Protein 2NAR (pdb70)

Sequence (102 aa):
PNFNLASLNEEMFNVAALTKRADAKKLAKQLMGNDKLADAAYIWWQHNRVTLDQIDTFLKLASRKTQGAKYNQIYNSYMMHLGLTGYEPNSSSVDKLAAALEPNFNLASLNEEMFNVAALTKRADAKKLAKQLMGNDKLADAAYIWWQHNRVTLDQIDTFLKLASRKTQGAKYNQIYNSYMMHLGLTGYEPNSSSVDKLAAALEPNFNLASLNEEMFNVAALTKRADAKKLAKQLMGNDKLADAAYIWWQHNRVTLDQIDTFLKLASRKTQGAKYNQIYNSYMMHLGLTGYEPNSSSVDKLAAALEPNFNLASLNEEMFNVAALTKRADAKKLAKQLMGNDKLADAAYIWWQHNRVTLDQIDTFLKLASRKTQGAKYNQIYNSYMMHLGLTGYEPNSSSVDKLAAALEPNFNLASLNEEMFNVAALTKRADAKKLAKQLMGNDKLADAAYIWWQHNRVTLDQIDTFLKLASRKTQGAKYNQIYNSYMMHLGLTGYEPNSSSVDKLAAALEPNFNLASLNEEMFNVAALTKRADAKKLAKQLMGNDKLADAAYIWWQHNRVTLDQIDTFLKLASRKTQGAKYNQIYNSYMMHLGLTGYEPNSSSVDKLAAALEPNFNLASLNEEMFNVAALTKRADAKKLAKQLMGNDKLADAAYIWWQHNRVTLDQIDTFLKLASRKTQGAKYNQIYNSYMMHLGLTGYEPNSSSVDKLAAALEPNFNLASLNEEMFNVAALTKRADAKKLAKQLMGNDKLADAAYIWWQHNRVTLDQIDTFLKLASRKTQGAKYNQIYNSYMMHLGLTGYEPNSSSVDKLAAALEPNFNLASLNEEMFNVAALTKRADAKKLAKQLMGNDKLADAAYIWWQHNRVTLDQIDTFLKLASRKTQGAKYNQIYNSYMMHLGLTGYEPNSSSVDKLAAALEPNFNLASLNEEMFNVAALTKRADAKKLAKQLMGNDKLADAAYIWWQHNRVTLDQIDTFLKLASRKTQGAKYNQIYNSYMMHLGLTGYEPNSSSVDKLAAALE

Foldseek 3Di:
DPPDDDDDPCPLQPLVPDDDQVVLLVSLVCLLVDLVVVVCVLVVCVVVVHDCVRQLVRNCSNPVDPSNQCSCVSNVVPCVVVVNDDDDDDDDDDCVVVDDDD

Structure (mmCIF, N/CA/C/O backbone):
data_2NAR
#
_entry.id   2NAR
#
loop_
_atom_site.group_PDB
_atom_site.id
_atom_site.type_symbol
_atom_site.label_atom_id
_atom_site.label_alt_id
_atom_site.label_comp_id
_atom_site.label_asym_id
_atom_site.label_entity_id
_atom_site.label_seq_id
_atom_site.pdbx_PDB_ins_code
_atom_site.Cartn_x
_atom_site.Cartn_y
_atom_site.Cartn_z
_atom_site.occupancy
_atom_site.B_iso_or_equiv
_atom_site.auth_seq_id
_atom_site.auth_comp_id
_atom_site.auth_asym_id
_atom_site.auth_atom_id
_atom_site.pdbx_PDB_model_num
ATOM 1 N N . PRO A 1 1 ? 1.341 0.000 0.000 1.00 3.00 1 PRO A N 1
ATOM 2 C CA . PRO A 1 1 ? 2.133 -0.001 -1.234 1.00 11.02 1 PRO A CA 1
ATOM 3 C C . PRO A 1 1 ? 2.035 -1.325 -1.984 1.00 43.11 1 PRO A C 1
ATOM 4 O O . PRO A 1 1 ? 1.256 -2.202 -1.615 1.00 21.32 1 PRO A O 1
ATOM 15 N N . ASN A 1 2 ? 2.832 -1.462 -3.039 1.00 52.12 2 ASN A N 1
ATOM 16 C CA . ASN A 1 2 ? 2.835 -2.680 -3.842 1.00 14.33 2 ASN A CA 1
ATOM 17 C C . ASN A 1 2 ? 3.661 -3.772 -3.170 1.00 31.13 2 ASN A C 1
ATOM 18 O O . ASN A 1 2 ? 3.428 -4.962 -3.383 1.00 74.03 2 ASN A O 1
ATOM 29 N N . PHE A 1 3 ? 4.627 -3.359 -2.356 1.00 62.41 3 PHE A N 1
ATOM 30 C CA . PHE A 1 3 ? 5.489 -4.302 -1.653 1.00 31.34 3 PHE A CA 1
ATOM 31 C C . PHE A 1 3 ? 4.666 -5.241 -0.775 1.00 52.11 3 PHE A C 1
ATOM 32 O O . PHE A 1 3 ? 3.591 -4.879 -0.298 1.00 4.31 3 PHE A O 1
ATOM 49 N N . ASN A 1 4 ? 5.179 -6.449 -0.568 1.00 31.31 4 ASN A N 1
ATOM 50 C CA . ASN A 1 4 ? 4.492 -7.441 0.251 1.00 75.41 4 ASN A CA 1
ATOM 51 C C . ASN A 1 4 ? 5.388 -7.925 1.387 1.00 41.32 4 ASN A C 1
ATOM 52 O O . ASN A 1 4 ? 6.288 -8.740 1.179 1.00 52.15 4 ASN A O 1
ATOM 63 N N . LEU A 1 5 ? 5.136 -7.417 2.588 1.00 24.44 5 LEU A N 1
ATOM 64 C CA . LEU A 1 5 ? 5.920 -7.797 3.759 1.00 71.52 5 LEU A CA 1
ATOM 65 C C . LEU A 1 5 ? 5.683 -9.260 4.121 1.00 21.12 5 LEU A C 1
ATOM 66 O O . LEU A 1 5 ? 4.542 -9.718 4.183 1.00 44.34 5 LEU A O 1
ATOM 82 N N . ALA A 1 6 ? 6.769 -9.988 4.362 1.00 13.12 6 ALA A N 1
ATOM 83 C CA . ALA A 1 6 ? 6.679 -11.397 4.723 1.00 71.32 6 ALA A CA 1
ATOM 84 C C . ALA A 1 6 ? 7.261 -11.647 6.110 1.00 32.20 6 ALA A C 1
ATOM 85 O O . ALA A 1 6 ? 8.334 -11.145 6.443 1.00 11.52 6 ALA A O 1
ATOM 92 N N . SER A 1 7 ? 6.545 -12.426 6.915 1.00 25.22 7 SER A N 1
ATOM 93 C CA . SER A 1 7 ? 6.989 -12.739 8.269 1.00 41.14 7 SER A CA 1
ATOM 94 C C . SER A 1 7 ? 6.587 -14.158 8.658 1.00 35.00 7 SER A C 1
ATOM 95 O O . SER A 1 7 ? 5.957 -14.874 7.878 1.00 44.25 7 SER A O 1
ATOM 103 N N . LEU A 1 8 ? 6.954 -14.559 9.870 1.00 13.42 8 LEU A N 1
ATOM 104 C CA . LEU A 1 8 ? 6.632 -15.893 10.365 1.00 14.53 8 LEU A CA 1
ATOM 105 C C . LEU A 1 8 ? 5.868 -15.814 11.683 1.00 32.33 8 LEU A C 1
ATOM 106 O O . LEU A 1 8 ? 6.458 -15.606 12.742 1.00 12.04 8 LEU A O 1
ATOM 122 N N . ASN A 1 9 ? 4.552 -15.985 11.610 1.00 73.13 9 ASN A N 1
ATOM 123 C CA . ASN A 1 9 ? 3.707 -15.935 12.797 1.00 31.54 9 ASN A CA 1
ATOM 124 C C . ASN A 1 9 ? 2.958 -17.251 12.987 1.00 15.23 9 ASN A C 1
ATOM 125 O O . ASN A 1 9 ? 1.846 -17.420 12.487 1.00 21.43 9 ASN A O 1
ATOM 136 N N . GLU A 1 10 ? 3.575 -18.178 13.714 1.00 55.43 10 GLU A N 1
ATOM 137 C CA . GLU A 1 10 ? 2.965 -19.478 13.969 1.00 3.41 10 GLU A CA 1
ATOM 138 C C . GLU A 1 10 ? 2.408 -19.548 15.388 1.00 22.00 10 GLU A C 1
ATOM 139 O O . GLU A 1 10 ? 2.084 -20.626 15.885 1.00 2.12 10 GLU A O 1
ATOM 151 N N . GLU A 1 11 ? 2.301 -18.391 16.033 1.00 12.25 11 GLU A N 1
ATOM 152 C CA . GLU A 1 11 ? 1.784 -18.322 17.395 1.00 5.44 11 GLU A CA 1
ATOM 153 C C . GLU A 1 11 ? 0.453 -17.576 17.435 1.00 23.54 11 GLU A C 1
ATOM 154 O O . GLU A 1 11 ? 0.094 -16.982 18.451 1.00 55.53 11 GLU A O 1
ATOM 166 N N . MET A 1 12 ? -0.273 -17.614 16.323 1.00 44.12 12 MET A N 1
ATOM 167 C CA . MET A 1 12 ? -1.564 -16.943 16.231 1.00 51.14 12 MET A CA 1
ATOM 168 C C . MET A 1 12 ? -2.707 -17.938 16.405 1.00 52.30 12 MET A C 1
ATOM 169 O O . MET A 1 12 ? -3.682 -17.662 17.105 1.00 22.00 12 MET A O 1
ATOM 183 N N . PHE A 1 13 ? -2.582 -19.095 15.764 1.00 25.00 13 PHE A N 1
ATOM 184 C CA . PHE A 1 13 ? -3.605 -20.130 15.848 1.00 71.34 13 PHE A CA 1
ATOM 185 C C . PHE A 1 13 ? -2.973 -21.507 16.031 1.00 3.21 13 PHE A C 1
ATOM 186 O O . PHE A 1 13 ? -3.030 -22.089 17.114 1.00 53.55 13 PHE A O 1
ATOM 203 N N . ASN A 1 14 ? -2.370 -22.021 14.964 1.00 22.43 14 ASN A N 1
ATOM 204 C CA . ASN A 1 14 ? -1.727 -23.330 15.006 1.00 33.04 14 ASN A CA 1
ATOM 205 C C . ASN A 1 14 ? -2.666 -24.378 15.597 1.00 62.12 14 ASN A C 1
ATOM 206 O O . ASN A 1 14 ? -2.375 -24.974 16.634 1.00 1.21 14 ASN A O 1
ATOM 217 N N . VAL A 1 15 ? -3.793 -24.599 14.928 1.00 13.41 15 VAL A N 1
ATOM 218 C CA . VAL A 1 15 ? -4.774 -25.576 15.385 1.00 53.22 15 VAL A CA 1
ATOM 219 C C . VAL A 1 15 ? -4.156 -26.965 15.494 1.00 74.23 15 VAL A C 1
ATOM 220 O O . VAL A 1 15 ? -4.618 -27.802 16.269 1.00 51.01 15 VAL A O 1
ATOM 233 N N . ALA A 1 16 ? -3.109 -27.204 14.712 1.00 44.23 16 ALA A N 1
ATOM 234 C CA . ALA A 1 16 ? -2.425 -28.491 14.722 1.00 71.11 16 ALA A CA 1
ATOM 235 C C . ALA A 1 16 ? -1.474 -28.598 15.909 1.00 31.41 16 ALA A C 1
ATOM 236 O O . ALA A 1 16 ? -0.918 -29.663 16.177 1.00 72.10 16 ALA A O 1
ATOM 243 N N . ALA A 1 17 ? -1.291 -27.489 16.617 1.00 52.50 17 ALA A N 1
ATOM 244 C CA . ALA A 1 17 ? -0.408 -27.459 17.776 1.00 13.34 17 ALA A CA 1
ATOM 245 C C . ALA A 1 17 ? -1.183 -27.129 19.048 1.00 61.40 17 ALA A C 1
ATOM 246 O O . ALA A 1 17 ? -0.761 -27.477 20.152 1.00 72.22 17 ALA A O 1
ATOM 253 N N . LEU A 1 18 ? -2.317 -26.457 18.887 1.00 41.43 18 LEU A N 1
ATOM 254 C CA . LEU A 1 18 ? -3.151 -26.079 20.023 1.00 61.34 18 LEU A CA 1
ATOM 255 C C . LEU A 1 18 ? -4.216 -27.138 20.292 1.00 44.21 18 LEU A C 1
ATOM 256 O O . LEU A 1 18 ? -4.904 -27.589 19.376 1.00 14.10 18 LEU A O 1
ATOM 272 N N . THR A 1 19 ? -4.347 -27.530 21.555 1.00 12.45 19 THR A N 1
ATOM 273 C CA . THR A 1 19 ? -5.329 -28.534 21.946 1.00 5.10 19 THR A CA 1
ATOM 274 C C . THR A 1 19 ? -5.935 -28.210 23.306 1.00 12.15 19 THR A C 1
ATOM 275 O O . THR A 1 19 ? -5.223 -28.094 24.304 1.00 41.40 19 THR A O 1
ATOM 286 N N . LYS A 1 20 ? -7.256 -28.066 23.341 1.00 44.40 20 LYS A N 1
ATOM 287 C CA . LYS A 1 20 ? -7.960 -27.757 24.580 1.00 41.12 20 LYS A CA 1
ATOM 288 C C . LYS A 1 20 ? -9.456 -27.593 24.329 1.00 24.41 20 LYS A C 1
ATOM 289 O O . LYS A 1 20 ? -9.885 -27.380 23.195 1.00 23.40 20 LYS A O 1
ATOM 308 N N . ARG A 1 21 ? -10.244 -27.693 25.394 1.00 21.14 21 ARG A N 1
ATOM 309 C CA . ARG A 1 21 ? -11.691 -27.556 25.289 1.00 15.11 21 ARG A CA 1
ATOM 310 C C . ARG A 1 21 ? -12.088 -26.092 25.120 1.00 30.20 21 ARG A C 1
ATOM 311 O O . ARG A 1 21 ? -12.582 -25.690 24.067 1.00 31.40 21 ARG A O 1
ATOM 332 N N . ALA A 1 22 ? -11.868 -25.300 26.165 1.00 73.54 22 ALA A N 1
ATOM 333 C CA . ALA A 1 22 ? -12.201 -23.882 26.131 1.00 11.23 22 ALA A CA 1
ATOM 334 C C . ALA A 1 22 ? -11.126 -23.083 25.403 1.00 4.42 22 ALA A C 1
ATOM 335 O O . ALA A 1 22 ? -11.430 -22.234 24.565 1.00 52.20 22 ALA A O 1
ATOM 342 N N . ASP A 1 23 ? -9.868 -23.359 25.729 1.00 42.21 23 ASP A N 1
ATOM 343 C CA . ASP A 1 23 ? -8.747 -22.665 25.105 1.00 24.53 23 ASP A CA 1
ATOM 344 C C . ASP A 1 23 ? -8.888 -22.659 23.586 1.00 34.34 23 ASP A C 1
ATOM 345 O O . ASP A 1 23 ? -8.464 -21.718 22.917 1.00 10.34 23 ASP A O 1
ATOM 354 N N . ALA A 1 24 ? -9.487 -23.717 23.049 1.00 61.22 24 ALA A N 1
ATOM 355 C CA . ALA A 1 24 ? -9.685 -23.833 21.609 1.00 33.14 24 ALA A CA 1
ATOM 356 C C . ALA A 1 24 ? -10.895 -23.023 21.155 1.00 21.20 24 ALA A C 1
ATOM 357 O O . ALA A 1 24 ? -10.823 -22.274 20.180 1.00 33.34 24 ALA A O 1
ATOM 364 N N . LYS A 1 25 ? -12.006 -23.179 21.867 1.00 52.54 25 LYS A N 1
ATOM 365 C CA . LYS A 1 25 ? -13.232 -22.462 21.537 1.00 14.55 25 LYS A CA 1
ATOM 366 C C . LYS A 1 25 ? -12.991 -20.956 21.507 1.00 43.24 25 LYS A C 1
ATOM 367 O O . LYS A 1 25 ? -13.564 -20.241 20.685 1.00 54.05 25 LYS A O 1
ATOM 386 N N . LYS A 1 26 ? -12.137 -20.480 22.406 1.00 2.34 26 LYS A N 1
ATOM 387 C CA . LYS A 1 26 ? -11.816 -19.059 22.481 1.00 31.31 26 LYS A CA 1
ATOM 388 C C . LYS A 1 26 ? -11.044 -18.610 21.245 1.00 64.11 26 LYS A C 1
ATOM 389 O O . LYS A 1 26 ? -11.343 -17.570 20.657 1.00 12.11 26 LYS A O 1
ATOM 408 N N . LEU A 1 27 ? -10.050 -19.400 20.855 1.00 62.45 27 LEU A N 1
ATOM 409 C CA . LEU A 1 27 ? -9.235 -19.085 19.686 1.00 0.24 27 LEU A CA 1
ATOM 410 C C . LEU A 1 27 ? -10.080 -19.084 18.417 1.00 73.22 27 LEU A C 1
ATOM 411 O O . LEU A 1 27 ? -9.903 -18.238 17.541 1.00 3.34 27 LEU A O 1
ATOM 427 N N . ALA A 1 28 ? -11.002 -20.038 18.325 1.00 3.51 28 ALA A N 1
ATOM 428 C CA . ALA A 1 28 ? -11.878 -20.144 17.165 1.00 64.31 28 ALA A CA 1
ATOM 429 C C . ALA A 1 28 ? -12.908 -19.020 17.150 1.00 72.42 28 ALA A C 1
ATOM 430 O O . ALA A 1 28 ? -13.287 -18.525 16.088 1.00 4.12 28 ALA A O 1
ATOM 437 N N . LYS A 1 29 ? -13.360 -18.622 18.334 1.00 21.33 29 LYS A N 1
ATOM 438 C CA . LYS A 1 29 ? -14.347 -17.556 18.458 1.00 22.24 29 LYS A CA 1
ATOM 439 C C . LYS A 1 29 ? -13.910 -16.318 17.683 1.00 52.43 29 LYS A C 1
ATOM 440 O O . LYS A 1 29 ? -14.588 -15.888 16.750 1.00 72.33 29 LYS A O 1
ATOM 459 N N . GLN A 1 30 ? -12.774 -15.750 18.074 1.00 11.43 30 GLN A N 1
ATOM 460 C CA . GLN A 1 30 ? -12.248 -14.561 17.414 1.00 3.21 30 GLN A CA 1
ATOM 461 C C . GLN A 1 30 ? -11.969 -14.835 15.940 1.00 21.20 30 GLN A C 1
ATOM 462 O O . GLN A 1 30 ? -11.910 -13.912 15.126 1.00 20.42 30 GLN A O 1
ATOM 476 N N . LEU A 1 31 ? -11.798 -16.109 15.603 1.00 43.55 31 LEU A N 1
ATOM 477 C CA . LEU A 1 31 ? -11.525 -16.505 14.225 1.00 5.05 31 LEU A CA 1
ATOM 478 C C . LEU A 1 31 ? -12.821 -16.682 13.442 1.00 14.42 31 LEU A C 1
ATOM 479 O O . LEU A 1 31 ? -12.806 -16.815 12.219 1.00 63.50 31 LEU A O 1
ATOM 495 N N . MET A 1 32 ? -13.943 -16.679 14.156 1.00 44.33 32 MET A N 1
ATOM 496 C CA . MET A 1 32 ? -15.249 -16.835 13.526 1.00 22.13 32 MET A CA 1
ATOM 497 C C . MET A 1 32 ? -15.984 -15.500 13.460 1.00 63.10 32 MET A C 1
ATOM 498 O O . MET A 1 32 ? -16.887 -15.318 12.645 1.00 41.42 32 MET A O 1
ATOM 512 N N . GLY A 1 33 ? -15.590 -14.569 14.324 1.00 72.10 33 GLY A N 1
ATOM 513 C CA . GLY A 1 33 ? -16.223 -13.263 14.347 1.00 63.25 33 GLY A CA 1
ATOM 514 C C . GLY A 1 33 ? -15.447 -12.229 13.555 1.00 62.43 33 GLY A C 1
ATOM 515 O O . GLY A 1 33 ? -16.008 -11.541 12.703 1.00 25.21 33 GLY A O 1
ATOM 519 N N . ASN A 1 34 ? -14.153 -12.119 13.837 1.00 2.23 34 ASN A N 1
ATOM 520 C CA . ASN A 1 34 ? -13.299 -11.159 13.146 1.00 21.44 34 ASN A CA 1
ATOM 521 C C . ASN A 1 34 ? -13.008 -11.618 11.721 1.00 54.15 34 ASN A C 1
ATOM 522 O O . ASN A 1 34 ? -12.304 -12.604 11.506 1.00 25.32 34 ASN A O 1
ATOM 533 N N . ASP A 1 35 ? -13.556 -10.895 10.750 1.00 64.14 35 ASP A N 1
ATOM 534 C CA . ASP A 1 35 ? -13.354 -11.226 9.344 1.00 52.03 35 ASP A CA 1
ATOM 535 C C . ASP A 1 35 ? -11.936 -10.878 8.901 1.00 15.32 35 ASP A C 1
ATOM 536 O O . ASP A 1 35 ? -11.240 -11.701 8.307 1.00 2.11 35 ASP A O 1
ATOM 545 N N . LYS A 1 36 ? -11.515 -9.652 9.194 1.00 52.15 36 LYS A N 1
ATOM 546 C CA . LYS A 1 36 ? -10.181 -9.193 8.827 1.00 63.23 36 LYS A CA 1
ATOM 547 C C . LYS A 1 36 ? -9.111 -10.116 9.401 1.00 21.15 36 LYS A C 1
ATOM 548 O O . LYS A 1 36 ? -8.021 -10.244 8.842 1.00 70.10 36 LYS A O 1
ATOM 567 N N . LEU A 1 37 ? -9.429 -10.758 10.520 1.00 71.31 37 LEU A N 1
ATOM 568 C CA . LEU A 1 37 ? -8.495 -11.672 11.170 1.00 53.51 37 LEU A CA 1
ATOM 569 C C . LEU A 1 37 ? -8.590 -13.069 10.565 1.00 1.40 37 LEU A C 1
ATOM 570 O O . LEU A 1 37 ? -7.591 -13.630 10.116 1.00 54.05 37 LEU A O 1
ATOM 586 N N . ALA A 1 38 ? -9.798 -13.623 10.556 1.00 64.23 38 ALA A N 1
ATOM 587 C CA . ALA A 1 38 ? -10.023 -14.953 10.002 1.00 15.41 38 ALA A CA 1
ATOM 588 C C . ALA A 1 38 ? -9.509 -15.045 8.570 1.00 61.53 38 ALA A C 1
ATOM 589 O O . ALA A 1 38 ? -9.135 -16.121 8.103 1.00 24.50 38 ALA A O 1
ATOM 596 N N . ASP A 1 39 ? -9.494 -13.912 7.877 1.00 63.11 39 ASP A N 1
ATOM 597 C CA . ASP A 1 39 ? -9.025 -13.866 6.497 1.00 45.31 39 ASP A CA 1
ATOM 598 C C . ASP A 1 39 ? -7.592 -14.379 6.393 1.00 43.14 39 ASP A C 1
ATOM 599 O O . ASP A 1 39 ? -7.250 -15.111 5.464 1.00 13.12 39 ASP A O 1
ATOM 608 N N . ALA A 1 40 ? -6.758 -13.989 7.351 1.00 44.32 40 ALA A N 1
ATOM 609 C CA . ALA A 1 40 ? -5.362 -14.410 7.367 1.00 12.11 40 ALA A CA 1
ATOM 610 C C . ALA A 1 40 ? -5.201 -15.750 8.078 1.00 54.53 40 ALA A C 1
ATOM 611 O O . ALA A 1 40 ? -4.186 -16.427 7.923 1.00 4.33 40 ALA A O 1
ATOM 618 N N . ALA A 1 41 ? -6.210 -16.125 8.857 1.00 31.42 41 ALA A N 1
ATOM 619 C CA . ALA A 1 41 ? -6.181 -17.385 9.590 1.00 4.25 41 ALA A CA 1
ATOM 620 C C . ALA A 1 41 ? -6.546 -18.556 8.685 1.00 53.00 41 ALA A C 1
ATOM 621 O O . ALA A 1 41 ? -5.780 -19.509 8.547 1.00 64.42 41 ALA A O 1
ATOM 628 N N . TYR A 1 42 ? -7.722 -18.478 8.071 1.00 64.31 42 TYR A N 1
ATOM 629 C CA . TYR A 1 42 ? -8.190 -19.534 7.181 1.00 52.11 42 TYR A CA 1
ATOM 630 C C . TYR A 1 42 ? -7.143 -19.856 6.119 1.00 21.23 42 TYR A C 1
ATOM 631 O O . TYR A 1 42 ? -7.058 -20.987 5.639 1.00 41.32 42 TYR A O 1
ATOM 649 N N . ILE A 1 43 ? -6.348 -18.855 5.759 1.00 3.41 43 ILE A N 1
ATOM 650 C CA . ILE A 1 43 ? -5.305 -19.031 4.756 1.00 3.32 43 ILE A CA 1
ATOM 651 C C . ILE A 1 43 ? -4.013 -19.537 5.389 1.00 31.03 43 ILE A C 1
ATOM 652 O O . ILE A 1 43 ? -3.209 -20.201 4.736 1.00 64.31 43 ILE A O 1
ATOM 668 N N . TRP A 1 44 ? -3.823 -19.220 6.665 1.00 64.32 44 TRP A N 1
ATOM 669 C CA . TRP A 1 44 ? -2.629 -19.645 7.388 1.00 41.15 44 TRP A CA 1
ATOM 670 C C . TRP A 1 44 ? -2.579 -21.164 7.511 1.00 44.34 44 TRP A C 1
ATOM 671 O O . TRP A 1 44 ? -1.613 -21.798 7.085 1.00 33.21 44 TRP A O 1
ATOM 692 N N . TRP A 1 45 ? -3.623 -21.740 8.094 1.00 21.42 45 TRP A N 1
ATOM 693 C CA . TRP A 1 45 ? -3.697 -23.186 8.273 1.00 64.14 45 TRP A CA 1
ATOM 694 C C . TRP A 1 45 ? -3.328 -23.913 6.984 1.00 25.02 45 TRP A C 1
ATOM 695 O O . TRP A 1 45 ? -2.424 -24.748 6.970 1.00 5.12 45 TRP A O 1
ATOM 716 N N . GLN A 1 46 ? -4.032 -23.590 5.905 1.00 53.14 46 GLN A N 1
ATOM 717 C CA . GLN A 1 46 ? -3.777 -24.214 4.612 1.00 55.24 46 GLN A CA 1
ATOM 718 C C . GLN A 1 46 ? -2.297 -24.141 4.254 1.00 4.24 46 GLN A C 1
ATOM 719 O O . GLN A 1 46 ? -1.737 -25.080 3.686 1.00 13.54 46 GLN A O 1
ATOM 733 N N . HIS A 1 47 ? -1.666 -23.020 4.590 1.00 14.34 47 HIS A N 1
ATOM 734 C CA . HIS A 1 47 ? -0.249 -22.824 4.305 1.00 34.30 47 HIS A CA 1
ATOM 735 C C . HIS A 1 47 ? 0.584 -23.961 4.888 1.00 21.33 47 HIS A C 1
ATOM 736 O O . HIS A 1 47 ? 1.606 -24.348 4.323 1.00 52.03 47 HIS A O 1
ATOM 750 N N . ASN A 1 48 ? 0.141 -24.492 6.023 1.00 14.24 48 ASN A N 1
ATOM 751 C CA . ASN A 1 48 ? 0.847 -25.584 6.684 1.00 13.40 48 ASN A CA 1
ATOM 752 C C . ASN A 1 48 ? 0.236 -26.931 6.311 1.00 41.04 48 ASN A C 1
ATOM 753 O O . ASN A 1 48 ? 0.336 -27.899 7.064 1.00 20.41 48 ASN A O 1
ATOM 764 N N . ARG A 1 49 ? -0.396 -26.985 5.143 1.00 43.24 49 ARG A N 1
ATOM 765 C CA . ARG A 1 49 ? -1.023 -28.213 4.669 1.00 0.22 49 ARG A CA 1
ATOM 766 C C . ARG A 1 49 ? -1.953 -28.792 5.731 1.00 72.41 49 ARG A C 1
ATOM 767 O O . ARG A 1 49 ? -1.871 -29.974 6.065 1.00 24.35 49 ARG A O 1
ATOM 788 N N . VAL A 1 50 ? -2.838 -27.952 6.258 1.00 51.13 50 VAL A N 1
ATOM 789 C CA . VAL A 1 50 ? -3.784 -28.380 7.281 1.00 73.21 50 VAL A CA 1
ATOM 790 C C . VAL A 1 50 ? -4.848 -29.302 6.695 1.00 41.34 50 VAL A C 1
ATOM 791 O O . VAL A 1 50 ? -5.103 -29.287 5.490 1.00 70.31 50 VAL A O 1
ATOM 804 N N . THR A 1 51 ? -5.468 -30.104 7.555 1.00 44.02 51 THR A N 1
ATOM 805 C CA . THR A 1 51 ? -6.504 -31.033 7.123 1.00 62.32 51 THR A CA 1
ATOM 806 C C . THR A 1 51 ? -7.869 -30.626 7.665 1.00 1.40 51 THR A C 1
ATOM 807 O O . THR A 1 51 ? -7.981 -30.135 8.789 1.00 24.04 51 THR A O 1
ATOM 818 N N . LEU A 1 52 ? -8.905 -30.832 6.860 1.00 15.32 52 LEU A N 1
ATOM 819 C CA . LEU A 1 52 ? -10.265 -30.486 7.260 1.00 12.10 52 LEU A CA 1
ATOM 820 C C . LEU A 1 52 ? -10.621 -31.131 8.596 1.00 63.24 52 LEU A C 1
ATOM 821 O O . LEU A 1 52 ? -11.205 -30.491 9.470 1.00 44.40 52 LEU A O 1
ATOM 837 N N . ASP A 1 53 ? -10.263 -32.402 8.747 1.00 51.43 53 ASP A N 1
ATOM 838 C CA . ASP A 1 53 ? -10.541 -33.133 9.977 1.00 33.12 53 ASP A CA 1
ATOM 839 C C . ASP A 1 53 ? -9.934 -32.421 11.182 1.00 55.31 53 ASP A C 1
ATOM 840 O O . ASP A 1 53 ? -10.395 -32.589 12.311 1.00 53.15 53 ASP A O 1
ATOM 849 N N . GLN A 1 54 ? -8.898 -31.626 10.933 1.00 33.41 54 GLN A N 1
ATOM 850 C CA . GLN A 1 54 ? -8.228 -30.890 11.998 1.00 23.33 54 GLN A CA 1
ATOM 851 C C . GLN A 1 54 ? -8.967 -29.594 12.313 1.00 45.34 54 GLN A C 1
ATOM 852 O O . GLN A 1 54 ? -9.517 -29.430 13.402 1.00 73.43 54 GLN A O 1
ATOM 866 N N . ILE A 1 55 ? -8.974 -28.675 11.353 1.00 64.03 55 ILE A N 1
ATOM 867 C CA . ILE A 1 55 ? -9.645 -27.393 11.528 1.00 75.45 55 ILE A CA 1
ATOM 868 C C . ILE A 1 55 ? -11.103 -27.587 11.933 1.00 24.33 55 ILE A C 1
ATOM 869 O O . ILE A 1 55 ? -11.679 -26.754 12.632 1.00 32.05 55 ILE A O 1
ATOM 885 N N . ASP A 1 56 ? -11.692 -28.693 11.492 1.00 44.05 56 ASP A N 1
ATOM 886 C CA . ASP A 1 56 ? -13.081 -28.999 11.811 1.00 53.11 56 ASP A CA 1
ATOM 887 C C . ASP A 1 56 ? -13.254 -29.241 13.307 1.00 14.11 56 ASP A C 1
ATOM 888 O O . ASP A 1 56 ? -14.048 -28.571 13.968 1.00 15.22 56 ASP A O 1
ATOM 897 N N . THR A 1 57 ? -12.506 -30.204 13.836 1.00 35.41 57 THR A N 1
ATOM 898 C CA . THR A 1 57 ? -12.579 -30.537 15.253 1.00 5.02 57 THR A CA 1
ATOM 899 C C . THR A 1 57 ? -12.250 -29.326 16.119 1.00 22.44 57 THR A C 1
ATOM 900 O O . THR A 1 57 ? -12.595 -29.284 17.301 1.00 44.45 57 THR A O 1
ATOM 911 N N . PHE A 1 58 ? -11.582 -28.343 15.525 1.00 24.41 58 PHE A N 1
ATOM 912 C CA . PHE A 1 58 ? -11.206 -27.131 16.243 1.00 21.13 58 PHE A CA 1
ATOM 913 C C . PHE A 1 58 ? -12.336 -26.106 16.208 1.00 23.14 58 PHE A C 1
ATOM 914 O O . PHE A 1 58 ? -12.847 -25.693 17.250 1.00 33.10 58 PHE A O 1
ATOM 931 N N . LEU A 1 59 ? -12.720 -25.699 15.004 1.00 61.13 59 LEU A N 1
ATOM 932 C CA . LEU A 1 59 ? -13.789 -24.722 14.831 1.00 0.42 59 LEU A CA 1
ATOM 933 C C . LEU A 1 59 ? -15.113 -25.263 15.361 1.00 62.40 59 LEU A C 1
ATOM 934 O O . LEU A 1 59 ? -15.823 -24.583 16.101 1.00 53.41 59 LEU A O 1
ATOM 950 N N . LYS A 1 60 ? -15.438 -26.494 14.979 1.00 2.21 60 LYS A N 1
ATOM 951 C CA . LYS A 1 60 ? -16.674 -27.130 15.418 1.00 73.03 60 LYS A CA 1
ATOM 952 C C . LYS A 1 60 ? -16.824 -27.041 16.933 1.00 30.30 60 LYS A C 1
ATOM 953 O O . LYS A 1 60 ? -17.866 -26.625 17.441 1.00 52.12 60 LYS A O 1
ATOM 972 N N . LEU A 1 61 ? -15.777 -27.434 17.650 1.00 10.43 61 LEU A N 1
ATOM 973 C CA . LEU A 1 61 ? -15.791 -27.397 19.109 1.00 55.14 61 LEU A CA 1
ATOM 974 C C . LEU A 1 61 ? -16.164 -26.007 19.615 1.00 45.24 61 LEU A C 1
ATOM 975 O O . LEU A 1 61 ? -16.679 -25.856 20.722 1.00 44.11 61 LEU A O 1
ATOM 991 N N . ALA A 1 62 ? -15.901 -24.994 18.795 1.00 62.43 62 ALA A N 1
ATOM 992 C CA . ALA A 1 62 ? -16.212 -23.617 19.157 1.00 21.32 62 ALA A CA 1
ATOM 993 C C . ALA A 1 62 ? -17.653 -23.268 18.802 1.00 33.42 62 ALA A C 1
ATOM 994 O O . ALA A 1 62 ? -18.278 -22.432 19.455 1.00 73.44 62 ALA A O 1
ATOM 1001 N N . SER A 1 63 ? -18.175 -23.914 17.764 1.00 41.42 63 SER A N 1
ATOM 1002 C CA . SER A 1 63 ? -19.542 -23.668 17.319 1.00 2.22 63 SER A CA 1
ATOM 1003 C C . SER A 1 63 ? -20.486 -24.743 17.847 1.00 74.42 63 SER A C 1
ATOM 1004 O O . SER A 1 63 ? -20.099 -25.578 18.664 1.00 30.53 63 SER A O 1
ATOM 1012 N N . ARG A 1 64 ? -21.728 -24.716 17.373 1.00 22.00 64 ARG A N 1
ATOM 1013 C CA . ARG A 1 64 ? -22.729 -25.687 17.797 1.00 30.11 64 ARG A CA 1
ATOM 1014 C C . ARG A 1 64 ? -22.236 -27.113 17.567 1.00 5.40 64 ARG A C 1
ATOM 1015 O O . ARG A 1 64 ? -21.170 -27.327 16.988 1.00 11.24 64 ARG A O 1
ATOM 1036 N N . LYS A 1 65 ? -23.017 -28.085 18.025 1.00 52.25 65 LYS A N 1
ATOM 1037 C CA . LYS A 1 65 ? -22.662 -29.490 17.869 1.00 63.32 65 LYS A CA 1
ATOM 1038 C C . LYS A 1 65 ? -23.365 -30.099 16.659 1.00 4.54 65 LYS A C 1
ATOM 1039 O O . LYS A 1 65 ? -23.624 -31.302 16.619 1.00 54.32 65 LYS A O 1
ATOM 1058 N N . THR A 1 66 ? -23.669 -29.260 15.674 1.00 53.12 66 THR A N 1
ATOM 1059 C CA . THR A 1 66 ? -24.341 -29.715 14.463 1.00 15.04 66 THR A CA 1
ATOM 1060 C C . THR A 1 66 ? -23.390 -29.713 13.272 1.00 31.24 66 THR A C 1
ATOM 1061 O O . THR A 1 66 ? -23.656 -29.072 12.256 1.00 62.30 66 THR A O 1
ATOM 1072 N N . GLN A 1 67 ? -22.282 -30.435 13.405 1.00 1.21 67 GLN A N 1
ATOM 1073 C CA . GLN A 1 67 ? -21.291 -30.516 12.338 1.00 12.43 67 GLN A CA 1
ATOM 1074 C C . GLN A 1 67 ? -20.766 -29.130 11.977 1.00 24.15 67 GLN A C 1
ATOM 1075 O O . GLN A 1 67 ? -20.286 -28.907 10.867 1.00 51.13 67 GLN A O 1
ATOM 1089 N N . GLY A 1 68 ? -20.860 -28.201 12.925 1.00 63.55 68 GLY A N 1
ATOM 1090 C CA . GLY A 1 68 ? -20.390 -26.849 12.687 1.00 71.14 68 GLY A CA 1
ATOM 1091 C C . GLY A 1 68 ? -20.969 -26.249 11.421 1.00 12.50 68 GLY A C 1
ATOM 1092 O O . GLY A 1 68 ? -20.379 -26.360 10.347 1.00 40.31 68 GLY A O 1
ATOM 1096 N N . ALA A 1 69 ? -22.129 -25.612 11.547 1.00 42.41 69 ALA A N 1
ATOM 1097 C CA . ALA A 1 69 ? -22.788 -24.991 10.404 1.00 24.23 69 ALA A CA 1
ATOM 1098 C C . ALA A 1 69 ? -22.008 -23.776 9.914 1.00 4.01 69 ALA A C 1
ATOM 1099 O O . ALA A 1 69 ? -21.592 -23.717 8.757 1.00 74.15 69 ALA A O 1
ATOM 1106 N N . LYS A 1 70 ? -21.812 -22.807 10.802 1.00 40.12 70 LYS A N 1
ATOM 1107 C CA . LYS A 1 70 ? -21.081 -21.592 10.461 1.00 73.24 70 LYS A CA 1
ATOM 1108 C C . LYS A 1 70 ? -19.598 -21.887 10.261 1.00 30.35 70 LYS A C 1
ATOM 1109 O O . LYS A 1 70 ? -18.847 -21.041 9.775 1.00 22.55 70 LYS A O 1
ATOM 1128 N N . TYR A 1 71 ? -19.183 -23.092 10.638 1.00 15.43 71 TYR A N 1
ATOM 1129 C CA . TYR A 1 71 ? -17.790 -23.498 10.502 1.00 43.52 71 TYR A CA 1
ATOM 1130 C C . TYR A 1 71 ? -17.395 -23.605 9.032 1.00 0.31 71 TYR A C 1
ATOM 1131 O O . TYR A 1 71 ? -16.271 -23.277 8.654 1.00 11.23 71 TYR A O 1
ATOM 1149 N N . ASN A 1 72 ? -18.330 -24.066 8.207 1.00 25.13 72 ASN A N 1
ATOM 1150 C CA . ASN A 1 72 ? -18.081 -24.217 6.778 1.00 23.02 72 ASN A CA 1
ATOM 1151 C C . ASN A 1 72 ? -18.274 -22.891 6.049 1.00 4.44 72 ASN A C 1
ATOM 1152 O O . ASN A 1 72 ? -17.871 -22.741 4.896 1.00 24.23 72 ASN A O 1
ATOM 1163 N N . GLN A 1 73 ? -18.892 -21.932 6.731 1.00 3.51 73 GLN A N 1
ATOM 1164 C CA . GLN A 1 73 ? -19.138 -20.618 6.148 1.00 3.11 73 GLN A CA 1
ATOM 1165 C C . GLN A 1 73 ? -17.835 -19.840 5.989 1.00 34.24 73 GLN A C 1
ATOM 1166 O O . GLN A 1 73 ? -17.427 -19.515 4.874 1.00 75.31 73 GLN A O 1
ATOM 1180 N N . ILE A 1 74 ? -17.188 -19.545 7.111 1.00 10.35 74 ILE A N 1
ATOM 1181 C CA . ILE A 1 74 ? -15.932 -18.806 7.096 1.00 3.20 74 ILE A CA 1
ATOM 1182 C C . ILE A 1 74 ? -14.799 -19.659 6.534 1.00 12.52 74 ILE A C 1
ATOM 1183 O O . ILE A 1 74 ? -13.797 -19.135 6.047 1.00 61.20 74 ILE A O 1
ATOM 1199 N N . TYR A 1 75 ? -14.967 -20.974 6.604 1.00 65.41 75 TYR A N 1
ATOM 1200 C CA . TYR A 1 75 ? -13.958 -21.901 6.103 1.00 52.32 75 TYR A CA 1
ATOM 1201 C C . TYR A 1 75 ? -14.140 -22.148 4.608 1.00 34.14 75 TYR A C 1
ATOM 1202 O O . TYR A 1 75 ? -13.204 -22.544 3.915 1.00 55.31 75 TYR A O 1
ATOM 1220 N N . ASN A 1 76 ? -15.353 -21.911 4.120 1.00 54.03 76 ASN A N 1
ATOM 1221 C CA . ASN A 1 76 ? -15.660 -22.108 2.708 1.00 52.55 76 ASN A CA 1
ATOM 1222 C C . ASN A 1 76 ? -14.619 -21.427 1.825 1.00 43.14 76 ASN A C 1
ATOM 1223 O O . ASN A 1 76 ? -14.348 -21.873 0.710 1.00 64.21 76 ASN A O 1
ATOM 1234 N N . SER A 1 77 ? -14.038 -20.344 2.332 1.00 64.24 77 SER A N 1
ATOM 1235 C CA . SER A 1 77 ? -13.028 -19.600 1.588 1.00 0.43 77 SER A CA 1
ATOM 1236 C C . SER A 1 77 ? -11.916 -20.526 1.106 1.00 43.43 77 SER A C 1
ATOM 1237 O O . SER A 1 77 ? -11.326 -20.307 0.047 1.00 32.11 77 SER A O 1
ATOM 1245 N N . TYR A 1 78 ? -11.634 -21.560 1.890 1.00 74.32 78 TYR A N 1
ATOM 1246 C CA . TYR A 1 78 ? -10.592 -22.519 1.545 1.00 25.20 78 TYR A CA 1
ATOM 1247 C C . TYR A 1 78 ? -11.142 -23.624 0.649 1.00 72.32 78 TYR A C 1
ATOM 1248 O O . TYR A 1 78 ? -10.684 -23.811 -0.478 1.00 1.20 78 TYR A O 1
ATOM 1266 N N . MET A 1 79 ? -12.129 -24.354 1.159 1.00 52.24 79 MET A N 1
ATOM 1267 C CA . MET A 1 79 ? -12.745 -25.440 0.404 1.00 3.54 79 MET A CA 1
ATOM 1268 C C . MET A 1 79 ? -13.134 -24.976 -0.996 1.00 35.23 79 MET A C 1
ATOM 1269 O O . MET A 1 79 ? -13.121 -25.760 -1.945 1.00 11.43 79 MET A O 1
ATOM 1283 N N . MET A 1 80 ? -13.481 -23.699 -1.116 1.00 53.04 80 MET A N 1
ATOM 1284 C CA . MET A 1 80 ? -13.874 -23.132 -2.401 1.00 61.24 80 MET A CA 1
ATOM 1285 C C . MET A 1 80 ? -12.653 -22.879 -3.280 1.00 3.23 80 MET A C 1
ATOM 1286 O O . MET A 1 80 ? -12.679 -23.131 -4.485 1.00 13.12 80 MET A O 1
ATOM 1300 N N . HIS A 1 81 ? -11.583 -22.379 -2.669 1.00 13.33 81 HIS A N 1
ATOM 1301 C CA . HIS A 1 81 ? -10.352 -22.092 -3.396 1.00 1.51 81 HIS A CA 1
ATOM 1302 C C . HIS A 1 81 ? -9.728 -23.375 -3.936 1.00 52.11 81 HIS A C 1
ATOM 1303 O O . HIS A 1 81 ? -9.364 -23.454 -5.110 1.00 74.33 81 HIS A O 1
ATOM 1317 N N . LEU A 1 82 ? -9.607 -24.377 -3.072 1.00 43.15 82 LEU A N 1
ATOM 1318 C CA . LEU A 1 82 ? -9.026 -25.657 -3.463 1.00 30.04 82 LEU A CA 1
ATOM 1319 C C . LEU A 1 82 ? -9.992 -26.449 -4.338 1.00 42.35 82 LEU A C 1
ATOM 1320 O O . LEU A 1 82 ? -9.575 -27.178 -5.237 1.00 72.04 82 LEU A O 1
ATOM 1336 N N . GLY A 1 83 ? -11.285 -26.298 -4.071 1.00 14.33 83 GLY A N 1
ATOM 1337 C CA . GLY A 1 83 ? -12.290 -27.003 -4.844 1.00 54.14 83 GLY A CA 1
ATOM 1338 C C . GLY A 1 83 ? -12.295 -28.493 -4.568 1.00 24.31 83 GLY A C 1
ATOM 1339 O O . GLY A 1 83 ? -12.496 -29.300 -5.476 1.00 61.45 83 GLY A O 1
ATOM 1343 N N . LEU A 1 84 ? -12.070 -28.861 -3.311 1.00 55.22 84 LEU A N 1
ATOM 1344 C CA . LEU A 1 84 ? -12.047 -30.265 -2.917 1.00 75.22 84 LEU A CA 1
ATOM 1345 C C . LEU A 1 84 ? -13.147 -30.564 -1.903 1.00 61.32 84 LEU A C 1
ATOM 1346 O O . LEU A 1 84 ? -13.018 -31.470 -1.079 1.00 64.52 84 LEU A O 1
ATOM 1362 N N . THR A 1 85 ? -14.231 -29.798 -1.970 1.00 52.10 85 THR A N 1
ATOM 1363 C CA . THR A 1 85 ? -15.354 -29.981 -1.059 1.00 70.11 85 THR A CA 1
ATOM 1364 C C . THR A 1 85 ? -16.112 -31.266 -1.372 1.00 51.02 85 THR A C 1
ATOM 1365 O O . THR A 1 85 ? -15.842 -31.930 -2.372 1.00 40.32 85 THR A O 1
ATOM 1376 N N . GLY A 1 86 ? -17.064 -31.611 -0.510 1.00 61.33 86 GLY A N 1
ATOM 1377 C CA . GLY A 1 86 ? -17.847 -32.816 -0.713 1.00 71.15 86 GLY A CA 1
ATOM 1378 C C . GLY A 1 86 ? -17.743 -33.779 0.452 1.00 24.05 86 GLY A C 1
ATOM 1379 O O . GLY A 1 86 ? -17.488 -34.969 0.263 1.00 15.21 86 GLY A O 1
ATOM 1383 N N . TYR A 1 87 ? -17.937 -33.265 1.662 1.00 52.34 87 TYR A N 1
ATOM 1384 C CA . TYR A 1 87 ? -17.859 -34.087 2.863 1.00 14.44 87 TYR A CA 1
ATOM 1385 C C . TYR A 1 87 ? -19.247 -34.550 3.298 1.00 43.34 87 TYR A C 1
ATOM 1386 O O . TYR A 1 87 ? -19.504 -35.747 3.415 1.00 31.20 87 TYR A O 1
ATOM 1404 N N . GLU A 1 88 ? -20.137 -33.591 3.534 1.00 44.44 88 GLU A N 1
ATOM 1405 C CA . GLU A 1 88 ? -21.498 -33.900 3.955 1.00 41.41 88 GLU A CA 1
ATOM 1406 C C . GLU A 1 88 ? -22.409 -34.099 2.747 1.00 31.42 88 GLU A C 1
ATOM 1407 O O . GLU A 1 88 ? -22.124 -33.643 1.640 1.00 5.21 88 GLU A O 1
ATOM 1419 N N . PRO A 1 89 ? -23.533 -34.799 2.964 1.00 42.03 89 PRO A N 1
ATOM 1420 C CA . PRO A 1 89 ? -24.509 -35.076 1.906 1.00 51.11 89 PRO A CA 1
ATOM 1421 C C . PRO A 1 89 ? -25.258 -33.823 1.465 1.00 3.44 89 PRO A C 1
ATOM 1422 O O . PRO A 1 89 ? -25.475 -33.605 0.274 1.00 12.34 89 PRO A O 1
ATOM 1433 N N . ASN A 1 90 ? -25.649 -33.001 2.434 1.00 31.44 90 ASN A N 1
ATOM 1434 C CA . ASN A 1 90 ? -26.374 -31.769 2.146 1.00 62.23 90 ASN A CA 1
ATOM 1435 C C . ASN A 1 90 ? -26.559 -30.938 3.411 1.00 3.54 90 ASN A C 1
ATOM 1436 O O . ASN A 1 90 ? -26.482 -31.457 4.525 1.00 74.34 90 ASN A O 1
ATOM 1447 N N . SER A 1 91 ? -26.803 -29.643 3.232 1.00 24.32 91 SER A N 1
ATOM 1448 C CA . SER A 1 91 ? -26.995 -28.738 4.359 1.00 34.53 91 SER A CA 1
ATOM 1449 C C . SER A 1 91 ? -27.753 -27.486 3.928 1.00 63.45 91 SER A C 1
ATOM 1450 O O . SER A 1 91 ? -27.534 -26.961 2.836 1.00 0.32 91 SER A O 1
ATOM 1458 N N . SER A 1 92 ? -28.644 -27.014 4.793 1.00 75.04 92 SER A N 1
ATOM 1459 C CA . SER A 1 92 ? -29.438 -25.826 4.500 1.00 1.04 92 SER A CA 1
ATOM 1460 C C . SER A 1 92 ? -29.294 -24.790 5.611 1.00 2.10 92 SER A C 1
ATOM 1461 O O . SER A 1 92 ? -28.956 -25.124 6.747 1.00 43.25 92 SER A O 1
ATOM 1469 N N . SER A 1 93 ? -29.553 -23.530 5.274 1.00 21.50 93 SER A N 1
ATOM 1470 C CA . SER A 1 93 ? -29.449 -22.444 6.241 1.00 43.44 93 SER A CA 1
ATOM 1471 C C . SER A 1 93 ? -29.925 -21.128 5.632 1.00 35.13 93 SER A C 1
ATOM 1472 O O . SER A 1 93 ? -30.358 -21.084 4.480 1.00 3.15 93 SER A O 1
ATOM 1480 N N . VAL A 1 94 ? -29.843 -20.057 6.416 1.00 74.24 94 VAL A N 1
ATOM 1481 C CA . VAL A 1 94 ? -30.265 -18.739 5.955 1.00 20.54 94 VAL A CA 1
ATOM 1482 C C . VAL A 1 94 ? -29.068 -17.899 5.525 1.00 12.23 94 VAL A C 1
ATOM 1483 O O . VAL A 1 94 ? -28.018 -17.922 6.167 1.00 44.22 94 VAL A O 1
ATOM 1496 N N . ASP A 1 95 ? -29.234 -17.157 4.436 1.00 54.10 95 ASP A N 1
ATOM 1497 C CA . ASP A 1 95 ? -28.168 -16.306 3.920 1.00 71.40 95 ASP A CA 1
ATOM 1498 C C . ASP A 1 95 ? -28.413 -14.846 4.286 1.00 41.24 95 ASP A C 1
ATOM 1499 O O . ASP A 1 95 ? -28.157 -13.943 3.488 1.00 72.40 95 ASP A O 1
ATOM 1508 N N . LYS A 1 96 ? -28.911 -14.620 5.496 1.00 10.25 96 LYS A N 1
ATOM 1509 C CA . LYS A 1 96 ? -29.191 -13.269 5.969 1.00 30.34 96 LYS A CA 1
ATOM 1510 C C . LYS A 1 96 ? -27.897 -12.510 6.245 1.00 70.03 96 LYS A C 1
ATOM 1511 O O . LYS A 1 96 ? -27.765 -11.338 5.888 1.00 21.34 96 LYS A O 1
ATOM 1530 N N . LEU A 1 97 ? -26.944 -13.184 6.879 1.00 35.41 97 LEU A N 1
ATOM 1531 C CA . LEU A 1 97 ? -25.659 -12.574 7.201 1.00 53.51 97 LEU A CA 1
ATOM 1532 C C . LEU A 1 97 ? -25.034 -11.937 5.964 1.00 60.13 97 LEU A C 1
ATOM 1533 O O . LEU A 1 97 ? -24.413 -10.878 6.045 1.00 2.12 97 LEU A O 1
ATOM 1549 N N . ALA A 1 98 ? -25.205 -12.590 4.819 1.00 44.34 98 ALA A N 1
ATOM 1550 C CA . ALA A 1 98 ? -24.661 -12.086 3.564 1.00 43.53 98 ALA A CA 1
ATOM 1551 C C . ALA A 1 98 ? -25.291 -10.748 3.190 1.00 2.04 98 ALA A C 1
ATOM 1552 O O . ALA A 1 98 ? -24.600 -9.823 2.764 1.00 61.33 98 ALA A O 1
ATOM 1559 N N . ALA A 1 99 ? -26.606 -10.653 3.353 1.00 14.12 99 ALA A N 1
ATOM 1560 C CA . ALA A 1 99 ? -27.329 -9.428 3.034 1.00 0.13 99 ALA A CA 1
ATOM 1561 C C . ALA A 1 99 ? -26.932 -8.296 3.976 1.00 51.45 99 ALA A C 1
ATOM 1562 O O . ALA A 1 99 ? -26.766 -8.504 5.177 1.00 52.11 99 ALA A O 1
ATOM 1569 N N . ALA A 1 100 ? -26.781 -7.097 3.421 1.00 21.23 100 ALA A N 1
ATOM 1570 C CA . ALA A 1 100 ? -26.405 -5.932 4.212 1.00 43.11 100 ALA A CA 1
ATOM 1571 C C . ALA A 1 100 ? -27.557 -5.475 5.100 1.00 74.52 100 ALA A C 1
ATOM 1572 O O . ALA A 1 100 ? -28.668 -6.001 5.012 1.00 21.33 100 ALA A O 1
ATOM 1579 N N . LEU A 1 101 ? -27.287 -4.495 5.955 1.00 73.15 101 LEU A N 1
ATOM 1580 C CA . LEU A 1 101 ? -28.302 -3.968 6.860 1.00 55.12 101 LEU A CA 1
ATOM 1581 C C . LEU A 1 101 ? -28.473 -2.464 6.670 1.00 20.03 101 LEU A C 1
ATOM 1582 O O . LEU A 1 101 ? -28.889 -1.757 7.587 1.00 5.15 101 LEU A O 1
ATOM 1598 N N . GLU A 1 102 ? -28.151 -1.983 5.473 1.00 31.24 102 GLU A N 1
ATOM 1599 C CA . GLU A 1 102 ? -28.270 -0.563 5.164 1.00 73.30 102 GLU A CA 1
ATOM 1600 C C . GLU A 1 102 ? -29.727 -0.180 4.920 1.00 32.10 102 GLU A C 1
ATOM 1601 O O . GLU A 1 102 ? -30.604 -1.041 4.864 1.00 34.13 102 GLU A O 1
ATOM 1613 N N . PRO A 1 1 ? 11.895 -18.769 1.401 1.00 10.44 1 PRO A N 2
ATOM 1614 C CA . PRO A 1 1 ? 10.910 -18.499 0.349 1.00 23.24 1 PRO A CA 2
ATOM 1615 C C . PRO A 1 1 ? 10.911 -17.037 -0.084 1.00 72.45 1 PRO A C 2
ATOM 1616 O O . PRO A 1 1 ? 10.910 -16.734 -1.277 1.00 35.23 1 PRO A O 2
ATOM 1627 N N . ASN A 1 2 ? 10.913 -16.135 0.891 1.00 21.25 2 ASN A N 2
ATOM 1628 C CA . ASN A 1 2 ? 10.914 -14.704 0.610 1.00 73.34 2 ASN A CA 2
ATOM 1629 C C . ASN A 1 2 ? 9.735 -14.325 -0.281 1.00 15.31 2 ASN A C 2
ATOM 1630 O O . ASN A 1 2 ? 9.894 -13.606 -1.268 1.00 60.41 2 ASN A O 2
ATOM 1641 N N . PHE A 1 3 ? 8.550 -14.812 0.075 1.00 4.32 3 PHE A N 2
ATOM 1642 C CA . PHE A 1 3 ? 7.344 -14.524 -0.691 1.00 74.23 3 PHE A CA 2
ATOM 1643 C C . PHE A 1 3 ? 6.428 -13.573 0.073 1.00 14.10 3 PHE A C 2
ATOM 1644 O O . PHE A 1 3 ? 5.876 -12.633 -0.498 1.00 3.13 3 PHE A O 2
ATOM 1661 N N . ASN A 1 4 ? 6.270 -13.826 1.368 1.00 2.34 4 ASN A N 2
ATOM 1662 C CA . ASN A 1 4 ? 5.420 -12.993 2.212 1.00 62.12 4 ASN A CA 2
ATOM 1663 C C . ASN A 1 4 ? 5.974 -11.575 2.310 1.00 12.22 4 ASN A C 2
ATOM 1664 O O . ASN A 1 4 ? 7.114 -11.314 1.926 1.00 45.43 4 ASN A O 2
ATOM 1675 N N . LEU A 1 5 ? 5.159 -10.662 2.828 1.00 31.40 5 LEU A N 2
ATOM 1676 C CA . LEU A 1 5 ? 5.567 -9.270 2.978 1.00 15.33 5 LEU A CA 2
ATOM 1677 C C . LEU A 1 5 ? 5.544 -8.851 4.445 1.00 62.01 5 LEU A C 2
ATOM 1678 O O . LEU A 1 5 ? 5.258 -7.699 4.767 1.00 14.42 5 LEU A O 2
ATOM 1694 N N . ALA A 1 6 ? 5.851 -9.795 5.329 1.00 13.30 6 ALA A N 2
ATOM 1695 C CA . ALA A 1 6 ? 5.870 -9.523 6.761 1.00 41.31 6 ALA A CA 2
ATOM 1696 C C . ALA A 1 6 ? 6.583 -10.636 7.522 1.00 53.34 6 ALA A C 2
ATOM 1697 O O . ALA A 1 6 ? 6.790 -11.728 6.993 1.00 43.33 6 ALA A O 2
ATOM 1704 N N . SER A 1 7 ? 6.956 -10.351 8.765 1.00 31.32 7 SER A N 2
ATOM 1705 C CA . SER A 1 7 ? 7.650 -11.327 9.597 1.00 32.42 7 SER A CA 2
ATOM 1706 C C . SER A 1 7 ? 6.805 -12.585 9.779 1.00 12.42 7 SER A C 2
ATOM 1707 O O . SER A 1 7 ? 5.594 -12.570 9.556 1.00 75.51 7 SER A O 2
ATOM 1715 N N . LEU A 1 8 ? 7.452 -13.671 10.186 1.00 42.10 8 LEU A N 2
ATOM 1716 C CA . LEU A 1 8 ? 6.762 -14.938 10.399 1.00 72.33 8 LEU A CA 2
ATOM 1717 C C . LEU A 1 8 ? 6.063 -14.957 11.754 1.00 10.24 8 LEU A C 2
ATOM 1718 O O . LEU A 1 8 ? 6.713 -14.982 12.798 1.00 21.34 8 LEU A O 2
ATOM 1734 N N . ASN A 1 9 ? 4.734 -14.946 11.730 1.00 42.14 9 ASN A N 2
ATOM 1735 C CA . ASN A 1 9 ? 3.947 -14.963 12.957 1.00 33.10 9 ASN A CA 2
ATOM 1736 C C . ASN A 1 9 ? 3.160 -16.264 13.080 1.00 35.31 9 ASN A C 2
ATOM 1737 O O . ASN A 1 9 ? 2.149 -16.456 12.404 1.00 2.43 9 ASN A O 2
ATOM 1748 N N . GLU A 1 10 ? 3.630 -17.155 13.948 1.00 42.41 10 GLU A N 2
ATOM 1749 C CA . GLU A 1 10 ? 2.970 -18.437 14.159 1.00 70.51 10 GLU A CA 2
ATOM 1750 C C . GLU A 1 10 ? 2.305 -18.488 15.531 1.00 11.14 10 GLU A C 2
ATOM 1751 O O . GLU A 1 10 ? 1.913 -19.555 16.003 1.00 3.44 10 GLU A O 2
ATOM 1763 N N . GLU A 1 11 ? 2.182 -17.326 16.166 1.00 21.20 11 GLU A N 2
ATOM 1764 C CA . GLU A 1 11 ? 1.566 -17.238 17.485 1.00 70.32 11 GLU A CA 2
ATOM 1765 C C . GLU A 1 11 ? 0.254 -16.461 17.422 1.00 63.12 11 GLU A C 2
ATOM 1766 O O . GLU A 1 11 ? -0.126 -15.786 18.378 1.00 20.52 11 GLU A O 2
ATOM 1778 N N . MET A 1 12 ? -0.432 -16.561 16.288 1.00 30.11 12 MET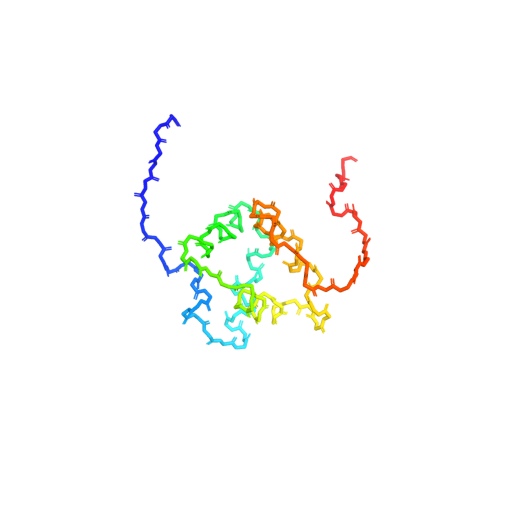 A N 2
ATOM 1779 C CA . MET A 1 12 ? -1.701 -15.868 16.100 1.00 34.21 12 MET A CA 2
ATOM 1780 C C . MET A 1 12 ? -2.869 -16.848 16.154 1.00 61.43 12 MET A C 2
ATOM 1781 O O . MET A 1 12 ? -3.906 -16.561 16.752 1.00 73.44 12 MET A O 2
ATOM 1795 N N . PHE A 1 13 ? -2.693 -18.006 15.525 1.00 53.11 13 PHE A N 2
ATOM 1796 C CA . PHE A 1 13 ? -3.733 -19.028 15.500 1.00 12.12 13 PHE A CA 2
ATOM 1797 C C . PHE A 1 13 ? -3.138 -20.415 15.727 1.00 53.34 13 PHE A C 2
ATOM 1798 O O . PHE A 1 13 ? -3.298 -21.003 16.795 1.00 72.30 13 PHE A O 2
ATOM 1815 N N . ASN A 1 14 ? -2.452 -20.930 14.712 1.00 22.41 14 ASN A N 2
ATOM 1816 C CA . ASN A 1 14 ? -1.834 -22.248 14.799 1.00 25.41 14 ASN A CA 2
ATOM 1817 C C . ASN A 1 14 ? -2.829 -23.283 15.314 1.00 73.42 14 ASN A C 2
ATOM 1818 O O . ASN A 1 14 ? -2.631 -23.878 16.373 1.00 30.51 14 ASN A O 2
ATOM 1829 N N . VAL A 1 15 ? -3.901 -23.494 14.556 1.00 41.41 15 VAL A N 2
ATOM 1830 C CA . VAL A 1 15 ? -4.927 -24.458 14.934 1.00 53.23 15 VAL A CA 2
ATOM 1831 C C . VAL A 1 15 ? -4.336 -25.853 15.100 1.00 70.24 15 VAL A C 2
ATOM 1832 O O . VAL A 1 15 ? -4.859 -26.675 15.852 1.00 0.51 15 VAL A O 2
ATOM 1845 N N . ALA A 1 16 ? -3.242 -26.114 14.392 1.00 61.23 16 ALA A N 2
ATOM 1846 C CA . ALA A 1 16 ? -2.577 -27.410 14.462 1.00 14.43 16 ALA A CA 2
ATOM 1847 C C . ALA A 1 16 ? -1.720 -27.519 15.718 1.00 4.14 16 ALA A C 2
ATOM 1848 O O . ALA A 1 16 ? -1.194 -28.587 16.032 1.00 54.33 16 ALA A O 2
ATOM 1855 N N . ALA A 1 17 ? -1.581 -26.407 16.433 1.00 35.25 17 ALA A N 2
ATOM 1856 C CA . ALA A 1 17 ? -0.788 -26.379 17.656 1.00 33.01 17 ALA A CA 2
ATOM 1857 C C . ALA A 1 17 ? -1.657 -26.056 18.867 1.00 52.32 17 ALA A C 2
ATOM 1858 O O . ALA A 1 17 ? -1.322 -26.411 19.997 1.00 23.34 17 ALA A O 2
ATOM 1865 N N . LEU A 1 18 ? -2.774 -25.379 18.624 1.00 73.24 18 LEU A N 2
ATOM 1866 C CA . LEU A 1 18 ? -3.692 -25.007 19.695 1.00 41.01 18 LEU A CA 2
ATOM 1867 C C . LEU A 1 18 ? -4.783 -26.059 19.867 1.00 53.40 18 LEU A C 2
ATOM 1868 O O . LEU A 1 18 ? -5.427 -26.466 18.899 1.00 21.13 18 LEU A O 2
ATOM 1884 N N . THR A 1 19 ? -4.989 -26.494 21.106 1.00 2.33 19 THR A N 2
ATOM 1885 C CA . THR A 1 19 ? -6.003 -27.497 21.406 1.00 2.30 19 THR A CA 2
ATOM 1886 C C . THR A 1 19 ? -6.669 -27.220 22.749 1.00 73.52 19 THR A C 2
ATOM 1887 O O . THR A 1 19 ? -6.005 -27.163 23.784 1.00 62.13 19 THR A O 2
ATOM 1898 N N . LYS A 1 20 ? -7.987 -27.050 22.726 1.00 21.52 20 LYS A N 2
ATOM 1899 C CA . LYS A 1 20 ? -8.745 -26.782 23.942 1.00 33.12 20 LYS A CA 2
ATOM 1900 C C . LYS A 1 20 ? -10.227 -26.601 23.630 1.00 14.23 20 LYS A C 2
ATOM 1901 O O . LYS A 1 20 ? -10.606 -26.368 22.482 1.00 24.12 20 LYS A O 2
ATOM 1920 N N . ARG A 1 21 ? -11.061 -26.708 24.660 1.00 54.45 21 ARG A N 2
ATOM 1921 C CA . ARG A 1 21 ? -12.502 -26.555 24.495 1.00 61.14 21 ARG A CA 2
ATOM 1922 C C . ARG A 1 21 ? -12.880 -25.084 24.348 1.00 4.12 21 ARG A C 2
ATOM 1923 O O . ARG A 1 21 ? -13.331 -24.651 23.288 1.00 33.44 21 ARG A O 2
ATOM 1944 N N . ALA A 1 22 ? -12.692 -24.321 25.420 1.00 45.42 22 ALA A N 2
ATOM 1945 C CA . ALA A 1 22 ? -13.011 -22.898 25.410 1.00 21.52 22 ALA A CA 2
ATOM 1946 C C . ALA A 1 22 ? -11.903 -22.092 24.741 1.00 12.43 22 ALA A C 2
ATOM 1947 O O . ALA A 1 22 ? -12.168 -21.247 23.886 1.00 43.32 22 ALA A O 2
ATOM 1954 N N . ASP A 1 23 ? -10.663 -22.357 25.137 1.00 52.11 23 ASP A N 2
ATOM 1955 C CA . ASP A 1 23 ? -9.515 -21.655 24.575 1.00 23.31 23 ASP A CA 2
ATOM 1956 C C . ASP A 1 23 ? -9.582 -21.636 23.051 1.00 11.22 23 ASP A C 2
ATOM 1957 O O . ASP A 1 23 ? -9.507 -20.576 22.430 1.00 14.04 23 ASP A O 2
ATOM 1966 N N . ALA A 1 24 ? -9.723 -22.815 22.455 1.00 23.31 24 ALA A N 2
ATOM 1967 C CA . ALA A 1 24 ? -9.801 -22.933 21.004 1.00 20.44 24 ALA A CA 2
ATOM 1968 C C . ALA A 1 24 ? -11.082 -22.302 20.470 1.00 34.55 24 ALA A C 2
ATOM 1969 O O . ALA A 1 24 ? -11.149 -21.893 19.311 1.00 12.34 24 ALA A O 2
ATOM 1976 N N . LYS A 1 25 ? -12.099 -22.228 21.323 1.00 51.33 25 LYS A N 2
ATOM 1977 C CA . LYS A 1 25 ? -13.380 -21.646 20.938 1.00 64.23 25 LYS A CA 2
ATOM 1978 C C . LYS A 1 25 ? -13.297 -20.123 20.904 1.00 74.41 25 LYS A C 2
ATOM 1979 O O . LYS A 1 25 ? -14.025 -19.468 20.157 1.00 23.41 25 LYS A O 2
ATOM 1998 N N . LYS A 1 26 ? -12.406 -19.565 21.716 1.00 32.42 26 LYS A N 2
ATOM 1999 C CA . LYS A 1 26 ? -12.226 -18.120 21.778 1.00 51.22 26 LYS A CA 2
ATOM 2000 C C . LYS A 1 26 ? -11.376 -17.627 20.611 1.00 24.24 26 LYS A C 2
ATOM 2001 O O . LYS A 1 26 ? -11.569 -16.517 20.114 1.00 71.10 26 LYS A O 2
ATOM 2020 N N . LEU A 1 27 ? -10.435 -18.459 20.178 1.00 20.33 27 LEU A N 2
ATOM 2021 C CA . LEU A 1 27 ? -9.555 -18.109 19.068 1.00 15.14 27 LEU A CA 2
ATOM 2022 C C . LEU A 1 27 ? -10.338 -18.014 17.763 1.00 61.15 27 LEU A C 2
ATOM 2023 O O . LEU A 1 27 ? -10.135 -17.094 16.971 1.00 12.34 27 LEU A O 2
ATOM 2039 N N . ALA A 1 28 ? -11.234 -18.971 17.545 1.00 71.10 28 ALA A N 2
ATOM 2040 C CA . ALA A 1 28 ? -12.050 -18.993 16.337 1.00 32.25 28 ALA A CA 2
ATOM 2041 C C . ALA A 1 28 ? -13.105 -17.892 16.367 1.00 21.25 28 ALA A C 2
ATOM 2042 O O . ALA A 1 28 ? -13.567 -17.432 15.323 1.00 12.03 28 ALA A O 2
ATOM 2049 N N . LYS A 1 29 ? -13.483 -17.474 17.571 1.00 43.13 29 LYS A N 2
ATOM 2050 C CA . LYS A 1 29 ? -14.483 -16.426 17.738 1.00 61.21 29 LYS A CA 2
ATOM 2051 C C . LYS A 1 29 ? -14.079 -15.163 16.983 1.00 34.43 29 LYS A C 2
ATOM 2052 O O . LYS A 1 29 ? -14.794 -14.709 16.090 1.00 63.30 29 LYS A O 2
ATOM 2071 N N . GLN A 1 30 ? -12.931 -14.603 17.348 1.00 22.02 30 GLN A N 2
ATOM 2072 C CA . GLN A 1 30 ? -12.433 -13.393 16.704 1.00 32.12 30 GLN A CA 2
ATOM 2073 C C . GLN A 1 30 ? -12.163 -13.637 15.223 1.00 3.32 30 GLN A C 2
ATOM 2074 O O . GLN A 1 30 ? -12.272 -12.724 14.403 1.00 75.30 30 GLN A O 2
ATOM 2088 N N . LEU A 1 31 ? -11.808 -14.872 14.887 1.00 33.01 31 LEU A N 2
ATOM 2089 C CA . LEU A 1 31 ? -11.521 -15.236 13.504 1.00 74.12 31 LEU A CA 2
ATOM 2090 C C . LEU A 1 31 ? -12.806 -15.318 12.685 1.00 64.12 31 LEU A C 2
ATOM 2091 O O . LEU A 1 31 ? -12.783 -15.186 11.461 1.00 5.05 31 LEU A O 2
ATOM 2107 N N . MET A 1 32 ? -13.924 -15.535 13.368 1.00 15.24 32 MET A N 2
ATOM 2108 C CA . MET A 1 32 ? -15.219 -15.631 12.704 1.00 51.31 32 MET A CA 2
ATOM 2109 C C . MET A 1 32 ? -15.898 -14.266 12.637 1.00 60.44 32 MET A C 2
ATOM 2110 O O . MET A 1 32 ? -16.780 -14.041 11.809 1.00 65.24 32 MET A O 2
ATOM 2124 N N . GLY A 1 33 ? -15.481 -13.359 13.514 1.00 12.34 33 GLY A N 2
ATOM 2125 C CA . GLY A 1 33 ? -16.061 -12.028 13.537 1.00 25.35 33 GLY A CA 2
ATOM 2126 C C . GLY A 1 33 ? -15.218 -11.016 12.787 1.00 21.02 33 GLY A C 2
ATOM 2127 O O . GLY A 1 33 ? -15.716 -10.314 11.909 1.00 42.35 33 GLY A O 2
ATOM 2131 N N . ASN A 1 34 ? -13.938 -10.940 13.136 1.00 44.33 34 ASN A N 2
ATOM 2132 C CA . ASN A 1 34 ? -13.024 -10.004 12.490 1.00 12.31 34 ASN A CA 2
ATOM 2133 C C . ASN A 1 34 ? -12.709 -10.447 11.065 1.00 51.23 34 ASN A C 2
ATOM 2134 O O . ASN A 1 34 ? -12.091 -11.490 10.850 1.00 1.32 34 ASN A O 2
ATOM 2145 N N . ASP A 1 35 ? -13.138 -9.647 10.094 1.00 23.32 35 ASP A N 2
ATOM 2146 C CA . ASP A 1 35 ? -12.900 -9.956 8.689 1.00 50.52 35 ASP A CA 2
ATOM 2147 C C . ASP A 1 35 ? -11.467 -9.616 8.293 1.00 45.12 35 ASP A C 2
ATOM 2148 O O . ASP A 1 35 ? -10.770 -10.428 7.684 1.00 61.12 35 ASP A O 2
ATOM 2157 N N . LYS A 1 36 ? -11.032 -8.410 8.642 1.00 43.22 36 LYS A N 2
ATOM 2158 C CA . LYS A 1 36 ? -9.681 -7.961 8.324 1.00 73.13 36 LYS A CA 2
ATOM 2159 C C . LYS A 1 36 ? -8.640 -8.906 8.916 1.00 15.33 36 LYS A C 2
ATOM 2160 O O . LYS A 1 36 ? -7.536 -9.040 8.387 1.00 13.12 36 LYS A O 2
ATOM 2179 N N . LEU A 1 37 ? -8.999 -9.559 10.016 1.00 73.22 37 LEU A N 2
ATOM 2180 C CA . LEU A 1 37 ? -8.097 -10.493 10.680 1.00 65.24 37 LEU A CA 2
ATOM 2181 C C . LEU A 1 37 ? -8.195 -11.882 10.056 1.00 45.31 37 LEU A C 2
ATOM 2182 O O . LEU A 1 37 ? -7.185 -12.478 9.682 1.00 41.41 37 LEU A O 2
ATOM 2198 N N . ALA A 1 38 ? -9.417 -12.390 9.945 1.00 34.13 38 ALA A N 2
ATOM 2199 C CA . ALA A 1 38 ? -9.648 -13.706 9.363 1.00 62.32 38 ALA A CA 2
ATOM 2200 C C . ALA A 1 38 ? -9.047 -13.801 7.965 1.00 43.34 38 ALA A C 2
ATOM 2201 O O . ALA A 1 38 ? -8.653 -14.879 7.519 1.00 4.25 38 ALA A O 2
ATOM 2208 N N . ASP A 1 39 ? -8.980 -12.666 7.277 1.00 72.34 39 ASP A N 2
ATOM 2209 C CA . ASP A 1 39 ? -8.427 -12.621 5.928 1.00 24.22 39 ASP A CA 2
ATOM 2210 C C . ASP A 1 39 ? -6.996 -13.151 5.910 1.00 10.41 39 ASP A C 2
ATOM 2211 O O . ASP A 1 39 ? -6.606 -13.881 5.000 1.00 24.10 39 ASP A O 2
ATOM 2220 N N . ALA A 1 40 ? -6.219 -12.776 6.921 1.00 0.11 40 ALA A N 2
ATOM 2221 C CA . ALA A 1 40 ? -4.832 -13.214 7.022 1.00 53.33 40 ALA A CA 2
ATOM 2222 C C . ALA A 1 40 ? -4.731 -14.558 7.734 1.00 34.20 40 ALA A C 2
ATOM 2223 O O . ALA A 1 40 ? -3.717 -15.248 7.637 1.00 2.12 40 ALA A O 2
ATOM 2230 N N . ALA A 1 41 ? -5.789 -14.924 8.450 1.00 35.21 41 ALA A N 2
ATOM 2231 C CA . ALA A 1 41 ? -5.820 -16.187 9.178 1.00 41.14 41 ALA A CA 2
ATOM 2232 C C . ALA A 1 41 ? -6.145 -17.350 8.246 1.00 44.41 41 ALA A C 2
ATOM 2233 O O . ALA A 1 41 ? -5.376 -18.306 8.140 1.00 54.13 41 ALA A O 2
ATOM 2240 N N . TYR A 1 42 ? -7.287 -17.261 7.574 1.00 62.44 42 TYR A N 2
ATOM 2241 C CA . TYR A 1 42 ? -7.715 -18.308 6.653 1.00 65.10 42 TYR A CA 2
ATOM 2242 C C . TYR A 1 42 ? -6.608 -18.644 5.658 1.00 61.01 42 TYR A C 2
ATOM 2243 O O . TYR A 1 42 ? -6.511 -19.774 5.179 1.00 61.21 42 TYR A O 2
ATOM 2261 N N . ILE A 1 43 ? -5.776 -17.654 5.352 1.00 24.35 43 ILE A N 2
ATOM 2262 C CA . ILE A 1 43 ? -4.675 -17.844 4.416 1.00 24.24 43 ILE A CA 2
ATOM 2263 C C . ILE A 1 43 ? -3.432 -18.368 5.128 1.00 21.02 43 ILE A C 2
ATOM 2264 O O . ILE A 1 43 ? -2.624 -19.087 4.540 1.00 34.30 43 ILE A O 2
ATOM 2280 N N . TRP A 1 44 ? -3.286 -18.004 6.397 1.00 75.00 44 TRP A N 2
ATOM 2281 C CA . TRP A 1 44 ? -2.142 -18.439 7.190 1.00 34.04 44 TRP A CA 2
ATOM 2282 C C . TRP A 1 44 ? -2.108 -19.959 7.308 1.00 43.23 44 TRP A C 2
ATOM 2283 O O . TRP A 1 44 ? -1.110 -20.594 6.966 1.00 51.11 44 TRP A O 2
ATOM 2304 N N . TRP A 1 45 ? -3.202 -20.535 7.792 1.00 25.32 45 TRP A N 2
ATOM 2305 C CA . TRP A 1 45 ? -3.295 -21.982 7.954 1.00 51.10 45 TRP A CA 2
ATOM 2306 C C . TRP A 1 45 ? -2.809 -22.702 6.701 1.00 23.34 45 TRP A C 2
ATOM 2307 O O . TRP A 1 45 ? -1.948 -23.579 6.774 1.00 1.34 45 TRP A O 2
ATOM 2328 N N . GLN A 1 46 ? -3.365 -22.327 5.554 1.00 12.12 46 GLN A N 2
ATOM 2329 C CA . GLN A 1 46 ? -2.987 -22.939 4.286 1.00 40.10 46 GLN A CA 2
ATOM 2330 C C . GLN A 1 46 ? -1.472 -22.936 4.110 1.00 30.15 46 GLN A C 2
ATOM 2331 O O . GLN A 1 46 ? -0.895 -23.893 3.594 1.00 63.32 46 GLN A O 2
ATOM 2345 N N . HIS A 1 47 ? -0.833 -21.854 4.543 1.00 11.24 47 HIS A N 2
ATOM 2346 C CA . HIS A 1 47 ? 0.616 -21.727 4.434 1.00 11.52 47 HIS A CA 2
ATOM 2347 C C . HIS A 1 47 ? 1.316 -22.915 5.087 1.00 43.44 47 HIS A C 2
ATOM 2348 O O . HIS A 1 47 ? 2.374 -23.350 4.633 1.00 55.24 47 HIS A O 2
ATOM 2362 N N . ASN A 1 48 ? 0.719 -23.434 6.155 1.00 44.24 48 ASN A N 2
ATOM 2363 C CA . ASN A 1 48 ? 1.287 -24.571 6.870 1.00 10.23 48 ASN A CA 2
ATOM 2364 C C . ASN A 1 48 ? 0.671 -25.880 6.387 1.00 31.22 48 ASN A C 2
ATOM 2365 O O . ASN A 1 48 ? 0.641 -26.871 7.118 1.00 42.24 48 ASN A O 2
ATOM 2376 N N . ARG A 1 49 ? 0.181 -25.877 5.152 1.00 52.12 49 ARG A N 2
ATOM 2377 C CA . ARG A 1 49 ? -0.435 -27.064 4.571 1.00 10.11 49 ARG A CA 2
ATOM 2378 C C . ARG A 1 49 ? -1.502 -27.633 5.502 1.00 61.45 49 ARG A C 2
ATOM 2379 O O . ARG A 1 49 ? -1.583 -28.845 5.703 1.00 63.34 49 ARG A O 2
ATOM 2400 N N . VAL A 1 50 ? -2.319 -26.750 6.067 1.00 21.53 50 VAL A N 2
ATOM 2401 C CA . VAL A 1 50 ? -3.381 -27.165 6.976 1.00 52.30 50 VAL A CA 2
ATOM 2402 C C . VAL A 1 50 ? -4.383 -28.073 6.272 1.00 13.13 50 VAL A C 2
ATOM 2403 O O . VAL A 1 50 ? -4.560 -27.998 5.056 1.00 45.32 50 VAL A O 2
ATOM 2416 N N . THR A 1 51 ? -5.040 -28.932 7.046 1.00 64.43 51 THR A N 2
ATOM 2417 C CA . THR A 1 51 ? -6.024 -29.856 6.497 1.00 32.32 51 THR A CA 2
ATOM 2418 C C . THR A 1 51 ? -7.438 -29.461 6.908 1.00 41.22 51 THR A C 2
ATOM 2419 O O . THR A 1 51 ? -7.663 -28.991 8.024 1.00 22.11 51 THR A O 2
ATOM 2430 N N . LEU A 1 52 ? -8.388 -29.654 6.000 1.00 14.11 52 LEU A N 2
ATOM 2431 C CA . LEU A 1 52 ? -9.782 -29.318 6.268 1.00 13.35 52 LEU A CA 2
ATOM 2432 C C . LEU A 1 52 ? -10.274 -30.007 7.537 1.00 10.34 52 LEU A C 2
ATOM 2433 O O . LEU A 1 52 ? -10.969 -29.402 8.354 1.00 22.35 52 LEU A O 2
ATOM 2449 N N . ASP A 1 53 ? -9.907 -31.274 7.696 1.00 12.55 53 ASP A N 2
ATOM 2450 C CA . ASP A 1 53 ? -10.308 -32.044 8.868 1.00 70.22 53 ASP A CA 2
ATOM 2451 C C . ASP A 1 53 ? -9.846 -31.362 10.152 1.00 51.35 53 ASP A C 2
ATOM 2452 O O . ASP A 1 53 ? -10.409 -31.587 11.222 1.00 34.42 53 ASP A O 2
ATOM 2461 N N . GLN A 1 54 ? -8.818 -30.528 10.035 1.00 3.13 54 GLN A N 2
ATOM 2462 C CA . GLN A 1 54 ? -8.279 -29.814 11.187 1.00 35.34 54 GLN A CA 2
ATOM 2463 C C . GLN A 1 54 ? -9.088 -28.553 11.473 1.00 60.11 54 GLN A C 2
ATOM 2464 O O . GLN A 1 54 ? -9.749 -28.449 12.507 1.00 42.33 54 GLN A O 2
ATOM 2478 N N . ILE A 1 55 ? -9.030 -27.598 10.551 1.00 74.11 55 ILE A N 2
ATOM 2479 C CA . ILE A 1 55 ? -9.758 -26.344 10.704 1.00 71.42 55 ILE A CA 2
ATOM 2480 C C . ILE A 1 55 ? -11.245 -26.596 10.930 1.00 50.23 55 ILE A C 2
ATOM 2481 O O . ILE A 1 55 ? -11.927 -25.805 11.582 1.00 23.01 55 ILE A O 2
ATOM 2497 N N . ASP A 1 56 ? -11.741 -27.702 10.388 1.00 72.53 56 ASP A N 2
ATOM 2498 C CA . ASP A 1 56 ? -13.147 -28.061 10.532 1.00 14.43 56 ASP A CA 2
ATOM 2499 C C . ASP A 1 56 ? -13.454 -28.493 11.963 1.00 42.22 56 ASP A C 2
ATOM 2500 O O . ASP A 1 56 ? -14.573 -28.324 12.448 1.00 1.44 56 ASP A O 2
ATOM 2509 N N . THR A 1 57 ? -12.452 -29.053 12.634 1.00 72.11 57 THR A N 2
ATOM 2510 C CA . THR A 1 57 ? -12.615 -29.512 14.008 1.00 43.33 57 THR A CA 2
ATOM 2511 C C . THR A 1 57 ? -12.352 -28.384 14.999 1.00 54.53 57 THR A C 2
ATOM 2512 O O . THR A 1 57 ? -12.776 -28.447 16.153 1.00 3.11 57 THR A O 2
ATOM 2523 N N . PHE A 1 58 ? -11.652 -27.351 14.541 1.00 55.12 58 PHE A N 2
ATOM 2524 C CA . PHE A 1 58 ? -11.334 -26.208 15.388 1.00 4.40 58 PHE A CA 2
ATOM 2525 C C . PHE A 1 58 ? -12.463 -25.182 15.365 1.00 32.04 58 PHE A C 2
ATOM 2526 O O . PHE A 1 58 ? -13.103 -24.923 16.386 1.00 45.21 58 PHE A O 2
ATOM 2543 N N . LEU A 1 59 ? -12.703 -24.601 14.195 1.00 10.02 59 LEU A N 2
ATOM 2544 C CA . LEU A 1 59 ? -13.755 -23.603 14.038 1.00 51.30 59 LEU A CA 2
ATOM 2545 C C . LEU A 1 59 ? -15.095 -24.141 14.531 1.00 45.12 59 LEU A C 2
ATOM 2546 O O . LEU A 1 59 ? -15.793 -23.485 15.304 1.00 21.44 59 LEU A O 2
ATOM 2562 N N . LYS A 1 60 ? -15.447 -25.340 14.079 1.00 3.13 60 LYS A N 2
ATOM 2563 C CA . LYS A 1 60 ? -16.700 -25.969 14.476 1.00 35.52 60 LYS A CA 2
ATOM 2564 C C . LYS A 1 60 ? -16.850 -25.976 15.994 1.00 4.32 60 LYS A C 2
ATOM 2565 O O . LYS A 1 60 ? -17.880 -25.563 16.529 1.00 61.32 60 LYS A O 2
ATOM 2584 N N . LEU A 1 61 ? -15.815 -26.444 16.684 1.00 73.23 61 LEU A N 2
ATOM 2585 C CA . LEU A 1 61 ? -15.831 -26.502 18.141 1.00 23.43 61 LEU A CA 2
ATOM 2586 C C . LEU A 1 61 ? -16.135 -25.132 18.738 1.00 72.02 61 LEU A C 2
ATOM 2587 O O . LEU A 1 61 ? -16.632 -25.029 19.859 1.00 42.40 61 LEU A O 2
ATOM 2603 N N . ALA A 1 62 ? -15.836 -24.083 17.979 1.00 10.53 62 ALA A N 2
ATOM 2604 C CA . ALA A 1 62 ? -16.082 -22.719 18.431 1.00 3.41 62 ALA A CA 2
ATOM 2605 C C . ALA A 1 62 ? -17.534 -22.317 18.199 1.00 53.31 62 ALA A C 2
ATOM 2606 O O . ALA A 1 62 ? -18.084 -21.492 18.928 1.00 12.33 62 ALA A O 2
ATOM 2613 N N . SER A 1 63 ? -18.150 -22.904 17.178 1.00 31.41 63 SER A N 2
ATOM 2614 C CA . SER A 1 63 ? -19.538 -22.604 16.847 1.00 11.20 63 SER A CA 2
ATOM 2615 C C . SER A 1 63 ? -20.456 -23.751 17.259 1.00 65.24 63 SER A C 2
ATOM 2616 O O . SER A 1 63 ? -20.033 -24.684 17.941 1.00 24.33 63 SER A O 2
ATOM 2624 N N . ARG A 1 64 ? -21.714 -23.674 16.838 1.00 21.21 64 ARG A N 2
ATOM 2625 C CA . ARG A 1 64 ? -22.693 -24.705 17.163 1.00 5.23 64 ARG A CA 2
ATOM 2626 C C . ARG A 1 64 ? -22.241 -26.067 16.644 1.00 2.31 64 ARG A C 2
ATOM 2627 O O . ARG A 1 64 ? -21.348 -26.157 15.801 1.00 31.21 64 ARG A O 2
ATOM 2648 N N . LYS A 1 65 ? -22.863 -27.124 17.154 1.00 60.43 65 LYS A N 2
ATOM 2649 C CA . LYS A 1 65 ? -22.527 -28.482 16.742 1.00 22.21 65 LYS A CA 2
ATOM 2650 C C . LYS A 1 65 ? -23.369 -28.912 15.545 1.00 21.22 65 LYS A C 2
ATOM 2651 O O . LYS A 1 65 ? -23.957 -29.994 15.543 1.00 63.44 65 LYS A O 2
ATOM 2670 N N . THR A 1 66 ? -23.422 -28.058 14.527 1.00 33.45 66 THR A N 2
ATOM 2671 C CA . THR A 1 66 ? -24.192 -28.350 13.325 1.00 62.23 66 THR A CA 2
ATOM 2672 C C . THR A 1 66 ? -23.297 -28.369 12.091 1.00 72.14 66 THR A C 2
ATOM 2673 O O . THR A 1 66 ? -23.587 -27.709 11.093 1.00 11.13 66 THR A O 2
ATOM 2684 N N . GLN A 1 67 ? -22.210 -29.130 12.165 1.00 1.22 67 GLN A N 2
ATOM 2685 C CA . GLN A 1 67 ? -21.273 -29.234 11.053 1.00 51.33 67 GLN A CA 2
ATOM 2686 C C . GLN A 1 67 ? -20.678 -27.871 10.713 1.00 74.13 67 GLN A C 2
ATOM 2687 O O . GLN A 1 67 ? -20.163 -27.664 9.615 1.00 55.22 67 GLN A O 2
ATOM 2701 N N . GLY A 1 68 ? -20.754 -26.944 11.663 1.00 24.10 68 GLY A N 2
ATOM 2702 C CA . GLY A 1 68 ? -20.219 -25.613 11.444 1.00 12.44 68 GLY A CA 2
ATOM 2703 C C . GLY A 1 68 ? -20.733 -24.985 10.164 1.00 43.12 68 GLY A C 2
ATOM 2704 O O . GLY A 1 68 ? -20.057 -25.015 9.136 1.00 41.42 68 GLY A O 2
ATOM 2708 N N . ALA A 1 69 ? -21.932 -24.416 10.225 1.00 74.31 69 ALA A N 2
ATOM 2709 C CA . ALA A 1 69 ? -22.536 -23.779 9.061 1.00 3.33 69 ALA A CA 2
ATOM 2710 C C . ALA A 1 69 ? -21.762 -22.528 8.658 1.00 60.23 69 ALA A C 2
ATOM 2711 O O . ALA A 1 69 ? -21.273 -22.424 7.532 1.00 12.15 69 ALA A O 2
ATOM 2718 N N . LYS A 1 70 ? -21.655 -21.580 9.583 1.00 63.35 70 LYS A N 2
ATOM 2719 C CA . LYS A 1 70 ? -20.940 -20.336 9.324 1.00 2.02 70 LYS A CA 2
ATOM 2720 C C . LYS A 1 70 ? -19.438 -20.582 9.222 1.00 20.33 70 LYS A C 2
ATOM 2721 O O . LYS A 1 70 ? -18.681 -19.701 8.814 1.00 70.53 70 LYS A O 2
ATOM 2740 N N . TYR A 1 71 ? -19.014 -21.785 9.595 1.00 41.22 71 TYR A N 2
ATOM 2741 C CA . TYR A 1 71 ? -17.602 -22.146 9.546 1.00 32.21 71 TYR A CA 2
ATOM 2742 C C . TYR A 1 71 ? -17.100 -22.188 8.106 1.00 2.51 71 TYR A C 2
ATOM 2743 O O . TYR A 1 71 ? -15.951 -21.847 7.828 1.00 62.30 71 TYR A O 2
ATOM 2761 N N . ASN A 1 72 ? -17.971 -22.607 7.194 1.00 10.22 72 ASN A N 2
ATOM 2762 C CA . ASN A 1 72 ? -17.617 -22.693 5.782 1.00 73.11 72 ASN A CA 2
ATOM 2763 C C . ASN A 1 72 ? -17.754 -21.334 5.103 1.00 42.31 72 ASN A C 2
ATOM 2764 O O . ASN A 1 72 ? -17.267 -21.134 3.990 1.00 12.44 72 ASN A O 2
ATOM 2775 N N . GLN A 1 73 ? -18.418 -20.404 5.781 1.00 14.31 73 GLN A N 2
ATOM 2776 C CA . GLN A 1 73 ? -18.619 -19.063 5.243 1.00 63.41 73 GLN A CA 2
ATOM 2777 C C . GLN A 1 73 ? -17.297 -18.306 5.162 1.00 73.21 73 GLN A C 2
ATOM 2778 O O . GLN A 1 73 ? -16.843 -17.947 4.075 1.00 4.24 73 GLN A O 2
ATOM 2792 N N . ILE A 1 74 ? -16.686 -18.067 6.317 1.00 14.13 74 ILE A N 2
ATOM 2793 C CA . ILE A 1 74 ? -15.417 -17.353 6.376 1.00 20.12 74 ILE A CA 2
ATOM 2794 C C . ILE A 1 74 ? -14.273 -18.222 5.865 1.00 73.25 74 ILE A C 2
ATOM 2795 O O . ILE A 1 74 ? -13.220 -17.716 5.477 1.00 52.43 74 ILE A O 2
ATOM 2811 N N . TYR A 1 75 ? -14.488 -19.533 5.865 1.00 71.03 75 TYR A N 2
ATOM 2812 C CA . TYR A 1 75 ? -13.475 -20.474 5.401 1.00 10.40 75 TYR A CA 2
ATOM 2813 C C . TYR A 1 75 ? -13.547 -20.649 3.887 1.00 21.22 75 TYR A C 2
ATOM 2814 O O . TYR A 1 75 ? -12.578 -21.063 3.253 1.00 43.14 75 TYR A O 2
ATOM 2832 N N . ASN A 1 76 ? -14.704 -20.330 3.315 1.00 24.44 76 ASN A N 2
ATOM 2833 C CA . ASN A 1 76 ? -14.904 -20.452 1.876 1.00 61.30 76 ASN A CA 2
ATOM 2834 C C . ASN A 1 76 ? -13.731 -19.848 1.110 1.00 24.05 76 ASN A C 2
ATOM 2835 O O . ASN A 1 76 ? -13.349 -20.340 0.049 1.00 75.25 76 ASN A O 2
ATOM 2846 N N . SER A 1 77 ? -13.162 -18.779 1.658 1.00 41.42 77 SER A N 2
ATOM 2847 C CA . SER A 1 77 ? -12.034 -18.105 1.025 1.00 1.33 77 SER A CA 2
ATOM 2848 C C . SER A 1 77 ? -10.925 -19.098 0.692 1.00 72.23 77 SER A C 2
ATOM 2849 O O . SER A 1 77 ? -10.327 -19.040 -0.383 1.00 30.20 77 SER A O 2
ATOM 2857 N N . TYR A 1 78 ? -10.657 -20.009 1.621 1.00 44.15 78 TYR A N 2
ATOM 2858 C CA . TYR A 1 78 ? -9.618 -21.014 1.428 1.00 74.34 78 TYR A CA 2
ATOM 2859 C C . TYR A 1 78 ? -10.007 -21.994 0.325 1.00 71.05 78 TYR A C 2
ATOM 2860 O O . TYR A 1 78 ? -9.318 -22.111 -0.688 1.00 64.10 78 TYR A O 2
ATOM 2878 N N . MET A 1 79 ? -11.117 -22.695 0.529 1.00 33.33 79 MET A N 2
ATOM 2879 C CA . MET A 1 79 ? -11.600 -23.664 -0.448 1.00 60.01 79 MET A CA 2
ATOM 2880 C C . MET A 1 79 ? -11.708 -23.032 -1.832 1.00 53.01 79 MET A C 2
ATOM 2881 O O . MET A 1 79 ? -11.570 -23.713 -2.848 1.00 2.22 79 MET A O 2
ATOM 2895 N N . MET A 1 80 ? -11.957 -21.727 -1.864 1.00 0.10 80 MET A N 2
ATOM 2896 C CA . MET A 1 80 ? -12.083 -21.004 -3.124 1.00 41.21 80 MET A CA 2
ATOM 2897 C C . MET A 1 80 ? -10.730 -20.882 -3.818 1.00 51.14 80 MET A C 2
ATOM 2898 O O . MET A 1 80 ? -10.639 -20.979 -5.043 1.00 5.23 80 MET A O 2
ATOM 2912 N N . HIS A 1 81 ? -9.682 -20.668 -3.029 1.00 61.43 81 HIS A N 2
ATOM 2913 C CA . HIS A 1 81 ? -8.334 -20.534 -3.569 1.00 4.50 81 HIS A CA 2
ATOM 2914 C C . HIS A 1 81 ? -7.794 -21.885 -4.026 1.00 64.31 81 HIS A C 2
ATOM 2915 O O . HIS A 1 81 ? -7.265 -22.013 -5.131 1.00 51.24 81 HIS A O 2
ATOM 2929 N N . LEU A 1 82 ? -7.929 -22.891 -3.169 1.00 71.33 82 LEU A N 2
ATOM 2930 C CA . LEU A 1 82 ? -7.454 -24.234 -3.485 1.00 32.22 82 LEU A CA 2
ATOM 2931 C C . LEU A 1 82 ? -8.285 -24.857 -4.602 1.00 43.03 82 LEU A C 2
ATOM 2932 O O . LEU A 1 82 ? -7.775 -25.632 -5.411 1.00 1.52 82 LEU A O 2
ATOM 2948 N N . GLY A 1 83 ? -9.568 -24.511 -4.642 1.00 40.05 83 GLY A N 2
ATOM 2949 C CA . GLY A 1 83 ? -10.448 -25.043 -5.666 1.00 32.50 83 GLY A CA 2
ATOM 2950 C C . GLY A 1 83 ? -10.795 -26.500 -5.432 1.00 32.33 83 GLY A C 2
ATOM 2951 O O . GLY A 1 83 ? -11.034 -27.250 -6.380 1.00 14.34 83 GLY A O 2
ATOM 2955 N N . LEU A 1 84 ? -10.821 -26.904 -4.166 1.00 75.35 84 LEU A N 2
ATOM 2956 C CA . LEU A 1 84 ? -11.140 -28.283 -3.810 1.00 12.41 84 LEU A CA 2
ATOM 2957 C C . LEU A 1 84 ? -12.437 -28.352 -3.010 1.00 72.12 84 LEU A C 2
ATOM 2958 O O . LEU A 1 84 ? -12.650 -29.281 -2.230 1.00 61.01 84 LEU A O 2
ATOM 2974 N N . THR A 1 85 ? -13.304 -27.364 -3.210 1.00 42.15 85 THR A N 2
ATOM 2975 C CA . THR A 1 85 ? -14.580 -27.313 -2.509 1.00 75.15 85 THR A CA 2
ATOM 2976 C C . THR A 1 85 ? -15.379 -28.593 -2.729 1.00 15.32 85 THR A C 2
ATOM 2977 O O . THR A 1 85 ? -15.022 -29.424 -3.562 1.00 22.31 85 THR A O 2
ATOM 2988 N N . GLY A 1 86 ? -16.465 -28.744 -1.976 1.00 3.14 86 GLY A N 2
ATOM 2989 C CA . GLY A 1 86 ? -17.298 -29.925 -2.104 1.00 21.22 86 GLY A CA 2
ATOM 2990 C C . GLY A 1 86 ? -17.611 -30.562 -0.764 1.00 62.13 86 GLY A C 2
ATOM 2991 O O . GLY A 1 86 ? -17.682 -31.786 -0.653 1.00 20.33 86 GLY A O 2
ATOM 2995 N N . TYR A 1 87 ? -17.797 -29.731 0.255 1.00 25.01 87 TYR A N 2
ATOM 2996 C CA . TYR A 1 87 ? -18.099 -30.220 1.595 1.00 72.42 87 TYR A CA 2
ATOM 2997 C C . TYR A 1 87 ? -19.499 -29.793 2.027 1.00 25.45 87 TYR A C 2
ATOM 2998 O O . TYR A 1 87 ? -20.102 -28.907 1.424 1.00 35.14 87 TYR A O 2
ATOM 3016 N N . GLU A 1 88 ? -20.007 -30.431 3.078 1.00 65.05 88 GLU A N 2
ATOM 3017 C CA . GLU A 1 88 ? -21.335 -30.118 3.592 1.00 43.35 88 GLU A CA 2
ATOM 3018 C C . GLU A 1 88 ? -22.390 -30.268 2.500 1.00 40.35 88 GLU A C 2
ATOM 3019 O O . GLU A 1 88 ? -22.920 -29.288 1.974 1.00 22.23 88 GLU A O 2
ATOM 3031 N N . PRO A 1 89 ? -22.703 -31.524 2.148 1.00 0.23 89 PRO A N 2
ATOM 3032 C CA . PRO A 1 89 ? -23.697 -31.833 1.116 1.00 42.20 89 PRO A CA 2
ATOM 3033 C C . PRO A 1 89 ? -25.117 -31.499 1.560 1.00 1.10 89 PRO A C 2
ATOM 3034 O O . PRO A 1 89 ? -25.325 -30.935 2.634 1.00 71.45 89 PRO A O 2
ATOM 3045 N N . ASN A 1 90 ? -26.091 -31.851 0.727 1.00 43.02 90 ASN A N 2
ATOM 3046 C CA . ASN A 1 90 ? -27.492 -31.588 1.034 1.00 21.23 90 ASN A CA 2
ATOM 3047 C C . ASN A 1 90 ? -27.879 -32.202 2.377 1.00 44.15 90 ASN A C 2
ATOM 3048 O O . ASN A 1 90 ? -27.463 -33.313 2.706 1.00 43.42 90 ASN A O 2
ATOM 3059 N N . SER A 1 91 ? -28.678 -31.471 3.147 1.00 3.20 91 SER A N 2
ATOM 3060 C CA . SER A 1 91 ? -29.119 -31.941 4.455 1.00 65.20 91 SER A CA 2
ATOM 3061 C C . SER A 1 91 ? -30.246 -31.067 4.995 1.00 2.43 91 SER A C 2
ATOM 3062 O O . SER A 1 91 ? -30.572 -30.029 4.419 1.00 50.00 91 SER A O 2
ATOM 3070 N N . SER A 1 92 ? -30.837 -31.494 6.106 1.00 33.03 92 SER A N 2
ATOM 3071 C CA . SER A 1 92 ? -31.931 -30.753 6.724 1.00 61.03 92 SER A CA 2
ATOM 3072 C C . SER A 1 92 ? -31.403 -29.774 7.768 1.00 24.30 92 SER A C 2
ATOM 3073 O O . SER A 1 92 ? -30.581 -30.133 8.612 1.00 60.25 92 SER A O 2
ATOM 3081 N N . SER A 1 93 ? -31.881 -28.536 7.704 1.00 4.35 93 SER A N 2
ATOM 3082 C CA . SER A 1 93 ? -31.454 -27.503 8.641 1.00 15.25 93 SER A CA 2
ATOM 3083 C C . SER A 1 93 ? -32.248 -26.217 8.430 1.00 4.21 93 SER A C 2
ATOM 3084 O O . SER A 1 93 ? -33.150 -26.161 7.595 1.00 54.41 93 SER A O 2
ATOM 3092 N N . VAL A 1 94 ? -31.904 -25.184 9.194 1.00 64.54 94 VAL A N 2
ATOM 3093 C CA . VAL A 1 94 ? -32.582 -23.898 9.090 1.00 4.24 94 VAL A CA 2
ATOM 3094 C C . VAL A 1 94 ? -31.733 -22.889 8.324 1.00 73.52 94 VAL A C 2
ATOM 3095 O O . VAL A 1 94 ? -30.505 -22.976 8.314 1.00 32.02 94 VAL A O 2
ATOM 3108 N N . ASP A 1 95 ? -32.396 -21.933 7.683 1.00 71.44 95 ASP A N 2
ATOM 3109 C CA . ASP A 1 95 ? -31.703 -20.906 6.914 1.00 60.23 95 ASP A CA 2
ATOM 3110 C C . ASP A 1 95 ? -32.111 -19.512 7.379 1.00 43.35 95 ASP A C 2
ATOM 3111 O O . ASP A 1 95 ? -31.288 -18.597 7.429 1.00 11.11 95 ASP A O 2
ATOM 3120 N N . LYS A 1 96 ? -33.386 -19.356 7.716 1.00 12.44 96 LYS A N 2
ATOM 3121 C CA . LYS A 1 96 ? -33.905 -18.073 8.177 1.00 23.24 96 LYS A CA 2
ATOM 3122 C C . LYS A 1 96 ? -33.216 -17.640 9.468 1.00 71.12 96 LYS A C 2
ATOM 3123 O O . LYS A 1 96 ? -32.799 -16.489 9.605 1.00 35.11 96 LYS A O 2
ATOM 3142 N N . LEU A 1 97 ? -33.098 -18.569 10.410 1.00 15.45 97 LEU A N 2
ATOM 3143 C CA . LEU A 1 97 ? -32.458 -18.283 11.690 1.00 74.10 97 LEU A CA 2
ATOM 3144 C C . LEU A 1 97 ? -30.943 -18.205 11.535 1.00 10.33 97 LEU A C 2
ATOM 3145 O O . LEU A 1 97 ? -30.274 -17.456 12.247 1.00 34.13 97 LEU A O 2
ATOM 3161 N N . ALA A 1 98 ? -30.408 -18.981 10.599 1.00 70.32 98 ALA A N 2
ATOM 3162 C CA . ALA A 1 98 ? -28.972 -18.997 10.348 1.00 53.55 98 ALA A CA 2
ATOM 3163 C C . ALA A 1 98 ? -28.455 -17.597 10.032 1.00 33.11 98 ALA A C 2
ATOM 3164 O O . ALA A 1 98 ? -27.359 -17.222 10.447 1.00 52.00 98 ALA A O 2
ATOM 3171 N N . ALA A 1 99 ? -29.251 -16.829 9.295 1.00 73.40 99 ALA A N 2
ATOM 3172 C CA . ALA A 1 99 ? -28.874 -15.471 8.925 1.00 11.12 99 ALA A CA 2
ATOM 3173 C C . ALA A 1 99 ? -29.165 -14.493 10.058 1.00 3.34 99 ALA A C 2
ATOM 3174 O O . ALA A 1 99 ? -30.152 -13.759 10.020 1.00 32.52 99 ALA A O 2
ATOM 3181 N N . ALA A 1 100 ? -28.298 -14.488 11.066 1.00 14.13 100 ALA A N 2
ATOM 3182 C CA . ALA A 1 100 ? -28.462 -13.599 12.210 1.00 41.22 100 ALA A CA 2
ATOM 3183 C C . ALA A 1 100 ? -27.674 -12.307 12.018 1.00 22.42 100 ALA A C 2
ATOM 3184 O O . ALA A 1 100 ? -26.503 -12.333 11.638 1.00 65.42 100 ALA A O 2
ATOM 3191 N N . LEU A 1 101 ? -28.323 -11.179 12.283 1.00 61.11 101 LEU A N 2
ATOM 3192 C CA . LEU A 1 101 ? -27.683 -9.876 12.139 1.00 64.21 101 LEU A CA 2
ATOM 3193 C C . LEU A 1 101 ? -28.295 -8.859 13.097 1.00 74.43 101 LEU A C 2
ATOM 3194 O O . LEU A 1 101 ? -29.439 -8.439 12.922 1.00 22.51 101 LEU A O 2
ATOM 3210 N N . GLU A 1 102 ? -27.526 -8.467 14.107 1.00 23.00 102 GLU A N 2
ATOM 3211 C CA . GLU A 1 102 ? -27.993 -7.498 15.091 1.00 34.12 102 GLU A CA 2
ATOM 3212 C C . GLU A 1 102 ? -28.337 -6.169 14.425 1.00 11.23 102 GLU A C 2
ATOM 3213 O O . GLU A 1 102 ? -28.450 -5.141 15.092 1.00 51.32 102 GLU A O 2
ATOM 3225 N N . PRO A 1 1 ? 7.781 -4.264 0.112 1.00 64.44 1 PRO A N 3
ATOM 3226 C CA . PRO A 1 1 ? 7.742 -3.261 1.180 1.00 63.41 1 PRO A CA 3
ATOM 3227 C C . PRO A 1 1 ? 8.598 -3.657 2.379 1.00 74.44 1 PRO A C 3
ATOM 3228 O O . PRO A 1 1 ? 9.362 -2.848 2.901 1.00 24.25 1 PRO A O 3
ATOM 3239 N N . ASN A 1 2 ? 8.463 -4.908 2.809 1.00 51.25 2 ASN A N 3
ATOM 3240 C CA . ASN A 1 2 ? 9.224 -5.411 3.946 1.00 30.03 2 ASN A CA 3
ATOM 3241 C C . ASN A 1 2 ? 8.874 -4.643 5.217 1.00 32.33 2 ASN A C 3
ATOM 3242 O O . ASN A 1 2 ? 9.701 -4.502 6.118 1.00 44.42 2 ASN A O 3
ATOM 3253 N N . PHE A 1 3 ? 7.642 -4.150 5.284 1.00 74.04 3 PHE A N 3
ATOM 3254 C CA . PHE A 1 3 ? 7.181 -3.396 6.444 1.00 62.31 3 PHE A CA 3
ATOM 3255 C C . PHE A 1 3 ? 7.248 -4.249 7.708 1.00 51.33 3 PHE A C 3
ATOM 3256 O O . PHE A 1 3 ? 7.436 -3.732 8.808 1.00 25.22 3 PHE A O 3
ATOM 3273 N N . ASN A 1 4 ? 7.091 -5.558 7.540 1.00 1.12 4 ASN A N 3
ATOM 3274 C CA . ASN A 1 4 ? 7.132 -6.483 8.667 1.00 42.11 4 ASN A CA 3
ATOM 3275 C C . ASN A 1 4 ? 8.536 -6.556 9.260 1.00 40.02 4 ASN A C 3
ATOM 3276 O O . ASN A 1 4 ? 9.529 -6.362 8.558 1.00 64.13 4 ASN A O 3
ATOM 3287 N N . LEU A 1 5 ? 8.611 -6.837 10.556 1.00 72.20 5 LEU A N 3
ATOM 3288 C CA . LEU A 1 5 ? 9.893 -6.937 11.245 1.00 40.05 5 LEU A CA 3
ATOM 3289 C C . LEU A 1 5 ? 10.183 -8.379 11.649 1.00 44.24 5 LEU A C 3
ATOM 3290 O O . LEU A 1 5 ? 11.337 -8.806 11.676 1.00 42.14 5 LEU A O 3
ATOM 3306 N N . ALA A 1 6 ? 9.128 -9.125 11.960 1.00 4.40 6 ALA A N 3
ATOM 3307 C CA . ALA A 1 6 ? 9.270 -10.520 12.358 1.00 13.43 6 ALA A CA 3
ATOM 3308 C C . ALA A 1 6 ? 9.750 -11.377 11.193 1.00 61.34 6 ALA A C 3
ATOM 3309 O O . ALA A 1 6 ? 10.009 -10.870 10.102 1.00 44.25 6 ALA A O 3
ATOM 3316 N N . SER A 1 7 ? 9.867 -12.680 11.431 1.00 3.30 7 SER A N 3
ATOM 3317 C CA . SER A 1 7 ? 10.321 -13.607 10.402 1.00 62.53 7 SER A CA 3
ATOM 3318 C C . SER A 1 7 ? 9.151 -14.089 9.550 1.00 53.12 7 SER A C 3
ATOM 3319 O O . SER A 1 7 ? 8.980 -13.659 8.408 1.00 64.30 7 SER A O 3
ATOM 3327 N N . LEU A 1 8 ? 8.346 -14.984 10.113 1.00 42.41 8 LEU A N 3
ATOM 3328 C CA . LEU A 1 8 ? 7.190 -15.525 9.406 1.00 4.04 8 LEU A CA 3
ATOM 3329 C C . LEU A 1 8 ? 5.899 -15.216 10.157 1.00 2.42 8 LEU A C 3
ATOM 3330 O O . LEU A 1 8 ? 5.925 -14.647 11.248 1.00 60.21 8 LEU A O 3
ATOM 3346 N N . ASN A 1 9 ? 4.771 -15.596 9.566 1.00 3.00 9 ASN A N 3
ATOM 3347 C CA . ASN A 1 9 ? 3.470 -15.361 10.180 1.00 15.40 9 ASN A CA 3
ATOM 3348 C C . ASN A 1 9 ? 2.748 -16.678 10.447 1.00 31.12 9 ASN A C 3
ATOM 3349 O O . ASN A 1 9 ? 1.706 -16.957 9.855 1.00 63.33 9 ASN A O 3
ATOM 3360 N N . GLU A 1 10 ? 3.310 -17.483 11.344 1.00 72.13 10 GLU A N 3
ATOM 3361 C CA . GLU A 1 10 ? 2.720 -18.771 11.689 1.00 55.02 10 GLU A CA 3
ATOM 3362 C C . GLU A 1 10 ? 2.337 -18.816 13.165 1.00 12.14 10 GLU A C 3
ATOM 3363 O O . GLU A 1 10 ? 2.095 -19.886 13.722 1.00 71.54 10 GLU A O 3
ATOM 3375 N N . GLU A 1 11 ? 2.285 -17.645 13.793 1.00 22.22 11 GLU A N 3
ATOM 3376 C CA . GLU A 1 11 ? 1.934 -17.551 15.205 1.00 34.33 11 GLU A CA 3
ATOM 3377 C C . GLU A 1 11 ? 0.606 -16.822 15.388 1.00 74.11 11 GLU A C 3
ATOM 3378 O O . GLU A 1 11 ? 0.340 -16.251 16.445 1.00 55.11 11 GLU A O 3
ATOM 3390 N N . MET A 1 12 ? -0.224 -16.846 14.350 1.00 64.24 12 MET A N 3
ATOM 3391 C CA . MET A 1 12 ? -1.524 -16.188 14.395 1.00 32.23 12 MET A CA 3
ATOM 3392 C C . MET A 1 12 ? -2.628 -17.188 14.726 1.00 1.23 12 MET A C 3
ATOM 3393 O O . MET A 1 12 ? -3.523 -16.899 15.521 1.00 24.02 12 MET A O 3
ATOM 3407 N N . PHE A 1 13 ? -2.559 -18.364 14.112 1.00 43.14 13 PHE A N 3
ATOM 3408 C CA . PHE A 1 13 ? -3.553 -19.406 14.340 1.00 10.23 13 PHE A CA 3
ATOM 3409 C C . PHE A 1 13 ? -2.885 -20.768 14.507 1.00 54.32 13 PHE A C 3
ATOM 3410 O O . PHE A 1 13 ? -2.818 -21.307 15.610 1.00 1.25 13 PHE A O 3
ATOM 3427 N N . ASN A 1 14 ? -2.394 -21.318 13.401 1.00 22.14 14 ASN A N 3
ATOM 3428 C CA . ASN A 1 14 ? -1.732 -22.618 13.424 1.00 52.33 14 ASN A CA 3
ATOM 3429 C C . ASN A 1 14 ? -2.585 -23.649 14.156 1.00 25.44 14 ASN A C 3
ATOM 3430 O O . ASN A 1 14 ? -2.184 -24.177 15.194 1.00 33.12 14 ASN A O 3
ATOM 3441 N N . VAL A 1 15 ? -3.762 -23.933 13.609 1.00 50.14 15 VAL A N 3
ATOM 3442 C CA . VAL A 1 15 ? -4.671 -24.903 14.208 1.00 3.44 15 VAL A CA 3
ATOM 3443 C C . VAL A 1 15 ? -4.021 -26.279 14.303 1.00 14.31 15 VAL A C 3
ATOM 3444 O O . VAL A 1 15 ? -4.367 -27.081 15.170 1.00 74.14 15 VAL A O 3
ATOM 3457 N N . ALA A 1 16 ? -3.078 -26.545 13.406 1.00 4.41 16 ALA A N 3
ATOM 3458 C CA . ALA A 1 16 ? -2.377 -27.823 13.390 1.00 54.11 16 ALA A CA 3
ATOM 3459 C C . ALA A 1 16 ? -1.291 -27.867 14.459 1.00 32.54 16 ALA A C 3
ATOM 3460 O O . ALA A 1 16 ? -0.689 -28.913 14.702 1.00 5.40 16 ALA A O 3
ATOM 3467 N N . ALA A 1 17 ? -1.046 -26.726 15.095 1.00 32.52 17 ALA A N 3
ATOM 3468 C CA . ALA A 1 17 ? -0.033 -26.636 16.140 1.00 74.24 17 ALA A CA 3
ATOM 3469 C C . ALA A 1 17 ? -0.659 -26.272 17.482 1.00 75.15 17 ALA A C 3
ATOM 3470 O O . ALA A 1 17 ? -0.102 -26.568 18.539 1.00 3.12 17 ALA A O 3
ATOM 3477 N N . LEU A 1 18 ? -1.820 -25.628 17.432 1.00 33.20 18 LEU A N 3
ATOM 3478 C CA . LEU A 1 18 ? -2.523 -25.223 18.645 1.00 44.43 18 LEU A CA 3
ATOM 3479 C C . LEU A 1 18 ? -3.533 -26.284 19.070 1.00 42.54 18 LEU A C 3
ATOM 3480 O O . LEU A 1 18 ? -4.321 -26.767 18.257 1.00 75.13 18 LEU A O 3
ATOM 3496 N N . THR A 1 19 ? -3.505 -26.641 20.350 1.00 52.31 19 THR A N 3
ATOM 3497 C CA . THR A 1 19 ? -4.419 -27.643 20.884 1.00 64.14 19 THR A CA 3
ATOM 3498 C C . THR A 1 19 ? -4.856 -27.290 22.301 1.00 44.24 19 THR A C 3
ATOM 3499 O O . THR A 1 19 ? -4.027 -27.141 23.199 1.00 65.44 19 THR A O 3
ATOM 3510 N N . LYS A 1 20 ? -6.163 -27.157 22.496 1.00 52.14 20 LYS A N 3
ATOM 3511 C CA . LYS A 1 20 ? -6.712 -26.823 23.804 1.00 10.24 20 LYS A CA 3
ATOM 3512 C C . LYS A 1 20 ? -8.229 -26.678 23.738 1.00 71.44 20 LYS A C 3
ATOM 3513 O O . LYS A 1 20 ? -8.794 -26.451 22.668 1.00 43.15 20 LYS A O 3
ATOM 3532 N N . ARG A 1 21 ? -8.883 -26.811 24.887 1.00 2.21 21 ARG A N 3
ATOM 3533 C CA . ARG A 1 21 ? -10.334 -26.695 24.958 1.00 13.43 21 ARG A CA 3
ATOM 3534 C C . ARG A 1 21 ? -10.768 -25.234 24.874 1.00 63.03 21 ARG A C 3
ATOM 3535 O O . ARG A 1 21 ? -11.492 -24.843 23.959 1.00 63.24 21 ARG A O 3
ATOM 3556 N N . ALA A 1 22 ? -10.320 -24.433 25.835 1.00 43.33 22 ALA A N 3
ATOM 3557 C CA . ALA A 1 22 ? -10.660 -23.016 25.868 1.00 43.31 22 ALA A CA 3
ATOM 3558 C C . ALA A 1 22 ? -9.795 -22.221 24.895 1.00 11.45 22 ALA A C 3
ATOM 3559 O O . ALA A 1 22 ? -10.303 -21.420 24.111 1.00 41.54 22 ALA A O 3
ATOM 3566 N N . ASP A 1 23 ? -8.487 -22.447 24.953 1.00 13.43 23 ASP A N 3
ATOM 3567 C CA . ASP A 1 23 ? -7.552 -21.751 24.077 1.00 62.30 23 ASP A CA 3
ATOM 3568 C C . ASP A 1 23 ? -8.027 -21.798 22.628 1.00 22.41 23 ASP A C 3
ATOM 3569 O O . ASP A 1 23 ? -8.201 -20.762 21.988 1.00 74.12 23 ASP A O 3
ATOM 3578 N N . ALA A 1 24 ? -8.233 -23.008 22.117 1.00 10.14 24 ALA A N 3
ATOM 3579 C CA . ALA A 1 24 ? -8.689 -23.190 20.745 1.00 65.02 24 ALA A CA 3
ATOM 3580 C C . ALA A 1 24 ? -10.046 -22.531 20.525 1.00 42.33 24 ALA A C 3
ATOM 3581 O O . ALA A 1 24 ? -10.356 -22.077 19.423 1.00 12.11 24 ALA A O 3
ATOM 3588 N N . LYS A 1 25 ? -10.852 -22.481 21.579 1.00 33.35 25 LYS A N 3
ATOM 3589 C CA . LYS A 1 25 ? -12.177 -21.877 21.503 1.00 70.03 25 LYS A CA 3
ATOM 3590 C C . LYS A 1 25 ? -12.078 -20.357 21.429 1.00 11.33 25 LYS A C 3
ATOM 3591 O O . LYS A 1 25 ? -12.948 -19.694 20.864 1.00 40.04 25 LYS A O 3
ATOM 3610 N N . LYS A 1 26 ? -11.012 -19.809 22.003 1.00 31.34 26 LYS A N 3
ATOM 3611 C CA . LYS A 1 26 ? -10.797 -18.367 22.001 1.00 31.20 26 LYS A CA 3
ATOM 3612 C C . LYS A 1 26 ? -10.230 -17.904 20.663 1.00 1.20 26 LYS A C 3
ATOM 3613 O O . LYS A 1 26 ? -10.572 -16.828 20.171 1.00 13.32 26 LYS A O 3
ATOM 3632 N N . LEU A 1 27 ? -9.363 -18.723 20.078 1.00 4.40 27 LEU A N 3
ATOM 3633 C CA . LEU A 1 27 ? -8.749 -18.397 18.795 1.00 21.22 27 LEU A CA 3
ATOM 3634 C C . LEU A 1 27 ? -9.793 -18.368 17.684 1.00 52.12 27 LEU A C 3
ATOM 3635 O O . LEU A 1 27 ? -9.841 -17.431 16.888 1.00 44.42 27 LEU A O 3
ATOM 3651 N N . ALA A 1 28 ? -10.630 -19.400 17.638 1.00 43.55 28 ALA A N 3
ATOM 3652 C CA . ALA A 1 28 ? -11.676 -19.490 16.627 1.00 51.22 28 ALA A CA 3
ATOM 3653 C C . ALA A 1 28 ? -12.747 -18.427 16.849 1.00 31.20 28 ALA A C 3
ATOM 3654 O O . ALA A 1 28 ? -13.436 -18.020 15.913 1.00 1.35 28 ALA A O 3
ATOM 3661 N N . LYS A 1 29 ? -12.883 -17.982 18.094 1.00 71.24 29 LYS A N 3
ATOM 3662 C CA . LYS A 1 29 ? -13.870 -16.966 18.440 1.00 70.22 29 LYS A CA 3
ATOM 3663 C C . LYS A 1 29 ? -13.711 -15.731 17.560 1.00 43.34 29 LYS A C 3
ATOM 3664 O O . LYS A 1 29 ? -14.621 -15.367 16.815 1.00 64.40 29 LYS A O 3
ATOM 3683 N N . GLN A 1 30 ? -12.549 -15.091 17.650 1.00 31.10 30 GLN A N 3
ATOM 3684 C CA . GLN A 1 30 ? -12.272 -13.897 16.861 1.00 42.14 30 GLN A CA 3
ATOM 3685 C C . GLN A 1 30 ? -12.261 -14.220 15.370 1.00 23.02 30 GLN A C 3
ATOM 3686 O O . GLN A 1 30 ? -12.638 -13.391 14.542 1.00 55.35 30 GLN A O 3
ATOM 3700 N N . LEU A 1 31 ? -11.825 -15.430 15.035 1.00 11.55 31 LEU A N 3
ATOM 3701 C CA . LEU A 1 31 ? -11.764 -15.863 13.644 1.00 53.22 31 LEU A CA 3
ATOM 3702 C C . LEU A 1 31 ? -13.164 -15.992 13.052 1.00 12.00 31 LEU A C 3
ATOM 3703 O O . LEU A 1 31 ? -13.351 -15.869 11.842 1.00 63.31 31 LEU A O 3
ATOM 3719 N N . MET A 1 32 ? -14.145 -16.238 13.914 1.00 30.33 32 MET A N 3
ATOM 3720 C CA . MET A 1 32 ? -15.529 -16.380 13.477 1.00 61.43 32 MET A CA 3
ATOM 3721 C C . MET A 1 32 ? -16.272 -15.053 13.584 1.00 12.24 32 MET A C 3
ATOM 3722 O O . MET A 1 32 ? -17.471 -14.978 13.318 1.00 20.22 32 MET A O 3
ATOM 3736 N N . GLY A 1 33 ? -15.552 -14.006 13.977 1.00 61.21 33 GLY A N 3
ATOM 3737 C CA . GLY A 1 33 ? -16.161 -12.696 14.113 1.00 4.11 33 GLY A CA 3
ATOM 3738 C C . GLY A 1 33 ? -15.541 -11.670 13.185 1.00 0.55 33 GLY A C 3
ATOM 3739 O O . GLY A 1 33 ? -16.239 -11.036 12.396 1.00 52.44 33 GLY A O 3
ATOM 3743 N N . ASN A 1 34 ? -14.226 -11.504 13.283 1.00 62.25 34 ASN A N 3
ATOM 3744 C CA . ASN A 1 34 ? -13.512 -10.545 12.447 1.00 73.43 34 ASN A CA 3
ATOM 3745 C C . ASN A 1 34 ? -13.377 -11.064 11.018 1.00 12.21 34 ASN A C 3
ATOM 3746 O O . ASN A 1 34 ? -12.724 -12.078 10.774 1.00 20.42 34 ASN A O 3
ATOM 3757 N N . ASP A 1 35 ? -13.999 -10.360 10.078 1.00 25.12 35 ASP A N 3
ATOM 3758 C CA . ASP A 1 35 ? -13.947 -10.748 8.673 1.00 3.43 35 ASP A CA 3
ATOM 3759 C C . ASP A 1 35 ? -12.594 -10.396 8.062 1.00 1.11 35 ASP A C 3
ATOM 3760 O O . ASP A 1 35 ? -12.044 -11.156 7.265 1.00 24.44 35 ASP A O 3
ATOM 3769 N N . LYS A 1 36 ? -12.063 -9.238 8.440 1.00 51.24 36 LYS A N 3
ATOM 3770 C CA . LYS A 1 36 ? -10.775 -8.784 7.930 1.00 43.23 36 LYS A CA 3
ATOM 3771 C C . LYS A 1 36 ? -9.663 -9.751 8.323 1.00 4.20 36 LYS A C 3
ATOM 3772 O O . LYS A 1 36 ? -8.709 -9.955 7.571 1.00 61.43 36 LYS A O 3
ATOM 3791 N N . LEU A 1 37 ? -9.791 -10.344 9.505 1.00 73.24 37 LEU A N 3
ATOM 3792 C CA . LEU A 1 37 ? -8.798 -11.292 9.997 1.00 5.32 37 LEU A CA 3
ATOM 3793 C C . LEU A 1 37 ? -9.069 -12.694 9.461 1.00 42.44 37 LEU A C 3
ATOM 3794 O O . LEU A 1 37 ? -8.187 -13.329 8.883 1.00 74.01 37 LEU A O 3
ATOM 3810 N N . ALA A 1 38 ? -10.295 -13.169 9.654 1.00 2.31 38 ALA A N 3
ATOM 3811 C CA . ALA A 1 38 ? -10.683 -14.493 9.186 1.00 74.21 38 ALA A CA 3
ATOM 3812 C C . ALA A 1 38 ? -10.341 -14.677 7.711 1.00 11.43 38 ALA A C 3
ATOM 3813 O O . ALA A 1 38 ? -9.971 -15.769 7.281 1.00 21.24 38 ALA A O 3
ATOM 3820 N N . ASP A 1 39 ? -10.468 -13.601 6.941 1.00 21.53 39 ASP A N 3
ATOM 3821 C CA . ASP A 1 39 ? -10.172 -13.644 5.514 1.00 5.11 39 ASP A CA 3
ATOM 3822 C C . ASP A 1 39 ? -8.746 -14.129 5.269 1.00 1.53 39 ASP A C 3
ATOM 3823 O O . ASP A 1 39 ? -8.491 -14.892 4.338 1.00 5.34 39 ASP A O 3
ATOM 3832 N N . ALA A 1 40 ? -7.821 -13.679 6.111 1.00 42.11 40 ALA A N 3
ATOM 3833 C CA . ALA A 1 40 ? -6.421 -14.067 5.987 1.00 74.34 40 ALA A CA 3
ATOM 3834 C C . ALA A 1 40 ? -6.146 -15.373 6.725 1.00 12.44 40 ALA A C 3
ATOM 3835 O O . ALA A 1 40 ? -5.145 -16.042 6.471 1.00 12.51 40 ALA A O 3
ATOM 3842 N N . ALA A 1 41 ? -7.041 -15.729 7.641 1.00 2.45 41 ALA A N 3
ATOM 3843 C CA . ALA A 1 41 ? -6.895 -16.955 8.416 1.00 5.42 41 ALA A CA 3
ATOM 3844 C C . ALA A 1 41 ? -7.346 -18.169 7.612 1.00 25.20 41 ALA A C 3
ATOM 3845 O O . ALA A 1 41 ? -6.577 -19.108 7.403 1.00 23.04 41 ALA A O 3
ATOM 3852 N N . TYR A 1 42 ? -8.596 -18.145 7.164 1.00 43.13 42 TYR A N 3
ATOM 3853 C CA . TYR A 1 42 ? -9.150 -19.246 6.385 1.00 41.00 42 TYR A CA 3
ATOM 3854 C C . TYR A 1 42 ? -8.242 -19.593 5.209 1.00 23.03 42 TYR A C 3
ATOM 3855 O O . TYR A 1 42 ? -8.198 -20.739 4.762 1.00 61.42 42 TYR A O 3
ATOM 3873 N N . ILE A 1 43 ? -7.518 -18.595 4.714 1.00 0.45 43 ILE A N 3
ATOM 3874 C CA . ILE A 1 43 ? -6.609 -18.793 3.592 1.00 32.44 43 ILE A CA 3
ATOM 3875 C C . ILE A 1 43 ? -5.238 -19.258 4.071 1.00 0.01 43 ILE A C 3
ATOM 3876 O O . ILE A 1 43 ? -4.532 -19.975 3.362 1.00 32.42 43 ILE A O 3
ATOM 3892 N N . TRP A 1 44 ? -4.868 -18.846 5.278 1.00 13.32 44 TRP A N 3
ATOM 3893 C CA . TRP A 1 44 ? -3.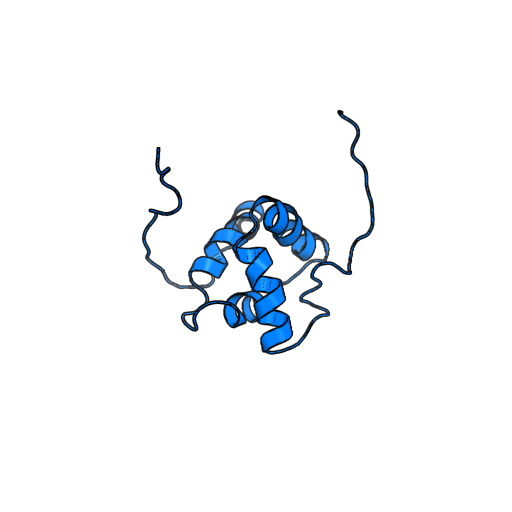582 -19.221 5.853 1.00 25.41 44 TRP A CA 3
ATOM 3894 C C . TRP A 1 44 ? -3.485 -20.733 6.031 1.00 14.55 44 TRP A C 3
ATOM 3895 O O . TRP A 1 44 ? -2.556 -21.367 5.533 1.00 60.40 44 TRP A O 3
ATOM 3916 N N . TRP A 1 45 ? -4.450 -21.302 6.744 1.00 33.13 45 TRP A N 3
ATOM 3917 C CA . TRP A 1 45 ? -4.473 -22.740 6.988 1.00 73.03 45 TRP A CA 3
ATOM 3918 C C . TRP A 1 45 ? -4.226 -23.514 5.698 1.00 64.41 45 TRP A C 3
ATOM 3919 O O . TRP A 1 45 ? -3.317 -24.342 5.626 1.00 52.52 45 TRP A O 3
ATOM 3940 N N . GLN A 1 46 ? -5.039 -23.241 4.683 1.00 44.52 46 GLN A N 3
ATOM 3941 C CA . GLN A 1 46 ? -4.906 -23.913 3.396 1.00 73.21 46 GLN A CA 3
ATOM 3942 C C . GLN A 1 46 ? -3.470 -23.839 2.888 1.00 53.32 46 GLN A C 3
ATOM 3943 O O . GLN A 1 46 ? -2.938 -24.813 2.354 1.00 55.44 46 GLN A O 3
ATOM 3957 N N . HIS A 1 47 ? -2.847 -22.677 3.057 1.00 12.22 47 HIS A N 3
ATOM 3958 C CA . HIS A 1 47 ? -1.472 -22.475 2.616 1.00 63.43 47 HIS A CA 3
ATOM 3959 C C . HIS A 1 47 ? -0.548 -23.529 3.219 1.00 63.23 47 HIS A C 3
ATOM 3960 O O . HIS A 1 47 ? 0.440 -23.928 2.603 1.00 10.41 47 HIS A O 3
ATOM 3974 N N . ASN A 1 48 ? -0.876 -23.976 4.427 1.00 40.52 48 ASN A N 3
ATOM 3975 C CA . ASN A 1 48 ? -0.075 -24.982 5.114 1.00 64.15 48 ASN A CA 3
ATOM 3976 C C . ASN A 1 48 ? -0.642 -26.379 4.883 1.00 63.45 48 ASN A C 3
ATOM 3977 O O . ASN A 1 48 ? -0.433 -27.286 5.688 1.00 24.34 48 ASN A O 3
ATOM 3988 N N . ARG A 1 49 ? -1.360 -26.545 3.777 1.00 63.25 49 ARG A N 3
ATOM 3989 C CA . ARG A 1 49 ? -1.958 -27.831 3.439 1.00 24.54 49 ARG A CA 3
ATOM 3990 C C . ARG A 1 49 ? -2.764 -28.380 4.613 1.00 73.23 49 ARG A C 3
ATOM 3991 O O . ARG A 1 49 ? -2.547 -29.508 5.056 1.00 61.13 49 ARG A O 3
ATOM 4012 N N . VAL A 1 50 ? -3.696 -27.574 5.112 1.00 31.40 50 VAL A N 3
ATOM 4013 C CA . VAL A 1 50 ? -4.536 -27.979 6.233 1.00 3.13 50 VAL A CA 3
ATOM 4014 C C . VAL A 1 50 ? -5.628 -28.942 5.782 1.00 11.04 50 VAL A C 3
ATOM 4015 O O . VAL A 1 50 ? -5.993 -28.979 4.607 1.00 61.03 50 VAL A O 3
ATOM 4028 N N . THR A 1 51 ? -6.149 -29.721 6.725 1.00 25.43 51 THR A N 3
ATOM 4029 C CA . THR A 1 51 ? -7.199 -30.686 6.426 1.00 53.13 51 THR A CA 3
ATOM 4030 C C . THR A 1 51 ? -8.500 -30.318 7.130 1.00 53.12 51 THR A C 3
ATOM 4031 O O . THR A 1 51 ? -8.489 -29.818 8.255 1.00 12.24 51 THR A O 3
ATOM 4042 N N . LEU A 1 52 ? -9.621 -30.569 6.461 1.00 4.43 52 LEU A N 3
ATOM 4043 C CA . LEU A 1 52 ? -10.932 -30.264 7.024 1.00 63.22 52 LEU A CA 3
ATOM 4044 C C . LEU A 1 52 ? -11.090 -30.891 8.405 1.00 12.35 52 LEU A C 3
ATOM 4045 O O . LEU A 1 52 ? -11.599 -30.257 9.331 1.00 61.44 52 LEU A O 3
ATOM 4061 N N . ASP A 1 53 ? -10.650 -32.137 8.538 1.00 2.12 53 ASP A N 3
ATOM 4062 C CA . ASP A 1 53 ? -10.740 -32.848 9.808 1.00 64.50 53 ASP A CA 3
ATOM 4063 C C . ASP A 1 53 ? -10.001 -32.093 10.908 1.00 42.51 53 ASP A C 3
ATOM 4064 O O . ASP A 1 53 ? -10.300 -32.251 12.091 1.00 54.10 53 ASP A O 3
ATOM 4073 N N . GLN A 1 54 ? -9.034 -31.272 10.509 1.00 73.23 54 GLN A N 3
ATOM 4074 C CA . GLN A 1 54 ? -8.252 -30.494 11.461 1.00 1.53 54 GLN A CA 3
ATOM 4075 C C . GLN A 1 54 ? -8.985 -29.215 11.852 1.00 55.32 54 GLN A C 3
ATOM 4076 O O . GLN A 1 54 ? -9.387 -29.045 13.003 1.00 34.44 54 GLN A O 3
ATOM 4090 N N . ILE A 1 55 ? -9.156 -28.318 10.886 1.00 30.13 55 ILE A N 3
ATOM 4091 C CA . ILE A 1 55 ? -9.842 -27.055 11.130 1.00 61.23 55 ILE A CA 3
ATOM 4092 C C . ILE A 1 55 ? -11.211 -27.286 11.761 1.00 43.21 55 ILE A C 3
ATOM 4093 O O . ILE A 1 55 ? -11.630 -26.541 12.647 1.00 34.21 55 ILE A O 3
ATOM 4109 N N . ASP A 1 56 ? -11.901 -28.323 11.300 1.00 14.40 56 ASP A N 3
ATOM 4110 C CA . ASP A 1 56 ? -13.222 -28.654 11.821 1.00 34.04 56 ASP A CA 3
ATOM 4111 C C . ASP A 1 56 ? -13.171 -28.877 13.330 1.00 51.13 56 ASP A C 3
ATOM 4112 O O . ASP A 1 56 ? -13.874 -28.212 14.091 1.00 10.43 56 ASP A O 3
ATOM 4121 N N . THR A 1 57 ? -12.335 -29.818 13.756 1.00 63.43 57 THR A N 3
ATOM 4122 C CA . THR A 1 57 ? -12.193 -30.131 15.172 1.00 11.01 57 THR A CA 3
ATOM 4123 C C . THR A 1 57 ? -11.804 -28.893 15.972 1.00 23.20 57 THR A C 3
ATOM 4124 O O . THR A 1 57 ? -11.995 -28.841 17.187 1.00 34.21 57 THR A O 3
ATOM 4135 N N . PHE A 1 58 ? -11.256 -27.897 15.283 1.00 34.22 58 PHE A N 3
ATOM 4136 C CA . PHE A 1 58 ? -10.839 -26.659 15.930 1.00 15.32 58 PHE A CA 3
ATOM 4137 C C . PHE A 1 58 ? -12.006 -25.680 16.034 1.00 44.02 58 PHE A C 3
ATOM 4138 O O . PHE A 1 58 ? -12.459 -25.351 17.131 1.00 54.24 58 PHE A O 3
ATOM 4155 N N . LEU A 1 59 ? -12.486 -25.218 14.885 1.00 42.33 59 LEU A N 3
ATOM 4156 C CA . LEU A 1 59 ? -13.599 -24.276 14.844 1.00 10.24 59 LEU A CA 3
ATOM 4157 C C . LEU A 1 59 ? -14.819 -24.843 15.564 1.00 64.02 59 LEU A C 3
ATOM 4158 O O . LEU A 1 59 ? -15.436 -24.169 16.388 1.00 54.50 59 LEU A O 3
ATOM 4174 N N . LYS A 1 60 ? -15.159 -26.088 15.248 1.00 12.12 60 LYS A N 3
ATOM 4175 C CA . LYS A 1 60 ? -16.303 -26.749 15.866 1.00 4.12 60 LYS A CA 3
ATOM 4176 C C . LYS A 1 60 ? -16.242 -26.633 17.386 1.00 53.51 60 LYS A C 3
ATOM 4177 O O . LYS A 1 60 ? -17.205 -26.205 18.025 1.00 43.33 60 LYS A O 3
ATOM 4196 N N . LEU A 1 61 ? -15.106 -27.014 17.959 1.00 34.21 61 LEU A N 3
ATOM 4197 C CA . LEU A 1 61 ? -14.920 -26.951 19.405 1.00 60.14 61 LEU A CA 3
ATOM 4198 C C . LEU A 1 61 ? -15.203 -25.547 19.929 1.00 21.24 61 LEU A C 3
ATOM 4199 O O . LEU A 1 61 ? -15.559 -25.369 21.094 1.00 74.23 61 LEU A O 3
ATOM 4215 N N . ALA A 1 62 ? -15.043 -24.553 19.062 1.00 74.34 62 ALA A N 3
ATOM 4216 C CA . ALA A 1 62 ? -15.286 -23.166 19.436 1.00 2.32 62 ALA A CA 3
ATOM 4217 C C . ALA A 1 62 ? -16.763 -22.811 19.302 1.00 43.33 62 ALA A C 3
ATOM 4218 O O . ALA A 1 62 ? -17.355 -22.226 20.208 1.00 13.52 62 ALA A O 3
ATOM 4225 N N . SER A 1 63 ? -17.351 -23.168 18.165 1.00 53.13 63 SER A N 3
ATOM 4226 C CA . SER A 1 63 ? -18.759 -22.883 17.910 1.00 45.30 63 SER A CA 3
ATOM 4227 C C . SER A 1 63 ? -19.656 -23.740 18.798 1.00 42.42 63 SER A C 3
ATOM 4228 O O . SER A 1 63 ? -20.240 -23.251 19.765 1.00 4.41 63 SER A O 3
ATOM 4236 N N . ARG A 1 64 ? -19.761 -25.021 18.461 1.00 4.01 64 ARG A N 3
ATOM 4237 C CA . ARG A 1 64 ? -20.587 -25.947 19.226 1.00 13.30 64 ARG A CA 3
ATOM 4238 C C . ARG A 1 64 ? -20.324 -27.389 18.802 1.00 42.41 64 ARG A C 3
ATOM 4239 O O . ARG A 1 64 ? -19.497 -27.649 17.927 1.00 32.04 64 ARG A O 3
ATOM 4260 N N . LYS A 1 65 ? -21.032 -28.323 19.428 1.00 43.32 65 LYS A N 3
ATOM 4261 C CA . LYS A 1 65 ? -20.876 -29.739 19.116 1.00 11.41 65 LYS A CA 3
ATOM 4262 C C . LYS A 1 65 ? -21.921 -30.190 18.100 1.00 22.05 65 LYS A C 3
ATOM 4263 O O . LYS A 1 65 ? -22.256 -31.373 18.022 1.00 43.41 65 LYS A O 3
ATOM 4282 N N . THR A 1 66 ? -22.432 -29.241 17.323 1.00 54.04 66 THR A N 3
ATOM 4283 C CA . THR A 1 66 ? -23.438 -29.541 16.312 1.00 74.13 66 THR A CA 3
ATOM 4284 C C . THR A 1 66 ? -22.836 -29.513 14.912 1.00 54.15 66 THR A C 3
ATOM 4285 O O . THR A 1 66 ? -23.427 -28.960 13.984 1.00 60.41 66 THR A O 3
ATOM 4296 N N . GLN A 1 67 ? -21.659 -30.112 14.766 1.00 31.44 67 GLN A N 3
ATOM 4297 C CA . GLN A 1 67 ? -20.978 -30.155 13.478 1.00 61.21 67 GLN A CA 3
ATOM 4298 C C . GLN A 1 67 ? -20.609 -28.751 13.010 1.00 34.11 67 GLN A C 3
ATOM 4299 O O . GLN A 1 67 ? -20.312 -28.535 11.836 1.00 20.20 67 GLN A O 3
ATOM 4313 N N . GLY A 1 68 ? -20.632 -27.799 13.938 1.00 44.44 68 GLY A N 3
ATOM 4314 C CA . GLY A 1 68 ? -20.298 -26.427 13.600 1.00 13.03 68 GLY A CA 3
ATOM 4315 C C . GLY A 1 68 ? -21.085 -25.915 12.410 1.00 20.01 68 GLY A C 3
ATOM 4316 O O . GLY A 1 68 ? -20.609 -25.962 11.276 1.00 30.33 68 GLY A O 3
ATOM 4320 N N . ALA A 1 69 ? -22.293 -25.426 12.668 1.00 55.33 69 ALA A N 3
ATOM 4321 C CA . ALA A 1 69 ? -23.148 -24.903 11.609 1.00 44.34 69 ALA A CA 3
ATOM 4322 C C . ALA A 1 69 ? -22.519 -23.679 10.951 1.00 52.04 69 ALA A C 3
ATOM 4323 O O . ALA A 1 69 ? -22.277 -23.665 9.743 1.00 34.45 69 ALA A O 3
ATOM 4330 N N . LYS A 1 70 ? -22.257 -22.651 11.751 1.00 33.53 70 LYS A N 3
ATOM 4331 C CA . LYS A 1 70 ? -21.656 -21.422 11.248 1.00 74.23 70 LYS A CA 3
ATOM 4332 C C . LYS A 1 70 ? -20.197 -21.647 10.864 1.00 33.21 70 LYS A C 3
ATOM 4333 O O . LYS A 1 70 ? -19.594 -20.828 10.170 1.00 34.13 70 LYS A O 3
ATOM 4352 N N . TYR A 1 71 ? -19.636 -22.762 11.319 1.00 73.25 71 TYR A N 3
ATOM 4353 C CA . TYR A 1 71 ? -18.247 -23.094 11.023 1.00 35.15 71 TYR A CA 3
ATOM 4354 C C . TYR A 1 71 ? -18.047 -23.318 9.528 1.00 42.13 71 TYR A C 3
ATOM 4355 O O . TYR A 1 71 ? -16.979 -23.039 8.985 1.00 43.20 71 TYR A O 3
ATOM 4373 N N . ASN A 1 72 ? -19.084 -23.823 8.867 1.00 24.44 72 ASN A N 3
ATOM 4374 C CA . ASN A 1 72 ? -19.023 -24.085 7.434 1.00 63.21 72 ASN A CA 3
ATOM 4375 C C . ASN A 1 72 ? -19.301 -22.815 6.637 1.00 52.34 72 ASN A C 3
ATOM 4376 O O . ASN A 1 72 ? -19.050 -22.759 5.433 1.00 13.41 72 ASN A O 3
ATOM 4387 N N . GLN A 1 73 ? -19.820 -21.798 7.317 1.00 54.43 73 GLN A N 3
ATOM 4388 C CA . GLN A 1 73 ? -20.133 -20.528 6.671 1.00 2.14 73 GLN A CA 3
ATOM 4389 C C . GLN A 1 73 ? -18.859 -19.751 6.353 1.00 75.41 73 GLN A C 3
ATOM 4390 O O . GLN A 1 73 ? -18.553 -19.495 5.188 1.00 4.33 73 GLN A O 3
ATOM 4404 N N . ILE A 1 74 ? -18.123 -19.380 7.394 1.00 2.04 74 ILE A N 3
ATOM 4405 C CA . ILE A 1 74 ? -16.882 -18.633 7.225 1.00 75.32 74 ILE A CA 3
ATOM 4406 C C . ILE A 1 74 ? -15.805 -19.497 6.578 1.00 50.01 74 ILE A C 3
ATOM 4407 O O . ILE A 1 74 ? -14.873 -18.984 5.958 1.00 21.31 74 ILE A O 3
ATOM 4423 N N . TYR A 1 75 ? -15.940 -20.810 6.725 1.00 72.22 75 TYR A N 3
ATOM 4424 C CA . TYR A 1 75 ? -14.978 -21.746 6.155 1.00 21.04 75 TYR A CA 3
ATOM 4425 C C . TYR A 1 75 ? -15.322 -22.065 4.703 1.00 5.35 75 TYR A C 3
ATOM 4426 O O . TYR A 1 75 ? -14.460 -22.473 3.925 1.00 14.35 75 TYR A O 3
ATOM 4444 N N . ASN A 1 76 ? -16.588 -21.874 4.346 1.00 25.24 76 ASN A N 3
ATOM 4445 C CA . ASN A 1 76 ? -17.047 -22.141 2.988 1.00 1.31 76 ASN A CA 3
ATOM 4446 C C . ASN A 1 76 ? -16.142 -21.461 1.965 1.00 70.53 76 ASN A C 3
ATOM 4447 O O . ASN A 1 76 ? -15.969 -21.954 0.850 1.00 71.20 76 ASN A O 3
ATOM 4458 N N . SER A 1 77 ? -15.567 -20.328 2.352 1.00 44.41 77 SER A N 3
ATOM 4459 C CA . SER A 1 77 ? -14.682 -19.579 1.467 1.00 3.55 77 SER A CA 3
ATOM 4460 C C . SER A 1 77 ? -13.555 -20.466 0.947 1.00 32.12 77 SER A C 3
ATOM 4461 O O . SER A 1 77 ? -13.036 -20.251 -0.149 1.00 33.54 77 SER A O 3
ATOM 4469 N N . TYR A 1 78 ? -13.182 -21.464 1.741 1.00 10.40 78 TYR A N 3
ATOM 4470 C CA . TYR A 1 78 ? -12.115 -22.383 1.363 1.00 35.21 78 TYR A CA 3
ATOM 4471 C C . TYR A 1 78 ? -12.652 -23.506 0.480 1.00 24.14 78 TYR A C 3
ATOM 4472 O O . TYR A 1 78 ? -12.192 -23.699 -0.645 1.00 30.33 78 TYR A O 3
ATOM 4490 N N . MET A 1 79 ? -13.628 -24.243 1.000 1.00 62.31 79 MET A N 3
ATOM 4491 C CA . MET A 1 79 ? -14.229 -25.346 0.259 1.00 20.31 79 MET A CA 3
ATOM 4492 C C . MET A 1 79 ? -14.638 -24.901 -1.141 1.00 74.33 79 MET A C 3
ATOM 4493 O O . MET A 1 79 ? -14.580 -25.681 -2.092 1.00 3.50 79 MET A O 3
ATOM 4507 N N . MET A 1 80 ? -15.053 -23.644 -1.260 1.00 71.34 80 MET A N 3
ATOM 4508 C CA . MET A 1 80 ? -15.471 -23.096 -2.546 1.00 33.44 80 MET A CA 3
ATOM 4509 C C . MET A 1 80 ? -14.262 -22.703 -3.388 1.00 52.12 80 MET A C 3
ATOM 4510 O O . MET A 1 80 ? -14.281 -22.824 -4.614 1.00 11.04 80 MET A O 3
ATOM 4524 N N . HIS A 1 81 ? -13.212 -22.231 -2.724 1.00 61.00 81 HIS A N 3
ATOM 4525 C CA . HIS A 1 81 ? -11.994 -21.820 -3.413 1.00 4.23 81 HIS A CA 3
ATOM 4526 C C . HIS A 1 81 ? -11.474 -22.938 -4.311 1.00 43.02 81 HIS A C 3
ATOM 4527 O O . HIS A 1 81 ? -11.371 -22.774 -5.528 1.00 22.13 81 HIS A O 3
ATOM 4541 N N . LEU A 1 82 ? -11.146 -24.074 -3.705 1.00 15.33 82 LEU A N 3
ATOM 4542 C CA . LEU A 1 82 ? -10.636 -25.219 -4.450 1.00 32.43 82 LEU A CA 3
ATOM 4543 C C . LEU A 1 82 ? -11.771 -25.970 -5.140 1.00 11.53 82 LEU A C 3
ATOM 4544 O O . LEU A 1 82 ? -11.596 -26.516 -6.228 1.00 12.00 82 LEU A O 3
ATOM 4560 N N . GLY A 1 83 ? -12.936 -25.990 -4.499 1.00 51.52 83 GLY A N 3
ATOM 4561 C CA . GLY A 1 83 ? -14.083 -26.673 -5.067 1.00 73.21 83 GLY A CA 3
ATOM 4562 C C . GLY A 1 83 ? -14.097 -28.153 -4.740 1.00 20.15 83 GLY A C 3
ATOM 4563 O O . GLY A 1 83 ? -14.471 -28.978 -5.574 1.00 63.14 83 GLY A O 3
ATOM 4567 N N . LEU A 1 84 ? -13.687 -28.492 -3.522 1.00 52.40 84 LEU A N 3
ATOM 4568 C CA . LEU A 1 84 ? -13.652 -29.883 -3.086 1.00 31.31 84 LEU A CA 3
ATOM 4569 C C . LEU A 1 84 ? -14.751 -30.162 -2.065 1.00 43.02 84 LEU A C 3
ATOM 4570 O O . LEU A 1 84 ? -14.637 -31.077 -1.248 1.00 55.43 84 LEU A O 3
ATOM 4586 N N . THR A 1 85 ? -15.816 -29.368 -2.118 1.00 72.54 85 THR A N 3
ATOM 4587 C CA . THR A 1 85 ? -16.936 -29.530 -1.200 1.00 10.01 85 THR A CA 3
ATOM 4588 C C . THR A 1 85 ? -17.597 -30.893 -1.373 1.00 0.31 85 THR A C 3
ATOM 4589 O O . THR A 1 85 ? -17.341 -31.598 -2.348 1.00 33.23 85 THR A O 3
ATOM 4600 N N . GLY A 1 86 ? -18.450 -31.257 -0.420 1.00 25.32 86 GLY A N 3
ATOM 4601 C CA . GLY A 1 86 ? -19.135 -32.535 -0.486 1.00 44.14 86 GLY A CA 3
ATOM 4602 C C . GLY A 1 86 ? -19.085 -33.288 0.828 1.00 75.30 86 GLY A C 3
ATOM 4603 O O . GLY A 1 86 ? -18.952 -34.512 0.845 1.00 23.14 86 GLY A O 3
ATOM 4607 N N . TYR A 1 87 ? -19.192 -32.557 1.932 1.00 52.25 87 TYR A N 3
ATOM 4608 C CA . TYR A 1 87 ? -19.155 -33.163 3.257 1.00 31.10 87 TYR A CA 3
ATOM 4609 C C . TYR A 1 87 ? -20.507 -33.036 3.952 1.00 33.51 87 TYR A C 3
ATOM 4610 O O . TYR A 1 87 ? -21.301 -32.153 3.631 1.00 35.21 87 TYR A O 3
ATOM 4628 N N . GLU A 1 88 ? -20.760 -33.926 4.907 1.00 73.43 88 GLU A N 3
ATOM 4629 C CA . GLU A 1 88 ? -22.016 -33.915 5.648 1.00 52.34 88 GLU A CA 3
ATOM 4630 C C . GLU A 1 88 ? -23.199 -34.173 4.718 1.00 24.43 88 GLU A C 3
ATOM 4631 O O . GLU A 1 88 ? -23.110 -34.013 3.501 1.00 74.12 88 GLU A O 3
ATOM 4643 N N . PRO A 1 89 ? -24.333 -34.584 5.305 1.00 63.32 89 PRO A N 3
ATOM 4644 C CA . PRO A 1 89 ? -25.555 -34.874 4.549 1.00 62.31 89 PRO A CA 3
ATOM 4645 C C . PRO A 1 89 ? -26.193 -33.615 3.974 1.00 52.45 89 PRO A C 3
ATOM 4646 O O . PRO A 1 89 ? -26.122 -32.543 4.573 1.00 53.43 89 PRO A O 3
ATOM 4657 N N . ASN A 1 90 ? -26.817 -33.752 2.808 1.00 61.30 90 ASN A N 3
ATOM 4658 C CA . ASN A 1 90 ? -27.468 -32.624 2.152 1.00 71.43 90 ASN A CA 3
ATOM 4659 C C . ASN A 1 90 ? -28.980 -32.677 2.351 1.00 23.55 90 ASN A C 3
ATOM 4660 O O . ASN A 1 90 ? -29.725 -33.031 1.438 1.00 61.32 90 ASN A O 3
ATOM 4671 N N . SER A 1 91 ? -29.425 -32.323 3.553 1.00 52.25 91 SER A N 3
ATOM 4672 C CA . SER A 1 91 ? -30.848 -32.333 3.874 1.00 45.11 91 SER A CA 3
ATOM 4673 C C . SER A 1 91 ? -31.473 -30.966 3.614 1.00 40.14 91 SER A C 3
ATOM 4674 O O . SER A 1 91 ? -32.486 -30.856 2.923 1.00 13.15 91 SER A O 3
ATOM 4682 N N . SER A 1 92 ? -30.861 -29.926 4.172 1.00 70.34 92 SER A N 3
ATOM 4683 C CA . SER A 1 92 ? -31.359 -28.566 4.004 1.00 41.00 92 SER A CA 3
ATOM 4684 C C . SER A 1 92 ? -30.249 -27.548 4.247 1.00 13.54 92 SER A C 3
ATOM 4685 O O . SER A 1 92 ? -29.164 -27.895 4.714 1.00 14.31 92 SER A O 3
ATOM 4693 N N . SER A 1 93 ? -30.530 -26.288 3.928 1.00 61.34 93 SER A N 3
ATOM 4694 C CA . SER A 1 93 ? -29.555 -25.219 4.107 1.00 13.43 93 SER A CA 3
ATOM 4695 C C . SER A 1 93 ? -30.241 -23.856 4.118 1.00 4.51 93 SER A C 3
ATOM 4696 O O . SER A 1 93 ? -31.468 -23.765 4.100 1.00 52.32 93 SER A O 3
ATOM 4704 N N . VAL A 1 94 ? -29.437 -22.797 4.148 1.00 15.42 94 VAL A N 3
ATOM 4705 C CA . VAL A 1 94 ? -29.965 -21.437 4.160 1.00 23.44 94 VAL A CA 3
ATOM 4706 C C . VAL A 1 94 ? -28.851 -20.414 3.967 1.00 72.24 94 VAL A C 3
ATOM 4707 O O . VAL A 1 94 ? -27.835 -20.448 4.661 1.00 33.21 94 VAL A O 3
ATOM 4720 N N . ASP A 1 95 ? -29.050 -19.505 3.019 1.00 45.12 95 ASP A N 3
ATOM 4721 C CA . ASP A 1 95 ? -28.063 -18.470 2.734 1.00 44.31 95 ASP A CA 3
ATOM 4722 C C . ASP A 1 95 ? -28.699 -17.084 2.784 1.00 63.02 95 ASP A C 3
ATOM 4723 O O . ASP A 1 95 ? -28.240 -16.154 2.121 1.00 44.23 95 ASP A O 3
ATOM 4732 N N . LYS A 1 96 ? -29.759 -16.954 3.574 1.00 52.43 96 LYS A N 3
ATOM 4733 C CA . LYS A 1 96 ? -30.460 -15.682 3.711 1.00 25.24 96 LYS A CA 3
ATOM 4734 C C . LYS A 1 96 ? -29.654 -14.706 4.563 1.00 65.42 96 LYS A C 3
ATOM 4735 O O . LYS A 1 96 ? -29.695 -13.495 4.344 1.00 11.12 96 LYS A O 3
ATOM 4754 N N . LEU A 1 97 ? -28.920 -15.241 5.533 1.00 62.14 97 LEU A N 3
ATOM 4755 C CA . LEU A 1 97 ? -28.102 -14.417 6.416 1.00 32.33 97 LEU A CA 3
ATOM 4756 C C . LEU A 1 97 ? -26.741 -14.133 5.790 1.00 2.42 97 LEU A C 3
ATOM 4757 O O . LEU A 1 97 ? -26.033 -13.217 6.209 1.00 12.01 97 LEU A O 3
ATOM 4773 N N . ALA A 1 98 ? -26.381 -14.922 4.783 1.00 35.24 98 ALA A N 3
ATOM 4774 C CA . ALA A 1 98 ? -25.107 -14.752 4.097 1.00 71.34 98 ALA A CA 3
ATOM 4775 C C . ALA A 1 98 ? -24.934 -13.318 3.608 1.00 62.43 98 ALA A C 3
ATOM 4776 O O . ALA A 1 98 ? -23.931 -12.669 3.903 1.00 52.20 98 ALA A O 3
ATOM 4783 N N . ALA A 1 99 ? -25.917 -12.831 2.858 1.00 41.12 99 ALA A N 3
ATOM 4784 C CA . ALA A 1 99 ? -25.873 -11.473 2.329 1.00 32.31 99 ALA A CA 3
ATOM 4785 C C . ALA A 1 99 ? -26.559 -10.493 3.275 1.00 74.51 99 ALA A C 3
ATOM 4786 O O . ALA A 1 99 ? -27.766 -10.576 3.501 1.00 72.13 99 ALA A O 3
ATOM 4793 N N . ALA A 1 100 ? -25.782 -9.567 3.826 1.00 41.03 100 ALA A N 3
ATOM 4794 C CA . ALA A 1 100 ? -26.316 -8.571 4.746 1.00 4.42 100 ALA A CA 3
ATOM 4795 C C . ALA A 1 100 ? -25.395 -7.359 4.838 1.00 45.23 100 ALA A C 3
ATOM 4796 O O . ALA A 1 100 ? -24.274 -7.377 4.326 1.00 74.24 100 ALA A O 3
ATOM 4803 N N . LEU A 1 101 ? -25.873 -6.306 5.492 1.00 22.31 101 LEU A N 3
ATOM 4804 C CA . LEU A 1 101 ? -25.092 -5.084 5.650 1.00 30.23 101 LEU A CA 3
ATOM 4805 C C . LEU A 1 101 ? -24.382 -5.063 7.000 1.00 1.41 101 LEU A C 3
ATOM 4806 O O . LEU A 1 101 ? -25.017 -5.181 8.047 1.00 23.35 101 LEU A O 3
ATOM 4822 N N . GLU A 1 102 ? -23.062 -4.908 6.966 1.00 20.22 102 GLU A N 3
ATOM 4823 C CA . GLU A 1 102 ? -22.267 -4.869 8.188 1.00 65.53 102 GLU A CA 3
ATOM 4824 C C . GLU A 1 102 ? -21.328 -3.666 8.188 1.00 71.20 102 GLU A C 3
ATOM 4825 O O . GLU A 1 102 ? -20.257 -3.702 7.583 1.00 30.23 102 GLU A O 3
ATOM 4837 N N . PRO A 1 1 ? -9.940 -13.389 -6.942 1.00 23.51 1 PRO A N 4
ATOM 4838 C CA . PRO A 1 1 ? -9.387 -12.296 -6.137 1.00 22.42 1 PRO A CA 4
ATOM 4839 C C . PRO A 1 1 ? -7.996 -12.617 -5.601 1.00 64.32 1 PRO A C 4
ATOM 4840 O O . PRO A 1 1 ? -7.085 -11.794 -5.681 1.00 64.41 1 PRO A O 4
ATOM 4851 N N . ASN A 1 2 ? -7.839 -13.819 -5.055 1.00 73.04 2 ASN A N 4
ATOM 4852 C CA . ASN A 1 2 ? -6.558 -14.248 -4.506 1.00 72.34 2 ASN A CA 4
ATOM 4853 C C . ASN A 1 2 ? -6.100 -13.309 -3.395 1.00 15.22 2 ASN A C 4
ATOM 4854 O O . ASN A 1 2 ? -4.932 -12.928 -3.332 1.00 5.44 2 ASN A O 4
ATOM 4865 N N . PHE A 1 3 ? -7.030 -12.940 -2.520 1.00 2.35 3 PHE A N 4
ATOM 4866 C CA . PHE A 1 3 ? -6.722 -12.045 -1.410 1.00 55.51 3 PHE A CA 4
ATOM 4867 C C . PHE A 1 3 ? -6.081 -12.809 -0.256 1.00 32.21 3 PHE A C 4
ATOM 4868 O O . PHE A 1 3 ? -6.767 -13.479 0.516 1.00 45.23 3 PHE A O 4
ATOM 4885 N N . ASN A 1 4 ? -4.761 -12.704 -0.145 1.00 62.14 4 ASN A N 4
ATOM 4886 C CA . ASN A 1 4 ? -4.026 -13.386 0.913 1.00 23.34 4 ASN A CA 4
ATOM 4887 C C . ASN A 1 4 ? -2.942 -12.482 1.492 1.00 24.33 4 ASN A C 4
ATOM 4888 O O . ASN A 1 4 ? -2.611 -11.444 0.918 1.00 72.03 4 ASN A O 4
ATOM 4899 N N . LEU A 1 5 ? -2.391 -12.884 2.633 1.00 40.14 5 LEU A N 4
ATOM 4900 C CA . LEU A 1 5 ? -1.343 -12.111 3.290 1.00 21.01 5 LEU A CA 4
ATOM 4901 C C . LEU A 1 5 ? -0.294 -13.031 3.907 1.00 10.53 5 LEU A C 4
ATOM 4902 O O . LEU A 1 5 ? -0.525 -14.227 4.075 1.00 33.53 5 LEU A O 4
ATOM 4918 N N . ALA A 1 6 ? 0.859 -12.462 4.245 1.00 52.01 6 ALA A N 4
ATOM 4919 C CA . ALA A 1 6 ? 1.941 -13.230 4.848 1.00 45.44 6 ALA A CA 4
ATOM 4920 C C . ALA A 1 6 ? 2.536 -12.494 6.044 1.00 34.42 6 ALA A C 4
ATOM 4921 O O . ALA A 1 6 ? 2.537 -11.264 6.091 1.00 60.40 6 ALA A O 4
ATOM 4928 N N . SER A 1 7 ? 3.039 -13.256 7.010 1.00 1.14 7 SER A N 4
ATOM 4929 C CA . SER A 1 7 ? 3.632 -12.676 8.210 1.00 62.32 7 SER A CA 4
ATOM 4930 C C . SER A 1 7 ? 4.289 -13.755 9.067 1.00 55.52 7 SER A C 4
ATOM 4931 O O . SER A 1 7 ? 4.267 -14.937 8.722 1.00 13.11 7 SER A O 4
ATOM 4939 N N . LEU A 1 8 ? 4.872 -13.338 10.185 1.00 20.32 8 LEU A N 4
ATOM 4940 C CA . LEU A 1 8 ? 5.536 -14.267 11.093 1.00 34.34 8 LEU A CA 4
ATOM 4941 C C . LEU A 1 8 ? 4.751 -14.412 12.394 1.00 42.53 8 LEU A C 4
ATOM 4942 O O . LEU A 1 8 ? 5.318 -14.721 13.441 1.00 50.13 8 LEU A O 4
ATOM 4958 N N . ASN A 1 9 ? 3.443 -14.187 12.318 1.00 64.02 9 ASN A N 4
ATOM 4959 C CA . ASN A 1 9 ? 2.580 -14.294 13.489 1.00 44.44 9 ASN A CA 4
ATOM 4960 C C . ASN A 1 9 ? 1.946 -15.679 13.573 1.00 44.22 9 ASN A C 4
ATOM 4961 O O . ASN A 1 9 ? 0.847 -15.900 13.067 1.00 33.01 9 ASN A O 4
ATOM 4972 N N . GLU A 1 10 ? 2.648 -16.607 14.216 1.00 42.12 10 GLU A N 4
ATOM 4973 C CA . GLU A 1 10 ? 2.153 -17.970 14.366 1.00 65.33 10 GLU A CA 4
ATOM 4974 C C . GLU A 1 10 ? 1.698 -18.229 15.799 1.00 24.41 10 GLU A C 4
ATOM 4975 O O . GLU A 1 10 ? 1.488 -19.375 16.196 1.00 3.14 10 GLU A O 4
ATOM 4987 N N . GLU A 1 11 ? 1.549 -17.156 16.570 1.00 63.44 11 GLU A N 4
ATOM 4988 C CA . GLU A 1 11 ? 1.121 -17.268 17.959 1.00 52.01 11 GLU A CA 4
ATOM 4989 C C . GLU A 1 11 ? -0.281 -16.694 18.144 1.00 71.04 11 GLU A C 4
ATOM 4990 O O . GLU A 1 11 ? -0.620 -16.188 19.213 1.00 20.42 11 GLU A O 4
ATOM 5002 N N . MET A 1 12 ? -1.091 -16.776 17.093 1.00 22.00 12 MET A N 4
ATOM 5003 C CA . MET A 1 12 ? -2.456 -16.266 17.139 1.00 11.53 12 MET A CA 4
ATOM 5004 C C . MET A 1 12 ? -3.462 -17.410 17.213 1.00 11.33 12 MET A C 4
ATOM 5005 O O . MET A 1 12 ? -4.458 -17.329 17.933 1.00 4.52 12 MET A O 4
ATOM 5019 N N . PHE A 1 13 ? -3.196 -18.475 16.464 1.00 13.24 13 PHE A N 4
ATOM 5020 C CA . PHE A 1 13 ? -4.079 -19.635 16.444 1.00 34.15 13 PHE A CA 4
ATOM 5021 C C . PHE A 1 13 ? -3.275 -20.931 16.461 1.00 23.43 13 PHE A C 4
ATOM 5022 O O . PHE A 1 13 ? -3.265 -21.655 17.456 1.00 72.52 13 PHE A O 4
ATOM 5039 N N . ASN A 1 14 ? -2.601 -21.217 15.352 1.00 70.12 14 ASN A N 4
ATOM 5040 C CA . ASN A 1 14 ? -1.794 -22.427 15.238 1.00 40.53 14 ASN A CA 4
ATOM 5041 C C . ASN A 1 14 ? -2.570 -23.646 15.726 1.00 64.21 14 ASN A C 4
ATOM 5042 O O . ASN A 1 14 ? -2.165 -24.312 16.679 1.00 12.13 14 ASN A O 4
ATOM 5053 N N . VAL A 1 15 ? -3.687 -23.934 15.065 1.00 4.10 15 VAL A N 4
ATOM 5054 C CA . VAL A 1 15 ? -4.519 -25.074 15.430 1.00 64.21 15 VAL A CA 4
ATOM 5055 C C . VAL A 1 15 ? -3.726 -26.375 15.366 1.00 34.22 15 VAL A C 4
ATOM 5056 O O . VAL A 1 15 ? -4.038 -27.339 16.066 1.00 52.53 15 VAL A O 4
ATOM 5069 N N . ALA A 1 16 ? -2.699 -26.396 14.523 1.00 55.41 16 ALA A N 4
ATOM 5070 C CA . ALA A 1 16 ? -1.860 -27.578 14.369 1.00 13.55 16 ALA A CA 4
ATOM 5071 C C . ALA A 1 16 ? -0.842 -27.678 15.500 1.00 31.31 16 ALA A C 4
ATOM 5072 O O . ALA A 1 16 ? -0.137 -28.679 15.626 1.00 70.13 16 ALA A O 4
ATOM 5079 N N . ALA A 1 17 ? -0.770 -26.635 16.320 1.00 32.13 17 ALA A N 4
ATOM 5080 C CA . ALA A 1 17 ? 0.161 -26.607 17.441 1.00 20.33 17 ALA A CA 4
ATOM 5081 C C . ALA A 1 17 ? -0.580 -26.478 18.768 1.00 51.24 17 ALA A C 4
ATOM 5082 O O . ALA A 1 17 ? -0.009 -26.705 19.835 1.00 65.32 17 ALA A O 4
ATOM 5089 N N . LEU A 1 18 ? -1.855 -26.111 18.694 1.00 4.43 18 LEU A N 4
ATOM 5090 C CA . LEU A 1 18 ? -2.675 -25.950 19.890 1.00 4.01 18 LEU A CA 4
ATOM 5091 C C . LEU A 1 18 ? -3.473 -27.218 20.177 1.00 1.43 18 LEU A C 4
ATOM 5092 O O . LEU A 1 18 ? -3.829 -27.962 19.263 1.00 43.55 18 LEU A O 4
ATOM 5108 N N . THR A 1 19 ? -3.754 -27.458 21.454 1.00 1.54 19 THR A N 4
ATOM 5109 C CA . THR A 1 19 ? -4.511 -28.634 21.862 1.00 11.05 19 THR A CA 4
ATOM 5110 C C . THR A 1 19 ? -5.469 -28.304 23.002 1.00 42.45 19 THR A C 4
ATOM 5111 O O . THR A 1 19 ? -5.632 -27.141 23.372 1.00 2.12 19 THR A O 4
ATOM 5122 N N . LYS A 1 20 ? -6.101 -29.333 23.555 1.00 64.35 20 LYS A N 4
ATOM 5123 C CA . LYS A 1 20 ? -7.042 -29.154 24.654 1.00 45.52 20 LYS A CA 4
ATOM 5124 C C . LYS A 1 20 ? -8.324 -28.484 24.169 1.00 65.34 20 LYS A C 4
ATOM 5125 O O . LYS A 1 20 ? -8.284 -27.571 23.344 1.00 13.23 20 LYS A O 4
ATOM 5144 N N . ARG A 1 21 ? -9.458 -28.944 24.686 1.00 10.02 21 ARG A N 4
ATOM 5145 C CA . ARG A 1 21 ? -10.751 -28.389 24.306 1.00 74.24 21 ARG A CA 4
ATOM 5146 C C . ARG A 1 21 ? -10.966 -27.022 24.947 1.00 15.42 21 ARG A C 4
ATOM 5147 O O . ARG A 1 21 ? -11.606 -26.146 24.365 1.00 2.34 21 ARG A O 4
ATOM 5168 N N . ALA A 1 22 ? -10.428 -26.847 26.150 1.00 55.22 22 ALA A N 4
ATOM 5169 C CA . ALA A 1 22 ? -10.560 -25.586 26.870 1.00 72.14 22 ALA A CA 4
ATOM 5170 C C . ALA A 1 22 ? -9.821 -24.463 26.150 1.00 25.31 22 ALA A C 4
ATOM 5171 O O . ALA A 1 22 ? -10.424 -23.469 25.746 1.00 23.01 22 ALA A O 4
ATOM 5178 N N . ASP A 1 23 ? -8.512 -24.628 25.994 1.00 23.42 23 ASP A N 4
ATOM 5179 C CA . ASP A 1 23 ? -7.690 -23.628 25.323 1.00 65.42 23 ASP A CA 4
ATOM 5180 C C . ASP A 1 23 ? -8.181 -23.388 23.899 1.00 64.44 23 ASP A C 4
ATOM 5181 O O . ASP A 1 23 ? -8.193 -22.255 23.419 1.00 72.34 23 ASP A O 4
ATOM 5190 N N . ALA A 1 24 ? -8.583 -24.463 23.228 1.00 51.20 24 ALA A N 4
ATOM 5191 C CA . ALA A 1 24 ? -9.076 -24.369 21.859 1.00 2.14 24 ALA A CA 4
ATOM 5192 C C . ALA A 1 24 ? -10.403 -23.620 21.804 1.00 43.43 24 ALA A C 4
ATOM 5193 O O . ALA A 1 24 ? -10.560 -22.670 21.036 1.00 71.22 24 ALA A O 4
ATOM 5200 N N . LYS A 1 25 ? -11.356 -24.052 22.622 1.00 60.51 25 LYS A N 4
ATOM 5201 C CA . LYS A 1 25 ? -12.670 -23.423 22.667 1.00 13.21 25 LYS A CA 4
ATOM 5202 C C . LYS A 1 25 ? -12.548 -21.926 22.931 1.00 45.50 25 LYS A C 4
ATOM 5203 O O . LYS A 1 25 ? -13.389 -21.137 22.499 1.00 63.23 25 LYS A O 4
ATOM 5222 N N . LYS A 1 26 ? -11.494 -21.539 23.642 1.00 63.20 26 LYS A N 4
ATOM 5223 C CA . LYS A 1 26 ? -11.258 -20.136 23.962 1.00 74.15 26 LYS A CA 4
ATOM 5224 C C . LYS A 1 26 ? -10.787 -19.369 22.730 1.00 31.31 26 LYS A C 4
ATOM 5225 O O . LYS A 1 26 ? -11.052 -18.174 22.591 1.00 25.24 26 LYS A O 4
ATOM 5244 N N . LEU A 1 27 ? -10.089 -20.063 21.838 1.00 74.42 27 LEU A N 4
ATOM 5245 C CA . LEU A 1 27 ? -9.582 -19.448 20.616 1.00 15.22 27 LEU A CA 4
ATOM 5246 C C . LEU A 1 27 ? -10.627 -19.501 19.506 1.00 63.33 27 LEU A C 4
ATOM 5247 O O . LEU A 1 27 ? -10.674 -18.626 18.642 1.00 65.44 27 LEU A O 4
ATOM 5263 N N . ALA A 1 28 ? -11.464 -20.533 19.537 1.00 62.11 28 ALA A N 4
ATOM 5264 C CA . ALA A 1 28 ? -12.510 -20.698 18.536 1.00 72.33 28 ALA A CA 4
ATOM 5265 C C . ALA A 1 28 ? -13.702 -19.795 18.833 1.00 32.01 28 ALA A C 4
ATOM 5266 O O . ALA A 1 28 ? -14.459 -19.431 17.933 1.00 44.34 28 ALA A O 4
ATOM 5273 N N . LYS A 1 29 ? -13.865 -19.437 20.102 1.00 10.03 29 LYS A N 4
ATOM 5274 C CA . LYS A 1 29 ? -14.965 -18.576 20.520 1.00 41.53 29 LYS A CA 4
ATOM 5275 C C . LYS A 1 29 ? -14.782 -17.160 19.981 1.00 22.14 29 LYS A C 4
ATOM 5276 O O . LYS A 1 29 ? -15.744 -16.401 19.867 1.00 21.32 29 LYS A O 4
ATOM 5295 N N . GLN A 1 30 ? -13.542 -16.813 19.651 1.00 20.14 30 GLN A N 4
ATOM 5296 C CA . GLN A 1 30 ? -13.235 -15.489 19.124 1.00 5.34 30 GLN A CA 4
ATOM 5297 C C . GLN A 1 30 ? -13.024 -15.539 17.615 1.00 61.13 30 GLN A C 4
ATOM 5298 O O . GLN A 1 30 ? -13.170 -14.531 16.923 1.00 55.42 30 GLN A O 4
ATOM 5312 N N . LEU A 1 31 ? -12.679 -16.718 17.110 1.00 70.34 31 LEU A N 4
ATOM 5313 C CA . LEU A 1 31 ? -12.448 -16.901 15.681 1.00 44.52 31 LEU A CA 4
ATOM 5314 C C . LEU A 1 31 ? -13.766 -17.075 14.934 1.00 41.24 31 LEU A C 4
ATOM 5315 O O . LEU A 1 31 ? -13.785 -17.194 13.709 1.00 53.11 31 LEU A O 4
ATOM 5331 N N . MET A 1 32 ? -14.866 -17.087 15.679 1.00 2.34 32 MET A N 4
ATOM 5332 C CA . MET A 1 32 ? -16.189 -17.243 15.087 1.00 50.25 32 MET A CA 4
ATOM 5333 C C . MET A 1 32 ? -17.061 -16.024 15.374 1.00 65.33 32 MET A C 4
ATOM 5334 O O . MET A 1 32 ? -17.908 -15.650 14.564 1.00 64.23 32 MET A O 4
ATOM 5348 N N . GLY A 1 33 ? -16.847 -15.409 16.533 1.00 42.01 33 GLY A N 4
ATOM 5349 C CA . GLY A 1 33 ? -17.621 -14.240 16.906 1.00 51.41 33 GLY A CA 4
ATOM 5350 C C . GLY A 1 33 ? -17.094 -12.968 16.270 1.00 31.43 33 GLY A C 4
ATOM 5351 O O . GLY A 1 33 ? -17.811 -11.974 16.169 1.00 72.02 33 GLY A O 4
ATOM 5355 N N . ASN A 1 34 ? -15.836 -13.000 15.843 1.00 51.13 34 ASN A N 4
ATOM 5356 C CA . ASN A 1 34 ? -15.213 -11.840 15.216 1.00 63.14 34 ASN A CA 4
ATOM 5357 C C . ASN A 1 34 ? -14.841 -12.139 13.767 1.00 61.45 34 ASN A C 4
ATOM 5358 O O . ASN A 1 34 ? -13.963 -12.959 13.497 1.00 43.02 34 ASN A O 4
ATOM 5369 N N . ASP A 1 35 ? -15.515 -11.469 12.838 1.00 24.23 35 ASP A N 4
ATOM 5370 C CA . ASP A 1 35 ? -15.254 -11.662 11.416 1.00 14.54 35 ASP A CA 4
ATOM 5371 C C . ASP A 1 35 ? -14.000 -10.908 10.987 1.00 43.33 35 ASP A C 4
ATOM 5372 O O . ASP A 1 35 ? -13.381 -11.236 9.974 1.00 52.20 35 ASP A O 4
ATOM 5381 N N . LYS A 1 36 ? -13.629 -9.895 11.763 1.00 54.22 36 LYS A N 4
ATOM 5382 C CA . LYS A 1 36 ? -12.449 -9.093 11.464 1.00 24.20 36 LYS A CA 4
ATOM 5383 C C . LYS A 1 36 ? -11.174 -9.907 11.662 1.00 30.24 36 LYS A C 4
ATOM 5384 O O . LYS A 1 36 ? -10.246 -9.833 10.856 1.00 70.22 36 LYS A O 4
ATOM 5403 N N . LEU A 1 37 ? -11.135 -10.684 12.739 1.00 34.22 37 LEU A N 4
ATOM 5404 C CA . LEU A 1 37 ? -9.975 -11.514 13.043 1.00 64.13 37 LEU A CA 4
ATOM 5405 C C . LEU A 1 37 ? -10.027 -12.828 12.270 1.00 55.02 37 LEU A C 4
ATOM 5406 O O . LEU A 1 37 ? -9.041 -13.241 11.660 1.00 15.12 37 LEU A O 4
ATOM 5422 N N . ALA A 1 38 ? -11.186 -13.479 12.298 1.00 23.01 38 ALA A N 4
ATOM 5423 C CA . ALA A 1 38 ? -11.369 -14.744 11.597 1.00 45.32 38 ALA A CA 4
ATOM 5424 C C . ALA A 1 38 ? -10.939 -14.630 10.138 1.00 1.41 38 ALA A C 4
ATOM 5425 O O . ALA A 1 38 ? -10.465 -15.598 9.543 1.00 13.30 38 ALA A O 4
ATOM 5432 N N . ASP A 1 39 ? -11.108 -13.442 9.568 1.00 50.22 39 ASP A N 4
ATOM 5433 C CA . ASP A 1 39 ? -10.737 -13.201 8.178 1.00 32.20 39 ASP A CA 4
ATOM 5434 C C . ASP A 1 39 ? -9.259 -13.502 7.950 1.00 32.30 39 ASP A C 4
ATOM 5435 O O . ASP A 1 39 ? -8.885 -14.091 6.936 1.00 1.13 39 ASP A O 4
ATOM 5444 N N . ALA A 1 40 ? -8.424 -13.093 8.899 1.00 21.34 40 ALA A N 4
ATOM 5445 C CA . ALA A 1 40 ? -6.987 -13.320 8.802 1.00 34.14 40 ALA A CA 4
ATOM 5446 C C . ALA A 1 40 ? -6.610 -14.692 9.351 1.00 61.14 40 ALA A C 4
ATOM 5447 O O . ALA A 1 40 ? -5.525 -15.203 9.077 1.00 64.34 40 ALA A O 4
ATOM 5454 N N . ALA A 1 41 ? -7.513 -15.283 10.127 1.00 44.13 41 ALA A N 4
ATOM 5455 C CA . ALA A 1 41 ? -7.274 -16.596 10.712 1.00 33.32 41 ALA A CA 4
ATOM 5456 C C . ALA A 1 41 ? -7.529 -17.705 9.696 1.00 11.43 41 ALA A C 4
ATOM 5457 O O . ALA A 1 41 ? -6.644 -18.510 9.407 1.00 70.12 41 ALA A O 4
ATOM 5464 N N . TYR A 1 42 ? -8.743 -17.740 9.159 1.00 73.22 42 TYR A N 4
ATOM 5465 C CA . TYR A 1 42 ? -9.115 -18.752 8.177 1.00 32.22 42 TYR A CA 4
ATOM 5466 C C . TYR A 1 42 ? -8.108 -18.797 7.032 1.00 1.22 42 TYR A C 4
ATOM 5467 O O . TYR A 1 42 ? -7.911 -19.838 6.404 1.00 11.44 42 TYR A O 4
ATOM 5485 N N . ILE A 1 43 ? -7.473 -17.660 6.767 1.00 22.23 43 ILE A N 4
ATOM 5486 C CA . ILE A 1 43 ? -6.484 -17.569 5.700 1.00 55.12 43 ILE A CA 4
ATOM 5487 C C . ILE A 1 43 ? -5.103 -17.987 6.192 1.00 11.33 43 ILE A C 4
ATOM 5488 O O . ILE A 1 43 ? -4.292 -18.508 5.427 1.00 22.02 43 ILE A O 4
ATOM 5504 N N . TRP A 1 44 ? -4.844 -17.756 7.474 1.00 4.21 44 TRP A N 4
ATOM 5505 C CA . TRP A 1 44 ? -3.560 -18.110 8.070 1.00 72.13 44 TRP A CA 4
ATOM 5506 C C . TRP A 1 44 ? -3.343 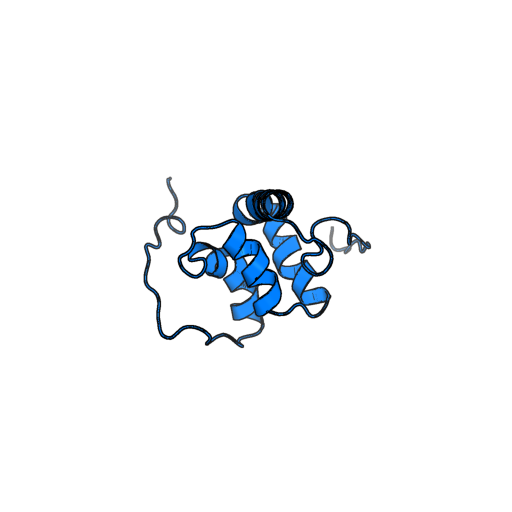-19.619 8.037 1.00 42.20 44 TRP A C 4
ATOM 5507 O O . TRP A 1 44 ? -2.326 -20.098 7.535 1.00 41.51 44 TRP A O 4
ATOM 5528 N N . TRP A 1 45 ? -4.303 -20.362 8.574 1.00 33.12 45 TRP A N 4
ATOM 5529 C CA . TRP A 1 45 ? -4.216 -21.818 8.606 1.00 43.33 45 TRP A CA 4
ATOM 5530 C C . TRP A 1 45 ? -3.807 -22.368 7.244 1.00 51.03 45 TRP A C 4
ATOM 5531 O O . TRP A 1 45 ? -2.828 -23.105 7.131 1.00 1.14 45 TRP A O 4
ATOM 5552 N N . GLN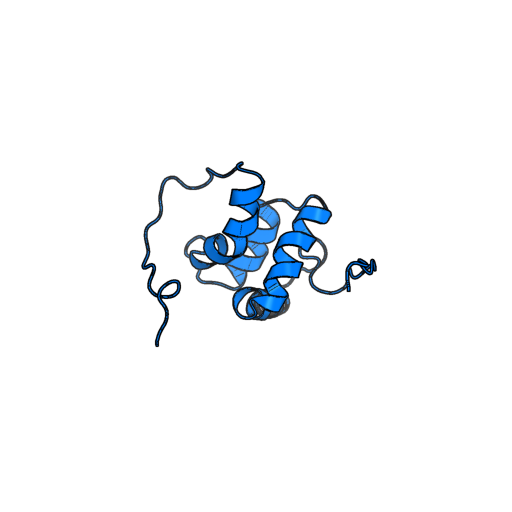 A 1 46 ? -4.563 -22.005 6.213 1.00 71.24 46 GLN A N 4
ATOM 5553 C CA . GLN A 1 46 ? -4.278 -22.464 4.858 1.00 33.22 46 GLN A CA 4
ATOM 5554 C C . GLN A 1 46 ? -2.820 -22.208 4.492 1.00 30.22 46 GLN A C 4
ATOM 5555 O O . GLN A 1 46 ? -2.184 -23.024 3.824 1.00 75.32 46 GLN A O 4
ATOM 5569 N N . HIS A 1 47 ? -2.295 -21.070 4.934 1.00 51.41 47 HIS A N 4
ATOM 5570 C CA . HIS A 1 47 ? -0.911 -20.706 4.653 1.00 62.23 47 HIS A CA 4
ATOM 5571 C C . HIS A 1 47 ? 0.044 -21.801 5.119 1.00 72.22 47 HIS A C 4
ATOM 5572 O O . HIS A 1 47 ? 1.093 -22.022 4.515 1.00 12.41 47 HIS A O 4
ATOM 5586 N N . ASN A 1 48 ? -0.327 -22.484 6.197 1.00 14.42 48 ASN A N 4
ATOM 5587 C CA . ASN A 1 48 ? 0.497 -23.555 6.745 1.00 12.11 48 ASN A CA 4
ATOM 5588 C C . ASN A 1 48 ? 0.019 -24.917 6.250 1.00 15.52 48 ASN A C 4
ATOM 5589 O O . ASN A 1 48 ? 0.228 -25.936 6.908 1.00 14.11 48 ASN A O 4
ATOM 5600 N N . ARG A 1 49 ? -0.624 -24.925 5.087 1.00 44.03 49 ARG A N 4
ATOM 5601 C CA . ARG A 1 49 ? -1.132 -26.161 4.504 1.00 51.34 49 ARG A CA 4
ATOM 5602 C C . ARG A 1 49 ? -1.980 -26.929 5.513 1.00 71.32 49 ARG A C 4
ATOM 5603 O O . ARG A 1 49 ? -1.722 -28.100 5.792 1.00 32.24 49 ARG A O 4
ATOM 5624 N N . VAL A 1 50 ? -2.993 -26.262 6.057 1.00 60.21 50 VAL A N 4
ATOM 5625 C CA . VAL A 1 50 ? -3.879 -26.882 7.034 1.00 35.15 50 VAL A CA 4
ATOM 5626 C C . VAL A 1 50 ? -4.883 -27.808 6.357 1.00 70.32 50 VAL A C 4
ATOM 5627 O O . VAL A 1 50 ? -5.245 -27.609 5.196 1.00 5.25 50 VAL A O 4
ATOM 5640 N N . THR A 1 51 ? -5.331 -28.823 7.089 1.00 74.42 51 THR A N 4
ATOM 5641 C CA . THR A 1 51 ? -6.293 -29.782 6.559 1.00 51.30 51 THR A CA 4
ATOM 5642 C C . THR A 1 51 ? -7.666 -29.592 7.195 1.00 64.02 51 THR A C 4
ATOM 5643 O O . THR A 1 51 ? -7.773 -29.246 8.372 1.00 53.10 51 THR A O 4
ATOM 5654 N N . LEU A 1 52 ? -8.713 -29.821 6.410 1.00 24.20 52 LEU A N 4
ATOM 5655 C CA . LEU A 1 52 ? -10.080 -29.676 6.897 1.00 31.31 52 LEU A CA 4
ATOM 5656 C C . LEU A 1 52 ? -10.307 -30.525 8.144 1.00 62.00 52 LEU A C 4
ATOM 5657 O O . LEU A 1 52 ? -10.922 -30.074 9.110 1.00 31.34 52 LEU A O 4
ATOM 5673 N N . ASP A 1 53 ? -9.804 -31.754 8.116 1.00 72.42 53 ASP A N 4
ATOM 5674 C CA . ASP A 1 53 ? -9.949 -32.666 9.245 1.00 1.41 53 ASP A CA 4
ATOM 5675 C C . ASP A 1 53 ? -9.361 -32.056 10.514 1.00 13.11 53 ASP A C 4
ATOM 5676 O O . ASP A 1 53 ? -9.733 -32.434 11.625 1.00 61.24 53 ASP A O 4
ATOM 5685 N N . GLN A 1 54 ? -8.442 -31.112 10.340 1.00 11.21 54 GLN A N 4
ATOM 5686 C CA . GLN A 1 54 ? -7.802 -30.452 11.472 1.00 52.42 54 GLN A CA 4
ATOM 5687 C C . GLN A 1 54 ? -8.669 -29.313 11.999 1.00 10.10 54 GLN A C 4
ATOM 5688 O O . GLN A 1 54 ? -9.167 -29.369 13.124 1.00 40.21 54 GLN A O 4
ATOM 5702 N N . ILE A 1 55 ? -8.845 -28.282 11.180 1.00 44.41 55 ILE A N 4
ATOM 5703 C CA . ILE A 1 55 ? -9.652 -27.130 11.564 1.00 21.41 55 ILE A CA 4
ATOM 5704 C C . ILE A 1 55 ? -11.052 -27.558 11.989 1.00 34.34 55 ILE A C 4
ATOM 5705 O O . ILE A 1 55 ? -11.588 -27.067 12.983 1.00 24.34 55 ILE A O 4
ATOM 5721 N N . ASP A 1 56 ? -11.640 -28.478 11.231 1.00 3.43 56 ASP A N 4
ATOM 5722 C CA . ASP A 1 56 ? -12.978 -28.975 11.531 1.00 45.21 56 ASP A CA 4
ATOM 5723 C C . ASP A 1 56 ? -13.035 -29.566 12.936 1.00 74.10 56 ASP A C 4
ATOM 5724 O O . ASP A 1 56 ? -14.085 -29.563 13.580 1.00 1.14 56 ASP A O 4
ATOM 5733 N N . THR A 1 57 ? -11.901 -30.075 13.406 1.00 45.31 57 THR A N 4
ATOM 5734 C CA . THR A 1 57 ? -11.822 -30.672 14.733 1.00 12.41 57 THR A CA 4
ATOM 5735 C C . THR A 1 57 ? -11.530 -29.617 15.794 1.00 2.20 57 THR A C 4
ATOM 5736 O O . THR A 1 57 ? -11.771 -29.833 16.982 1.00 63.21 57 THR A O 4
ATOM 5747 N N . PHE A 1 58 ? -11.010 -28.474 15.358 1.00 23.21 58 PHE A N 4
ATOM 5748 C CA . PHE A 1 58 ? -10.684 -27.385 16.271 1.00 10.13 58 PHE A CA 4
ATOM 5749 C C . PHE A 1 58 ? -11.904 -26.505 16.525 1.00 53.52 58 PHE A C 4
ATOM 5750 O O . PHE A 1 58 ? -12.198 -26.144 17.665 1.00 4.54 58 PHE A O 4
ATOM 5767 N N . LEU A 1 59 ? -12.612 -26.162 15.454 1.00 44.12 59 LEU A N 4
ATOM 5768 C CA . LEU A 1 59 ? -13.800 -25.323 15.558 1.00 15.04 59 LEU A CA 4
ATOM 5769 C C . LEU A 1 59 ? -14.971 -26.108 16.141 1.00 74.11 59 LEU A C 4
ATOM 5770 O O . LEU A 1 59 ? -15.634 -25.655 17.074 1.00 11.13 59 LEU A O 4
ATOM 5786 N N . LYS A 1 60 ? -15.220 -27.289 15.585 1.00 22.22 60 LYS A N 4
ATOM 5787 C CA . LYS A 1 60 ? -16.308 -28.141 16.051 1.00 51.43 60 LYS A CA 4
ATOM 5788 C C . LYS A 1 60 ? -16.251 -28.318 17.565 1.00 64.24 60 LYS A C 4
ATOM 5789 O O . LYS A 1 60 ? -17.257 -28.160 18.257 1.00 1.31 60 LYS A O 4
ATOM 5808 N N . LEU A 1 61 ? -15.068 -28.646 18.073 1.00 61.34 61 LEU A N 4
ATOM 5809 C CA . LEU A 1 61 ? -14.879 -28.844 19.506 1.00 41.24 61 LEU A CA 4
ATOM 5810 C C . LEU A 1 61 ? -15.414 -27.653 20.295 1.00 71.14 61 LEU A C 4
ATOM 5811 O O . LEU A 1 61 ? -15.829 -27.794 21.444 1.00 12.04 61 LEU A O 4
ATOM 5827 N N . ALA A 1 62 ? -15.403 -26.481 19.668 1.00 70.33 62 ALA A N 4
ATOM 5828 C CA . ALA A 1 62 ? -15.891 -25.267 20.310 1.00 72.05 62 ALA A CA 4
ATOM 5829 C C . ALA A 1 62 ? -17.406 -25.150 20.182 1.00 52.54 62 ALA A C 4
ATOM 5830 O O . ALA A 1 62 ? -18.080 -24.667 21.092 1.00 41.43 62 ALA A O 4
ATOM 5837 N N . SER A 1 63 ? -17.936 -25.593 19.046 1.00 22.42 63 SER A N 4
ATOM 5838 C CA . SER A 1 63 ? -19.371 -25.534 18.798 1.00 54.54 63 SER A CA 4
ATOM 5839 C C . SER A 1 63 ? -20.043 -26.852 19.170 1.00 3.03 63 SER A C 4
ATOM 5840 O O . SER A 1 63 ? -19.416 -27.737 19.753 1.00 32.03 63 SER A O 4
ATOM 5848 N N . ARG A 1 64 ? -21.321 -26.975 18.829 1.00 13.22 64 ARG A N 4
ATOM 5849 C CA . ARG A 1 64 ? -22.079 -28.184 19.128 1.00 11.25 64 ARG A CA 4
ATOM 5850 C C . ARG A 1 64 ? -21.421 -29.408 18.498 1.00 53.21 64 ARG A C 4
ATOM 5851 O O . ARG A 1 64 ? -20.386 -29.300 17.840 1.00 75.25 64 ARG A O 4
ATOM 5872 N N . LYS A 1 65 ? -22.028 -30.571 18.704 1.00 34.53 65 LYS A N 4
ATOM 5873 C CA . LYS A 1 65 ? -21.504 -31.817 18.156 1.00 4.44 65 LYS A CA 4
ATOM 5874 C C . LYS A 1 65 ? -22.263 -32.219 16.896 1.00 43.00 65 LYS A C 4
ATOM 5875 O O . LYS A 1 65 ? -22.488 -33.403 16.646 1.00 75.53 65 LYS A O 4
ATOM 5894 N N . THR A 1 66 ? -22.654 -31.226 16.103 1.00 4.34 66 THR A N 4
ATOM 5895 C CA . THR A 1 66 ? -23.387 -31.476 14.869 1.00 63.20 66 THR A CA 4
ATOM 5896 C C . THR A 1 66 ? -22.495 -31.275 13.649 1.00 2.43 66 THR A C 4
ATOM 5897 O O . THR A 1 66 ? -22.889 -30.624 12.682 1.00 12.32 66 THR A O 4
ATOM 5908 N N . GLN A 1 67 ? -21.292 -31.838 13.702 1.00 41.50 67 GLN A N 4
ATOM 5909 C CA . GLN A 1 67 ? -20.344 -31.719 12.600 1.00 15.40 67 GLN A CA 4
ATOM 5910 C C . GLN A 1 67 ? -20.031 -30.255 12.307 1.00 75.12 67 GLN A C 4
ATOM 5911 O O . GLN A 1 67 ? -19.634 -29.905 11.196 1.00 33.32 67 GLN A O 4
ATOM 5925 N N . GLY A 1 68 ? -20.214 -29.403 13.311 1.00 22.02 68 GLY A N 4
ATOM 5926 C CA . GLY A 1 68 ? -19.947 -27.987 13.140 1.00 5.14 68 GLY A CA 4
ATOM 5927 C C . GLY A 1 68 ? -20.680 -27.398 11.952 1.00 45.25 68 GLY A C 4
ATOM 5928 O O . GLY A 1 68 ? -20.107 -27.250 10.872 1.00 13.02 68 GLY A O 4
ATOM 5932 N N . ALA A 1 69 ? -21.950 -27.062 12.149 1.00 72.12 69 ALA A N 4
ATOM 5933 C CA . ALA A 1 69 ? -22.762 -26.486 11.084 1.00 12.23 69 ALA A CA 4
ATOM 5934 C C . ALA A 1 69 ? -22.280 -25.085 10.723 1.00 12.25 69 ALA A C 4
ATOM 5935 O O . ALA A 1 69 ? -21.921 -24.816 9.577 1.00 72.43 69 ALA A O 4
ATOM 5942 N N . LYS A 1 70 ? -22.275 -24.194 11.709 1.00 12.31 70 LYS A N 4
ATOM 5943 C CA . LYS A 1 70 ? -21.837 -22.819 11.497 1.00 60.45 70 LYS A CA 4
ATOM 5944 C C . LYS A 1 70 ? -20.332 -22.759 11.257 1.00 62.20 70 LYS A C 4
ATOM 5945 O O . LYS A 1 70 ? -19.797 -21.723 10.862 1.00 54.15 70 LYS A O 4
ATOM 5964 N N . TYR A 1 71 ? -19.654 -23.876 11.497 1.00 31.14 71 TYR A N 4
ATOM 5965 C CA . TYR A 1 71 ? -18.210 -23.950 11.309 1.00 52.45 71 TYR A CA 4
ATOM 5966 C C . TYR A 1 71 ? -17.845 -23.799 9.835 1.00 51.31 71 TYR A C 4
ATOM 5967 O O . TYR A 1 71 ? -16.816 -23.216 9.496 1.00 71.25 71 TYR A O 4
ATOM 5985 N N . ASN A 1 72 ? -18.698 -24.328 8.964 1.00 62.14 72 ASN A N 4
ATOM 5986 C CA . ASN A 1 72 ? -18.466 -24.253 7.526 1.00 54.03 72 ASN A CA 4
ATOM 5987 C C . ASN A 1 72 ? -18.891 -22.894 6.977 1.00 60.34 72 ASN A C 4
ATOM 5988 O O . ASN A 1 72 ? -18.564 -22.543 5.843 1.00 12.14 72 ASN A O 4
ATOM 5999 N N . GLN A 1 73 ? -19.620 -22.136 7.789 1.00 40.44 73 GLN A N 4
ATOM 6000 C CA . GLN A 1 73 ? -20.089 -20.816 7.384 1.00 50.32 73 GLN A CA 4
ATOM 6001 C C . GLN A 1 73 ? -18.920 -19.851 7.216 1.00 52.54 73 GLN A C 4
ATOM 6002 O O . GLN A 1 73 ? -18.658 -19.364 6.115 1.00 22.32 73 GLN A O 4
ATOM 6016 N N . ILE A 1 74 ? -18.222 -19.578 8.313 1.00 53.52 74 ILE A N 4
ATOM 6017 C CA . ILE A 1 74 ? -17.081 -18.671 8.286 1.00 52.01 74 ILE A CA 4
ATOM 6018 C C . ILE A 1 74 ? -15.871 -19.330 7.633 1.00 23.14 74 ILE A C 4
ATOM 6019 O O . ILE A 1 74 ? -14.956 -18.650 7.168 1.00 1.13 74 ILE A O 4
ATOM 6035 N N . TYR A 1 75 ? -15.873 -20.658 7.601 1.00 71.00 75 TYR A N 4
ATOM 6036 C CA . TYR A 1 75 ? -14.775 -21.410 7.006 1.00 41.03 75 TYR A CA 4
ATOM 6037 C C . TYR A 1 75 ? -14.963 -21.548 5.498 1.00 13.10 75 TYR A C 4
ATOM 6038 O O . TYR A 1 75 ? -14.004 -21.765 4.759 1.00 73.12 75 TYR A O 4
ATOM 6056 N N . ASN A 1 76 ? -16.208 -21.419 5.050 1.00 61.34 76 ASN A N 4
ATOM 6057 C CA . ASN A 1 76 ? -16.524 -21.529 3.630 1.00 31.32 76 ASN A CA 4
ATOM 6058 C C . ASN A 1 76 ? -15.612 -20.633 2.799 1.00 41.34 76 ASN A C 4
ATOM 6059 O O . ASN A 1 76 ? -15.327 -20.926 1.638 1.00 42.24 76 ASN A O 4
ATOM 6070 N N . SER A 1 77 ? -15.157 -19.539 3.401 1.00 3.04 77 SER A N 4
ATOM 6071 C CA . SER A 1 77 ? -14.279 -18.597 2.716 1.00 32.41 77 SER A CA 4
ATOM 6072 C C . SER A 1 77 ? -13.084 -19.318 2.100 1.00 72.43 77 SER A C 4
ATOM 6073 O O . SER A 1 77 ? -12.554 -18.898 1.071 1.00 0.32 77 SER A O 4
ATOM 6081 N N . TYR A 1 78 ? -12.666 -20.407 2.736 1.00 3.31 78 TYR A N 4
ATOM 6082 C CA . TYR A 1 78 ? -11.532 -21.186 2.253 1.00 1.10 78 TYR A CA 4
ATOM 6083 C C . TYR A 1 78 ? -11.981 -22.225 1.230 1.00 51.53 78 TYR A C 4
ATOM 6084 O O . TYR A 1 78 ? -11.554 -22.200 0.076 1.00 63.50 78 TYR A O 4
ATOM 6102 N N . MET A 1 79 ? -12.847 -23.136 1.662 1.00 2.50 79 MET A N 4
ATOM 6103 C CA . MET A 1 79 ? -13.356 -24.182 0.784 1.00 74.32 79 MET A CA 4
ATOM 6104 C C . MET A 1 79 ? -13.861 -23.592 -0.529 1.00 61.33 79 MET A C 4
ATOM 6105 O O . MET A 1 79 ? -13.792 -24.235 -1.576 1.00 64.43 79 MET A O 4
ATOM 6119 N N . MET A 1 80 ? -14.368 -22.366 -0.466 1.00 14.34 80 MET A N 4
ATOM 6120 C CA . MET A 1 80 ? -14.884 -21.690 -1.651 1.00 5.34 80 MET A CA 4
ATOM 6121 C C . MET A 1 80 ? -13.742 -21.168 -2.518 1.00 74.32 80 MET A C 4
ATOM 6122 O O . MET A 1 80 ? -13.744 -21.348 -3.737 1.00 3.44 80 MET A O 4
ATOM 6136 N N . HIS A 1 81 ? -12.770 -20.522 -1.883 1.00 43.13 81 HIS A N 4
ATOM 6137 C CA . HIS A 1 81 ? -11.622 -19.975 -2.598 1.00 50.40 81 HIS A CA 4
ATOM 6138 C C . HIS A 1 81 ? -10.956 -21.045 -3.456 1.00 65.55 81 HIS A C 4
ATOM 6139 O O . HIS A 1 81 ? -10.914 -20.936 -4.683 1.00 34.33 81 HIS A O 4
ATOM 6153 N N . LEU A 1 82 ? -10.434 -22.079 -2.805 1.00 32.10 82 LEU A N 4
ATOM 6154 C CA . LEU A 1 82 ? -9.769 -23.170 -3.508 1.00 64.15 82 LEU A CA 4
ATOM 6155 C C . LEU A 1 82 ? -10.763 -23.960 -4.353 1.00 61.41 82 LEU A C 4
ATOM 6156 O O . LEU A 1 82 ? -10.408 -24.514 -5.393 1.00 2.12 82 LEU A O 4
ATOM 6172 N N . GLY A 1 83 ? -12.012 -24.007 -3.899 1.00 41.42 83 GLY A N 4
ATOM 6173 C CA . GLY A 1 83 ? -13.039 -24.730 -4.626 1.00 50.51 83 GLY A CA 4
ATOM 6174 C C . GLY A 1 83 ? -12.806 -26.227 -4.623 1.00 71.31 83 GLY A C 4
ATOM 6175 O O . GLY A 1 83 ? -13.089 -26.909 -5.609 1.00 60.22 83 GLY A O 4
ATOM 6179 N N . LEU A 1 84 ? -12.288 -26.742 -3.513 1.00 42.54 84 LEU A N 4
ATOM 6180 C CA . LEU A 1 84 ? -12.015 -28.169 -3.386 1.00 40.03 84 LEU A CA 4
ATOM 6181 C C . LEU A 1 84 ? -12.959 -28.816 -2.378 1.00 23.12 84 LEU A C 4
ATOM 6182 O O . LEU A 1 84 ? -12.603 -29.791 -1.715 1.00 33.05 84 LEU A O 4
ATOM 6198 N N . THR A 1 85 ? -14.165 -28.269 -2.268 1.00 53.41 85 THR A N 4
ATOM 6199 C CA . THR A 1 85 ? -15.161 -28.793 -1.342 1.00 0.42 85 THR A CA 4
ATOM 6200 C C . THR A 1 85 ? -15.806 -30.061 -1.888 1.00 14.00 85 THR A C 4
ATOM 6201 O O . THR A 1 85 ? -15.483 -30.510 -2.987 1.00 14.11 85 THR A O 4
ATOM 6212 N N . GLY A 1 86 ? -16.722 -30.635 -1.113 1.00 2.11 86 GLY A N 4
ATOM 6213 C CA . GLY A 1 86 ? -17.399 -31.846 -1.537 1.00 22.51 86 GLY A CA 4
ATOM 6214 C C . GLY A 1 86 ? -17.767 -32.743 -0.371 1.00 55.25 86 GLY A C 4
ATOM 6215 O O . GLY A 1 86 ? -18.577 -33.659 -0.516 1.00 22.40 86 GLY A O 4
ATOM 6219 N N . TYR A 1 87 ? -17.172 -32.480 0.786 1.00 1.24 87 TYR A N 4
ATOM 6220 C CA . TYR A 1 87 ? -17.439 -33.272 1.981 1.00 71.54 87 TYR A CA 4
ATOM 6221 C C . TYR A 1 87 ? -18.937 -33.355 2.256 1.00 74.12 87 TYR A C 4
ATOM 6222 O O . TYR A 1 87 ? -19.523 -34.437 2.243 1.00 64.41 87 TYR A O 4
ATOM 6240 N N . GLU A 1 88 ? -19.551 -32.202 2.504 1.00 74.31 88 GLU A N 4
ATOM 6241 C CA . GLU A 1 88 ? -20.982 -32.144 2.782 1.00 5.24 88 GLU A CA 4
ATOM 6242 C C . GLU A 1 88 ? -21.486 -30.704 2.739 1.00 62.23 88 GLU A C 4
ATOM 6243 O O . GLU A 1 88 ? -21.796 -30.097 3.764 1.00 72.21 88 GLU A O 4
ATOM 6255 N N . PRO A 1 89 ? -21.569 -30.144 1.523 1.00 12.51 89 PRO A N 4
ATOM 6256 C CA . PRO A 1 89 ? -22.035 -28.769 1.315 1.00 21.25 89 PRO A CA 4
ATOM 6257 C C . PRO A 1 89 ? -23.525 -28.613 1.597 1.00 34.43 89 PRO A C 4
ATOM 6258 O O . PRO A 1 89 ? -24.250 -29.600 1.717 1.00 33.01 89 PRO A O 4
ATOM 6269 N N . ASN A 1 90 ? -23.976 -27.367 1.702 1.00 72.45 90 ASN A N 4
ATOM 6270 C CA . ASN A 1 90 ? -25.381 -27.083 1.969 1.00 13.24 90 ASN A CA 4
ATOM 6271 C C . ASN A 1 90 ? -25.896 -25.976 1.055 1.00 51.52 90 ASN A C 4
ATOM 6272 O O . ASN A 1 90 ? -25.114 -25.233 0.461 1.00 71.21 90 ASN A O 4
ATOM 6283 N N . SER A 1 91 ? -27.217 -25.871 0.947 1.00 3.42 91 SER A N 4
ATOM 6284 C CA . SER A 1 91 ? -27.837 -24.856 0.103 1.00 64.23 91 SER A CA 4
ATOM 6285 C C . SER A 1 91 ? -27.792 -23.488 0.776 1.00 54.21 91 SER A C 4
ATOM 6286 O O . SER A 1 91 ? -28.773 -23.047 1.375 1.00 1.34 91 SER A O 4
ATOM 6294 N N . SER A 1 92 ? -26.647 -22.821 0.672 1.00 13.01 92 SER A N 4
ATOM 6295 C CA . SER A 1 92 ? -26.472 -21.504 1.274 1.00 73.23 92 SER A CA 4
ATOM 6296 C C . SER A 1 92 ? -27.367 -20.473 0.593 1.00 12.23 92 SER A C 4
ATOM 6297 O O . SER A 1 92 ? -27.546 -20.497 -0.624 1.00 41.44 92 SER A O 4
ATOM 6305 N N . SER A 1 93 ? -27.928 -19.568 1.389 1.00 4.24 93 SER A N 4
ATOM 6306 C CA . SER A 1 93 ? -28.807 -18.529 0.866 1.00 74.41 93 SER A CA 4
ATOM 6307 C C . SER A 1 93 ? -28.417 -17.160 1.413 1.00 11.21 93 SER A C 4
ATOM 6308 O O . SER A 1 93 ? -29.276 -16.327 1.705 1.00 64.22 93 SER A O 4
ATOM 6316 N N . VAL A 1 94 ? -27.114 -16.934 1.550 1.00 53.40 94 VAL A N 4
ATOM 6317 C CA . VAL A 1 94 ? -26.608 -15.665 2.061 1.00 71.30 94 VAL A CA 4
ATOM 6318 C C . VAL A 1 94 ? -25.540 -15.088 1.139 1.00 73.13 94 VAL A C 4
ATOM 6319 O O . VAL A 1 94 ? -24.666 -15.809 0.656 1.00 14.14 94 VAL A O 4
ATOM 6332 N N . ASP A 1 95 ? -25.617 -13.784 0.898 1.00 44.01 95 ASP A N 4
ATOM 6333 C CA . ASP A 1 95 ? -24.655 -13.108 0.034 1.00 33.41 95 ASP A CA 4
ATOM 6334 C C . ASP A 1 95 ? -24.008 -11.931 0.757 1.00 33.34 95 ASP A C 4
ATOM 6335 O O . ASP A 1 95 ? -23.724 -10.897 0.153 1.00 64.43 95 ASP A O 4
ATOM 6344 N N . LYS A 1 96 ? -23.780 -12.095 2.056 1.00 45.10 96 LYS A N 4
ATOM 6345 C CA . LYS A 1 96 ? -23.166 -11.047 2.863 1.00 31.13 96 LYS A CA 4
ATOM 6346 C C . LYS A 1 96 ? -21.652 -11.032 2.676 1.00 54.20 96 LYS A C 4
ATOM 6347 O O . LYS A 1 96 ? -21.034 -9.968 2.618 1.00 14.22 96 LYS A O 4
ATOM 6366 N N . LEU A 1 97 ? -21.061 -12.217 2.580 1.00 22.32 97 LEU A N 4
ATOM 6367 C CA . LEU A 1 97 ? -19.619 -12.340 2.397 1.00 23.34 97 LEU A CA 4
ATOM 6368 C C . LEU A 1 97 ? -19.167 -11.621 1.130 1.00 31.14 97 LEU A C 4
ATOM 6369 O O . LEU A 1 97 ? -18.017 -11.196 1.022 1.00 33.04 97 LEU A O 4
ATOM 6385 N N . ALA A 1 98 ? -20.081 -11.487 0.175 1.00 41.13 98 ALA A N 4
ATOM 6386 C CA . ALA A 1 98 ? -19.778 -10.815 -1.083 1.00 21.30 98 ALA A CA 4
ATOM 6387 C C . ALA A 1 98 ? -19.514 -9.330 -0.862 1.00 44.23 98 ALA A C 4
ATOM 6388 O O . ALA A 1 98 ? -18.651 -8.740 -1.513 1.00 14.23 98 ALA A O 4
ATOM 6395 N N . ALA A 1 99 ? -20.262 -8.731 0.058 1.00 4.25 99 ALA A N 4
ATOM 6396 C CA . ALA A 1 99 ? -20.107 -7.314 0.365 1.00 22.34 99 ALA A CA 4
ATOM 6397 C C . ALA A 1 99 ? -19.256 -7.113 1.614 1.00 25.05 99 ALA A C 4
ATOM 6398 O O . ALA A 1 99 ? -19.642 -6.387 2.530 1.00 45.54 99 ALA A O 4
ATOM 6405 N N . ALA A 1 100 ? -18.096 -7.762 1.646 1.00 51.24 100 ALA A N 4
ATOM 6406 C CA . ALA A 1 100 ? -17.190 -7.653 2.782 1.00 1.30 100 ALA A CA 4
ATOM 6407 C C . ALA A 1 100 ? -16.002 -6.756 2.452 1.00 5.34 100 ALA A C 4
ATOM 6408 O O . ALA A 1 100 ? -15.622 -6.613 1.289 1.00 21.13 100 ALA A O 4
ATOM 6415 N N . LEU A 1 101 ? -15.418 -6.152 3.482 1.00 32.52 101 LEU A N 4
ATOM 6416 C CA . LEU A 1 101 ? -14.272 -5.268 3.302 1.00 52.11 101 LEU A CA 4
ATOM 6417 C C . LEU A 1 101 ? -13.037 -5.828 4.000 1.00 41.12 101 LEU A C 4
ATOM 6418 O O . LEU A 1 101 ? -13.074 -6.143 5.189 1.00 42.42 101 LEU A O 4
ATOM 6434 N N . GLU A 1 102 ? -11.944 -5.947 3.252 1.00 31.23 102 GLU A N 4
ATOM 6435 C CA . GLU A 1 102 ? -10.697 -6.468 3.801 1.00 54.13 102 GLU A CA 4
ATOM 6436 C C . GLU A 1 102 ? -9.607 -5.400 3.782 1.00 60.51 102 GLU A C 4
ATOM 6437 O O . GLU A 1 102 ? -8.418 -5.715 3.754 1.00 43.13 102 GLU A O 4
ATOM 6449 N N . PRO A 1 1 ? -4.018 -9.925 -0.974 1.00 20.31 1 PRO A N 5
ATOM 6450 C CA . PRO A 1 1 ? -3.510 -8.936 -0.018 1.00 72.34 1 PRO A CA 5
ATOM 6451 C C . PRO A 1 1 ? -2.197 -8.311 -0.475 1.00 3.52 1 PRO A C 5
ATOM 6452 O O . PRO A 1 1 ? -2.037 -7.091 -0.447 1.00 23.11 1 PRO A O 5
ATOM 6463 N N . ASN A 1 2 ? -1.259 -9.154 -0.895 1.00 53.22 2 ASN A N 5
ATOM 6464 C CA . ASN A 1 2 ? 0.041 -8.682 -1.358 1.00 30.52 2 ASN A CA 5
ATOM 6465 C C . ASN A 1 2 ? 0.764 -7.914 -0.256 1.00 65.02 2 ASN A C 5
ATOM 6466 O O . ASN A 1 2 ? 1.381 -6.879 -0.509 1.00 3.23 2 ASN A O 5
ATOM 6477 N N . PHE A 1 3 ? 0.685 -8.428 0.967 1.00 70.34 3 PHE A N 5
ATOM 6478 C CA . PHE A 1 3 ? 1.332 -7.791 2.108 1.00 53.14 3 PHE A CA 5
ATOM 6479 C C . PHE A 1 3 ? 2.721 -8.376 2.342 1.00 23.00 3 PHE A C 5
ATOM 6480 O O . PHE A 1 3 ? 3.159 -9.271 1.620 1.00 2.14 3 PHE A O 5
ATOM 6497 N N . ASN A 1 4 ? 3.410 -7.863 3.356 1.00 14.44 4 ASN A N 5
ATOM 6498 C CA . ASN A 1 4 ? 4.750 -8.333 3.686 1.00 2.32 4 ASN A CA 5
ATOM 6499 C C . ASN A 1 4 ? 4.827 -8.781 5.142 1.00 14.05 4 ASN A C 5
ATOM 6500 O O . ASN A 1 4 ? 4.229 -8.165 6.026 1.00 54.35 4 ASN A O 5
ATOM 6511 N N . LEU A 1 5 ? 5.566 -9.857 5.386 1.00 24.13 5 LEU A N 5
ATOM 6512 C CA . LEU A 1 5 ? 5.722 -10.388 6.736 1.00 64.51 5 LEU A CA 5
ATOM 6513 C C . LEU A 1 5 ? 7.141 -10.162 7.250 1.00 74.02 5 LEU A C 5
ATOM 6514 O O . LEU A 1 5 ? 7.340 -9.768 8.398 1.00 14.33 5 LEU A O 5
ATOM 6530 N N . ALA A 1 6 ? 8.123 -10.412 6.390 1.00 31.33 6 ALA A N 5
ATOM 6531 C CA . ALA A 1 6 ? 9.522 -10.232 6.756 1.00 43.42 6 ALA A CA 5
ATOM 6532 C C . ALA A 1 6 ? 9.874 -11.043 7.998 1.00 3.32 6 ALA A C 5
ATOM 6533 O O . ALA A 1 6 ? 10.807 -10.706 8.727 1.00 11.34 6 ALA A O 5
ATOM 6540 N N . SER A 1 7 ? 9.122 -12.113 8.234 1.00 53.34 7 SER A N 5
ATOM 6541 C CA . SER A 1 7 ? 9.352 -12.969 9.391 1.00 72.51 7 SER A CA 5
ATOM 6542 C C . SER A 1 7 ? 8.361 -14.130 9.413 1.00 4.23 7 SER A C 5
ATOM 6543 O O . SER A 1 7 ? 7.544 -14.282 8.504 1.00 3.31 7 SER A O 5
ATOM 6551 N N . LEU A 1 8 ? 8.440 -14.946 10.458 1.00 22.31 8 LEU A N 5
ATOM 6552 C CA . LEU A 1 8 ? 7.551 -16.094 10.601 1.00 63.21 8 LEU A CA 5
ATOM 6553 C C . LEU A 1 8 ? 6.651 -15.937 11.822 1.00 22.33 8 LEU A C 5
ATOM 6554 O O . LEU A 1 8 ? 6.988 -15.223 12.766 1.00 74.03 8 LEU A O 5
ATOM 6570 N N . ASN A 1 9 ? 5.506 -16.612 11.798 1.00 42.32 9 ASN A N 5
ATOM 6571 C CA . ASN A 1 9 ? 4.558 -16.548 12.904 1.00 20.51 9 ASN A CA 5
ATOM 6572 C C . ASN A 1 9 ? 3.717 -17.819 12.973 1.00 74.33 9 ASN A C 5
ATOM 6573 O O . ASN A 1 9 ? 2.837 -18.038 12.140 1.00 24.42 9 ASN A O 5
ATOM 6584 N N . GLU A 1 10 ? 3.993 -18.652 13.971 1.00 20.41 10 GLU A N 5
ATOM 6585 C CA . GLU A 1 10 ? 3.261 -19.901 14.148 1.00 63.33 10 GLU A CA 5
ATOM 6586 C C . GLU A 1 10 ? 2.528 -19.918 15.486 1.00 4.22 10 GLU A C 5
ATOM 6587 O O . GLU A 1 10 ? 1.996 -20.947 15.901 1.00 40.24 10 GLU A O 5
ATOM 6599 N N . GLU A 1 11 ? 2.507 -18.770 16.157 1.00 70.13 11 GLU A N 5
ATOM 6600 C CA . GLU A 1 11 ? 1.841 -18.653 17.449 1.00 70.43 11 GLU A CA 5
ATOM 6601 C C . GLU A 1 11 ? 0.578 -17.804 17.335 1.00 22.31 11 GLU A C 5
ATOM 6602 O O . GLU A 1 11 ? 0.126 -17.212 18.314 1.00 34.24 11 GLU A O 5
ATOM 6614 N N . MET A 1 12 ? 0.015 -17.750 16.132 1.00 1.25 12 MET A N 5
ATOM 6615 C CA . MET A 1 12 ? -1.196 -16.974 15.890 1.00 3.25 12 MET A CA 5
ATOM 6616 C C . MET A 1 12 ? -2.432 -17.866 15.939 1.00 60.13 12 MET A C 5
ATOM 6617 O O . MET A 1 12 ? -3.482 -17.462 16.439 1.00 21.53 12 MET A O 5
ATOM 6631 N N . PHE A 1 13 ? -2.301 -19.080 15.415 1.00 24.41 13 PHE A N 5
ATOM 6632 C CA . PHE A 1 13 ? -3.408 -20.029 15.398 1.00 62.35 13 PHE A CA 5
ATOM 6633 C C . PHE A 1 13 ? -2.927 -21.433 15.754 1.00 42.12 13 PHE A C 5
ATOM 6634 O O . PHE A 1 13 ? -3.302 -21.985 16.787 1.00 25.12 13 PHE A O 5
ATOM 6651 N N . ASN A 1 14 ? -2.095 -22.004 14.889 1.00 24.01 14 ASN A N 5
ATOM 6652 C CA . ASN A 1 14 ? -1.563 -23.344 15.111 1.00 3.30 14 ASN A CA 5
ATOM 6653 C C . ASN A 1 14 ? -2.640 -24.272 15.664 1.00 60.15 14 ASN A C 5
ATOM 6654 O O . ASN A 1 14 ? -2.556 -24.729 16.803 1.00 22.44 14 ASN A O 5
ATOM 6665 N N . VAL A 1 15 ? -3.652 -24.547 14.847 1.00 72.01 15 VAL A N 5
ATOM 6666 C CA . VAL A 1 15 ? -4.746 -25.422 15.252 1.00 24.25 15 VAL A CA 5
ATOM 6667 C C . VAL A 1 15 ? -4.255 -26.849 15.472 1.00 10.35 15 VAL A C 5
ATOM 6668 O O . VAL A 1 15 ? -4.822 -27.595 16.271 1.00 44.44 15 VAL A O 5
ATOM 6681 N N . ALA A 1 16 ? -3.197 -27.221 14.759 1.00 34.52 16 ALA A N 5
ATOM 6682 C CA . ALA A 1 16 ? -2.628 -28.558 14.878 1.00 33.13 16 ALA A CA 5
ATOM 6683 C C . ALA A 1 16 ? -1.662 -28.641 16.055 1.00 14.24 16 ALA A C 5
ATOM 6684 O O . ALA A 1 16 ? -1.197 -29.722 16.414 1.00 71.11 16 ALA A O 5
ATOM 6691 N N . ALA A 1 17 ? -1.365 -27.491 16.652 1.00 23.33 17 ALA A N 5
ATOM 6692 C CA . ALA A 1 17 ? -0.455 -27.434 17.790 1.00 70.52 17 ALA A CA 5
ATOM 6693 C C . ALA A 1 17 ? -1.182 -26.983 19.052 1.00 30.41 17 ALA A C 5
ATOM 6694 O O . ALA A 1 17 ? -0.653 -27.094 20.159 1.00 44.22 17 ALA A O 5
ATOM 6701 N N . LEU A 1 18 ? -2.397 -26.475 18.880 1.00 41.45 18 LEU A N 5
ATOM 6702 C CA . LEU A 1 18 ? -3.197 -26.006 20.006 1.00 51.24 18 LEU A CA 5
ATOM 6703 C C . LEU A 1 18 ? -4.278 -27.020 20.366 1.00 64.43 18 LEU A C 5
ATOM 6704 O O . LEU A 1 18 ? -4.938 -27.579 19.489 1.00 51.30 18 LEU A O 5
ATOM 6720 N N . THR A 1 19 ? -4.455 -27.254 21.663 1.00 44.24 19 THR A N 5
ATOM 6721 C CA . THR A 1 19 ? -5.455 -28.200 22.139 1.00 13.13 19 THR A CA 5
ATOM 6722 C C . THR A 1 19 ? -6.109 -27.707 23.425 1.00 34.10 19 THR A C 5
ATOM 6723 O O . THR A 1 19 ? -5.434 -27.471 24.427 1.00 42.43 19 THR A O 5
ATOM 6734 N N . LYS A 1 20 ? -7.429 -27.555 23.391 1.00 1.42 20 LYS A N 5
ATOM 6735 C CA . LYS A 1 20 ? -8.176 -27.092 24.555 1.00 51.34 20 LYS A CA 5
ATOM 6736 C C . LYS A 1 20 ? -9.657 -26.939 24.224 1.00 14.32 20 LYS A C 5
ATOM 6737 O O . LYS A 1 20 ? -10.036 -26.848 23.056 1.00 33.33 20 LYS A O 5
ATOM 6756 N N . ARG A 1 21 ? -10.490 -26.909 25.260 1.00 60.14 21 ARG A N 5
ATOM 6757 C CA . ARG A 1 21 ? -11.930 -26.767 25.079 1.00 44.44 21 ARG A CA 5
ATOM 6758 C C . ARG A 1 21 ? -12.296 -25.322 24.749 1.00 63.42 21 ARG A C 5
ATOM 6759 O O . ARG A 1 21 ? -12.733 -25.021 23.639 1.00 52.41 21 ARG A O 5
ATOM 6780 N N . ALA A 1 22 ? -12.114 -24.435 25.721 1.00 41.41 22 ALA A N 5
ATOM 6781 C CA . ALA A 1 22 ? -12.424 -23.023 25.533 1.00 5.45 22 ALA A CA 5
ATOM 6782 C C . ALA A 1 22 ? -11.296 -22.306 24.798 1.00 20.30 22 ALA A C 5
ATOM 6783 O O . ALA A 1 22 ? -11.537 -21.554 23.854 1.00 74.45 22 ALA A O 5
ATOM 6790 N N . ASP A 1 23 ? -10.065 -22.544 25.237 1.00 0.33 23 ASP A N 5
ATOM 6791 C CA . ASP A 1 23 ? -8.900 -21.921 24.620 1.00 24.11 23 ASP A CA 5
ATOM 6792 C C . ASP A 1 23 ? -8.948 -22.062 23.102 1.00 71.41 23 ASP A C 5
ATOM 6793 O O . ASP A 1 23 ? -8.482 -21.188 22.372 1.00 14.21 23 ASP A O 5
ATOM 6802 N N . ALA A 1 24 ? -9.514 -23.170 22.634 1.00 61.04 24 ALA A N 5
ATOM 6803 C CA . ALA A 1 24 ? -9.624 -23.425 21.203 1.00 61.42 24 ALA A CA 5
ATOM 6804 C C . ALA A 1 24 ? -10.756 -22.612 20.585 1.00 11.54 24 ALA A C 5
ATOM 6805 O O . ALA A 1 24 ? -10.625 -22.084 19.481 1.00 43.32 24 ALA A O 5
ATOM 6812 N N . LYS A 1 25 ? -11.869 -22.514 21.305 1.00 61.03 25 LYS A N 5
ATOM 6813 C CA . LYS A 1 25 ? -13.025 -21.764 20.829 1.00 51.04 25 LYS A CA 5
ATOM 6814 C C . LYS A 1 25 ? -12.696 -20.280 20.701 1.00 30.02 25 LYS A C 5
ATOM 6815 O O . LYS A 1 25 ? -13.153 -19.609 19.775 1.00 22.32 25 LYS A O 5
ATOM 6834 N N . LYS A 1 26 ? -11.900 -19.773 21.636 1.00 4.11 26 LYS A N 5
ATOM 6835 C CA . LYS A 1 26 ? -11.506 -18.369 21.628 1.00 54.14 26 LYS A CA 5
ATOM 6836 C C . LYS A 1 26 ? -10.702 -18.037 20.375 1.00 55.54 26 LYS A C 5
ATOM 6837 O O . LYS A 1 26 ? -11.078 -17.157 19.598 1.00 34.05 26 LYS A O 5
ATOM 6856 N N . LEU A 1 27 ? -9.596 -18.746 20.182 1.00 3.41 27 LEU A N 5
ATOM 6857 C CA . LEU A 1 27 ? -8.739 -18.527 19.022 1.00 51.13 27 LEU A CA 5
ATOM 6858 C C . LEU A 1 27 ? -9.550 -18.571 17.730 1.00 2.14 27 LEU A C 5
ATOM 6859 O O . LEU A 1 27 ? -9.217 -17.900 16.754 1.00 71.01 27 LEU A O 5
ATOM 6875 N N . ALA A 1 28 ? -10.616 -19.364 17.734 1.00 13.21 28 ALA A N 5
ATOM 6876 C CA . ALA A 1 28 ? -11.477 -19.492 16.565 1.00 51.12 28 ALA A CA 5
ATOM 6877 C C . ALA A 1 28 ? -12.435 -18.310 16.456 1.00 64.11 28 ALA A C 5
ATOM 6878 O O . ALA A 1 28 ? -12.731 -17.836 15.359 1.00 62.53 28 ALA A O 5
ATOM 6885 N N . LYS A 1 29 ? -12.917 -17.838 17.600 1.00 21.04 29 LYS A N 5
ATOM 6886 C CA . LYS A 1 29 ? -13.841 -16.711 17.635 1.00 51.22 29 LYS A CA 5
ATOM 6887 C C . LYS A 1 29 ? -13.290 -15.531 16.840 1.00 11.05 29 LYS A C 5
ATOM 6888 O O . LYS A 1 29 ? -13.906 -15.080 15.875 1.00 10.13 29 LYS A O 5
ATOM 6907 N N . GLN A 1 30 ? -12.127 -15.038 17.253 1.00 43.34 30 GLN A N 5
ATOM 6908 C CA . GLN A 1 30 ? -11.493 -13.911 16.578 1.00 54.21 30 GLN A CA 5
ATOM 6909 C C . GLN A 1 30 ? -11.339 -14.187 15.086 1.00 45.30 30 GLN A C 5
ATOM 6910 O O . GLN A 1 30 ? -11.415 -13.273 14.264 1.00 41.24 30 GLN A O 5
ATOM 6924 N N . LEU A 1 31 ? -11.120 -15.451 14.743 1.00 73.31 31 LEU A N 5
ATOM 6925 C CA . LEU A 1 31 ? -10.954 -15.848 13.349 1.00 72.20 31 LEU A CA 5
ATOM 6926 C C . LEU A 1 31 ? -12.292 -15.839 12.617 1.00 54.10 31 LEU A C 5
ATOM 6927 O O . LEU A 1 31 ? -12.347 -15.626 11.406 1.00 10.12 31 LEU A O 5
ATOM 6943 N N . MET A 1 32 ? -13.369 -16.069 13.361 1.00 74.43 32 MET A N 5
ATOM 6944 C CA . MET A 1 32 ? -14.708 -16.084 12.782 1.00 31.04 32 MET A CA 5
ATOM 6945 C C . MET A 1 32 ? -15.396 -14.735 12.969 1.00 65.13 32 MET A C 5
ATOM 6946 O O . MET A 1 32 ? -16.564 -14.570 12.621 1.00 40.20 32 MET A O 5
ATOM 6960 N N . GLY A 1 33 ? -14.662 -13.773 13.520 1.00 10.03 33 GLY A N 5
ATOM 6961 C CA . GLY A 1 33 ? -15.219 -12.451 13.743 1.00 24.44 33 GLY A CA 5
ATOM 6962 C C . GLY A 1 33 ? -14.525 -11.384 12.921 1.00 3.31 33 GLY A C 5
ATOM 6963 O O . GLY A 1 33 ? -15.088 -10.319 12.672 1.00 11.22 33 GLY A O 5
ATOM 6967 N N . ASN A 1 34 ? -13.297 -11.668 12.500 1.00 62.45 34 ASN A N 5
ATOM 6968 C CA . ASN A 1 34 ? -12.524 -10.723 11.702 1.00 0.12 34 ASN A CA 5
ATOM 6969 C C . ASN A 1 34 ? -12.062 -11.362 10.396 1.00 33.43 34 ASN A C 5
ATOM 6970 O O . ASN A 1 34 ? -11.321 -12.345 10.403 1.00 45.05 34 ASN A O 5
ATOM 6981 N N . ASP A 1 35 ? -12.506 -10.798 9.279 1.00 44.25 35 ASP A N 5
ATOM 6982 C CA . ASP A 1 35 ? -12.137 -11.311 7.964 1.00 20.23 35 ASP A CA 5
ATOM 6983 C C . ASP A 1 35 ? -10.729 -10.866 7.583 1.00 64.34 35 ASP A C 5
ATOM 6984 O O . ASP A 1 35 ? -10.068 -11.499 6.758 1.00 2.34 35 ASP A O 5
ATOM 6993 N N . LYS A 1 36 ? -10.275 -9.773 8.187 1.00 61.34 36 LYS A N 5
ATOM 6994 C CA . LYS A 1 36 ? -8.945 -9.242 7.911 1.00 31.53 36 LYS A CA 5
ATOM 6995 C C . LYS A 1 36 ? -7.864 -10.196 8.411 1.00 54.00 36 LYS A C 5
ATOM 6996 O O . LYS A 1 36 ? -6.835 -10.381 7.760 1.00 54.55 36 LYS A O 5
ATOM 7015 N N . LEU A 1 37 ? -8.105 -10.800 9.569 1.00 22.42 37 LEU A N 5
ATOM 7016 C CA . LEU A 1 37 ? -7.152 -11.737 10.156 1.00 53.04 37 LEU A CA 5
ATOM 7017 C C . LEU A 1 37 ? -7.354 -13.141 9.595 1.00 21.21 37 LEU A C 5
ATOM 7018 O O . LEU A 1 37 ? -6.396 -13.808 9.205 1.00 1.02 37 LEU A O 5
ATOM 7034 N N . ALA A 1 38 ? -8.607 -13.583 9.556 1.00 43.10 38 ALA A N 5
ATOM 7035 C CA . ALA A 1 38 ? -8.935 -14.906 9.039 1.00 5.30 38 ALA A CA 5
ATOM 7036 C C . ALA A 1 38 ? -8.326 -15.122 7.658 1.00 42.33 38 ALA A C 5
ATOM 7037 O O . ALA A 1 38 ? -7.956 -16.240 7.300 1.00 64.01 38 ALA A O 5
ATOM 7044 N N . ASP A 1 39 ? -8.226 -14.045 6.886 1.00 62.34 39 ASP A N 5
ATOM 7045 C CA . ASP A 1 39 ? -7.661 -14.117 5.543 1.00 74.21 39 ASP A CA 5
ATOM 7046 C C . ASP A 1 39 ? -6.252 -14.701 5.576 1.00 13.23 39 ASP A C 5
ATOM 7047 O O . ASP A 1 39 ? -5.881 -15.501 4.718 1.00 21.15 39 ASP A O 5
ATOM 7056 N N . ALA A 1 40 ? -5.472 -14.293 6.572 1.00 31.40 40 ALA A N 5
ATOM 7057 C CA . ALA A 1 40 ? -4.105 -14.776 6.718 1.00 65.44 40 ALA A CA 5
ATOM 7058 C C . ALA A 1 40 ? -4.064 -16.082 7.504 1.00 33.12 40 ALA A C 5
ATOM 7059 O O . ALA A 1 40 ? -3.077 -16.816 7.458 1.00 52.54 40 ALA A O 5
ATOM 7066 N N . ALA A 1 41 ? -5.143 -16.366 8.227 1.00 51.24 41 ALA A N 5
ATOM 7067 C CA . ALA A 1 41 ? -5.231 -17.584 9.022 1.00 10.13 41 ALA A CA 5
ATOM 7068 C C . ALA A 1 41 ? -5.591 -18.783 8.152 1.00 20.31 41 ALA A C 5
ATOM 7069 O O . ALA A 1 41 ? -4.854 -19.768 8.099 1.00 5.12 41 ALA A O 5
ATOM 7076 N N . TYR A 1 42 ? -6.728 -18.694 7.472 1.00 75.51 42 TYR A N 5
ATOM 7077 C CA . TYR A 1 42 ? -7.188 -19.774 6.606 1.00 23.23 42 TYR A CA 5
ATOM 7078 C C . TYR A 1 42 ? -6.091 -20.197 5.634 1.00 42.44 42 TYR A C 5
ATOM 7079 O O . TYR A 1 42 ? -6.033 -21.351 5.209 1.00 74.01 42 TYR A O 5
ATOM 7097 N N . ILE A 1 43 ? -5.222 -19.253 5.286 1.00 31.31 43 ILE A N 5
ATOM 7098 C CA . ILE A 1 43 ? -4.126 -19.527 4.365 1.00 3.14 43 ILE A CA 5
ATOM 7099 C C . ILE A 1 43 ? -2.911 -20.076 5.105 1.00 24.13 43 ILE A C 5
ATOM 7100 O O . ILE A 1 43 ? -2.157 -20.887 4.566 1.00 14.12 43 ILE A O 5
ATOM 7116 N N . TRP A 1 44 ? -2.728 -19.630 6.343 1.00 65.32 44 TRP A N 5
ATOM 7117 C CA . TRP A 1 44 ? -1.604 -20.079 7.158 1.00 13.21 44 TRP A CA 5
ATOM 7118 C C . TRP A 1 44 ? -1.677 -21.582 7.405 1.00 44.41 44 TRP A C 5
ATOM 7119 O O . TRP A 1 44 ? -0.705 -22.304 7.180 1.00 13.25 44 TRP A O 5
ATOM 7140 N N . TRP A 1 45 ? -2.832 -22.046 7.867 1.00 2.20 45 TRP A N 5
ATOM 7141 C CA . TRP A 1 45 ? -3.030 -23.464 8.144 1.00 64.12 45 TRP A CA 5
ATOM 7142 C C . TRP A 1 45 ? -2.582 -24.317 6.962 1.00 53.12 45 TRP A C 5
ATOM 7143 O O . TRP A 1 45 ? -1.800 -25.253 7.122 1.00 31.34 45 TRP A O 5
ATOM 7164 N N . GLN A 1 46 ? -3.083 -23.987 5.776 1.00 55.40 46 GLN A N 5
ATOM 7165 C CA . GLN A 1 46 ? -2.735 -24.724 4.567 1.00 25.04 46 GLN A CA 5
ATOM 7166 C C . GLN A 1 46 ? -1.223 -24.749 4.362 1.00 35.13 46 GLN A C 5
ATOM 7167 O O . GLN A 1 46 ? -0.679 -25.700 3.800 1.00 5.24 46 GLN A O 5
ATOM 7181 N N . HIS A 1 47 ? -0.551 -23.698 4.821 1.00 73.00 47 HIS A N 5
ATOM 7182 C CA . HIS A 1 47 ? 0.898 -23.600 4.688 1.00 51.22 47 HIS A CA 5
ATOM 7183 C C . HIS A 1 47 ? 1.588 -24.762 5.394 1.00 24.43 47 HIS A C 5
ATOM 7184 O O . HIS A 1 47 ? 2.705 -25.140 5.042 1.00 72.31 47 HIS A O 5
ATOM 7198 N N . ASN A 1 48 ? 0.916 -25.325 6.394 1.00 43.34 48 ASN A N 5
ATOM 7199 C CA . ASN A 1 48 ? 1.466 -26.443 7.150 1.00 21.55 48 ASN A CA 5
ATOM 7200 C C . ASN A 1 48 ? 0.747 -27.743 6.800 1.00 3.22 48 ASN A C 5
ATOM 7201 O O . ASN A 1 48 ? 0.701 -28.675 7.604 1.00 43.45 48 ASN A O 5
ATOM 7212 N N . ARG A 1 49 ? 0.188 -27.797 5.596 1.00 63.33 49 ARG A N 5
ATOM 7213 C CA . ARG A 1 49 ? -0.529 -28.982 5.139 1.00 3.30 49 ARG A CA 5
ATOM 7214 C C . ARG A 1 49 ? -1.578 -29.410 6.161 1.00 3.01 49 ARG A C 5
ATOM 7215 O O . ARG A 1 49 ? -1.625 -30.571 6.569 1.00 41.42 49 ARG A O 5
ATOM 7236 N N . VAL A 1 50 ? -2.417 -28.465 6.572 1.00 52.45 50 VAL A N 5
ATOM 7237 C CA . VAL A 1 50 ? -3.466 -28.744 7.545 1.00 2.33 50 VAL A CA 5
ATOM 7238 C C . VAL A 1 50 ? -4.561 -29.615 6.940 1.00 44.24 50 VAL A C 5
ATOM 7239 O O . VAL A 1 50 ? -4.856 -29.522 5.747 1.00 25.24 50 VAL A O 5
ATOM 7252 N N . THR A 1 51 ? -5.162 -30.462 7.769 1.00 62.31 51 THR A N 5
ATOM 7253 C CA . THR A 1 51 ? -6.224 -31.351 7.316 1.00 71.23 51 THR A CA 5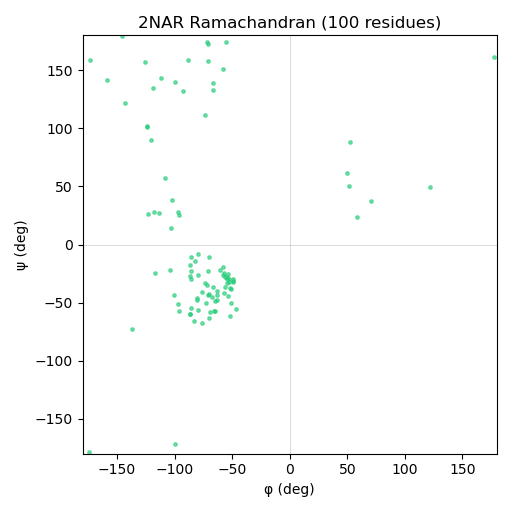
ATOM 7254 C C . THR A 1 51 ? -7.589 -30.859 7.782 1.00 33.14 51 THR A C 5
ATOM 7255 O O . THR A 1 51 ? -7.726 -30.331 8.887 1.00 52.13 51 THR A O 5
ATOM 7266 N N . LEU A 1 52 ? -8.598 -31.036 6.936 1.00 44.23 52 LEU A N 5
ATOM 7267 C CA . LEU A 1 52 ? -9.954 -30.610 7.262 1.00 32.11 52 LEU A CA 5
ATOM 7268 C C . LEU A 1 52 ? -10.396 -31.181 8.606 1.00 61.34 52 LEU A C 5
ATOM 7269 O O . LEU A 1 52 ? -10.973 -30.475 9.432 1.00 12.13 52 LEU A O 5
ATOM 7285 N N . ASP A 1 53 ? -10.119 -32.463 8.817 1.00 22.23 53 ASP A N 5
ATOM 7286 C CA . ASP A 1 53 ? -10.484 -33.129 10.062 1.00 34.01 53 ASP A CA 5
ATOM 7287 C C . ASP A 1 53 ? -9.904 -32.391 11.264 1.00 2.32 53 ASP A C 5
ATOM 7288 O O . ASP A 1 53 ? -10.428 -32.484 12.373 1.00 14.45 53 ASP A O 5
ATOM 7297 N N . GLN A 1 54 ? -8.818 -31.659 11.035 1.00 21.30 54 GLN A N 5
ATOM 7298 C CA . GLN A 1 54 ? -8.166 -30.907 12.100 1.00 5.01 54 GLN A CA 5
ATOM 7299 C C . GLN A 1 54 ? -8.850 -29.561 12.314 1.00 42.24 54 GLN A C 5
ATOM 7300 O O . GLN A 1 54 ? -9.455 -29.320 13.359 1.00 61.32 54 GLN A O 5
ATOM 7314 N N . ILE A 1 55 ? -8.749 -28.687 11.318 1.00 74.24 55 ILE A N 5
ATOM 7315 C CA . ILE A 1 55 ? -9.360 -27.366 11.397 1.00 45.31 55 ILE A CA 5
ATOM 7316 C C . ILE A 1 55 ? -10.836 -27.463 11.765 1.00 72.25 55 ILE A C 5
ATOM 7317 O O . ILE A 1 55 ? -11.344 -26.665 12.552 1.00 33.13 55 ILE A O 5
ATOM 7333 N N . ASP A 1 56 ? -11.519 -28.447 11.190 1.00 34.12 56 ASP A N 5
ATOM 7334 C CA . ASP A 1 56 ? -12.938 -28.652 11.459 1.00 0.44 56 ASP A CA 5
ATOM 7335 C C . ASP A 1 56 ? -13.188 -28.824 12.954 1.00 11.34 56 ASP A C 5
ATOM 7336 O O . ASP A 1 56 ? -13.976 -28.090 13.552 1.00 33.11 56 ASP A O 5
ATOM 7345 N N . THR A 1 57 ? -12.512 -29.799 13.554 1.00 75.31 57 THR A N 5
ATOM 7346 C CA . THR A 1 57 ? -12.663 -30.070 14.978 1.00 3.21 57 THR A CA 5
ATOM 7347 C C . THR A 1 57 ? -12.324 -28.838 15.810 1.00 31.33 57 THR A C 5
ATOM 7348 O O . THR A 1 57 ? -12.724 -28.731 16.970 1.00 60.12 57 THR A O 5
ATOM 7359 N N . PHE A 1 58 ? -11.585 -27.910 15.211 1.00 34.15 58 PHE A N 5
ATOM 7360 C CA . PHE A 1 58 ? -11.193 -26.685 15.898 1.00 24.13 58 PHE A CA 5
ATOM 7361 C C . PHE A 1 58 ? -12.277 -25.619 15.771 1.00 44.30 58 PHE A C 5
ATOM 7362 O O . PHE A 1 58 ? -12.858 -25.186 16.767 1.00 41.20 58 PHE A O 5
ATOM 7379 N N . LEU A 1 59 ? -12.543 -25.199 14.539 1.00 10.12 59 LEU A N 5
ATOM 7380 C CA . LEU A 1 59 ? -13.557 -24.182 14.280 1.00 62.53 59 LEU A CA 5
ATOM 7381 C C . LEU A 1 59 ? -14.926 -24.641 14.772 1.00 41.31 59 LEU A C 5
ATOM 7382 O O . LEU A 1 59 ? -15.638 -23.895 15.445 1.00 44.21 59 LEU A O 5
ATOM 7398 N N . LYS A 1 60 ? -15.288 -25.874 14.434 1.00 52.54 60 LYS A N 5
ATOM 7399 C CA . LYS A 1 60 ? -16.570 -26.434 14.843 1.00 32.33 60 LYS A CA 5
ATOM 7400 C C . LYS A 1 60 ? -16.782 -26.269 16.345 1.00 44.22 60 LYS A C 5
ATOM 7401 O O . LYS A 1 60 ? -17.819 -25.772 16.785 1.00 35.40 60 LYS A O 5
ATOM 7420 N N . LEU A 1 61 ? -15.792 -26.686 17.126 1.00 3.34 61 LEU A N 5
ATOM 7421 C CA . LEU A 1 61 ? -15.869 -26.582 18.580 1.00 64.05 61 LEU A CA 5
ATOM 7422 C C . LEU A 1 61 ? -16.172 -25.150 19.008 1.00 44.20 61 LEU A C 5
ATOM 7423 O O . LEU A 1 61 ? -16.721 -24.917 20.084 1.00 12.50 61 LEU A O 5
ATOM 7439 N N . ALA A 1 62 ? -15.811 -24.194 18.157 1.00 31.44 62 ALA A N 5
ATOM 7440 C CA . ALA A 1 62 ? -16.048 -22.785 18.446 1.00 33.50 62 ALA A CA 5
ATOM 7441 C C . ALA A 1 62 ? -17.495 -22.402 18.156 1.00 14.33 62 ALA A C 5
ATOM 7442 O O . ALA A 1 62 ? -18.171 -21.811 18.998 1.00 14.23 62 ALA A O 5
ATOM 7449 N N . SER A 1 63 ? -17.964 -22.741 16.960 1.00 55.23 63 SER A N 5
ATOM 7450 C CA . SER A 1 63 ? -19.331 -22.427 16.557 1.00 24.53 63 SER A CA 5
ATOM 7451 C C . SER A 1 63 ? -20.333 -23.285 17.323 1.00 21.54 63 SER A C 5
ATOM 7452 O O . SER A 1 63 ? -19.954 -24.221 18.029 1.00 15.41 63 SER A O 5
ATOM 7460 N N . ARG A 1 64 ? -21.613 -22.960 17.179 1.00 53.04 64 ARG A N 5
ATOM 7461 C CA . ARG A 1 64 ? -22.671 -23.699 17.857 1.00 21.13 64 ARG A CA 5
ATOM 7462 C C . ARG A 1 64 ? -23.665 -24.272 16.852 1.00 53.14 64 ARG A C 5
ATOM 7463 O O . ARG A 1 64 ? -24.863 -23.996 16.920 1.00 52.31 64 ARG A O 5
ATOM 7484 N N . LYS A 1 65 ? -23.160 -25.071 15.918 1.00 54.13 65 LYS A N 5
ATOM 7485 C CA . LYS A 1 65 ? -24.003 -25.684 14.898 1.00 63.14 65 LYS A CA 5
ATOM 7486 C C . LYS A 1 65 ? -23.479 -27.065 14.518 1.00 72.51 65 LYS A C 5
ATOM 7487 O O . LYS A 1 65 ? -22.379 -27.454 14.912 1.00 60.23 65 LYS A O 5
ATOM 7506 N N . THR A 1 66 ? -24.274 -27.804 13.749 1.00 44.21 66 THR A N 5
ATOM 7507 C CA . THR A 1 66 ? -23.890 -29.141 13.316 1.00 71.53 66 THR A CA 5
ATOM 7508 C C . THR A 1 66 ? -22.898 -29.082 12.160 1.00 51.22 66 THR A C 5
ATOM 7509 O O . THR A 1 66 ? -23.177 -28.482 11.122 1.00 3.21 66 THR A O 5
ATOM 7520 N N . GLN A 1 67 ? -21.741 -29.708 12.346 1.00 22.14 67 GLN A N 5
ATOM 7521 C CA . GLN A 1 67 ? -20.708 -29.725 11.318 1.00 64.43 67 GLN A CA 5
ATOM 7522 C C . GLN A 1 67 ? -20.204 -28.315 11.028 1.00 31.20 67 GLN A C 5
ATOM 7523 O O . GLN A 1 67 ? -19.612 -28.060 9.980 1.00 13.43 67 GLN A O 5
ATOM 7537 N N . GLY A 1 68 ? -20.444 -27.402 11.965 1.00 71.25 68 GLY A N 5
ATOM 7538 C CA . GLY A 1 68 ? -20.009 -26.029 11.790 1.00 2.24 68 GLY A CA 5
ATOM 7539 C C . GLY A 1 68 ? -20.498 -25.426 10.489 1.00 73.14 68 GLY A C 5
ATOM 7540 O O . GLY A 1 68 ? -19.829 -25.525 9.461 1.00 42.42 68 GLY A O 5
ATOM 7544 N N . ALA A 1 69 ? -21.671 -24.802 10.531 1.00 3.44 69 ALA A N 5
ATOM 7545 C CA . ALA A 1 69 ? -22.249 -24.181 9.346 1.00 11.43 69 ALA A CA 5
ATOM 7546 C C . ALA A 1 69 ? -21.396 -23.010 8.868 1.00 33.41 69 ALA A C 5
ATOM 7547 O O . ALA A 1 69 ? -20.922 -22.998 7.732 1.00 3.31 69 ALA A O 5
ATOM 7554 N N . LYS A 1 70 ? -21.206 -22.027 9.742 1.00 62.45 70 LYS A N 5
ATOM 7555 C CA . LYS A 1 70 ? -20.410 -20.852 9.410 1.00 44.15 70 LYS A CA 5
ATOM 7556 C C . LYS A 1 70 ? -18.927 -21.202 9.338 1.00 4.42 70 LYS A C 5
ATOM 7557 O O . LYS A 1 70 ? -18.109 -20.394 8.896 1.00 11.12 70 LYS A O 5
ATOM 7576 N N . TYR A 1 71 ? -18.587 -22.409 9.774 1.00 22.41 71 TYR A N 5
ATOM 7577 C CA . TYR A 1 71 ? -17.202 -22.865 9.760 1.00 21.23 71 TYR A CA 5
ATOM 7578 C C . TYR A 1 71 ? -16.709 -23.068 8.331 1.00 74.43 71 TYR A C 5
ATOM 7579 O O . TYR A 1 71 ? -15.546 -22.814 8.021 1.00 14.21 71 TYR A O 5
ATOM 7597 N N . ASN A 1 72 ? -17.605 -23.529 7.463 1.00 0.32 72 ASN A N 5
ATOM 7598 C CA . ASN A 1 72 ? -17.263 -23.767 6.066 1.00 51.35 72 ASN A CA 5
ATOM 7599 C C . ASN A 1 72 ? -17.340 -22.474 5.259 1.00 52.10 72 ASN A C 5
ATOM 7600 O O . ASN A 1 72 ? -16.850 -22.404 4.132 1.00 32.42 72 ASN A O 5
ATOM 7611 N N . GLN A 1 73 ? -17.958 -21.453 5.845 1.00 61.32 73 GLN A N 5
ATOM 7612 C CA . GLN A 1 73 ? -18.099 -20.163 5.180 1.00 20.14 73 GLN A CA 5
ATOM 7613 C C . GLN A 1 73 ? -16.745 -19.478 5.028 1.00 22.22 73 GLN A C 5
ATOM 7614 O O . GLN A 1 73 ? -16.278 -19.246 3.913 1.00 40.23 73 GLN A O 5
ATOM 7628 N N . ILE A 1 74 ? -16.120 -19.157 6.156 1.00 64.51 74 ILE A N 5
ATOM 7629 C CA . ILE A 1 74 ? -14.819 -18.500 6.147 1.00 2.12 74 ILE A CA 5
ATOM 7630 C C . ILE A 1 74 ? -13.717 -19.466 5.725 1.00 72.13 74 ILE A C 5
ATOM 7631 O O . ILE A 1 74 ? -12.647 -19.048 5.282 1.00 21.41 74 ILE A O 5
ATOM 7647 N N . TYR A 1 75 ? -13.987 -20.759 5.863 1.00 74.35 75 TYR A N 5
ATOM 7648 C CA . TYR A 1 75 ? -13.019 -21.786 5.496 1.00 51.23 75 TYR A CA 5
ATOM 7649 C C . TYR A 1 75 ? -13.114 -22.118 4.010 1.00 72.23 75 TYR A C 5
ATOM 7650 O O . TYR A 1 75 ? -12.165 -22.625 3.414 1.00 44.42 75 TYR A O 5
ATOM 7668 N N . ASN A 1 76 ? -14.268 -21.828 3.418 1.00 74.31 76 ASN A N 5
ATOM 7669 C CA . ASN A 1 76 ? -14.489 -22.096 2.001 1.00 13.34 76 ASN A CA 5
ATOM 7670 C C . ASN A 1 76 ? -13.351 -21.532 1.157 1.00 4.32 76 ASN A C 5
ATOM 7671 O O . ASN A 1 76 ? -13.023 -22.069 0.099 1.00 31.23 76 ASN A O 5
ATOM 7682 N N . SER A 1 77 ? -12.751 -20.445 1.633 1.00 65.21 77 SER A N 5
ATOM 7683 C CA . SER A 1 77 ? -11.650 -19.806 0.921 1.00 53.22 77 SER A CA 5
ATOM 7684 C C . SER A 1 77 ? -10.537 -20.808 0.629 1.00 53.44 77 SER A C 5
ATOM 7685 O O . SER A 1 77 ? -9.808 -20.673 -0.354 1.00 4.21 77 SER A O 5
ATOM 7693 N N . TYR A 1 78 ? -10.414 -21.812 1.489 1.00 64.22 78 TYR A N 5
ATOM 7694 C CA . TYR A 1 78 ? -9.389 -22.836 1.326 1.00 64.22 78 TYR A CA 5
ATOM 7695 C C . TYR A 1 78 ? -9.878 -23.957 0.413 1.00 11.42 78 TYR A C 5
ATOM 7696 O O . TYR A 1 78 ? -9.306 -24.202 -0.648 1.00 40.04 78 TYR A O 5
ATOM 7714 N N . MET A 1 79 ? -10.942 -24.633 0.835 1.00 5.44 79 MET A N 5
ATOM 7715 C CA . MET A 1 79 ? -11.510 -25.726 0.056 1.00 73.10 79 MET A CA 5
ATOM 7716 C C . MET A 1 79 ? -11.761 -25.294 -1.385 1.00 44.43 79 MET A C 5
ATOM 7717 O O . MET A 1 79 ? -11.693 -26.106 -2.307 1.00 75.11 79 MET A O 5
ATOM 7731 N N . MET A 1 80 ? -12.050 -24.010 -1.571 1.00 44.15 80 MET A N 5
ATOM 7732 C CA . MET A 1 80 ? -12.309 -23.470 -2.901 1.00 61.43 80 MET A CA 5
ATOM 7733 C C . MET A 1 80 ? -11.011 -23.311 -3.686 1.00 63.42 80 MET A C 5
ATOM 7734 O O . MET A 1 80 ? -10.935 -23.676 -4.860 1.00 24.21 80 MET A O 5
ATOM 7748 N N . HIS A 1 81 ? -9.991 -22.765 -3.031 1.00 54.51 81 HIS A N 5
ATOM 7749 C CA . HIS A 1 81 ? -8.696 -22.558 -3.668 1.00 42.34 81 HIS A CA 5
ATOM 7750 C C . HIS A 1 81 ? -8.189 -23.850 -4.301 1.00 72.24 81 HIS A C 5
ATOM 7751 O O . HIS A 1 81 ? -7.930 -23.905 -5.505 1.00 15.35 81 HIS A O 5
ATOM 7765 N N . LEU A 1 82 ? -8.049 -24.888 -3.484 1.00 40.02 82 LEU A N 5
ATOM 7766 C CA . LEU A 1 82 ? -7.572 -26.181 -3.964 1.00 14.31 82 LEU A CA 5
ATOM 7767 C C . LEU A 1 82 ? -8.650 -26.891 -4.777 1.00 41.43 82 LEU A C 5
ATOM 7768 O O . LEU A 1 82 ? -8.349 -27.635 -5.709 1.00 70.31 82 LEU A O 5
ATOM 7784 N N . GLY A 1 83 ? -9.908 -26.652 -4.419 1.00 31.50 83 GLY A N 5
ATOM 7785 C CA . GLY A 1 83 ? -11.011 -27.275 -5.127 1.00 15.20 83 GLY A CA 5
ATOM 7786 C C . GLY A 1 83 ? -11.204 -28.727 -4.738 1.00 75.10 83 GLY A C 5
ATOM 7787 O O . GLY A 1 83 ? -11.657 -29.539 -5.546 1.00 62.31 83 GLY A O 5
ATOM 7791 N N . LEU A 1 84 ? -10.860 -29.057 -3.498 1.00 43.42 84 LEU A N 5
ATOM 7792 C CA . LEU A 1 84 ? -10.996 -30.422 -3.004 1.00 22.25 84 LEU A CA 5
ATOM 7793 C C . LEU A 1 84 ? -12.253 -30.570 -2.152 1.00 61.23 84 LEU A C 5
ATOM 7794 O O . LEU A 1 84 ? -12.323 -31.428 -1.271 1.00 64.15 84 LEU A O 5
ATOM 7810 N N . THR A 1 85 ? -13.247 -29.729 -2.422 1.00 63.42 85 THR A N 5
ATOM 7811 C CA . THR A 1 85 ? -14.502 -29.767 -1.682 1.00 42.15 85 THR A CA 5
ATOM 7812 C C . THR A 1 85 ? -15.208 -31.105 -1.866 1.00 31.34 85 THR A C 5
ATOM 7813 O O . THR A 1 85 ? -14.844 -31.897 -2.734 1.00 51.33 85 THR A O 5
ATOM 7824 N N . GLY A 1 86 ? -16.222 -31.352 -1.041 1.00 62.21 86 GLY A N 5
ATOM 7825 C CA . GLY A 1 86 ? -16.964 -32.596 -1.129 1.00 63.34 86 GLY A CA 5
ATOM 7826 C C . GLY A 1 86 ? -17.169 -33.246 0.224 1.00 22.35 86 GLY A C 5
ATOM 7827 O O . GLY A 1 86 ? -17.031 -34.462 0.365 1.00 44.33 86 GLY A O 5
ATOM 7831 N N . TYR A 1 87 ? -17.498 -32.436 1.224 1.00 2.21 87 TYR A N 5
ATOM 7832 C CA . TYR A 1 87 ? -17.718 -32.939 2.575 1.00 51.31 87 TYR A CA 5
ATOM 7833 C C . TYR A 1 87 ? -19.185 -32.808 2.972 1.00 34.51 87 TYR A C 5
ATOM 7834 O O . TYR A 1 87 ? -19.511 -32.684 4.152 1.00 1.41 87 TYR A O 5
ATOM 7852 N N . GLU A 1 88 ? -20.066 -32.839 1.977 1.00 71.52 88 GLU A N 5
ATOM 7853 C CA . GLU A 1 88 ? -21.499 -32.725 2.222 1.00 40.22 88 GLU A CA 5
ATOM 7854 C C . GLU A 1 88 ? -21.808 -31.504 3.084 1.00 45.01 88 GLU A C 5
ATOM 7855 O O . GLU A 1 88 ? -22.202 -31.616 4.245 1.00 52.03 88 GLU A O 5
ATOM 7867 N N . PRO A 1 89 ? -21.623 -30.309 2.504 1.00 51.32 89 PRO A N 5
ATOM 7868 C CA . PRO A 1 89 ? -21.875 -29.044 3.200 1.00 54.40 89 PRO A CA 5
ATOM 7869 C C . PRO A 1 89 ? -23.361 -28.804 3.447 1.00 60.11 89 PRO A C 5
ATOM 7870 O O . PRO A 1 89 ? -24.208 -29.253 2.676 1.00 50.42 89 PRO A O 5
ATOM 7881 N N . ASN A 1 90 ? -23.670 -28.094 4.527 1.00 44.30 90 ASN A N 5
ATOM 7882 C CA . ASN A 1 90 ? -25.054 -27.795 4.875 1.00 1.33 90 ASN A CA 5
ATOM 7883 C C . ASN A 1 90 ? -25.607 -26.678 3.995 1.00 11.24 90 ASN A C 5
ATOM 7884 O O . ASN A 1 90 ? -24.921 -25.693 3.720 1.00 74.44 90 ASN A O 5
ATOM 7895 N N . SER A 1 91 ? -26.852 -26.838 3.558 1.00 12.24 91 SER A N 5
ATOM 7896 C CA . SER A 1 91 ? -27.497 -25.845 2.707 1.00 11.12 91 SER A CA 5
ATOM 7897 C C . SER A 1 91 ? -28.420 -24.946 3.524 1.00 5.55 91 SER A C 5
ATOM 7898 O O . SER A 1 91 ? -28.648 -23.788 3.173 1.00 64.23 91 SER A O 5
ATOM 7906 N N . SER A 1 92 ? -28.947 -25.487 4.618 1.00 73.14 92 SER A N 5
ATOM 7907 C CA . SER A 1 92 ? -29.848 -24.736 5.484 1.00 33.21 92 SER A CA 5
ATOM 7908 C C . SER A 1 92 ? -29.161 -23.489 6.033 1.00 61.44 92 SER A C 5
ATOM 7909 O O . SER A 1 92 ? -28.135 -23.579 6.708 1.00 54.34 92 SER A O 5
ATOM 7917 N N . SER A 1 93 ? -29.734 -22.327 5.737 1.00 21.11 93 SER A N 5
ATOM 7918 C CA . SER A 1 93 ? -29.175 -21.061 6.197 1.00 54.24 93 SER A CA 5
ATOM 7919 C C . SER A 1 93 ? -30.272 -20.014 6.368 1.00 42.23 93 SER A C 5
ATOM 7920 O O . SER A 1 93 ? -31.433 -20.255 6.039 1.00 54.23 93 SER A O 5
ATOM 7928 N N . VAL A 1 94 ? -29.894 -18.849 6.885 1.00 23.35 94 VAL A N 5
ATOM 7929 C CA . VAL A 1 94 ? -30.843 -17.764 7.100 1.00 11.31 94 VAL A CA 5
ATOM 7930 C C . VAL A 1 94 ? -30.271 -16.432 6.627 1.00 12.02 94 VAL A C 5
ATOM 7931 O O . VAL A 1 94 ? -29.065 -16.200 6.706 1.00 43.13 94 VAL A O 5
ATOM 7944 N N . ASP A 1 95 ? -31.145 -15.560 6.137 1.00 72.13 95 ASP A N 5
ATOM 7945 C CA . ASP A 1 95 ? -30.728 -14.250 5.652 1.00 2.50 95 ASP A CA 5
ATOM 7946 C C . ASP A 1 95 ? -31.322 -13.138 6.511 1.00 1.14 95 ASP A C 5
ATOM 7947 O O . ASP A 1 95 ? -30.750 -12.054 6.626 1.00 50.42 95 ASP A O 5
ATOM 7956 N N . LYS A 1 96 ? -32.474 -13.414 7.114 1.00 63.05 96 LYS A N 5
ATOM 7957 C CA . LYS A 1 96 ? -33.147 -12.439 7.963 1.00 3.40 96 LYS A CA 5
ATOM 7958 C C . LYS A 1 96 ? -32.217 -11.946 9.067 1.00 10.42 96 LYS A C 5
ATOM 7959 O O . LYS A 1 96 ? -32.233 -10.767 9.426 1.00 20.42 96 LYS A O 5
ATOM 7978 N N . LEU A 1 97 ? -31.407 -12.853 9.601 1.00 11.03 97 LEU A N 5
ATOM 7979 C CA . LEU A 1 97 ? -30.469 -12.510 10.664 1.00 4.21 97 LEU A CA 5
ATOM 7980 C C . LEU A 1 97 ? -29.231 -11.822 10.097 1.00 52.53 97 LEU A C 5
ATOM 7981 O O . LEU A 1 97 ? -28.856 -10.735 10.537 1.00 72.30 97 LEU A O 5
ATOM 7997 N N . ALA A 1 98 ? -28.603 -12.461 9.115 1.00 4.45 98 ALA A N 5
ATOM 7998 C CA . ALA A 1 98 ? -27.410 -11.908 8.485 1.00 74.13 98 ALA A CA 5
ATOM 7999 C C . ALA A 1 98 ? -27.648 -10.474 8.024 1.00 5.23 98 ALA A C 5
ATOM 8000 O O . ALA A 1 98 ? -26.808 -9.599 8.231 1.00 4.45 98 ALA A O 5
ATOM 8007 N N . ALA A 1 99 ? -28.796 -10.240 7.398 1.00 34.43 99 ALA A N 5
ATOM 8008 C CA . ALA A 1 99 ? -29.144 -8.912 6.910 1.00 50.22 99 ALA A CA 5
ATOM 8009 C C . ALA A 1 99 ? -29.700 -8.042 8.032 1.00 33.43 99 ALA A C 5
ATOM 8010 O O . ALA A 1 99 ? -29.633 -6.815 7.971 1.00 25.23 99 ALA A O 5
ATOM 8017 N N . ALA A 1 100 ? -30.251 -8.687 9.056 1.00 1.31 100 ALA A N 5
ATOM 8018 C CA . ALA A 1 100 ? -30.818 -7.972 10.193 1.00 43.32 100 ALA A CA 5
ATOM 8019 C C . ALA A 1 100 ? -32.054 -7.180 9.782 1.00 52.51 100 ALA A C 5
ATOM 8020 O O . ALA A 1 100 ? -32.552 -6.348 10.542 1.00 51.32 100 ALA A O 5
ATOM 8027 N N . LEU A 1 101 ? -32.545 -7.442 8.576 1.00 53.11 101 LEU A N 5
ATOM 8028 C CA . LEU A 1 101 ? -33.724 -6.753 8.063 1.00 13.52 101 LEU A CA 5
ATOM 8029 C C . LEU A 1 101 ? -34.989 -7.247 8.758 1.00 11.41 101 LEU A C 5
ATOM 8030 O O . LEU A 1 101 ? -35.403 -8.391 8.574 1.00 41.53 101 LEU A O 5
ATOM 8046 N N . GLU A 1 102 ? -35.599 -6.375 9.556 1.00 61.13 102 GLU A N 5
ATOM 8047 C CA . GLU A 1 102 ? -36.818 -6.723 10.277 1.00 65.53 102 GLU A CA 5
ATOM 8048 C C . GLU A 1 102 ? -37.904 -7.193 9.314 1.00 71.14 102 GLU A C 5
ATOM 8049 O O . GLU A 1 102 ? -38.757 -8.004 9.673 1.00 61.13 102 GLU A O 5
ATOM 8061 N N . PRO A 1 1 ? 2.055 -3.903 5.987 1.00 14.31 1 PRO A N 6
ATOM 8062 C CA . PRO A 1 1 ? 2.683 -3.096 4.937 1.00 71.14 1 PRO A CA 6
ATOM 8063 C C . PRO A 1 1 ? 3.508 -3.941 3.972 1.00 74.31 1 PRO A C 6
ATOM 8064 O O . PRO A 1 1 ? 3.494 -5.169 4.041 1.00 72.45 1 PRO A O 6
ATOM 8075 N N . ASN A 1 2 ? 4.226 -3.275 3.074 1.00 55.24 2 ASN A N 6
ATOM 8076 C CA . ASN A 1 2 ? 5.057 -3.966 2.094 1.00 13.35 2 ASN A CA 6
ATOM 8077 C C . ASN A 1 2 ? 6.527 -3.598 2.273 1.00 73.31 2 ASN A C 6
ATOM 8078 O O . ASN A 1 2 ? 7.246 -3.380 1.298 1.00 61.42 2 ASN A O 6
ATOM 8089 N N . PHE A 1 3 ? 6.967 -3.532 3.525 1.00 14.11 3 PHE A N 6
ATOM 8090 C CA . PHE A 1 3 ? 8.351 -3.191 3.832 1.00 13.32 3 PHE A CA 6
ATOM 8091 C C . PHE A 1 3 ? 9.066 -4.364 4.496 1.00 72.13 3 PHE A C 6
ATOM 8092 O O . PHE A 1 3 ? 10.000 -4.176 5.273 1.00 1.45 3 PHE A O 6
ATOM 8109 N N . ASN A 1 4 ? 8.618 -5.576 4.182 1.00 5.32 4 ASN A N 6
ATOM 8110 C CA . ASN A 1 4 ? 9.214 -6.781 4.748 1.00 2.53 4 ASN A CA 6
ATOM 8111 C C . ASN A 1 4 ? 9.322 -7.880 3.696 1.00 31.23 4 ASN A C 6
ATOM 8112 O O . ASN A 1 4 ? 8.347 -8.202 3.016 1.00 15.32 4 ASN A O 6
ATOM 8123 N N . LEU A 1 5 ? 10.513 -8.454 3.568 1.00 1.11 5 LEU A N 6
ATOM 8124 C CA . LEU A 1 5 ? 10.749 -9.519 2.599 1.00 3.33 5 LEU A CA 6
ATOM 8125 C C . LEU A 1 5 ? 10.636 -10.890 3.259 1.00 50.45 5 LEU A C 6
ATOM 8126 O O . LEU A 1 5 ? 9.883 -11.749 2.801 1.00 10.22 5 LEU A O 6
ATOM 8142 N N . ALA A 1 6 ? 11.388 -11.086 4.337 1.00 53.13 6 ALA A N 6
ATOM 8143 C CA . ALA A 1 6 ? 11.368 -12.350 5.062 1.00 64.45 6 ALA A CA 6
ATOM 8144 C C . ALA A 1 6 ? 10.574 -12.228 6.357 1.00 32.43 6 ALA A C 6
ATOM 8145 O O . ALA A 1 6 ? 10.858 -11.370 7.192 1.00 13.52 6 ALA A O 6
ATOM 8152 N N . SER A 1 7 ? 9.577 -13.093 6.518 1.00 11.34 7 SER A N 6
ATOM 8153 C CA . SER A 1 7 ? 8.738 -13.078 7.711 1.00 21.51 7 SER A CA 6
ATOM 8154 C C . SER A 1 7 ? 7.841 -14.311 7.759 1.00 72.51 7 SER A C 6
ATOM 8155 O O . SER A 1 7 ? 7.218 -14.680 6.762 1.00 42.10 7 SER A O 6
ATOM 8163 N N . LEU A 1 8 ? 7.780 -14.946 8.925 1.00 55.44 8 LEU A N 6
ATOM 8164 C CA . LEU A 1 8 ? 6.959 -16.138 9.105 1.00 74.14 8 LEU A CA 6
ATOM 8165 C C . LEU A 1 8 ? 6.186 -16.074 10.418 1.00 21.13 8 LEU A C 6
ATOM 8166 O O . LEU A 1 8 ? 6.747 -15.749 11.464 1.00 74.20 8 LEU A O 6
ATOM 8182 N N . ASN A 1 9 ? 4.896 -16.389 10.356 1.00 2.52 9 ASN A N 6
ATOM 8183 C CA . ASN A 1 9 ? 4.047 -16.368 11.541 1.00 33.44 9 ASN A CA 6
ATOM 8184 C C . ASN A 1 9 ? 3.355 -17.714 11.738 1.00 53.23 9 ASN A C 6
ATOM 8185 O O . ASN A 1 9 ? 2.300 -17.970 11.158 1.00 21.30 9 ASN A O 6
ATOM 8196 N N . GLU A 1 10 ? 3.956 -18.568 12.559 1.00 24.34 10 GLU A N 6
ATOM 8197 C CA . GLU A 1 10 ? 3.398 -19.887 12.832 1.00 75.44 10 GLU A CA 6
ATOM 8198 C C . GLU A 1 10 ? 2.970 -20.007 14.292 1.00 44.43 10 GLU A C 6
ATOM 8199 O O . GLU A 1 10 ? 2.722 -21.105 14.788 1.00 15.30 10 GLU A O 6
ATOM 8211 N N . GLU A 1 11 ? 2.889 -18.868 14.973 1.00 32.12 11 GLU A N 6
ATOM 8212 C CA . GLU A 1 11 ? 2.493 -18.845 16.377 1.00 64.35 11 GLU A CA 6
ATOM 8213 C C . GLU A 1 11 ? 1.173 -18.102 16.558 1.00 60.02 11 GLU A C 6
ATOM 8214 O O . GLU A 1 11 ? 0.926 -17.501 17.603 1.00 54.34 11 GLU A O 6
ATOM 8226 N N . MET A 1 12 ? 0.329 -18.148 15.532 1.00 63.10 12 MET A N 6
ATOM 8227 C CA . MET A 1 12 ? -0.966 -17.480 15.578 1.00 51.21 12 MET A CA 6
ATOM 8228 C C . MET A 1 12 ? -2.084 -18.479 15.861 1.00 45.13 12 MET A C 6
ATOM 8229 O O . MET A 1 12 ? -2.994 -18.202 16.641 1.00 15.13 12 MET A O 6
ATOM 8243 N N . PHE A 1 13 ? -2.008 -19.641 15.221 1.00 22.31 13 PHE A N 6
ATOM 8244 C CA . PHE A 1 13 ? -3.014 -20.681 15.403 1.00 21.12 13 PHE A CA 6
ATOM 8245 C C . PHE A 1 13 ? -2.361 -22.055 15.524 1.00 4.32 13 PHE A C 6
ATOM 8246 O O . PHE A 1 13 ? -2.297 -22.630 16.610 1.00 43.22 13 PHE A O 6
ATOM 8263 N N . ASN A 1 14 ? -1.877 -22.575 14.401 1.00 53.45 14 ASN A N 6
ATOM 8264 C CA . ASN A 1 14 ? -1.230 -23.881 14.379 1.00 22.24 14 ASN A CA 6
ATOM 8265 C C . ASN A 1 14 ? -2.074 -24.919 15.113 1.00 54.23 14 ASN A C 6
ATOM 8266 O O . ASN A 1 14 ? -1.678 -25.430 16.160 1.00 11.12 14 ASN A O 6
ATOM 8277 N N . VAL A 1 15 ? -3.241 -25.226 14.554 1.00 10.24 15 VAL A N 6
ATOM 8278 C CA . VAL A 1 15 ? -4.142 -26.204 15.153 1.00 5.45 15 VAL A CA 6
ATOM 8279 C C . VAL A 1 15 ? -3.470 -27.567 15.275 1.00 51.11 15 VAL A C 6
ATOM 8280 O O . VAL A 1 15 ? -3.913 -28.422 16.041 1.00 71.22 15 VAL A O 6
ATOM 8293 N N . ALA A 1 16 ? -2.398 -27.762 14.514 1.00 31.31 16 ALA A N 6
ATOM 8294 C CA . ALA A 1 16 ? -1.663 -29.021 14.538 1.00 14.02 16 ALA A CA 6
ATOM 8295 C C . ALA A 1 16 ? -0.614 -29.023 15.644 1.00 5.32 16 ALA A C 6
ATOM 8296 O O . ALA A 1 16 ? 0.000 -30.051 15.929 1.00 50.22 16 ALA A O 6
ATOM 8303 N N . ALA A 1 17 ? -0.411 -27.864 16.264 1.00 75.53 17 ALA A N 6
ATOM 8304 C CA . ALA A 1 17 ? 0.563 -27.733 17.339 1.00 25.43 17 ALA A CA 6
ATOM 8305 C C . ALA A 1 17 ? -0.108 -27.306 18.640 1.00 51.52 17 ALA A C 6
ATOM 8306 O O . ALA A 1 17 ? 0.423 -27.532 19.728 1.00 14.42 17 ALA A O 6
ATOM 8313 N N . LEU A 1 18 ? -1.277 -26.686 18.520 1.00 31.05 18 LEU A N 6
ATOM 8314 C CA . LEU A 1 18 ? -2.022 -26.225 19.687 1.00 25.45 18 LEU A CA 6
ATOM 8315 C C . LEU A 1 18 ? -2.995 -27.296 20.170 1.00 60.12 18 LEU A C 6
ATOM 8316 O O . LEU A 1 18 ? -3.717 -27.899 19.375 1.00 43.15 18 LEU A O 6
ATOM 8332 N N . THR A 1 19 ? -3.012 -27.527 21.479 1.00 63.10 19 THR A N 6
ATOM 8333 C CA . THR A 1 19 ? -3.897 -28.524 22.068 1.00 41.10 19 THR A CA 6
ATOM 8334 C C . THR A 1 19 ? -4.437 -28.053 23.414 1.00 65.33 19 THR A C 6
ATOM 8335 O O . THR A 1 19 ? -3.672 -27.751 24.330 1.00 44.32 19 THR A O 6
ATOM 8346 N N . LYS A 1 20 ? -5.759 -27.994 23.528 1.00 60.23 20 LYS A N 6
ATOM 8347 C CA . LYS A 1 20 ? -6.402 -27.562 24.763 1.00 75.32 20 LYS A CA 6
ATOM 8348 C C . LYS A 1 20 ? -7.921 -27.570 24.617 1.00 62.12 20 LYS A C 6
ATOM 8349 O O . LYS A 1 20 ? -8.449 -27.410 23.516 1.00 23.31 20 LYS A O 6
ATOM 8368 N N . ARG A 1 21 ? -8.617 -27.756 25.733 1.00 12.54 21 ARG A N 6
ATOM 8369 C CA . ARG A 1 21 ? -10.075 -27.784 25.729 1.00 2.41 21 ARG A CA 6
ATOM 8370 C C . ARG A 1 21 ? -10.645 -26.373 25.609 1.00 33.43 21 ARG A C 6
ATOM 8371 O O . ARG A 1 21 ? -11.250 -26.022 24.597 1.00 43.33 21 ARG A O 6
ATOM 8392 N N . ALA A 1 22 ? -10.449 -25.571 26.650 1.00 11.13 22 ALA A N 6
ATOM 8393 C CA . ALA A 1 22 ? -10.942 -24.199 26.661 1.00 34.42 22 ALA A CA 6
ATOM 8394 C C . ALA A 1 22 ? -10.007 -23.273 25.891 1.00 72.41 22 ALA A C 6
ATOM 8395 O O . ALA A 1 22 ? -10.449 -22.481 25.058 1.00 34.54 22 ALA A O 6
ATOM 8402 N N . ASP A 1 23 ? -8.714 -23.378 26.174 1.00 4.23 23 ASP A N 6
ATOM 8403 C CA . ASP A 1 23 ? -7.716 -22.550 25.508 1.00 45.55 23 ASP A CA 6
ATOM 8404 C C . ASP A 1 23 ? -7.943 -22.533 23.999 1.00 11.22 23 ASP A C 6
ATOM 8405 O O . ASP A 1 23 ? -7.954 -21.472 23.375 1.00 71.40 23 ASP A O 6
ATOM 8414 N N . ALA A 1 24 ? -8.123 -23.715 23.420 1.00 74.30 24 ALA A N 6
ATOM 8415 C CA . ALA A 1 24 ? -8.352 -23.836 21.985 1.00 25.34 24 ALA A CA 6
ATOM 8416 C C . ALA A 1 24 ? -9.652 -23.152 21.577 1.00 62.53 24 ALA A C 6
ATOM 8417 O O . ALA A 1 24 ? -9.710 -22.464 20.558 1.00 62.15 24 ALA A O 6
ATOM 8424 N N . LYS A 1 25 ? -10.694 -23.347 22.377 1.00 11.24 25 LYS A N 6
ATOM 8425 C CA . LYS A 1 25 ? -11.995 -22.749 22.100 1.00 4.41 25 LYS A CA 6
ATOM 8426 C C . LYS A 1 25 ? -11.877 -21.235 21.956 1.00 55.42 25 LYS A C 6
ATOM 8427 O O . LYS A 1 25 ? -12.667 -20.605 21.252 1.00 13.52 25 LYS A O 6
ATOM 8446 N N . LYS A 1 26 ? -10.886 -20.656 22.625 1.00 32.03 26 LYS A N 6
ATOM 8447 C CA . LYS A 1 26 ? -10.663 -19.216 22.570 1.00 31.20 26 LYS A CA 6
ATOM 8448 C C . LYS A 1 26 ? -9.988 -18.820 21.261 1.00 71.12 26 LYS A C 6
ATOM 8449 O O . LYS A 1 26 ? -10.438 -17.904 20.571 1.00 71.44 26 LYS A O 6
ATOM 8468 N N . LEU A 1 27 ? -8.908 -19.515 20.924 1.00 64.54 27 LEU A N 6
ATOM 8469 C CA . LEU A 1 27 ? -8.171 -19.237 19.695 1.00 31.35 27 LEU A CA 6
ATOM 8470 C C . LEU A 1 27 ? -9.109 -19.207 18.493 1.00 70.40 27 LEU A C 6
ATOM 8471 O O . LEU A 1 27 ? -8.936 -18.402 17.578 1.00 32.44 27 LEU A O 6
ATOM 8487 N N . ALA A 1 28 ? -10.103 -20.089 18.503 1.00 74.24 28 ALA A N 6
ATOM 8488 C CA . ALA A 1 28 ? -11.071 -20.161 17.415 1.00 13.11 28 ALA A CA 6
ATOM 8489 C C . ALA A 1 28 ? -12.122 -19.064 17.543 1.00 55.45 28 ALA A C 6
ATOM 8490 O O . ALA A 1 28 ? -12.687 -18.612 16.546 1.00 13.43 28 ALA A O 6
ATOM 8497 N N . LYS A 1 29 ? -12.382 -18.639 18.775 1.00 65.14 29 LYS A N 6
ATOM 8498 C CA . LYS A 1 29 ? -13.365 -17.594 19.033 1.00 22.04 29 LYS A CA 6
ATOM 8499 C C . LYS A 1 29 ? -13.094 -16.366 18.170 1.00 60.32 29 LYS A C 6
ATOM 8500 O O . LYS A 1 29 ? -13.931 -15.970 17.359 1.00 32.24 29 LYS A O 6
ATOM 8519 N N . GLN A 1 30 ? -11.920 -15.770 18.348 1.00 25.22 30 GLN A N 6
ATOM 8520 C CA . GLN A 1 30 ? -11.539 -14.588 17.584 1.00 75.01 30 GLN A CA 6
ATOM 8521 C C . GLN A 1 30 ? -11.490 -14.898 16.091 1.00 2.43 30 GLN A C 6
ATOM 8522 O O . GLN A 1 30 ? -11.704 -14.017 15.256 1.00 23.55 30 GLN A O 6
ATOM 8536 N N . LEU A 1 31 ? -11.206 -16.153 15.762 1.00 52.22 31 LEU A N 6
ATOM 8537 C CA . LEU A 1 31 ? -11.128 -16.579 14.369 1.00 60.22 31 LEU A CA 6
ATOM 8538 C C . LEU A 1 31 ? -12.521 -16.720 13.763 1.00 1.33 31 LEU A C 6
ATOM 8539 O O . LEU A 1 31 ? -12.682 -16.711 12.543 1.00 3.13 31 LEU A O 6
ATOM 8555 N N . MET A 1 32 ? -13.525 -16.847 14.625 1.00 62.22 32 MET A N 6
ATOM 8556 C CA . MET A 1 32 ? -14.905 -16.986 14.174 1.00 1.04 32 MET A CA 6
ATOM 8557 C C . MET A 1 32 ? -15.614 -15.635 14.171 1.00 31.52 32 MET A C 6
ATOM 8558 O O . MET A 1 32 ? -16.603 -15.444 13.464 1.00 25.31 32 MET A O 6
ATOM 8572 N N . GLY A 1 33 ? -15.102 -14.701 14.967 1.00 34.20 33 GLY A N 6
ATOM 8573 C CA . GLY A 1 33 ? -15.700 -13.381 15.041 1.00 52.23 33 GLY A CA 6
ATOM 8574 C C . GLY A 1 33 ? -14.980 -12.369 14.172 1.00 42.01 33 GLY A C 6
ATOM 8575 O O . GLY A 1 33 ? -15.611 -11.613 13.435 1.00 50.11 33 GLY A O 6
ATOM 8579 N N . ASN A 1 34 ? -13.654 -12.354 14.260 1.00 43.44 34 ASN A N 6
ATOM 8580 C CA . ASN A 1 34 ? -12.847 -11.425 13.477 1.00 44.14 34 ASN A CA 6
ATOM 8581 C C . ASN A 1 34 ? -12.670 -11.929 12.048 1.00 51.05 34 ASN A C 6
ATOM 8582 O O . ASN A 1 34 ? -11.967 -12.911 11.807 1.00 13.20 34 ASN A O 6
ATOM 8593 N N . ASP A 1 35 ? -13.312 -11.250 11.103 1.00 31.22 35 ASP A N 6
ATOM 8594 C CA . ASP A 1 35 ? -13.225 -11.627 9.697 1.00 31.52 35 ASP A CA 6
ATOM 8595 C C . ASP A 1 35 ? -11.854 -11.280 9.125 1.00 31.53 35 ASP A C 6
ATOM 8596 O O . ASP A 1 35 ? -11.193 -12.121 8.515 1.00 40.11 35 ASP A O 6
ATOM 8605 N N . LYS A 1 36 ? -11.433 -10.036 9.326 1.00 62.42 36 LYS A N 6
ATOM 8606 C CA . LYS A 1 36 ? -10.141 -9.577 8.831 1.00 44.42 36 LYS A CA 6
ATOM 8607 C C . LYS A 1 36 ? -9.020 -10.502 9.294 1.00 70.34 36 LYS A C 6
ATOM 8608 O O . LYS A 1 36 ? -8.002 -10.649 8.616 1.00 51.44 36 LYS A O 6
ATOM 8627 N N . LEU A 1 37 ? -9.214 -11.126 10.450 1.00 0.03 37 LEU A N 6
ATOM 8628 C CA . LEU A 1 37 ? -8.220 -12.039 11.003 1.00 21.50 37 LEU A CA 6
ATOM 8629 C C . LEU A 1 37 ? -8.397 -13.444 10.436 1.00 24.40 37 LEU A C 6
ATOM 8630 O O . LEU A 1 37 ? -7.437 -14.066 9.981 1.00 61.00 37 LEU A O 6
ATOM 8646 N N . ALA A 1 38 ? -9.630 -13.938 10.465 1.00 12.11 38 ALA A N 6
ATOM 8647 C CA . ALA A 1 38 ? -9.934 -15.267 9.950 1.00 25.32 38 ALA A CA 6
ATOM 8648 C C . ALA A 1 38 ? -9.527 -15.395 8.486 1.00 23.11 38 ALA A C 6
ATOM 8649 O O . ALA A 1 38 ? -9.246 -16.492 8.004 1.00 62.35 38 ALA A O 6
ATOM 8656 N N . ASP A 1 39 ? -9.498 -14.267 7.785 1.00 60.45 39 ASP A N 6
ATOM 8657 C CA . ASP A 1 39 ? -9.125 -14.253 6.375 1.00 70.42 39 ASP A CA 6
ATOM 8658 C C . ASP A 1 39 ? -7.706 -14.779 6.183 1.00 42.22 39 ASP A C 6
ATOM 8659 O O . ASP A 1 39 ? -7.429 -15.516 5.237 1.00 20.24 39 ASP A O 6
ATOM 8668 N N . ALA A 1 40 ? -6.810 -14.393 7.086 1.00 52.12 40 ALA A N 6
ATOM 8669 C CA . ALA A 1 40 ? -5.420 -14.826 7.016 1.00 11.34 40 ALA A CA 6
ATOM 8670 C C . ALA A 1 40 ? -5.226 -16.165 7.719 1.00 75.44 40 ALA A C 6
ATOM 8671 O O . ALA A 1 40 ? -4.246 -16.868 7.475 1.00 33.42 40 ALA A O 6
ATOM 8678 N N . ALA A 1 41 ? -6.167 -16.512 8.591 1.00 21.13 41 ALA A N 6
ATOM 8679 C CA . ALA A 1 41 ? -6.100 -17.768 9.328 1.00 61.23 41 ALA A CA 6
ATOM 8680 C C . ALA A 1 41 ? -6.570 -18.935 8.466 1.00 32.44 41 ALA A C 6
ATOM 8681 O O . ALA A 1 41 ? -5.842 -19.909 8.272 1.00 42.24 41 ALA A O 6
ATOM 8688 N N . TYR A 1 42 ? -7.791 -18.832 7.954 1.00 51.33 42 TYR A N 6
ATOM 8689 C CA . TYR A 1 42 ? -8.360 -19.881 7.116 1.00 43.44 42 TYR A CA 6
ATOM 8690 C C . TYR A 1 42 ? -7.405 -20.252 5.985 1.00 51.11 42 TYR A C 6
ATOM 8691 O O . TYR A 1 42 ? -7.387 -21.393 5.522 1.00 32.04 42 TYR A O 6
ATOM 8709 N N . ILE A 1 43 ? -6.613 -19.280 5.545 1.00 23.15 43 ILE A N 6
ATOM 8710 C CA . ILE A 1 43 ? -5.654 -19.504 4.471 1.00 61.23 43 ILE A CA 6
ATOM 8711 C C . ILE A 1 43 ? -4.331 -20.032 5.015 1.00 1.34 43 ILE A C 6
ATOM 8712 O O . ILE A 1 43 ? -3.615 -20.764 4.332 1.00 22.04 43 ILE A O 6
ATOM 8728 N N . TRP A 1 44 ? -4.014 -19.656 6.249 1.00 21.21 44 TRP A N 6
ATOM 8729 C CA . TRP A 1 44 ? -2.777 -20.093 6.887 1.00 70.32 44 TRP A CA 6
ATOM 8730 C C . TRP A 1 44 ? -2.723 -21.614 6.984 1.00 4.11 44 TRP A C 6
ATOM 8731 O O . TRP A 1 44 ? -1.811 -22.247 6.451 1.00 2.55 44 TRP A O 6
ATOM 8752 N N . TRP A 1 45 ? -3.703 -22.194 7.666 1.00 12.15 45 TRP A N 6
ATOM 8753 C CA . TRP A 1 45 ? -3.766 -23.642 7.833 1.00 41.43 45 TRP A CA 6
ATOM 8754 C C . TRP A 1 45 ? -3.518 -24.353 6.507 1.00 31.01 45 TRP A C 6
ATOM 8755 O O . TRP A 1 45 ? -2.624 -25.192 6.401 1.00 1.14 45 TRP A O 6
ATOM 8776 N N . GLN A 1 46 ? -4.315 -24.012 5.499 1.00 21.24 46 GLN A N 6
ATOM 8777 C CA . GLN A 1 46 ? -4.181 -24.620 4.181 1.00 44.02 46 GLN A CA 6
ATOM 8778 C C . GLN A 1 46 ? -2.736 -24.556 3.696 1.00 1.05 46 GLN A C 6
ATOM 8779 O O . GLN A 1 46 ? -2.227 -25.507 3.102 1.00 41.32 46 GLN A O 6
ATOM 8793 N N . HIS A 1 47 ? -2.080 -23.429 3.954 1.00 23.14 47 HIS A N 6
ATOM 8794 C CA . HIS A 1 47 ? -0.693 -23.241 3.545 1.00 65.24 47 HIS A CA 6
ATOM 8795 C C . HIS A 1 47 ? 0.190 -24.364 4.082 1.00 75.10 47 HIS A C 6
ATOM 8796 O O . HIS A 1 47 ? 1.164 -24.760 3.444 1.00 73.32 47 HIS A O 6
ATOM 8810 N N . ASN A 1 48 ? -0.159 -24.872 5.260 1.00 50.13 48 ASN A N 6
ATOM 8811 C CA . ASN A 1 48 ? 0.602 -25.948 5.883 1.00 20.35 48 ASN A CA 6
ATOM 8812 C C . ASN A 1 48 ? -0.017 -27.306 5.566 1.00 24.44 48 ASN A C 6
ATOM 8813 O O . ASN A 1 48 ? 0.156 -28.268 6.315 1.00 32.40 48 ASN A O 6
ATOM 8824 N N . ARG A 1 49 ? -0.737 -27.377 4.452 1.00 41.33 49 ARG A N 6
ATOM 8825 C CA . ARG A 1 49 ? -1.382 -28.616 4.036 1.00 64.34 49 ARG A CA 6
ATOM 8826 C C . ARG A 1 49 ? -2.218 -29.201 5.170 1.00 72.33 49 ARG A C 6
ATOM 8827 O O . ARG A 1 49 ? -2.078 -30.374 5.518 1.00 40.13 49 ARG A O 6
ATOM 8848 N N . VAL A 1 50 ? -3.088 -28.376 5.743 1.00 13.01 50 VAL A N 6
ATOM 8849 C CA . VAL A 1 50 ? -3.948 -28.811 6.837 1.00 22.14 50 VAL A CA 6
ATOM 8850 C C . VAL A 1 50 ? -5.056 -29.729 6.334 1.00 12.11 50 VAL A C 6
ATOM 8851 O O . VAL A 1 50 ? -5.484 -29.632 5.183 1.00 23.22 50 VAL A O 6
ATOM 8864 N N . THR A 1 51 ? -5.519 -30.621 7.204 1.00 13.04 51 THR A N 6
ATOM 8865 C CA . THR A 1 51 ? -6.578 -31.557 6.849 1.00 62.43 51 THR A CA 6
ATOM 8866 C C . THR A 1 51 ? -7.900 -31.165 7.498 1.00 20.44 51 THR A C 6
ATOM 8867 O O . THR A 1 51 ? -7.927 -30.678 8.629 1.00 14.03 51 THR A O 6
ATOM 8878 N N . LEU A 1 52 ? -8.995 -31.381 6.778 1.00 63.34 52 LEU A N 6
ATOM 8879 C CA . LEU A 1 52 ? -10.322 -31.051 7.285 1.00 51.13 52 LEU A CA 6
ATOM 8880 C C . LEU A 1 52 ? -10.569 -31.713 8.637 1.00 41.05 52 LEU A C 6
ATOM 8881 O O . LEU A 1 52 ? -11.169 -31.116 9.531 1.00 63.21 52 LEU A O 6
ATOM 8897 N N . ASP A 1 53 ? -10.101 -32.948 8.779 1.00 62.03 53 ASP A N 6
ATOM 8898 C CA . ASP A 1 53 ? -10.268 -33.690 10.023 1.00 64.42 53 ASP A CA 6
ATOM 8899 C C . ASP A 1 53 ? -9.579 -32.974 11.180 1.00 41.41 53 ASP A C 6
ATOM 8900 O O . ASP A 1 53 ? -9.910 -33.195 12.344 1.00 13.12 53 ASP A O 6
ATOM 8909 N N . GLN A 1 54 ? -8.619 -32.115 10.850 1.00 21.43 54 GLN A N 6
ATOM 8910 C CA . GLN A 1 54 ? -7.883 -31.368 11.863 1.00 44.12 54 GLN A CA 6
ATOM 8911 C C . GLN A 1 54 ? -8.654 -30.123 12.288 1.00 4.41 54 GLN A C 6
ATOM 8912 O O . GLN A 1 54 ? -9.096 -30.015 13.432 1.00 21.52 54 GLN A O 6
ATOM 8926 N N . ILE A 1 55 ? -8.810 -29.184 11.360 1.00 33.44 55 ILE A N 6
ATOM 8927 C CA . ILE A 1 55 ? -9.529 -27.947 11.640 1.00 65.13 55 ILE A CA 6
ATOM 8928 C C . ILE A 1 55 ? -10.925 -28.232 12.181 1.00 73.50 55 ILE A C 6
ATOM 8929 O O . ILE A 1 55 ? -11.366 -27.611 13.148 1.00 33.41 55 ILE A O 6
ATOM 8945 N N . ASP A 1 56 ? -11.616 -29.177 11.552 1.00 42.01 56 ASP A N 6
ATOM 8946 C CA . ASP A 1 56 ? -12.962 -29.548 11.972 1.00 53.42 56 ASP A CA 6
ATOM 8947 C C . ASP A 1 56 ? -12.977 -29.974 13.436 1.00 24.34 56 ASP A C 6
ATOM 8948 O O . ASP A 1 56 ? -14.010 -29.911 14.103 1.00 31.31 56 ASP A O 6
ATOM 8957 N N . THR A 1 57 ? -11.822 -30.410 13.932 1.00 75.10 57 THR A N 6
ATOM 8958 C CA . THR A 1 57 ? -11.702 -30.849 15.316 1.00 35.54 57 THR A CA 6
ATOM 8959 C C . THR A 1 57 ? -11.395 -29.677 16.241 1.00 44.04 57 THR A C 6
ATOM 8960 O O . THR A 1 57 ? -11.725 -29.705 17.426 1.00 11.33 57 THR A O 6
ATOM 8971 N N . PHE A 1 58 ? -10.760 -28.647 15.691 1.00 52.23 58 PHE A N 6
ATOM 8972 C CA . PHE A 1 58 ? -10.407 -27.464 16.467 1.00 54.33 58 PHE A CA 6
ATOM 8973 C C . PHE A 1 58 ? -11.569 -26.475 16.509 1.00 3.21 58 PHE A C 6
ATOM 8974 O O . PHE A 1 58 ? -12.130 -26.204 17.572 1.00 51.14 58 PHE A O 6
ATOM 8991 N N . LEU A 1 59 ? -11.924 -25.938 15.347 1.00 64.31 59 LEU A N 6
ATOM 8992 C CA . LEU A 1 59 ? -13.018 -24.979 15.250 1.00 41.44 59 LEU A CA 6
ATOM 8993 C C . LEU A 1 59 ? -14.262 -25.496 15.965 1.00 63.52 59 LEU A C 6
ATOM 8994 O O . LEU A 1 59 ? -14.844 -24.805 16.800 1.00 10.25 59 LEU A O 6
ATOM 9010 N N . LYS A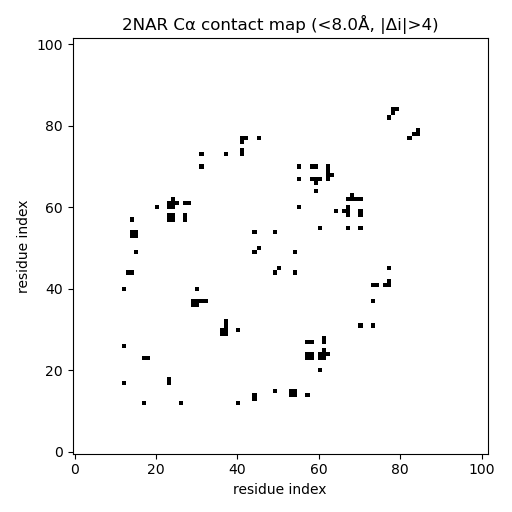 1 60 ? -14.663 -26.719 15.633 1.00 41.23 60 LYS A N 6
ATOM 9011 C CA . LYS A 1 60 ? -15.835 -27.333 16.245 1.00 53.51 60 LYS A CA 6
ATOM 9012 C C . LYS A 1 60 ? -15.752 -27.267 17.766 1.00 2.15 60 LYS A C 6
ATOM 9013 O O . LYS A 1 60 ? -16.713 -26.886 18.435 1.00 13.34 60 LYS A O 6
ATOM 9032 N N . LEU A 1 61 ? -14.597 -27.639 18.308 1.00 70.04 61 LEU A N 6
ATOM 9033 C CA . LEU A 1 61 ? -14.387 -27.621 19.751 1.00 14.21 61 LEU A CA 6
ATOM 9034 C C . LEU A 1 61 ? -14.697 -26.244 20.329 1.00 14.30 61 LEU A C 6
ATOM 9035 O O . LEU A 1 61 ? -15.040 -26.116 21.504 1.00 53.51 61 LEU A O 6
ATOM 9051 N N . ALA A 1 62 ? -14.576 -25.216 19.495 1.00 71.55 62 ALA A N 6
ATOM 9052 C CA . ALA A 1 62 ? -14.847 -23.849 19.921 1.00 34.42 62 ALA A CA 6
ATOM 9053 C C . ALA A 1 62 ? -16.347 -23.583 19.989 1.00 53.22 62 ALA A C 6
ATOM 9054 O O . ALA A 1 62 ? -16.819 -22.853 20.861 1.00 71.22 62 ALA A O 6
ATOM 9061 N N . SER A 1 63 ? -17.092 -24.178 19.063 1.00 62.24 63 SER A N 6
ATOM 9062 C CA . SER A 1 63 ? -18.538 -24.001 19.015 1.00 75.14 63 SER A CA 6
ATOM 9063 C C . SER A 1 63 ? -19.251 -25.163 19.700 1.00 71.34 63 SER A C 6
ATOM 9064 O O . SER A 1 63 ? -18.618 -26.004 20.339 1.00 12.40 63 SER A O 6
ATOM 9072 N N . ARG A 1 64 ? -20.572 -25.204 19.561 1.00 52.52 64 ARG A N 6
ATOM 9073 C CA . ARG A 1 64 ? -21.372 -26.261 20.167 1.00 72.13 64 ARG A CA 6
ATOM 9074 C C . ARG A 1 64 ? -20.969 -27.628 19.621 1.00 12.02 64 ARG A C 6
ATOM 9075 O O . ARG A 1 64 ? -20.041 -27.740 18.820 1.00 51.00 64 ARG A O 6
ATOM 9096 N N . LYS A 1 65 ? -21.673 -28.666 20.061 1.00 1.41 65 LYS A N 6
ATOM 9097 C CA . LYS A 1 65 ? -21.390 -30.026 19.618 1.00 54.45 65 LYS A CA 6
ATOM 9098 C C . LYS A 1 65 ? -22.320 -30.430 18.478 1.00 31.41 65 LYS A C 6
ATOM 9099 O O . LYS A 1 65 ? -22.565 -31.616 18.253 1.00 25.32 65 LYS A O 6
ATOM 9118 N N . THR A 1 66 ? -22.836 -29.438 17.760 1.00 43.44 66 THR A N 6
ATOM 9119 C CA . THR A 1 66 ? -23.738 -29.690 16.643 1.00 21.44 66 THR A CA 6
ATOM 9120 C C . THR A 1 66 ? -22.970 -29.813 15.332 1.00 3.24 66 THR A C 6
ATOM 9121 O O . THR A 1 66 ? -23.344 -29.212 14.326 1.00 61.14 66 THR A O 6
ATOM 9132 N N . GLN A 1 67 ? -21.895 -30.595 15.352 1.00 11.44 67 GLN A N 6
ATOM 9133 C CA . GLN A 1 67 ? -21.075 -30.795 14.164 1.00 64.13 67 GLN A CA 6
ATOM 9134 C C . GLN A 1 67 ? -20.511 -29.470 13.661 1.00 13.23 67 GLN A C 6
ATOM 9135 O O . GLN A 1 67 ? -20.137 -29.345 12.496 1.00 54.30 67 GLN A O 6
ATOM 9149 N N . GLY A 1 68 ? -20.454 -28.482 14.549 1.00 11.24 68 GLY A N 6
ATOM 9150 C CA . GLY A 1 68 ? -19.936 -27.179 14.177 1.00 43.42 68 GLY A CA 6
ATOM 9151 C C . GLY A 1 68 ? -20.621 -26.611 12.949 1.00 22.34 68 GLY A C 6
ATOM 9152 O O . GLY A 1 68 ? -20.125 -26.753 11.832 1.00 22.22 68 GLY A O 6
ATOM 9156 N N . ALA A 1 69 ? -21.765 -25.968 13.157 1.00 73.34 69 ALA A N 6
ATOM 9157 C CA . ALA A 1 69 ? -22.519 -25.378 12.058 1.00 54.40 69 ALA A CA 6
ATOM 9158 C C . ALA A 1 69 ? -21.801 -24.158 11.492 1.00 3.53 69 ALA A C 6
ATOM 9159 O O . ALA A 1 69 ? -21.474 -24.111 10.306 1.00 13.40 69 ALA A O 6
ATOM 9166 N N . LYS A 1 70 ? -21.557 -23.171 12.348 1.00 50.30 70 LYS A N 6
ATOM 9167 C CA . LYS A 1 70 ? -20.876 -21.949 11.934 1.00 32.45 70 LYS A CA 6
ATOM 9168 C C . LYS A 1 70 ? -19.422 -22.233 11.572 1.00 71.34 70 LYS A C 6
ATOM 9169 O O . LYS A 1 70 ? -18.745 -21.394 10.977 1.00 14.11 70 LYS A O 6
ATOM 9188 N N . TYR A 1 71 ? -18.948 -23.421 11.932 1.00 55.14 71 TYR A N 6
ATOM 9189 C CA . TYR A 1 71 ? -17.574 -23.815 11.645 1.00 53.35 71 TYR A CA 6
ATOM 9190 C C . TYR A 1 71 ? -17.322 -23.855 10.140 1.00 31.44 71 TYR A C 6
ATOM 9191 O O . TYR A 1 71 ? -16.233 -23.524 9.673 1.00 33.43 71 TYR A O 6
ATOM 9209 N N . ASN A 1 72 ? -18.338 -24.264 9.388 1.00 55.35 72 ASN A N 6
ATOM 9210 C CA . ASN A 1 72 ? -18.229 -24.348 7.936 1.00 64.23 72 ASN A CA 6
ATOM 9211 C C . ASN A 1 72 ? -18.451 -22.983 7.293 1.00 50.41 72 ASN A C 6
ATOM 9212 O O . ASN A 1 72 ? -18.166 -22.789 6.112 1.00 53.45 72 ASN A O 6
ATOM 9223 N N . GLN A 1 73 ? -18.961 -22.040 8.080 1.00 61.44 73 GLN A N 6
ATOM 9224 C CA . GLN A 1 73 ? -19.221 -20.693 7.587 1.00 54.02 73 GLN A CA 6
ATOM 9225 C C . GLN A 1 73 ? -17.917 -19.966 7.276 1.00 55.43 73 GLN A C 6
ATOM 9226 O O . GLN A 1 73 ? -17.651 -19.614 6.126 1.00 11.41 73 GLN A O 6
ATOM 9240 N N . ILE A 1 74 ? -17.109 -19.743 8.307 1.00 72.44 74 ILE A N 6
ATOM 9241 C CA . ILE A 1 74 ? -15.833 -19.059 8.142 1.00 10.43 74 ILE A CA 6
ATOM 9242 C C . ILE A 1 74 ? -14.813 -19.956 7.449 1.00 0.53 74 ILE A C 6
ATOM 9243 O O . ILE A 1 74 ? -13.842 -19.473 6.865 1.00 32.43 74 ILE A O 6
ATOM 9259 N N . TYR A 1 75 ? -15.041 -21.262 7.517 1.00 65.54 75 TYR A N 6
ATOM 9260 C CA . TYR A 1 75 ? -14.141 -22.228 6.896 1.00 11.21 75 TYR A CA 6
ATOM 9261 C C . TYR A 1 75 ? -14.489 -22.429 5.424 1.00 1.42 75 TYR A C 6
ATOM 9262 O O . TYR A 1 75 ? -13.653 -22.858 4.630 1.00 2.25 75 TYR A O 6
ATOM 9280 N N . ASN A 1 76 ? -15.730 -22.114 5.068 1.00 10.10 76 ASN A N 6
ATOM 9281 C CA . ASN A 1 76 ? -16.190 -22.259 3.692 1.00 73.12 76 ASN A CA 6
ATOM 9282 C C . ASN A 1 76 ? -15.214 -21.604 2.720 1.00 63.24 76 ASN A C 6
ATOM 9283 O O . ASN A 1 76 ? -15.077 -22.037 1.575 1.00 0.14 76 ASN A O 6
ATOM 9294 N N . SER A 1 77 ? -14.537 -20.559 3.184 1.00 44.12 77 SER A N 6
ATOM 9295 C CA . SER A 1 77 ? -13.575 -19.842 2.355 1.00 43.11 77 SER A CA 6
ATOM 9296 C C . SER A 1 77 ? -12.546 -20.801 1.763 1.00 0.15 77 SER A C 6
ATOM 9297 O O . SER A 1 77 ? -12.044 -20.587 0.660 1.00 44.11 77 SER A O 6
ATOM 9305 N N . TYR A 1 78 ? -12.237 -21.858 2.506 1.00 74.43 78 TYR A N 6
ATOM 9306 C CA . TYR A 1 78 ? -11.267 -22.850 2.057 1.00 1.13 78 TYR A CA 6
ATOM 9307 C C . TYR A 1 78 ? -11.936 -23.917 1.196 1.00 13.05 78 TYR A C 6
ATOM 9308 O O . TYR A 1 78 ? -11.592 -24.094 0.028 1.00 3.14 78 TYR A O 6
ATOM 9326 N N . MET A 1 79 ? -12.896 -24.625 1.783 1.00 22.02 79 MET A N 6
ATOM 9327 C CA . MET A 1 79 ? -13.616 -25.674 1.070 1.00 2.23 79 MET A CA 6
ATOM 9328 C C . MET A 1 79 ? -14.123 -25.167 -0.276 1.00 44.51 79 MET A C 6
ATOM 9329 O O . MET A 1 79 ? -14.217 -25.926 -1.240 1.00 0.30 79 MET A O 6
ATOM 9343 N N . MET A 1 80 ? -14.448 -23.879 -0.334 1.00 64.21 80 MET A N 6
ATOM 9344 C CA . MET A 1 80 ? -14.944 -23.271 -1.563 1.00 71.42 80 MET A CA 6
ATOM 9345 C C . MET A 1 80 ? -13.806 -23.038 -2.552 1.00 75.13 80 MET A C 6
ATOM 9346 O O . MET A 1 80 ? -13.938 -23.323 -3.743 1.00 41.43 80 MET A O 6
ATOM 9360 N N . HIS A 1 81 ? -12.690 -22.518 -2.052 1.00 31.33 81 HIS A N 6
ATOM 9361 C CA . HIS A 1 81 ? -11.529 -22.247 -2.892 1.00 72.21 81 HIS A CA 6
ATOM 9362 C C . HIS A 1 81 ? -11.043 -23.522 -3.575 1.00 30.12 81 HIS A C 6
ATOM 9363 O O . HIS A 1 81 ? -11.030 -23.615 -4.803 1.00 41.20 81 HIS A O 6
ATOM 9377 N N . LEU A 1 82 ? -10.643 -24.502 -2.772 1.00 15.23 82 LEU A N 6
ATOM 9378 C CA . LEU A 1 82 ? -10.155 -25.772 -3.298 1.00 54.22 82 LEU A CA 6
ATOM 9379 C C . LEU A 1 82 ? -11.284 -26.556 -3.961 1.00 25.25 82 LEU A C 6
ATOM 9380 O O . LEU A 1 82 ? -11.057 -27.312 -4.904 1.00 61.04 82 LEU A O 6
ATOM 9396 N N . GLY A 1 83 ? -12.501 -26.369 -3.460 1.00 31.22 83 GLY A N 6
ATOM 9397 C CA . GLY A 1 83 ? -13.647 -27.064 -4.016 1.00 61.44 83 GLY A CA 6
ATOM 9398 C C . GLY A 1 83 ? -13.605 -28.556 -3.750 1.00 75.11 83 GLY A C 6
ATOM 9399 O O . GLY A 1 83 ? -14.205 -29.342 -4.485 1.00 20.43 83 GLY A O 6
ATOM 9403 N N . LEU A 1 84 ? -12.895 -28.948 -2.698 1.00 72.02 84 LEU A N 6
ATOM 9404 C CA . LEU A 1 84 ? -12.776 -30.356 -2.337 1.00 70.52 84 LEU A CA 6
ATOM 9405 C C . LEU A 1 84 ? -13.898 -30.773 -1.391 1.00 44.11 84 LEU A C 6
ATOM 9406 O O . LEU A 1 84 ? -13.880 -31.872 -0.835 1.00 14.40 84 LEU A O 6
ATOM 9422 N N . THR A 1 85 ? -14.874 -29.889 -1.214 1.00 13.53 85 THR A N 6
ATOM 9423 C CA . THR A 1 85 ? -16.005 -30.164 -0.336 1.00 62.12 85 THR A CA 6
ATOM 9424 C C . THR A 1 85 ? -16.757 -31.412 -0.784 1.00 11.00 85 THR A C 6
ATOM 9425 O O . THR A 1 85 ? -16.504 -31.948 -1.862 1.00 53.43 85 THR A O 6
ATOM 9436 N N . GLY A 1 86 ? -17.684 -31.870 0.052 1.00 72.54 86 GLY A N 6
ATOM 9437 C CA . GLY A 1 86 ? -18.460 -33.052 -0.277 1.00 23.31 86 GLY A CA 6
ATOM 9438 C C . GLY A 1 86 ? -18.384 -34.114 0.802 1.00 24.12 86 GLY A C 6
ATOM 9439 O O . GLY A 1 86 ? -18.417 -35.310 0.510 1.00 45.32 86 GLY A O 6
ATOM 9443 N N . TYR A 1 87 ? -18.280 -33.678 2.053 1.00 61.14 87 TYR A N 6
ATOM 9444 C CA . TYR A 1 87 ? -18.194 -34.600 3.179 1.00 74.01 87 TYR A CA 6
ATOM 9445 C C . TYR A 1 87 ? -19.563 -34.805 3.820 1.00 14.03 87 TYR A C 6
ATOM 9446 O O . TYR A 1 87 ? -20.025 -35.935 3.975 1.00 21.10 87 TYR A O 6
ATOM 9464 N N . GLU A 1 88 ? -20.207 -33.702 4.191 1.00 72.44 88 GLU A N 6
ATOM 9465 C CA . GLU A 1 88 ? -21.523 -33.761 4.815 1.00 15.44 88 GLU A CA 6
ATOM 9466 C C . GLU A 1 88 ? -22.567 -33.057 3.953 1.00 41.33 88 GLU A C 6
ATOM 9467 O O . GLU A 1 88 ? -22.250 -32.202 3.125 1.00 74.34 88 GLU A O 6
ATOM 9479 N N . PRO A 1 89 ? -23.842 -33.423 4.150 1.00 61.54 89 PRO A N 6
ATOM 9480 C CA . PRO A 1 89 ? -24.958 -32.840 3.400 1.00 73.23 89 PRO A CA 6
ATOM 9481 C C . PRO A 1 89 ? -25.215 -31.386 3.780 1.00 32.10 89 PRO A C 6
ATOM 9482 O O . PRO A 1 89 ? -25.196 -31.030 4.957 1.00 33.24 89 PRO A O 6
ATOM 9493 N N . ASN A 1 90 ? -25.456 -30.550 2.775 1.00 22.02 90 ASN A N 6
ATOM 9494 C CA . ASN A 1 90 ? -25.717 -29.134 3.005 1.00 4.32 90 ASN A CA 6
ATOM 9495 C C . ASN A 1 90 ? -27.203 -28.824 2.860 1.00 15.15 90 ASN A C 6
ATOM 9496 O O . ASN A 1 90 ? -28.004 -29.706 2.550 1.00 54.51 90 ASN A O 6
ATOM 9507 N N . SER A 1 91 ? -27.565 -27.565 3.087 1.00 21.03 91 SER A N 6
ATOM 9508 C CA . SER A 1 91 ? -28.956 -27.139 2.985 1.00 3.15 91 SER A CA 6
ATOM 9509 C C . SER A 1 91 ? -29.053 -25.742 2.380 1.00 41.02 91 SER A C 6
ATOM 9510 O O . SER A 1 91 ? -28.427 -24.799 2.864 1.00 54.34 91 SER A O 6
ATOM 9518 N N . SER A 1 92 ? -29.842 -25.618 1.318 1.00 72.15 92 SER A N 6
ATOM 9519 C CA . SER A 1 92 ? -30.019 -24.338 0.642 1.00 14.11 92 SER A CA 6
ATOM 9520 C C . SER A 1 92 ? -31.084 -23.498 1.341 1.00 51.22 92 SER A C 6
ATOM 9521 O O . SER A 1 92 ? -31.856 -24.005 2.155 1.00 64.22 92 SER A O 6
ATOM 9529 N N . SER A 1 93 ? -31.119 -22.209 1.016 1.00 32.25 93 SER A N 6
ATOM 9530 C CA . SER A 1 93 ? -32.086 -21.296 1.615 1.00 30.40 93 SER A CA 6
ATOM 9531 C C . SER A 1 93 ? -32.064 -19.943 0.910 1.00 32.43 93 SER A C 6
ATOM 9532 O O . SER A 1 93 ? -31.298 -19.732 -0.030 1.00 22.32 93 SER A O 6
ATOM 9540 N N . VAL A 1 94 ? -32.911 -19.029 1.372 1.00 74.01 94 VAL A N 6
ATOM 9541 C CA . VAL A 1 94 ? -32.990 -17.695 0.788 1.00 61.42 94 VAL A CA 6
ATOM 9542 C C . VAL A 1 94 ? -33.042 -16.623 1.871 1.00 71.45 94 VAL A C 6
ATOM 9543 O O . VAL A 1 94 ? -33.624 -16.830 2.936 1.00 61.23 94 VAL A O 6
ATOM 9556 N N . ASP A 1 95 ? -32.431 -15.478 1.591 1.00 42.33 95 ASP A N 6
ATOM 9557 C CA . ASP A 1 95 ? -32.409 -14.371 2.540 1.00 25.13 95 ASP A CA 6
ATOM 9558 C C . ASP A 1 95 ? -32.802 -13.064 1.860 1.00 12.42 95 ASP A C 6
ATOM 9559 O O . ASP A 1 95 ? -32.358 -11.986 2.258 1.00 75.13 95 ASP A O 6
ATOM 9568 N N . LYS A 1 96 ? -33.637 -13.166 0.832 1.00 54.41 96 LYS A N 6
ATOM 9569 C CA . LYS A 1 96 ? -34.092 -11.992 0.095 1.00 20.14 96 LYS A CA 6
ATOM 9570 C C . LYS A 1 96 ? -34.867 -11.045 1.006 1.00 73.13 96 LYS A C 6
ATOM 9571 O O . LYS A 1 96 ? -34.842 -9.828 0.818 1.00 11.14 96 LYS A O 6
ATOM 9590 N N . LEU A 1 97 ? -35.554 -11.610 1.992 1.00 33.52 97 LEU A N 6
ATOM 9591 C CA . LEU A 1 97 ? -36.336 -10.816 2.933 1.00 11.04 97 LEU A CA 6
ATOM 9592 C C . LEU A 1 97 ? -35.443 -10.222 4.018 1.00 70.20 97 LEU A C 6
ATOM 9593 O O . LEU A 1 97 ? -35.742 -9.165 4.572 1.00 41.32 97 LEU A O 6
ATOM 9609 N N . ALA A 1 98 ? -34.345 -10.909 4.315 1.00 63.14 98 ALA A N 6
ATOM 9610 C CA . ALA A 1 98 ? -33.406 -10.448 5.330 1.00 42.45 98 ALA A CA 6
ATOM 9611 C C . ALA A 1 98 ? -32.877 -9.056 4.997 1.00 73.55 98 ALA A C 6
ATOM 9612 O O . ALA A 1 98 ? -32.625 -8.248 5.889 1.00 22.13 98 ALA A O 6
ATOM 9619 N N . ALA A 1 99 ? -32.712 -8.785 3.706 1.00 2.32 99 ALA A N 6
ATOM 9620 C CA . ALA A 1 99 ? -32.214 -7.491 3.256 1.00 55.32 99 ALA A CA 6
ATOM 9621 C C . ALA A 1 99 ? -33.364 -6.530 2.972 1.00 42.45 99 ALA A C 6
ATOM 9622 O O . ALA A 1 99 ? -34.412 -6.932 2.469 1.00 73.41 99 ALA A O 6
ATOM 9629 N N . ALA A 1 100 ? -33.159 -5.257 3.297 1.00 34.43 100 ALA A N 6
ATOM 9630 C CA . ALA A 1 100 ? -34.178 -4.239 3.076 1.00 54.04 100 ALA A CA 6
ATOM 9631 C C . ALA A 1 100 ? -33.625 -2.843 3.339 1.00 13.43 100 ALA A C 6
ATOM 9632 O O . ALA A 1 100 ? -32.623 -2.682 4.038 1.00 75.13 100 ALA A O 6
ATOM 9639 N N . LEU A 1 101 ? -34.283 -1.835 2.776 1.00 0.04 101 LEU A N 6
ATOM 9640 C CA . LEU A 1 101 ? -33.856 -0.451 2.950 1.00 15.23 101 LEU A CA 6
ATOM 9641 C C . LEU A 1 101 ? -35.057 0.466 3.161 1.00 2.54 101 LEU A C 6
ATOM 9642 O O . LEU A 1 101 ? -36.194 0.089 2.882 1.00 13.24 101 LEU A O 6
ATOM 9658 N N . GLU A 1 102 ? -34.794 1.673 3.654 1.00 61.02 102 GLU A N 6
ATOM 9659 C CA . GLU A 1 102 ? -35.853 2.644 3.900 1.00 13.14 102 GLU A CA 6
ATOM 9660 C C . GLU A 1 102 ? -36.586 2.990 2.607 1.00 2.43 102 GLU A C 6
ATOM 9661 O O . GLU A 1 102 ? -37.787 3.256 2.615 1.00 12.13 102 GLU A O 6
ATOM 9673 N N . PRO A 1 1 ? 7.300 -13.004 -3.357 1.00 55.53 1 PRO A N 7
ATOM 9674 C CA . PRO A 1 1 ? 8.356 -13.689 -2.607 1.00 71.44 1 PRO A CA 7
ATOM 9675 C C . PRO A 1 1 ? 8.093 -13.692 -1.105 1.00 53.25 1 PRO A C 7
ATOM 9676 O O . PRO A 1 1 ? 8.224 -14.721 -0.445 1.00 4.15 1 PRO A O 7
ATOM 9687 N N . ASN A 1 2 ? 7.720 -12.533 -0.573 1.00 15.40 2 ASN A N 7
ATOM 9688 C CA . ASN A 1 2 ? 7.438 -12.402 0.852 1.00 53.40 2 ASN A CA 7
ATOM 9689 C C . ASN A 1 2 ? 8.687 -12.682 1.682 1.00 40.24 2 ASN A C 7
ATOM 9690 O O . ASN A 1 2 ? 8.672 -13.521 2.583 1.00 52.33 2 ASN A O 7
ATOM 9701 N N . PHE A 1 3 ? 9.768 -11.973 1.371 1.00 33.35 3 PHE A N 7
ATOM 9702 C CA . PHE A 1 3 ? 11.026 -12.146 2.088 1.00 42.53 3 PHE A CA 7
ATOM 9703 C C . PHE A 1 3 ? 11.312 -10.942 2.982 1.00 62.53 3 PHE A C 7
ATOM 9704 O O . PHE A 1 3 ? 10.640 -9.916 2.893 1.00 42.04 3 PHE A O 7
ATOM 9721 N N . ASN A 1 4 ? 12.315 -11.078 3.844 1.00 73.42 4 ASN A N 7
ATOM 9722 C CA . ASN A 1 4 ? 12.690 -10.004 4.755 1.00 12.35 4 ASN A CA 7
ATOM 9723 C C . ASN A 1 4 ? 11.519 -9.620 5.656 1.00 60.44 4 ASN A C 7
ATOM 9724 O O . ASN A 1 4 ? 11.380 -8.463 6.053 1.00 3.13 4 ASN A O 7
ATOM 9735 N N . LEU A 1 5 ? 10.679 -10.599 5.974 1.00 64.54 5 LEU A N 7
ATOM 9736 C CA . LEU A 1 5 ? 9.520 -10.366 6.828 1.00 41.12 5 LEU A CA 7
ATOM 9737 C C . LEU A 1 5 ? 9.934 -9.703 8.138 1.00 54.34 5 LEU A C 7
ATOM 9738 O O . LEU A 1 5 ? 9.177 -8.923 8.716 1.00 20.31 5 LEU A O 7
ATOM 9754 N N . ALA A 1 6 ? 11.140 -10.016 8.599 1.00 60.15 6 ALA A N 7
ATOM 9755 C CA . ALA A 1 6 ? 11.656 -9.447 9.838 1.00 70.45 6 ALA A CA 7
ATOM 9756 C C . ALA A 1 6 ? 10.813 -9.879 11.033 1.00 61.44 6 ALA A C 7
ATOM 9757 O O . ALA A 1 6 ? 10.769 -9.193 12.054 1.00 63.52 6 ALA A O 7
ATOM 9764 N N . SER A 1 7 ? 10.144 -11.020 10.898 1.00 64.31 7 SER A N 7
ATOM 9765 C CA . SER A 1 7 ? 9.299 -11.541 11.966 1.00 72.34 7 SER A CA 7
ATOM 9766 C C . SER A 1 7 ? 8.695 -12.886 11.573 1.00 71.22 7 SER A C 7
ATOM 9767 O O . SER A 1 7 ? 8.825 -13.329 10.431 1.00 43.12 7 SER A O 7
ATOM 9775 N N . LEU A 1 8 ? 8.034 -13.532 12.527 1.00 15.31 8 LEU A N 7
ATOM 9776 C CA . LEU A 1 8 ? 7.408 -14.827 12.283 1.00 43.12 8 LEU A CA 7
ATOM 9777 C C . LEU A 1 8 ? 6.044 -14.909 12.959 1.00 33.13 8 LEU A C 7
ATOM 9778 O O . LEU A 1 8 ? 5.858 -14.406 14.067 1.00 72.44 8 LEU A O 7
ATOM 9794 N N . ASN A 1 9 ? 5.093 -15.548 12.286 1.00 73.31 9 ASN A N 7
ATOM 9795 C CA . ASN A 1 9 ? 3.745 -15.698 12.823 1.00 70.11 9 ASN A CA 7
ATOM 9796 C C . ASN A 1 9 ? 3.313 -17.161 12.808 1.00 20.20 9 ASN A C 7
ATOM 9797 O O . ASN A 1 9 ? 2.218 -17.490 12.354 1.00 72.13 9 ASN A O 7
ATOM 9808 N N . GLU A 1 10 ? 4.182 -18.034 13.309 1.00 74.34 10 GLU A N 7
ATOM 9809 C CA . GLU A 1 10 ? 3.889 -19.462 13.352 1.00 23.23 10 GLU A CA 7
ATOM 9810 C C . GLU A 1 10 ? 3.286 -19.853 14.698 1.00 33.03 10 GLU A C 7
ATOM 9811 O O . GLU A 1 10 ? 2.864 -20.992 14.893 1.00 74.32 10 GLU A O 7
ATOM 9823 N N . GLU A 1 11 ? 3.249 -18.899 15.623 1.00 24.04 11 GLU A N 7
ATOM 9824 C CA . GLU A 1 11 ? 2.699 -19.144 16.951 1.00 20.13 11 GLU A CA 7
ATOM 9825 C C . GLU A 1 11 ? 1.348 -18.454 17.116 1.00 31.11 11 GLU A C 7
ATOM 9826 O O . GLU A 1 11 ? 0.901 -18.200 18.234 1.00 23.34 11 GLU A O 7
ATOM 9838 N N . MET A 1 12 ? 0.703 -18.153 15.994 1.00 61.13 12 MET A N 7
ATOM 9839 C CA . MET A 1 12 ? -0.597 -17.493 16.013 1.00 11.03 12 MET A CA 7
ATOM 9840 C C . MET A 1 12 ? -1.721 -18.511 16.175 1.00 73.23 12 MET A C 7
ATOM 9841 O O . MET A 1 12 ? -2.688 -18.273 16.899 1.00 74.43 12 MET A O 7
ATOM 9855 N N . PHE A 1 13 ? -1.588 -19.646 15.496 1.00 51.33 13 PHE A N 7
ATOM 9856 C CA . PHE A 1 13 ? -2.594 -20.700 15.563 1.00 3.41 13 PHE A CA 7
ATOM 9857 C C . PHE A 1 13 ? -1.939 -22.078 15.541 1.00 13.13 13 PHE A C 7
ATOM 9858 O O . PHE A 1 13 ? -1.877 -22.763 16.561 1.00 23.01 13 PHE A O 7
ATOM 9875 N N . ASN A 1 14 ? -1.454 -22.477 14.370 1.00 24.34 14 ASN A N 7
ATOM 9876 C CA . ASN A 1 14 ? -0.805 -23.774 14.214 1.00 22.13 14 ASN A CA 7
ATOM 9877 C C . ASN A 1 14 ? -1.647 -24.882 14.839 1.00 21.42 14 ASN A C 7
ATOM 9878 O O . ASN A 1 14 ? -1.244 -25.504 15.823 1.00 41.43 14 ASN A O 7
ATOM 9889 N N . VAL A 1 15 ? -2.819 -25.125 14.261 1.00 63.43 15 VAL A N 7
ATOM 9890 C CA . VAL A 1 15 ? -3.717 -26.160 14.759 1.00 14.30 15 VAL A CA 7
ATOM 9891 C C . VAL A 1 15 ? -3.048 -27.529 14.731 1.0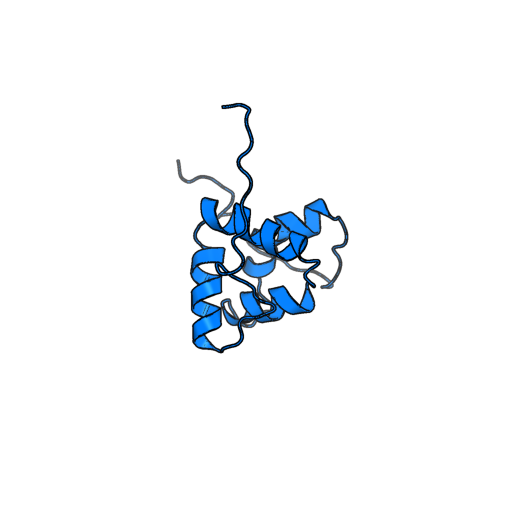0 75.33 15 VAL A C 7
ATOM 9892 O O . VAL A 1 15 ? -3.478 -28.455 15.418 1.00 62.41 15 VAL A O 7
ATOM 9905 N N . ALA A 1 16 ? -1.994 -27.650 13.931 1.00 22.20 16 ALA A N 7
ATOM 9906 C CA . ALA A 1 16 ? -1.263 -28.906 13.815 1.00 73.12 16 ALA A CA 7
ATOM 9907 C C . ALA A 1 16 ? -0.208 -29.031 14.908 1.00 1.44 16 ALA A C 7
ATOM 9908 O O . ALA A 1 16 ? 0.401 -30.086 15.079 1.00 62.21 16 ALA A O 7
ATOM 9915 N N . ALA A 1 17 ? 0.004 -27.946 15.646 1.00 12.33 17 ALA A N 7
ATOM 9916 C CA . ALA A 1 17 ? 0.985 -27.934 16.724 1.00 32.52 17 ALA A CA 7
ATOM 9917 C C . ALA A 1 17 ? 0.320 -27.657 18.068 1.00 22.45 17 ALA A C 7
ATOM 9918 O O . ALA A 1 17 ? 0.863 -27.993 19.122 1.00 60.20 17 ALA A O 7
ATOM 9925 N N . LEU A 1 18 ? -0.857 -27.043 18.026 1.00 45.43 18 LEU A N 7
ATOM 9926 C CA . LEU A 1 18 ? -1.596 -26.719 19.241 1.00 24.42 18 LEU A CA 7
ATOM 9927 C C . LEU A 1 18 ? -2.593 -27.822 19.582 1.00 63.33 18 LEU A C 7
ATOM 9928 O O . LEU A 1 18 ? -3.279 -28.347 18.704 1.00 31.11 18 LEU A O 7
ATOM 9944 N N . THR A 1 19 ? -2.670 -28.169 20.863 1.00 43.21 19 THR A N 7
ATOM 9945 C CA . THR A 1 19 ? -3.583 -29.208 21.320 1.00 34.01 19 THR A CA 7
ATOM 9946 C C . THR A 1 19 ? -4.186 -28.853 22.674 1.00 34.14 19 THR A C 7
ATOM 9947 O 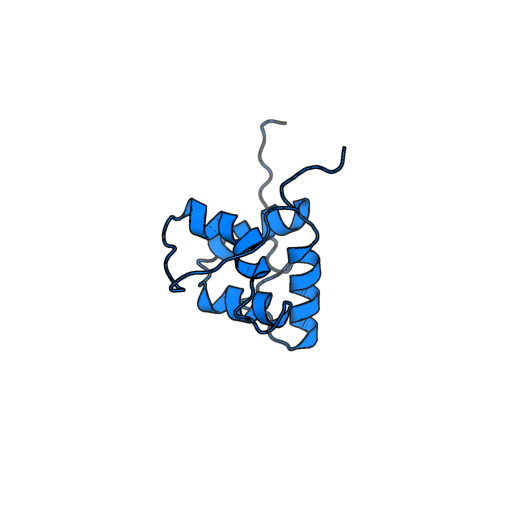O . THR A 1 19 ? -3.468 -28.667 23.656 1.00 5.44 19 THR A O 7
ATOM 9958 N N . LYS A 1 20 ? -5.511 -28.762 22.721 1.00 12.42 20 LYS A N 7
ATOM 9959 C CA . LYS A 1 20 ? -6.213 -28.431 23.956 1.00 4.00 20 LYS A CA 7
ATOM 9960 C C . LYS A 1 20 ? -7.706 -28.255 23.703 1.00 75.41 20 LYS A C 7
ATOM 9961 O O . LYS A 1 20 ? -8.111 -27.687 22.688 1.00 30.43 20 LYS A O 7
ATOM 9980 N N . ARG A 1 21 ? -8.521 -28.745 24.632 1.00 50.01 21 ARG A N 7
ATOM 9981 C CA . ARG A 1 21 ? -9.970 -28.642 24.509 1.00 50.52 21 ARG A CA 7
ATOM 9982 C C . ARG A 1 21 ? -10.440 -27.220 24.802 1.00 54.23 21 ARG A C 7
ATOM 9983 O O . ARG A 1 21 ? -11.272 -26.670 24.080 1.00 2.53 21 ARG A O 7
ATOM 10004 N N . ALA A 1 22 ? -9.903 -26.631 25.865 1.00 22.42 22 ALA A N 7
ATOM 10005 C CA . ALA A 1 22 ? -10.266 -25.274 26.253 1.00 71.05 22 ALA A CA 7
ATOM 10006 C C . ALA A 1 22 ? -9.511 -24.244 25.418 1.00 34.54 22 ALA A C 7
ATOM 10007 O O . ALA A 1 22 ? -10.115 -23.356 24.817 1.00 0.31 22 ALA A O 7
ATOM 10014 N N . ASP A 1 23 ? -8.189 -24.370 25.387 1.00 53.11 23 ASP A N 7
ATOM 10015 C CA . ASP A 1 23 ? -7.352 -23.450 24.626 1.00 61.12 23 ASP A CA 7
ATOM 10016 C C . ASP A 1 23 ? -7.882 -23.281 23.205 1.00 31.14 23 ASP A C 7
ATOM 10017 O O . ASP A 1 23 ? -8.147 -22.165 22.760 1.00 42.01 23 ASP A O 7
ATOM 10026 N N . ALA A 1 24 ? -8.033 -24.397 22.499 1.00 15.32 24 ALA A N 7
ATOM 10027 C CA . ALA A 1 24 ? -8.533 -24.372 21.130 1.00 63.20 24 ALA A CA 7
ATOM 10028 C C . ALA A 1 24 ? -9.842 -23.596 21.037 1.00 72.51 24 ALA A C 7
ATOM 10029 O O . ALA A 1 24 ? -10.149 -22.997 20.006 1.00 33.31 24 ALA A O 7
ATOM 10036 N N . LYS A 1 25 ? -10.612 -23.612 22.120 1.00 41.02 25 LYS A N 7
ATOM 10037 C CA . LYS A 1 25 ? -11.889 -22.910 22.162 1.00 50.35 25 LYS A CA 7
ATOM 10038 C C . LYS A 1 25 ? -11.679 -21.399 22.160 1.00 14.20 25 LYS A C 7
ATOM 10039 O O . LYS A 1 25 ? -12.409 -20.661 21.497 1.00 0.13 25 LYS A O 7
ATOM 10058 N N . LYS A 1 26 ? -10.677 -20.944 22.905 1.00 74.42 26 LYS A N 7
ATOM 10059 C CA . LYS A 1 26 ? -10.369 -19.522 22.988 1.00 50.32 26 LYS A CA 7
ATOM 10060 C C . LYS A 1 26 ? -9.578 -19.064 21.766 1.00 35.22 26 LYS A C 7
ATOM 10061 O O . LYS A 1 26 ? -9.686 -17.914 21.340 1.00 43.43 26 LYS A O 7
ATOM 10080 N N . LEU A 1 27 ? -8.786 -19.972 21.206 1.00 10.53 27 LEU A N 7
ATOM 10081 C CA . LEU A 1 27 ? -7.978 -19.661 20.032 1.00 72.42 27 LEU A CA 7
ATOM 10082 C C . LEU A 1 27 ? -8.862 -19.394 18.818 1.00 72.11 27 LEU A C 7
ATOM 10083 O O . LEU A 1 27 ? -8.744 -18.356 18.168 1.00 1.22 27 LEU A O 7
ATOM 10099 N N . ALA A 1 28 ? -9.750 -20.337 18.519 1.00 25.53 28 ALA A N 7
ATOM 10100 C CA . ALA A 1 28 ? -10.657 -20.202 17.386 1.00 4.15 28 ALA A CA 7
ATOM 10101 C C . ALA A 1 28 ? -11.678 -19.096 17.631 1.00 73.55 28 ALA A C 7
ATOM 10102 O O . ALA A 1 28 ? -12.217 -18.515 16.688 1.00 30.32 28 ALA A O 7
ATOM 10109 N N . LYS A 1 29 ? -11.942 -18.811 18.901 1.00 3.31 29 LYS A N 7
ATOM 10110 C CA . LYS A 1 29 ? -12.899 -17.774 19.270 1.00 23.43 29 LYS A CA 7
ATOM 10111 C C . LYS A 1 29 ? -12.597 -16.470 18.540 1.00 5.30 29 LYS A C 7
ATOM 10112 O O . LYS A 1 29 ? -13.417 -15.977 17.767 1.00 74.12 29 LYS A O 7
ATOM 10131 N N . GLN A 1 30 ? -11.414 -15.917 18.790 1.00 21.11 30 GLN A N 7
ATOM 10132 C CA . GLN A 1 30 ? -11.004 -14.670 18.155 1.00 34.00 30 GLN A CA 7
ATOM 10133 C C . GLN A 1 30 ? -10.960 -14.821 16.638 1.00 10.40 30 GLN A C 7
ATOM 10134 O O . GLN A 1 30 ? -11.120 -13.846 15.902 1.00 73.12 30 GLN A O 7
ATOM 10148 N N . LEU A 1 31 ? -10.741 -16.047 16.177 1.00 52.15 31 LEU A N 7
ATOM 10149 C CA . LEU A 1 31 ? -10.675 -16.326 14.746 1.00 13.41 31 LEU A CA 7
ATOM 10150 C C . LEU A 1 31 ? -12.067 -16.303 14.122 1.00 30.02 31 LEU A C 7
ATOM 10151 O O . LEU A 1 31 ? -12.219 -16.036 12.931 1.00 54.14 31 LEU A O 7
ATOM 10167 N N . MET A 1 32 ? -13.079 -16.583 14.936 1.00 34.13 32 MET A N 7
ATOM 10168 C CA . MET A 1 32 ? -14.459 -16.591 14.464 1.00 33.35 32 MET A CA 7
ATOM 10169 C C . MET A 1 32 ? -15.130 -15.246 14.722 1.00 10.21 32 MET A C 7
ATOM 10170 O O . MET A 1 32 ? -16.325 -15.080 14.479 1.00 65.12 32 MET A O 7
ATOM 10184 N N . GLY A 1 33 ? -14.353 -14.287 15.217 1.00 42.14 33 GLY A N 7
ATOM 10185 C CA . GLY A 1 33 ? -14.890 -12.969 15.499 1.00 1.33 33 GLY A CA 7
ATOM 10186 C C . GLY A 1 33 ? -14.179 -11.875 14.727 1.00 20.10 33 GLY A C 7
ATOM 10187 O O . GLY A 1 33 ? -14.819 -11.011 14.130 1.00 75.22 33 GLY A O 7
ATOM 10191 N N . ASN A 1 34 ? -12.850 -11.911 14.740 1.00 34.51 34 ASN A N 7
ATOM 10192 C CA . ASN A 1 34 ? -12.052 -10.914 14.037 1.00 24.12 34 ASN A CA 7
ATOM 10193 C C . ASN A 1 34 ? -11.921 -11.266 12.558 1.00 0.43 34 ASN A C 7
ATOM 10194 O O . ASN A 1 34 ? -11.306 -12.270 12.201 1.00 71.45 34 ASN A O 7
ATOM 10205 N N . ASP A 1 35 ? -12.503 -10.431 11.704 1.00 22.01 35 ASP A N 7
ATOM 10206 C CA . ASP A 1 35 ? -12.450 -10.652 10.264 1.00 53.05 35 ASP A CA 7
ATOM 10207 C C . ASP A 1 35 ? -11.040 -10.421 9.729 1.00 32.14 35 ASP A C 7
ATOM 10208 O O . ASP A 1 35 ? -10.502 -11.245 8.990 1.00 61.13 35 ASP A O 7
ATOM 10217 N N . LYS A 1 36 ? -10.447 -9.294 10.108 1.00 22.10 36 LYS A N 7
ATOM 10218 C CA . LYS A 1 36 ? -9.099 -8.953 9.668 1.00 31.31 36 LYS A CA 7
ATOM 10219 C C . LYS A 1 36 ? -8.091 -9.993 10.147 1.00 10.15 36 LYS A C 7
ATOM 10220 O O . LYS A 1 36 ? -7.024 -10.158 9.554 1.00 33.10 36 LYS A O 7
ATOM 10239 N N . LEU A 1 37 ? -8.436 -10.692 11.223 1.00 24.30 37 LEU A N 7
ATOM 10240 C CA . LEU A 1 37 ? -7.561 -11.718 11.781 1.00 11.23 37 LEU A CA 7
ATOM 10241 C C . LEU A 1 37 ? -7.778 -13.057 11.084 1.00 34.14 37 LEU A C 7
ATOM 10242 O O . LEU A 1 37 ? -6.841 -13.650 10.551 1.00 0.12 37 LEU A O 7
ATOM 10258 N N . ALA A 1 38 ? -9.022 -13.527 11.091 1.00 25.02 38 ALA A N 7
ATOM 10259 C CA . ALA A 1 38 ? -9.363 -14.794 10.456 1.00 2.21 38 ALA A CA 7
ATOM 10260 C C . ALA A 1 38 ? -8.934 -14.807 8.993 1.00 72.42 38 ALA A C 7
ATOM 10261 O O . ALA A 1 38 ? -8.612 -15.859 8.440 1.00 23.33 38 ALA A O 7
ATOM 10268 N N . ASP A 1 39 ? -8.934 -13.634 8.370 1.00 1.25 39 ASP A N 7
ATOM 10269 C CA . ASP A 1 39 ? -8.544 -13.511 6.971 1.00 54.25 39 ASP A CA 7
ATOM 10270 C C . ASP A 1 39 ? -7.116 -14.002 6.759 1.00 43.42 39 ASP A C 7
ATOM 10271 O O . ASP A 1 39 ? -6.818 -14.669 5.768 1.00 14.52 39 ASP A O 7
ATOM 10280 N N . ALA A 1 40 ? -6.235 -13.666 7.696 1.00 51.11 40 ALA A N 7
ATOM 10281 C CA . ALA A 1 40 ? -4.838 -14.073 7.612 1.00 30.23 40 ALA A CA 7
ATOM 10282 C C . ALA A 1 40 ? -4.631 -15.455 8.224 1.00 55.15 40 ALA A C 7
ATOM 10283 O O . ALA A 1 40 ? -3.635 -16.123 7.949 1.00 51.22 40 ALA A O 7
ATOM 10290 N N . ALA A 1 41 ? -5.579 -15.877 9.054 1.00 72.10 41 ALA A N 7
ATOM 10291 C CA . ALA A 1 41 ? -5.501 -17.180 9.703 1.00 73.01 41 ALA A CA 7
ATOM 10292 C C . ALA A 1 41 ? -5.934 -18.293 8.754 1.00 15.43 41 ALA A C 7
ATOM 10293 O O . ALA A 1 41 ? -5.187 -19.240 8.511 1.00 61.13 41 ALA A O 7
ATOM 10300 N N . TYR A 1 42 ? -7.146 -18.172 8.222 1.00 4.24 42 TYR A N 7
ATOM 10301 C CA . TYR A 1 42 ? -7.679 -19.169 7.303 1.00 74.43 42 TYR A CA 7
ATOM 10302 C C . TYR A 1 42 ? -6.709 -19.426 6.154 1.00 25.43 42 TYR A C 7
ATOM 10303 O O . TYR A 1 42 ? -6.652 -20.529 5.610 1.00 61.41 42 TYR A O 7
ATOM 10321 N N . ILE A 1 43 ? -5.946 -18.400 5.792 1.00 31.21 43 ILE A N 7
ATOM 10322 C CA . ILE A 1 43 ? -4.976 -18.514 4.710 1.00 31.31 43 ILE A CA 7
ATOM 10323 C C . ILE A 1 43 ? -3.641 -19.044 5.222 1.00 1.44 43 ILE A C 7
ATOM 10324 O O . ILE A 1 43 ? -2.866 -19.635 4.470 1.00 13.41 43 ILE A O 7
ATOM 10340 N N . TRP A 1 44 ? -3.380 -18.829 6.507 1.00 45.14 44 TRP A N 7
ATOM 10341 C CA . TRP A 1 44 ? -2.138 -19.286 7.121 1.00 60.25 44 TRP A CA 7
ATOM 10342 C C . TRP A 1 44 ? -2.076 -20.809 7.154 1.00 61.22 44 TRP A C 7
ATOM 10343 O O . TRP A 1 44 ? -1.124 -21.411 6.658 1.00 63.42 44 TRP A O 7
ATOM 10364 N N . TRP A 1 45 ? -3.095 -21.426 7.740 1.00 15.34 45 TRP A N 7
ATOM 10365 C CA . TRP A 1 45 ? -3.156 -22.880 7.837 1.00 2.34 45 TRP A CA 7
ATOM 10366 C C . TRP A 1 45 ? -2.819 -23.529 6.500 1.00 74.04 45 TRP A C 7
ATOM 10367 O O . TRP A 1 45 ? -1.924 -24.370 6.416 1.00 15.41 45 TRP A O 7
ATOM 10388 N N . GLN A 1 46 ? -3.542 -23.134 5.456 1.00 2.54 46 GLN A N 7
ATOM 10389 C CA . GLN A 1 46 ? -3.319 -23.679 4.123 1.00 43.34 46 GLN A CA 7
ATOM 10390 C C . GLN A 1 46 ? -1.848 -23.578 3.733 1.00 63.35 46 GLN A C 7
ATOM 10391 O O . GLN A 1 46 ? -1.304 -24.474 3.086 1.00 24.20 46 GLN A O 7
ATOM 10405 N N . HIS A 1 47 ? -1.209 -22.482 4.129 1.00 22.22 47 HIS A N 7
ATOM 10406 C CA . HIS A 1 47 ? 0.200 -22.265 3.821 1.00 42.10 47 HIS A CA 7
ATOM 10407 C C . HIS A 1 47 ? 1.051 -23.431 4.316 1.00 12.32 47 HIS A C 7
ATOM 10408 O O . HIS A 1 47 ? 2.045 -23.796 3.690 1.00 33.11 47 HIS A O 7
ATOM 10422 N N . ASN A 1 48 ? 0.653 -24.010 5.445 1.00 41.44 48 ASN A N 7
ATOM 10423 C CA . ASN A 1 48 ? 1.380 -25.133 6.024 1.00 31.25 48 ASN A CA 7
ATOM 10424 C C . ASN A 1 48 ? 0.772 -26.461 5.582 1.00 1.21 48 ASN A C 7
ATOM 10425 O O . ASN A 1 48 ? 0.942 -27.484 6.245 1.00 72.31 48 ASN A O 7
ATOM 10436 N N . ARG A 1 49 ? 0.064 -26.436 4.458 1.00 41.33 49 ARG A N 7
ATOM 10437 C CA . ARG A 1 49 ? -0.569 -27.637 3.927 1.00 55.42 49 ARG A CA 7
ATOM 10438 C C . ARG A 1 49 ? -1.473 -28.282 4.973 1.00 32.40 49 ARG A C 7
ATOM 10439 O O . ARG A 1 49 ? -1.353 -29.473 5.263 1.00 40.21 49 ARG A O 7
ATOM 10460 N N . VAL A 1 50 ? -2.378 -27.489 5.537 1.00 1.42 50 VAL A N 7
ATOM 10461 C CA . VAL A 1 50 ? -3.302 -27.982 6.551 1.00 74.33 50 VAL A CA 7
ATOM 10462 C C . VAL A 1 50 ? -4.373 -28.873 5.931 1.00 71.23 50 VAL A C 7
ATOM 10463 O O . VAL A 1 50 ? -4.762 -28.685 4.777 1.00 32.44 50 VAL A O 7
ATOM 10476 N N . THR A 1 51 ? -4.847 -29.845 6.704 1.00 15.11 51 THR A N 7
ATOM 10477 C CA . THR A 1 51 ? -5.873 -30.766 6.231 1.00 31.14 51 THR A CA 7
ATOM 10478 C C . THR A 1 51 ? -7.224 -30.457 6.866 1.00 54.14 51 THR A C 7
ATOM 10479 O O . THR A 1 51 ? -7.299 -30.061 8.029 1.00 14.25 51 THR A O 7
ATOM 10490 N N . LEU A 1 52 ? -8.290 -30.641 6.094 1.00 13.35 52 LEU A N 7
ATOM 10491 C CA . LEU A 1 52 ? -9.641 -30.382 6.582 1.00 42.13 52 LEU A CA 7
ATOM 10492 C C . LEU A 1 52 ? -9.902 -31.130 7.885 1.00 72.00 52 LEU A C 7
ATOM 10493 O O . LEU A 1 52 ? -10.497 -30.586 8.816 1.00 70.52 52 LEU A O 7
ATOM 10509 N N . ASP A 1 53 ? -9.452 -32.378 7.945 1.00 71.41 53 ASP A N 7
ATOM 10510 C CA . ASP A 1 53 ? -9.634 -33.201 9.136 1.00 52.55 53 ASP A CA 7
ATOM 10511 C C . ASP A 1 53 ? -9.012 -32.532 10.358 1.00 62.44 53 ASP A C 7
ATOM 10512 O O . ASP A 1 53 ? -9.386 -32.824 11.493 1.00 1.22 53 ASP A O 7
ATOM 10521 N N . GLN A 1 54 ? -8.060 -31.637 10.116 1.00 51.24 54 GLN A N 7
ATOM 10522 C CA . GLN A 1 54 ? -7.385 -30.929 11.197 1.00 21.21 54 GLN A CA 7
ATOM 10523 C C . GLN A 1 54 ? -8.203 -29.726 11.654 1.00 3.22 54 GLN A C 7
ATOM 10524 O O . GLN A 1 54 ? -8.690 -29.688 12.784 1.00 11.33 54 GLN A O 7
ATOM 10538 N N . ILE A 1 55 ? -8.348 -28.745 10.769 1.00 34.24 55 ILE A N 7
ATOM 10539 C CA . ILE A 1 55 ? -9.108 -27.541 11.083 1.00 62.15 55 ILE A CA 7
ATOM 10540 C C . ILE A 1 55 ? -10.525 -27.885 11.529 1.00 24.32 55 ILE A C 7
ATOM 10541 O O . ILE A 1 55 ? -11.003 -27.389 12.549 1.00 3.13 55 ILE A O 7
ATOM 10557 N N . ASP A 1 56 ? -11.190 -28.739 10.760 1.00 74.43 56 ASP A N 7
ATOM 10558 C CA . ASP A 1 56 ? -12.552 -29.153 11.077 1.00 32.23 56 ASP A CA 7
ATOM 10559 C C . ASP A 1 56 ? -12.642 -29.675 12.508 1.00 10.52 56 ASP A C 7
ATOM 10560 O O . ASP A 1 56 ? -13.697 -29.610 13.140 1.00 54.25 56 ASP A O 7
ATOM 10569 N N . THR A 1 57 ? -11.528 -30.193 13.015 1.00 64.01 57 THR A N 7
ATOM 10570 C CA . THR A 1 57 ? -11.481 -30.728 14.370 1.00 43.32 57 THR A CA 7
ATOM 10571 C C . THR A 1 57 ? -11.161 -29.634 15.382 1.00 44.31 57 THR A C 7
ATOM 10572 O O . THR A 1 57 ? -11.573 -29.705 16.540 1.00 60.22 57 THR A O 7
ATOM 10583 N N . PHE A 1 58 ? -10.424 -28.621 14.938 1.00 4.21 58 PHE A N 7
ATOM 10584 C CA . PHE A 1 58 ? -10.048 -27.511 15.806 1.00 1.11 58 PHE A CA 7
ATOM 10585 C C . PHE A 1 58 ? -11.211 -26.538 15.979 1.00 24.12 58 PHE A C 7
ATOM 10586 O O . PHE A 1 58 ? -11.713 -26.343 17.087 1.00 24.20 58 PHE A O 7
ATOM 10603 N N . LEU A 1 59 ? -11.634 -25.929 14.877 1.00 63.42 59 LEU A N 7
ATOM 10604 C CA . LEU A 1 59 ? -12.737 -24.976 14.905 1.00 53.30 59 LEU A CA 7
ATOM 10605 C C . LEU A 1 59 ? -13.969 -25.588 15.563 1.00 15.04 59 LEU A C 7
ATOM 10606 O O . LEU A 1 59 ? -14.569 -24.993 16.459 1.00 3.13 59 LEU A O 7
ATOM 10622 N N . LYS A 1 60 ? -14.342 -26.782 15.115 1.00 42.02 60 LYS A N 7
ATOM 10623 C CA . LYS A 1 60 ? -15.500 -27.478 15.662 1.00 73.12 60 LYS A CA 7
ATOM 10624 C C . LYS A 1 60 ? -15.440 -27.521 17.185 1.00 11.13 60 LYS A C 7
ATOM 10625 O O . LYS A 1 60 ? -16.362 -27.069 17.866 1.00 3.22 60 LYS A O 7
ATOM 10644 N N . LEU A 1 61 ? -14.350 -28.065 17.715 1.00 71.34 61 LEU A N 7
ATOM 10645 C CA . LEU A 1 61 ? -14.169 -28.165 19.159 1.00 62.54 61 LEU A CA 7
ATOM 10646 C C . LEU A 1 61 ? -14.321 -26.801 19.823 1.00 54.34 61 LEU A C 7
ATOM 10647 O O . LEU A 1 61 ? -14.659 -26.708 21.002 1.00 11.33 61 LEU A O 7
ATOM 10663 N N . ALA A 1 62 ? -14.072 -25.744 19.056 1.00 73.22 62 ALA A N 7
ATOM 10664 C CA . ALA A 1 62 ? -14.186 -24.384 19.568 1.00 32.53 62 ALA A CA 7
ATOM 10665 C C . ALA A 1 62 ? -15.620 -23.877 19.464 1.00 54.20 62 ALA A C 7
ATOM 10666 O O . ALA A 1 62 ? -16.052 -23.039 20.256 1.00 24.34 62 ALA A O 7
ATOM 10673 N N . SER A 1 63 ? -16.354 -24.389 18.481 1.00 14.42 63 SER A N 7
ATOM 10674 C CA . SER A 1 63 ? -17.739 -23.983 18.271 1.00 73.34 63 SER A CA 7
ATOM 10675 C C . SER A 1 63 ? -18.701 -25.073 18.736 1.00 41.51 63 SER A C 7
ATOM 10676 O O . SER A 1 63 ? -18.294 -26.045 19.372 1.00 42.02 63 SER A O 7
ATOM 10684 N N . ARG A 1 64 ? -19.979 -24.902 18.414 1.00 1.31 64 ARG A N 7
ATOM 10685 C CA . ARG A 1 64 ? -21.000 -25.869 18.800 1.00 43.44 64 ARG A CA 7
ATOM 10686 C C . ARG A 1 64 ? -20.602 -27.278 18.372 1.00 73.42 64 ARG A C 7
ATOM 10687 O O . ARG A 1 64 ? -19.673 -27.462 17.586 1.00 45.31 64 ARG A O 7
ATOM 10708 N N . LYS A 1 65 ? -21.313 -28.272 18.895 1.00 64.01 65 LYS A N 7
ATOM 10709 C CA . LYS A 1 65 ? -21.036 -29.666 18.568 1.00 41.32 65 LYS A CA 7
ATOM 10710 C C . LYS A 1 65 ? -21.974 -30.164 17.473 1.00 64.12 65 LYS A C 7
ATOM 10711 O O . LYS A 1 65 ? -22.287 -31.353 17.403 1.00 53.14 65 LYS A O 7
ATOM 10730 N N . THR A 1 66 ? -22.418 -29.248 16.618 1.00 41.11 66 THR A N 7
ATOM 10731 C CA . THR A 1 66 ? -23.319 -29.594 15.526 1.00 31.42 66 THR A CA 7
ATOM 10732 C C . THR A 1 66 ? -22.583 -29.617 14.192 1.00 61.24 66 THR A C 7
ATOM 10733 O O . THR A 1 66 ? -22.942 -28.895 13.262 1.00 15.14 66 THR A O 7
ATOM 10744 N N . GLN A 1 67 ? -21.552 -30.451 14.104 1.00 22.30 67 GLN A N 7
ATOM 10745 C CA . GLN A 1 67 ? -20.765 -30.567 12.882 1.00 73.23 67 GLN A CA 7
ATOM 10746 C C . GLN A 1 67 ? -20.163 -29.221 12.492 1.00 22.33 67 GLN A C 7
ATOM 10747 O O . GLN A 1 67 ? -19.816 -28.997 11.333 1.00 12.15 67 GLN A O 7
ATOM 10761 N N . GLY A 1 68 ? -20.041 -28.328 13.470 1.00 54.35 68 GLY A N 7
ATOM 10762 C CA . GLY A 1 68 ? -19.481 -27.015 13.209 1.00 50.34 68 GLY A CA 7
ATOM 10763 C C . GLY A 1 68 ? -20.157 -26.316 12.046 1.00 74.34 68 GLY A C 7
ATOM 10764 O O . GLY A 1 68 ? -19.643 -26.319 10.927 1.00 35.15 68 GLY A O 7
ATOM 10768 N N . ALA A 1 69 ? -21.314 -25.718 12.309 1.00 54.33 69 ALA A N 7
ATOM 10769 C CA . ALA A 1 69 ? -22.062 -25.012 11.275 1.00 22.12 69 ALA A CA 7
ATOM 10770 C C . ALA A 1 69 ? -21.323 -23.757 10.823 1.00 22.13 69 ALA A C 7
ATOM 10771 O O . ALA A 1 69 ? -21.000 -23.604 9.645 1.00 30.30 69 ALA A O 7
ATOM 10778 N N . LYS A 1 70 ? -21.058 -22.860 11.767 1.00 60.00 70 LYS A N 7
ATOM 10779 C CA . LYS A 1 70 ? -20.356 -21.618 11.467 1.00 54.41 70 LYS A CA 7
ATOM 10780 C C . LYS A 1 70 ? -18.893 -21.887 11.130 1.00 12.30 70 LYS A C 7
ATOM 10781 O O . LYS A 1 70 ? -18.182 -21.000 10.658 1.00 43.32 70 LYS A O 7
ATOM 10800 N N . TYR A 1 71 ? -18.451 -23.115 11.374 1.00 30.13 71 TYR A N 7
ATOM 10801 C CA . TYR A 1 71 ? -17.072 -23.500 11.098 1.00 73.34 71 TYR A CA 7
ATOM 10802 C C . TYR A 1 71 ? -16.783 -23.451 9.600 1.00 2.15 71 TYR A C 7
ATOM 10803 O O . TYR A 1 71 ? -15.688 -23.077 9.181 1.00 75.44 71 TYR A O 7
ATOM 10821 N N . ASN A 1 72 ? -17.774 -23.830 8.800 1.00 23.51 72 ASN A N 7
ATOM 10822 C CA . ASN A 1 72 ? -17.627 -23.830 7.349 1.00 10.11 72 ASN A CA 7
ATOM 10823 C C . ASN A 1 72 ? -17.845 -22.431 6.781 1.00 55.02 72 ASN A C 7
ATOM 10824 O O . ASN A 1 72 ? -17.529 -22.166 5.621 1.00 11.45 72 ASN A O 7
ATOM 10835 N N . GLN A 1 73 ? -18.388 -21.541 7.606 1.00 64.12 73 GLN A N 7
ATOM 10836 C CA . GLN A 1 73 ? -18.648 -20.170 7.185 1.00 12.50 73 GLN A CA 7
ATOM 10837 C C . GLN A 1 73 ? -17.344 -19.410 6.967 1.00 2.34 73 GLN A C 7
ATOM 10838 O O . GLN A 1 73 ? -17.040 -18.987 5.852 1.00 43.43 73 GLN A O 7
ATOM 10852 N N . ILE A 1 74 ? -16.578 -19.240 8.040 1.00 63.24 74 ILE A N 7
ATOM 10853 C CA . ILE A 1 74 ? -15.306 -18.532 7.965 1.00 41.00 74 ILE A CA 7
ATOM 10854 C C . ILE A 1 74 ? -14.251 -19.370 7.251 1.00 22.45 74 ILE A C 7
ATOM 10855 O O . ILE A 1 74 ? -13.267 -18.841 6.734 1.00 11.54 74 ILE A O 7
ATOM 10871 N N . TYR A 1 75 ? -14.463 -20.681 7.226 1.00 71.41 75 TYR A N 7
ATOM 10872 C CA . TYR A 1 75 ? -13.530 -21.594 6.576 1.00 31.21 75 TYR A CA 7
ATOM 10873 C C . TYR A 1 75 ? -13.826 -21.704 5.083 1.00 5.43 75 TYR A C 7
ATOM 10874 O O . TYR A 1 75 ? -12.956 -22.067 4.292 1.00 11.43 75 TYR A O 7
ATOM 10892 N N . ASN A 1 76 ? -15.060 -21.386 4.706 1.00 3.12 76 ASN A N 7
ATOM 10893 C CA . ASN A 1 76 ? -15.472 -21.448 3.309 1.00 43.25 76 ASN A CA 7
ATOM 10894 C C . ASN A 1 76 ? -14.476 -20.714 2.415 1.00 71.31 76 ASN A C 7
ATOM 10895 O O . ASN A 1 76 ? -14.279 -21.081 1.256 1.00 0.24 76 ASN A O 7
ATOM 10906 N N . SER A 1 77 ? -13.851 -19.677 2.962 1.00 1.21 77 SER A N 7
ATOM 10907 C CA . SER A 1 77 ? -12.878 -18.889 2.214 1.00 21.41 77 SER A CA 7
ATOM 10908 C C . SER A 1 77 ? -11.792 -19.785 1.625 1.00 51.31 77 SER A C 7
ATOM 10909 O O . SER A 1 77 ? -11.244 -19.497 0.561 1.00 51.34 77 SER A O 7
ATOM 10917 N N . TYR A 1 78 ? -11.487 -20.872 2.325 1.00 44.34 78 TYR A N 7
ATOM 10918 C CA . TYR A 1 78 ? -10.465 -21.809 1.873 1.00 1.14 78 TYR A CA 7
ATOM 10919 C C . TYR A 1 78 ? -11.057 -22.844 0.922 1.00 72.10 78 TYR A C 7
ATOM 10920 O O . TYR A 1 78 ? -10.656 -22.938 -0.238 1.00 35.32 78 TYR A O 7
ATOM 10938 N N . MET A 1 79 ? -12.015 -23.618 1.422 1.00 25.41 79 MET A N 7
ATOM 10939 C CA . MET A 1 79 ? -12.664 -24.646 0.617 1.00 54.02 79 MET A CA 7
ATOM 10940 C C . MET A 1 79 ? -13.123 -24.078 -0.722 1.00 55.23 79 MET A C 7
ATOM 10941 O O . MET A 1 79 ? -13.141 -24.781 -1.732 1.00 43.00 79 MET A O 7
ATOM 10955 N N . MET A 1 80 ? -13.495 -22.802 -0.723 1.00 2.35 80 MET A N 7
ATOM 10956 C CA . MET A 1 80 ? -13.953 -22.140 -1.939 1.00 11.15 80 MET A CA 7
ATOM 10957 C C . MET A 1 80 ? -12.781 -21.836 -2.867 1.00 14.44 80 MET A C 7
ATOM 10958 O O . MET A 1 80 ? -12.878 -22.008 -4.082 1.00 72.21 80 MET A O 7
ATOM 10972 N N . HIS A 1 81 ? -11.675 -21.382 -2.286 1.00 41.23 81 HIS A N 7
ATOM 10973 C CA . HIS A 1 81 ? -10.484 -21.054 -3.062 1.00 51.22 81 HIS A CA 7
ATOM 10974 C C . HIS A 1 81 ? -10.004 -22.264 -3.859 1.00 14.44 81 HIS A C 7
ATOM 10975 O O . HIS A 1 81 ? -9.854 -22.196 -5.079 1.00 71.54 81 HIS A O 7
ATOM 10989 N N . LEU A 1 82 ? -9.765 -23.368 -3.161 1.00 22.05 82 LEU A N 7
ATOM 10990 C CA . LEU A 1 82 ? -9.301 -24.593 -3.802 1.00 71.33 82 LEU A CA 7
ATOM 10991 C C . LEU A 1 82 ? -10.381 -25.176 -4.708 1.00 50.35 82 LEU A C 7
ATOM 10992 O O . LEU A 1 82 ? -10.082 -25.816 -5.715 1.00 61.04 82 LEU A O 7
ATOM 11008 N N . GLY A 1 83 ? -11.639 -24.947 -4.344 1.00 52.21 83 GLY A N 7
ATOM 11009 C CA . GLY A 1 83 ? -12.745 -25.454 -5.136 1.00 3.41 83 GLY A CA 7
ATOM 11010 C C . GLY A 1 83 ? -12.956 -26.943 -4.950 1.00 14.04 83 GLY A C 7
ATOM 11011 O O . GLY A 1 83 ? -13.410 -27.632 -5.864 1.00 32.40 83 GLY A O 7
ATOM 11015 N N . LEU A 1 84 ? -12.626 -27.442 -3.764 1.00 21.03 84 LEU A N 7
ATOM 11016 C CA . LEU A 1 84 ? -12.781 -28.861 -3.460 1.00 42.44 84 LEU A CA 7
ATOM 11017 C C . LEU A 1 84 ? -13.848 -29.076 -2.392 1.00 3.42 84 LEU A C 7
ATOM 11018 O O . LEU A 1 84 ? -13.816 -30.063 -1.657 1.00 32.23 84 LEU A O 7
ATOM 11034 N N . THR A 1 85 ? -14.794 -28.145 -2.312 1.00 30.32 85 THR A N 7
ATOM 11035 C CA . THR A 1 85 ? -15.872 -28.233 -1.334 1.00 65.14 85 THR A CA 7
ATOM 11036 C C . THR A 1 85 ? -16.788 -29.414 -1.631 1.00 72.32 85 THR A C 7
ATOM 11037 O O . THR A 1 85 ? -16.648 -30.079 -2.657 1.00 25.55 85 THR A O 7
ATOM 11048 N N . GLY A 1 86 ? -17.729 -29.670 -0.727 1.00 1.42 86 GLY A N 7
ATOM 11049 C CA . GLY A 1 86 ? -18.656 -30.771 -0.911 1.00 63.01 86 GLY A CA 7
ATOM 11050 C C . GLY A 1 86 ? -18.586 -31.782 0.216 1.00 64.41 86 GLY A C 7
ATOM 11051 O O . GLY A 1 86 ? -18.936 -32.949 0.035 1.00 15.33 86 GLY A O 7
ATOM 11055 N N . TYR A 1 87 ? -18.130 -31.336 1.381 1.00 21.41 87 TYR A N 7
ATOM 11056 C CA . TYR A 1 87 ? -18.011 -32.212 2.541 1.00 62.11 87 TYR A CA 7
ATOM 11057 C C . TYR A 1 87 ? -19.332 -32.296 3.298 1.00 14.34 87 TYR A C 7
ATOM 11058 O O . TYR A 1 87 ? -19.884 -33.379 3.487 1.00 31.20 87 TYR A O 7
ATOM 11076 N N . GLU A 1 88 ? -19.834 -31.142 3.729 1.00 20.44 88 GLU A N 7
ATOM 11077 C CA . GLU A 1 88 ? -21.091 -31.085 4.467 1.00 43.34 88 GLU A CA 7
ATOM 11078 C C . GLU A 1 88 ? -21.960 -29.932 3.971 1.00 25.04 88 GLU A C 7
ATOM 11079 O O . GLU A 1 88 ? -22.162 -28.933 4.662 1.00 51.02 88 GLU A O 7
ATOM 11091 N N . PRO A 1 89 ? -22.485 -30.072 2.746 1.00 74.35 89 PRO A N 7
ATOM 11092 C CA . PRO A 1 89 ? -23.341 -29.053 2.130 1.00 63.43 89 PRO A CA 7
ATOM 11093 C C . PRO A 1 89 ? -24.702 -28.952 2.809 1.00 52.21 89 PRO A C 7
ATOM 11094 O O . PRO A 1 89 ? -25.178 -29.912 3.412 1.00 75.51 89 PRO A O 7
ATOM 11105 N N . ASN A 1 90 ? -25.324 -27.782 2.706 1.00 2.51 90 ASN A N 7
ATOM 11106 C CA . ASN A 1 90 ? -26.631 -27.555 3.311 1.00 13.10 90 ASN A CA 7
ATOM 11107 C C . ASN A 1 90 ? -27.237 -26.243 2.821 1.00 33.22 90 ASN A C 7
ATOM 11108 O O . ASN A 1 90 ? -26.563 -25.214 2.777 1.00 70.43 90 ASN A O 7
ATOM 11119 N N . SER A 1 91 ? -28.514 -26.288 2.455 1.00 53.01 91 SER A N 7
ATOM 11120 C CA . SER A 1 91 ? -29.211 -25.104 1.965 1.00 20.32 91 SER A CA 7
ATOM 11121 C C . SER A 1 91 ? -29.799 -24.303 3.122 1.00 13.43 91 SER A C 7
ATOM 11122 O O . SER A 1 91 ? -30.575 -24.825 3.923 1.00 60.02 91 SER A O 7
ATOM 11130 N N . SER A 1 92 ? -29.424 -23.030 3.203 1.00 31.15 92 SER A N 7
ATOM 11131 C CA . SER A 1 92 ? -29.911 -22.156 4.264 1.00 3.23 92 SER A CA 7
ATOM 11132 C C . SER A 1 92 ? -29.828 -20.692 3.842 1.00 14.03 92 SER A C 7
ATOM 11133 O O . SER A 1 92 ? -28.749 -20.179 3.550 1.00 45.33 92 SER A O 7
ATOM 11141 N N . SER A 1 93 ? -30.978 -20.025 3.814 1.00 60.44 93 SER A N 7
ATOM 11142 C CA . SER A 1 93 ? -31.038 -18.621 3.424 1.00 60.50 93 SER A CA 7
ATOM 11143 C C . SER A 1 93 ? -32.381 -18.008 3.809 1.00 41.15 93 SER A C 7
ATOM 11144 O O . SER A 1 93 ? -33.361 -18.719 4.028 1.00 35.10 93 SER A O 7
ATOM 11152 N N . VAL A 1 94 ? -32.417 -16.682 3.888 1.00 12.53 94 VAL A N 7
ATOM 11153 C CA . VAL A 1 94 ? -33.639 -15.970 4.245 1.00 21.32 94 VAL A CA 7
ATOM 11154 C C . VAL A 1 94 ? -34.119 -15.091 3.096 1.00 62.33 94 VAL A C 7
ATOM 11155 O O . VAL A 1 94 ? -33.381 -14.237 2.604 1.00 61.43 94 VAL A O 7
ATOM 11168 N N . ASP A 1 95 ? -35.360 -15.306 2.673 1.00 44.24 95 ASP A N 7
ATOM 11169 C CA . ASP A 1 95 ? -35.940 -14.532 1.581 1.00 2.23 95 ASP A CA 7
ATOM 11170 C C . ASP A 1 95 ? -37.120 -13.700 2.073 1.00 54.02 95 ASP A C 7
ATOM 11171 O O . ASP A 1 95 ? -37.421 -12.641 1.520 1.00 21.44 95 ASP A O 7
ATOM 11180 N N . LYS A 1 96 ? -37.788 -14.186 3.114 1.00 64.32 96 LYS A N 7
ATOM 11181 C CA . LYS A 1 96 ? -38.936 -13.489 3.681 1.00 44.00 96 LYS A CA 7
ATOM 11182 C C . LYS A 1 96 ? -38.564 -12.065 4.082 1.00 63.02 96 LYS A C 7
ATOM 11183 O O . LYS A 1 96 ? -39.217 -11.104 3.675 1.00 54.33 96 LYS A O 7
ATOM 11202 N N . LEU A 1 97 ? -37.510 -11.936 4.880 1.00 21.34 97 LEU A N 7
ATOM 11203 C CA . LEU A 1 97 ? -37.050 -10.629 5.335 1.00 4.21 97 LEU A CA 7
ATOM 11204 C C . LEU A 1 97 ? -36.860 -9.679 4.157 1.00 4.41 97 LEU A C 7
ATOM 11205 O O . LEU A 1 97 ? -37.269 -8.519 4.210 1.00 61.21 97 LEU A O 7
ATOM 11221 N N . ALA A 1 98 ? -36.238 -10.179 3.094 1.00 2.34 98 ALA A N 7
ATOM 11222 C CA . ALA A 1 98 ? -35.998 -9.376 1.902 1.00 44.22 98 ALA A CA 7
ATOM 11223 C C . ALA A 1 98 ? -37.310 -8.964 1.243 1.00 30.44 98 ALA A C 7
ATOM 11224 O O . ALA A 1 98 ? -37.487 -7.809 0.859 1.00 41.12 98 ALA A O 7
ATOM 11231 N N . ALA A 1 99 ? -38.227 -9.918 1.116 1.00 12.32 99 ALA A N 7
ATOM 11232 C CA . ALA A 1 99 ? -39.524 -9.654 0.505 1.00 0.43 99 ALA A CA 7
ATOM 11233 C C . ALA A 1 99 ? -40.414 -8.839 1.438 1.00 74.32 99 ALA A C 7
ATOM 11234 O O . ALA A 1 99 ? -40.725 -9.270 2.548 1.00 60.22 99 ALA A O 7
ATOM 11241 N N . ALA A 1 100 ? -40.821 -7.660 0.980 1.00 73.05 100 ALA A N 7
ATOM 11242 C CA . ALA A 1 100 ? -41.677 -6.786 1.773 1.00 71.44 100 ALA A CA 7
ATOM 11243 C C . ALA A 1 100 ? -42.678 -6.049 0.889 1.00 32.43 100 ALA A C 7
ATOM 11244 O O . ALA A 1 100 ? -42.727 -6.263 -0.323 1.00 12.21 100 ALA A O 7
ATOM 11251 N N . LEU A 1 101 ? -43.476 -5.182 1.503 1.00 25.23 101 LEU A N 7
ATOM 11252 C CA . LEU A 1 101 ? -44.477 -4.413 0.772 1.00 21.44 101 LEU A CA 7
ATOM 11253 C C . LEU A 1 101 ? -44.038 -2.961 0.612 1.00 33.30 101 LEU A C 7
ATOM 11254 O O . LEU A 1 101 ? -43.081 -2.519 1.246 1.00 12.03 101 LEU A O 7
ATOM 11270 N N . GLU A 1 102 ? -44.747 -2.225 -0.239 1.00 25.04 102 GLU A N 7
ATOM 11271 C CA . GLU A 1 102 ? -44.430 -0.822 -0.480 1.00 72.35 102 GLU A CA 7
ATOM 11272 C C . GLU A 1 102 ? -44.941 0.055 0.659 1.00 72.02 102 GLU A C 7
ATOM 11273 O O . GLU A 1 102 ? -44.606 1.236 0.744 1.00 23.33 102 GLU A O 7
ATOM 11285 N N . PRO A 1 1 ? -3.829 -8.205 -3.439 1.00 73.01 1 PRO A N 8
ATOM 11286 C CA . PRO A 1 1 ? -3.024 -7.252 -2.670 1.00 12.25 1 PRO A CA 8
ATOM 11287 C C . PRO A 1 1 ? -1.528 -7.516 -2.803 1.00 34.35 1 PRO A C 8
ATOM 11288 O O . PRO A 1 1 ? -1.113 -8.456 -3.479 1.00 24.25 1 PRO A O 8
ATOM 11299 N N . ASN A 1 2 ? -0.724 -6.681 -2.153 1.00 34.15 2 ASN A N 8
ATOM 11300 C CA . ASN A 1 2 ? 0.726 -6.825 -2.199 1.00 22.23 2 ASN A CA 8
ATOM 11301 C C . ASN A 1 2 ? 1.252 -7.451 -0.910 1.00 51.23 2 ASN A C 8
ATOM 11302 O O . ASN A 1 2 ? 2.355 -7.139 -0.461 1.00 11.40 2 ASN A O 8
ATOM 11313 N N . PHE A 1 3 ? 0.455 -8.336 -0.321 1.00 22.11 3 PHE A N 8
ATOM 11314 C CA . PHE A 1 3 ? 0.840 -9.006 0.916 1.00 15.11 3 PHE A CA 8
ATOM 11315 C C . PHE A 1 3 ? 1.692 -10.238 0.626 1.00 41.55 3 PHE A C 8
ATOM 11316 O O . PHE A 1 3 ? 1.375 -11.030 -0.261 1.00 1.24 3 PHE A O 8
ATOM 11333 N N . ASN A 1 4 ? 2.776 -10.390 1.379 1.00 64.41 4 ASN A N 8
ATOM 11334 C CA . ASN A 1 4 ? 3.676 -11.524 1.202 1.00 22.51 4 ASN A CA 8
ATOM 11335 C C . ASN A 1 4 ? 3.099 -12.782 1.845 1.00 61.12 4 ASN A C 8
ATOM 11336 O O . ASN A 1 4 ? 2.433 -12.715 2.878 1.00 14.44 4 ASN A O 8
ATOM 11347 N N . LEU A 1 5 ? 3.360 -13.929 1.227 1.00 41.43 5 LEU A N 8
ATOM 11348 C CA . LEU A 1 5 ? 2.868 -15.203 1.738 1.00 14.02 5 LEU A CA 8
ATOM 11349 C C . LEU A 1 5 ? 3.603 -15.598 3.014 1.00 24.35 5 LEU A C 8
ATOM 11350 O O . LEU A 1 5 ? 2.983 -15.859 4.045 1.00 61.02 5 LEU A O 8
ATOM 11366 N N . ALA A 1 6 ? 4.930 -15.639 2.938 1.00 14.35 6 ALA A N 8
ATOM 11367 C CA . ALA A 1 6 ? 5.750 -15.998 4.088 1.00 1.35 6 ALA A CA 8
ATOM 11368 C C . ALA A 1 6 ? 5.495 -15.056 5.260 1.00 33.25 6 ALA A C 8
ATOM 11369 O O . ALA A 1 6 ? 5.554 -13.836 5.113 1.00 45.41 6 ALA A O 8
ATOM 11376 N N . SER A 1 7 ? 5.209 -15.631 6.424 1.00 23.33 7 SER A N 8
ATOM 11377 C CA . SER A 1 7 ? 4.940 -14.843 7.621 1.00 1.30 7 SER A CA 8
ATOM 11378 C C . SER A 1 7 ? 5.779 -15.335 8.796 1.00 31.53 7 SER A C 8
ATOM 11379 O O . SER A 1 7 ? 6.479 -16.344 8.695 1.00 34.23 7 SER A O 8
ATOM 11387 N N . LEU A 1 8 ? 5.703 -14.617 9.911 1.00 45.20 8 LEU A N 8
ATOM 11388 C CA . LEU A 1 8 ? 6.455 -14.979 11.107 1.00 22.54 8 LEU A CA 8
ATOM 11389 C C . LEU A 1 8 ? 5.546 -15.016 12.332 1.00 41.43 8 LEU A C 8
ATOM 11390 O O . LEU A 1 8 ? 6.010 -14.897 13.465 1.00 72.41 8 LEU A O 8
ATOM 11406 N N . ASN A 1 9 ? 4.249 -15.182 12.094 1.00 31.03 9 ASN A N 8
ATOM 11407 C CA . ASN A 1 9 ? 3.274 -15.236 13.178 1.00 4.30 9 ASN A CA 8
ATOM 11408 C C . ASN A 1 9 ? 2.651 -16.624 13.281 1.00 71.44 9 ASN A C 8
ATOM 11409 O O . ASN A 1 9 ? 1.617 -16.897 12.672 1.00 61.23 9 ASN A O 8
ATOM 11420 N N . GLU A 1 10 ? 3.287 -17.497 14.056 1.00 63.14 10 GLU A N 8
ATOM 11421 C CA . GLU A 1 10 ? 2.795 -18.857 14.237 1.00 34.54 10 GLU A CA 8
ATOM 11422 C C . GLU A 1 10 ? 2.224 -19.046 15.640 1.00 72.51 10 GLU A C 8
ATOM 11423 O O . GLU A 1 10 ? 1.930 -20.167 16.055 1.00 15.20 10 GLU A O 8
ATOM 11435 N N . GLU A 1 11 ? 2.071 -17.942 16.364 1.00 22.22 11 GLU A N 8
ATOM 11436 C CA . GLU A 1 11 ? 1.537 -17.987 17.720 1.00 2.34 11 GLU A CA 8
ATOM 11437 C C . GLU A 1 11 ? 0.173 -17.307 17.790 1.00 13.04 11 GLU A C 8
ATOM 11438 O O . GLU A 1 11 ? -0.232 -16.811 18.841 1.00 30.25 11 GLU A O 8
ATOM 11450 N N . MET A 1 12 ? -0.531 -17.288 16.663 1.00 2.11 12 MET A N 8
ATOM 11451 C CA . MET A 1 12 ? -1.850 -16.670 16.596 1.00 0.23 12 MET A CA 8
ATOM 11452 C C . MET A 1 12 ? -2.949 -17.723 16.693 1.00 13.24 12 MET A C 8
ATOM 11453 O O . MET A 1 12 ? -3.950 -17.528 17.384 1.00 22.20 12 MET A O 8
ATOM 11467 N N . PHE A 1 13 ? -2.757 -18.838 15.997 1.00 31.31 13 PHE A N 8
ATOM 11468 C CA . PHE A 1 13 ? -3.733 -19.922 16.004 1.00 13.41 13 PHE A CA 8
ATOM 11469 C C . PHE A 1 13 ? -3.042 -21.276 16.129 1.00 22.04 13 PHE A C 8
ATOM 11470 O O . PHE A 1 13 ? -3.090 -21.914 17.180 1.00 62.32 13 PHE A O 8
ATOM 11487 N N . ASN A 1 14 ? -2.400 -21.708 15.049 1.00 45.01 14 ASN A N 8
ATOM 11488 C CA . ASN A 1 14 ? -1.699 -22.987 15.037 1.00 42.14 14 ASN A CA 8
ATOM 11489 C C . ASN A 1 14 ? -2.592 -24.102 15.571 1.00 14.14 14 ASN A C 8
ATOM 11490 O O . ASN A 1 14 ? -2.280 -24.732 16.582 1.00 40.20 14 ASN A O 8
ATOM 11501 N N . VAL A 1 15 ? -3.706 -24.341 14.886 1.00 41.12 15 VAL A N 8
ATOM 11502 C CA . VAL A 1 15 ? -4.644 -25.381 15.290 1.00 14.22 15 VAL A CA 8
ATOM 11503 C C . VAL A 1 15 ? -3.966 -26.745 15.336 1.00 74.55 15 VAL A C 8
ATOM 11504 O O . VAL A 1 15 ? -4.384 -27.633 16.078 1.00 34.14 15 VAL A O 8
ATOM 11517 N N . ALA A 1 16 ? -2.917 -26.906 14.536 1.00 0.40 16 ALA A N 8
ATOM 11518 C CA . ALA A 1 16 ? -2.179 -28.162 14.487 1.00 42.54 16 ALA A CA 8
ATOM 11519 C C . ALA A 1 16 ? -1.219 -28.281 15.666 1.00 72.04 16 ALA A C 8
ATOM 11520 O O . ALA A 1 16 ? -0.615 -29.331 15.882 1.00 2.12 16 ALA A O 8
ATOM 11527 N N . ALA A 1 17 ? -1.084 -27.198 16.424 1.00 23.44 17 ALA A N 8
ATOM 11528 C CA . ALA A 1 17 ? -0.198 -27.183 17.582 1.00 13.12 17 ALA A CA 8
ATOM 11529 C C . ALA A 1 17 ? -0.984 -26.967 18.871 1.00 1.12 17 ALA A C 8
ATOM 11530 O O . ALA A 1 17 ? -0.541 -27.355 19.953 1.00 61.31 17 ALA A O 8
ATOM 11537 N N . LEU A 1 18 ? -2.151 -26.345 18.750 1.00 53.23 18 LEU A N 8
ATOM 11538 C CA . LEU A 1 18 ? -2.999 -26.076 19.906 1.00 32.20 18 LEU A CA 8
ATOM 11539 C C . LEU A 1 18 ? -4.010 -27.200 20.113 1.00 3.20 18 LEU A C 8
ATOM 11540 O O . LEU A 1 18 ? -4.688 -27.621 19.175 1.00 24.22 18 LEU A O 8
ATOM 11556 N N . THR A 1 19 ? -4.108 -27.681 21.349 1.00 45.24 19 THR A N 8
ATOM 11557 C CA . THR A 1 19 ? -5.036 -28.754 21.680 1.00 62.44 19 THR A CA 8
ATOM 11558 C C . THR A 1 19 ? -5.642 -28.550 23.063 1.00 32.02 19 THR A C 8
ATOM 11559 O O . THR A 1 19 ? -4.925 -28.466 24.061 1.00 53.24 19 THR A O 8
ATOM 11570 N N . LYS A 1 20 ? -6.967 -28.472 23.117 1.00 14.55 20 LYS A N 8
ATOM 11571 C CA . LYS A 1 20 ? -7.672 -28.279 24.379 1.00 1.05 20 LYS A CA 8
ATOM 11572 C C . LYS A 1 20 ? -9.178 -28.199 24.155 1.00 55.31 20 LYS A C 8
ATOM 11573 O O . LYS A 1 20 ? -9.637 -27.974 23.035 1.00 53.12 20 LYS A O 8
ATOM 11592 N N . ARG A 1 21 ? -9.943 -28.382 25.227 1.00 64.54 21 ARG A N 8
ATOM 11593 C CA . ARG A 1 21 ? -11.397 -28.330 25.146 1.00 73.42 21 ARG A CA 8
ATOM 11594 C C . ARG A 1 21 ? -11.885 -26.888 25.053 1.00 54.33 21 ARG A C 8
ATOM 11595 O O . ARG A 1 21 ? -12.412 -26.465 24.024 1.00 61.33 21 ARG A O 8
ATOM 11616 N N . ALA A 1 22 ? -11.707 -26.137 26.135 1.00 60.12 22 ALA A N 8
ATOM 11617 C CA . ALA A 1 22 ? -12.128 -24.742 26.175 1.00 65.12 22 ALA A CA 8
ATOM 11618 C C . ALA A 1 22 ? -11.101 -23.840 25.499 1.00 40.34 22 ALA A C 8
ATOM 11619 O O . ALA A 1 22 ? -11.451 -22.990 24.680 1.00 53.14 22 ALA A O 8
ATOM 11626 N N . ASP A 1 23 ? -9.833 -24.029 25.847 1.00 32.20 23 ASP A N 8
ATOM 11627 C CA . ASP A 1 23 ? -8.755 -23.232 25.273 1.00 32.22 23 ASP A CA 8
ATOM 11628 C C . ASP A 1 23 ? -8.884 -23.157 23.755 1.00 42.10 23 ASP A C 8
ATOM 11629 O O . ASP A 1 23 ? -8.543 -22.145 23.143 1.00 74.22 23 ASP A O 8
ATOM 11638 N N . ALA A 1 24 ? -9.377 -24.235 23.154 1.00 45.12 24 ALA A N 8
ATOM 11639 C CA . ALA A 1 24 ? -9.551 -24.291 21.708 1.00 41.42 24 ALA A CA 8
ATOM 11640 C C . ALA A 1 24 ? -10.756 -23.466 21.268 1.00 44.31 24 ALA A C 8
ATOM 11641 O O . ALA A 1 24 ? -10.667 -22.666 20.336 1.00 1.54 24 ALA A O 8
ATOM 11648 N N . LYS A 1 25 ? -11.882 -23.666 21.943 1.00 13.13 25 LYS A N 8
ATOM 11649 C CA . LYS A 1 25 ? -13.106 -22.940 21.623 1.00 21.53 25 LYS A CA 8
ATOM 11650 C C . LYS A 1 25 ? -12.891 -21.435 21.735 1.00 1.43 25 LYS A C 8
ATOM 11651 O O . LYS A 1 25 ? -13.403 -20.662 20.925 1.00 4.30 25 LYS A O 8
ATOM 11670 N N . LYS A 1 26 ? -12.129 -21.024 22.744 1.00 54.33 26 LYS A N 8
ATOM 11671 C CA . LYS A 1 26 ? -11.844 -19.611 22.961 1.00 44.51 26 LYS A CA 8
ATOM 11672 C C . LYS A 1 26 ? -11.071 -19.025 21.784 1.00 44.43 26 LYS A C 8
ATOM 11673 O O . LYS A 1 26 ? -11.139 -17.824 21.519 1.00 51.51 26 LYS A O 8
ATOM 11692 N N . LEU A 1 27 ? -10.337 -19.879 21.079 1.00 30.34 27 LEU A N 8
ATOM 11693 C CA . LEU A 1 27 ? -9.552 -19.446 19.929 1.00 70.35 27 LEU A CA 8
ATOM 11694 C C . LEU A 1 27 ? -10.423 -19.351 18.680 1.00 71.20 27 LEU A C 8
ATOM 11695 O O . LEU A 1 27 ? -10.354 -18.373 17.936 1.00 34.23 27 LEU A O 8
ATOM 11711 N N . ALA A 1 28 ? -11.243 -20.373 18.458 1.00 73.03 28 ALA A N 8
ATOM 11712 C CA . ALA A 1 28 ? -12.131 -20.403 17.302 1.00 10.40 28 ALA A CA 8
ATOM 11713 C C . ALA A 1 28 ? -13.251 -19.377 17.443 1.00 4.03 28 ALA A C 8
ATOM 11714 O O . ALA A 1 28 ? -13.812 -18.914 16.450 1.00 21.11 28 ALA A O 8
ATOM 11721 N N . LYS A 1 29 ? -13.572 -19.026 18.684 1.00 42.22 29 LYS A N 8
ATOM 11722 C CA . LYS A 1 29 ? -14.624 -18.054 18.956 1.00 33.23 29 LYS A CA 8
ATOM 11723 C C . LYS A 1 29 ? -14.372 -16.753 18.202 1.00 3.41 29 LYS A C 8
ATOM 11724 O O . LYS A 1 29 ? -15.197 -16.322 17.398 1.00 52.54 29 LYS A O 8
ATOM 11743 N N . GLN A 1 30 ? -13.226 -16.133 18.467 1.00 60.21 30 GLN A N 8
ATOM 11744 C CA . GLN A 1 30 ? -12.866 -14.881 17.812 1.00 63.42 30 GLN A CA 8
ATOM 11745 C C . GLN A 1 30 ? -12.633 -15.095 16.320 1.00 73.02 30 GLN A C 8
ATOM 11746 O O . GLN A 1 30 ? -12.866 -14.197 15.509 1.00 33.05 30 GLN A O 8
ATOM 11760 N N . LEU A 1 31 ? -12.173 -16.289 15.963 1.00 45.21 31 LEU A N 8
ATOM 11761 C CA . LEU A 1 31 ? -11.908 -16.621 14.567 1.00 1.13 31 LEU A CA 8
ATOM 11762 C C . LEU A 1 31 ? -13.210 -16.782 13.789 1.00 11.35 31 LEU A C 8
ATOM 11763 O O . LEU A 1 31 ? -13.229 -16.677 12.564 1.00 51.15 31 LEU A O 8
ATOM 11779 N N . MET A 1 32 ? -14.297 -17.035 14.511 1.00 10.22 32 MET A N 8
ATOM 11780 C CA . MET A 1 32 ? -15.604 -17.206 13.889 1.00 75.45 32 MET A CA 8
ATOM 11781 C C . MET A 1 32 ? -16.374 -15.890 13.869 1.00 52.44 32 MET A C 8
ATOM 11782 O O . MET A 1 32 ? -17.291 -15.707 13.068 1.00 24.23 32 MET A O 8
ATOM 11796 N N . GLY A 1 33 ? -15.995 -14.974 14.755 1.00 34.04 33 GLY A N 8
ATOM 11797 C CA . GLY A 1 33 ? -16.661 -13.686 14.822 1.00 31.35 33 GLY A CA 8
ATOM 11798 C C . GLY A 1 33 ? -15.906 -12.604 14.077 1.00 52.23 33 GLY A C 8
ATOM 11799 O O . GLY A 1 33 ? -16.450 -11.968 13.174 1.00 24.24 33 GLY A O 8
ATOM 11803 N N . ASN A 1 34 ? -14.650 -12.393 14.455 1.00 1.55 34 ASN A N 8
ATOM 11804 C CA . ASN A 1 34 ? -13.820 -11.377 13.817 1.00 23.43 34 ASN A CA 8
ATOM 11805 C C . ASN A 1 34 ? -13.547 -11.735 12.359 1.00 33.14 34 ASN A C 8
ATOM 11806 O O . ASN A 1 34 ? -12.885 -12.731 12.067 1.00 11.02 34 ASN A O 8
ATOM 11817 N N . ASP A 1 35 ? -14.062 -10.916 11.449 1.00 1.10 35 ASP A N 8
ATOM 11818 C CA . ASP A 1 35 ? -13.873 -11.144 10.021 1.00 31.31 35 ASP A CA 8
ATOM 11819 C C . ASP A 1 35 ? -12.481 -10.704 9.580 1.00 63.21 35 ASP A C 8
ATOM 11820 O O . ASP A 1 35 ? -11.770 -11.445 8.900 1.00 51.44 35 ASP A O 8
ATOM 11829 N N . LYS A 1 36 ? -12.097 -9.494 9.971 1.00 41.34 36 LYS A N 8
ATOM 11830 C CA . LYS A 1 36 ? -10.790 -8.954 9.616 1.00 3.53 36 LYS A CA 8
ATOM 11831 C C . LYS A 1 36 ? -9.671 -9.858 10.123 1.00 34.45 36 LYS A C 8
ATOM 11832 O O . LYS A 1 36 ? -8.586 -9.906 9.543 1.00 30.10 36 LYS A O 8
ATOM 11851 N N . LEU A 1 37 ? -9.943 -10.576 11.208 1.00 11.21 37 LEU A N 8
ATOM 11852 C CA . LEU A 1 37 ? -8.960 -11.481 11.793 1.00 60.24 37 LEU A CA 8
ATOM 11853 C C . LEU A 1 37 ? -9.008 -12.847 11.116 1.00 63.31 37 LEU A C 8
ATOM 11854 O O . LEU A 1 37 ? -8.000 -13.332 10.602 1.00 21.24 37 LEU A O 8
ATOM 11870 N N . ALA A 1 38 ? -10.186 -13.462 11.118 1.00 51.15 38 ALA A N 8
ATOM 11871 C CA . ALA A 1 38 ? -10.366 -14.770 10.500 1.00 13.11 38 ALA A CA 8
ATOM 11872 C C . ALA A 1 38 ? -9.841 -14.778 9.069 1.00 61.43 38 ALA A C 8
ATOM 11873 O O . ALA A 1 38 ? -9.389 -15.809 8.569 1.00 33.12 38 ALA A O 8
ATOM 11880 N N . ASP A 1 39 ? -9.903 -13.624 8.414 1.00 75.43 39 ASP A N 8
ATOM 11881 C CA . ASP A 1 39 ? -9.433 -13.499 7.039 1.00 74.01 39 ASP A CA 8
ATOM 11882 C C . ASP A 1 39 ? -7.973 -13.924 6.923 1.00 3.42 39 ASP A C 8
ATOM 11883 O O . ASP A 1 39 ? -7.583 -14.588 5.963 1.00 14.32 39 ASP A O 8
ATOM 11892 N N . ALA A 1 40 ? -7.169 -13.534 7.908 1.00 60.55 40 ALA A N 8
ATOM 11893 C CA . ALA A 1 40 ? -5.752 -13.875 7.917 1.00 62.45 40 ALA A CA 8
ATOM 11894 C C . ALA A 1 40 ? -5.520 -15.241 8.555 1.00 3.52 40 ALA A C 8
ATOM 11895 O O . ALA A 1 40 ? -4.469 -15.853 8.368 1.00 72.43 40 ALA A O 8
ATOM 11902 N N . ALA A 1 41 ? -6.507 -15.711 9.311 1.00 42.33 41 ALA A N 8
ATOM 11903 C CA . ALA A 1 41 ? -6.410 -17.004 9.976 1.00 60.10 41 ALA A CA 8
ATOM 11904 C C . ALA A 1 41 ? -6.708 -18.143 9.007 1.00 32.42 41 ALA A C 8
ATOM 11905 O O . ALA A 1 41 ? -5.887 -19.041 8.817 1.00 3.42 41 ALA A O 8
ATOM 11912 N N . TYR A 1 42 ? -7.888 -18.102 8.398 1.00 43.12 42 TYR A N 8
ATOM 11913 C CA . TYR A 1 42 ? -8.295 -19.133 7.451 1.00 54.12 42 TYR A CA 8
ATOM 11914 C C . TYR A 1 42 ? -7.239 -19.326 6.367 1.00 10.40 42 TYR A C 8
ATOM 11915 O O . TYR A 1 42 ? -7.089 -20.418 5.818 1.00 0.33 42 TYR A O 8
ATOM 11933 N N . ILE A 1 43 ? -6.509 -18.257 6.065 1.00 74.12 43 ILE A N 8
ATOM 11934 C CA . ILE A 1 43 ? -5.466 -18.308 5.048 1.00 3.15 43 ILE A CA 8
ATOM 11935 C C . ILE A 1 43 ? -4.142 -18.775 5.643 1.00 24.31 43 ILE A C 8
ATOM 11936 O O . ILE A 1 43 ? -3.300 -19.338 4.943 1.00 4.22 43 ILE A O 8
ATOM 11952 N N . TRP A 1 44 ? -3.966 -18.540 6.938 1.00 24.23 44 TRP A N 8
ATOM 11953 C CA . TRP A 1 44 ? -2.744 -18.939 7.628 1.00 30.12 44 TRP A CA 8
ATOM 11954 C C . TRP A 1 44 ? -2.631 -20.458 7.701 1.00 11.21 44 TRP A C 8
ATOM 11955 O O . TRP A 1 44 ? -1.624 -21.035 7.291 1.00 40.41 44 TRP A O 8
ATOM 11976 N N . TRP A 1 45 ? -3.669 -21.099 8.225 1.00 73.20 45 TRP A N 8
ATOM 11977 C CA . TRP A 1 45 ? -3.685 -22.552 8.351 1.00 75.21 45 TRP A CA 8
ATOM 11978 C C . TRP A 1 45 ? -3.243 -23.216 7.052 1.00 61.23 45 TRP A C 8
ATOM 11979 O O . TRP A 1 45 ? -2.319 -24.029 7.044 1.00 44.40 45 TRP A O 8
ATOM 12000 N N . GLN A 1 46 ? -3.908 -22.865 5.956 1.00 12.10 46 GLN A N 8
ATOM 12001 C CA . GLN A 1 46 ? -3.582 -23.428 4.651 1.00 32.44 46 GLN A CA 8
ATOM 12002 C C . GLN A 1 46 ? -2.093 -23.287 4.354 1.00 20.01 46 GLN A C 8
ATOM 12003 O O . GLN A 1 46 ? -1.485 -24.167 3.743 1.00 51.40 46 GLN A O 8
ATOM 12017 N N . HIS A 1 47 ? -1.511 -22.174 4.790 1.00 65.43 47 HIS A N 8
ATOM 12018 C CA . HIS A 1 47 ? -0.092 -21.918 4.570 1.00 5.13 47 HIS A CA 8
ATOM 12019 C C . HIS A 1 47 ? 0.760 -23.048 5.142 1.00 55.03 47 HIS A C 8
ATOM 12020 O O . HIS A 1 47 ? 1.807 -23.387 4.593 1.00 3.23 47 HIS A O 8
ATOM 12034 N N . ASN A 1 48 ? 0.301 -23.626 6.247 1.00 25.51 48 ASN A N 8
ATOM 12035 C CA . ASN A 1 48 ? 1.022 -24.717 6.894 1.00 73.55 48 ASN A CA 8
ATOM 12036 C C . ASN A 1 48 ? 0.485 -26.070 6.435 1.00 22.25 48 ASN A C 8
ATOM 12037 O O . ASN A 1 48 ? 0.590 -27.066 7.152 1.00 51.10 48 ASN A O 8
ATOM 12048 N N . ARG A 1 49 ? -0.089 -26.098 5.237 1.00 1.02 49 ARG A N 8
ATOM 12049 C CA . ARG A 1 49 ? -0.642 -27.328 4.683 1.00 14.25 49 ARG A CA 8
ATOM 12050 C C . ARG A 1 49 ? -1.594 -27.991 5.675 1.00 11.51 49 ARG A C 8
ATOM 12051 O O . ARG A 1 49 ? -1.467 -29.178 5.975 1.00 11.31 49 ARG A O 8
ATOM 12072 N N . VAL A 1 50 ? -2.547 -27.215 6.181 1.00 14.34 50 VAL A N 8
ATOM 12073 C CA . VAL A 1 50 ? -3.521 -27.726 7.139 1.00 51.13 50 VAL A CA 8
ATOM 12074 C C . VAL A 1 50 ? -4.529 -28.646 6.459 1.00 12.32 50 VAL A C 8
ATOM 12075 O O . VAL A 1 50 ? -4.731 -28.577 5.246 1.00 25.31 50 VAL A O 8
ATOM 12088 N N . THR A 1 51 ? -5.162 -29.507 7.249 1.00 34.33 51 THR A N 8
ATOM 12089 C CA . THR A 1 51 ? -6.150 -30.442 6.725 1.00 62.14 51 THR A CA 8
ATOM 12090 C C . THR A 1 51 ? -7.533 -30.161 7.300 1.00 52.11 51 THR A C 8
ATOM 12091 O O . THR A 1 51 ? -7.668 -29.786 8.466 1.00 63.34 51 THR A O 8
ATOM 12102 N N . LEU A 1 52 ? -8.559 -30.344 6.477 1.00 75.14 52 LEU A N 8
ATOM 12103 C CA . LEU A 1 52 ? -9.935 -30.111 6.904 1.00 5.33 52 LEU A CA 8
ATOM 12104 C C . LEU A 1 52 ? -10.241 -30.872 8.190 1.00 15.42 52 LEU A C 8
ATOM 12105 O O . LEU A 1 52 ? -10.829 -30.323 9.123 1.00 45.21 52 LEU A O 8
ATOM 12121 N N . ASP A 1 53 ? -9.839 -32.137 8.233 1.00 2.22 53 ASP A N 8
ATOM 12122 C CA . ASP A 1 53 ? -10.068 -32.973 9.406 1.00 4.51 53 ASP A CA 8
ATOM 12123 C C . ASP A 1 53 ? -9.487 -32.323 10.658 1.00 3.21 53 ASP A C 8
ATOM 12124 O O . ASP A 1 53 ? -9.942 -32.583 11.771 1.00 11.14 53 ASP A O 8
ATOM 12133 N N . GLN A 1 54 ? -8.479 -31.478 10.467 1.00 64.03 54 GLN A N 8
ATOM 12134 C CA . GLN A 1 54 ? -7.835 -30.793 11.581 1.00 4.12 54 GLN A CA 8
ATOM 12135 C C . GLN A 1 54 ? -8.620 -29.549 11.982 1.00 0.34 54 GLN A C 8
ATOM 12136 O O . GLN A 1 54 ? -9.179 -29.482 13.078 1.00 61.24 54 GLN A O 8
ATOM 12150 N N . ILE A 1 55 ? -8.658 -28.565 11.089 1.00 24.44 55 ILE A N 8
ATOM 12151 C CA . ILE A 1 55 ? -9.375 -27.324 11.351 1.00 51.13 55 ILE A CA 8
ATOM 12152 C C . ILE A 1 55 ? -10.822 -27.598 11.747 1.00 70.15 55 ILE A C 8
ATOM 12153 O O . ILE A 1 55 ? -11.438 -26.815 12.470 1.00 44.32 55 ILE A O 8
ATOM 12169 N N . ASP A 1 56 ? -11.358 -28.716 11.269 1.00 15.41 56 ASP A N 8
ATOM 12170 C CA . ASP A 1 56 ? -12.733 -29.096 11.575 1.00 3.42 56 ASP A CA 8
ATOM 12171 C C . ASP A 1 56 ? -12.889 -29.423 13.057 1.00 63.10 56 ASP A C 8
ATOM 12172 O O . ASP A 1 56 ? -13.714 -28.830 13.752 1.00 54.10 56 ASP A O 8
ATOM 12181 N N . THR A 1 57 ? -12.090 -30.373 13.535 1.00 14.54 57 THR A N 8
ATOM 12182 C CA . THR A 1 57 ? -12.141 -30.781 14.934 1.00 51.25 57 THR A CA 8
ATOM 12183 C C . THR A 1 57 ? -11.884 -29.599 15.861 1.00 11.22 57 THR A C 8
ATOM 12184 O O . THR A 1 57 ? -12.237 -29.634 17.040 1.00 13.31 57 THR A O 8
ATOM 12195 N N . PHE A 1 58 ? -11.268 -28.552 15.322 1.00 64.42 58 PHE A N 8
ATOM 12196 C CA . PHE A 1 58 ? -10.963 -27.359 16.102 1.00 11.30 58 PHE A CA 8
ATOM 12197 C C . PHE A 1 58 ? -12.148 -26.397 16.109 1.00 3.14 58 PHE A C 8
ATOM 12198 O O . PHE A 1 58 ? -12.705 -26.088 17.164 1.00 61.14 58 PHE A O 8
ATOM 12215 N N . LEU A 1 59 ? -12.527 -25.926 14.927 1.00 61.15 59 LEU A N 8
ATOM 12216 C CA . LEU A 1 59 ? -13.645 -24.999 14.795 1.00 12.50 59 LEU A CA 8
ATOM 12217 C C . LEU A 1 59 ? -14.940 -25.632 15.296 1.00 45.54 59 LEU A C 8
ATOM 12218 O O . LEU A 1 59 ? -15.687 -25.021 16.061 1.00 63.44 59 LEU A O 8
ATOM 12234 N N . LYS A 1 60 ? -15.198 -26.860 14.860 1.00 31.04 60 LYS A N 8
ATOM 12235 C CA . LYS A 1 60 ? -16.400 -27.579 15.266 1.00 10.21 60 LYS A CA 8
ATOM 12236 C C . LYS A 1 60 ? -16.554 -27.568 16.784 1.00 71.24 60 LYS A C 8
ATOM 12237 O O . LYS A 1 60 ? -17.616 -27.230 17.308 1.00 52.53 60 LYS A O 8
ATOM 12256 N N . LEU A 1 61 ? -15.488 -27.939 17.484 1.00 34.25 61 LEU A N 8
ATOM 12257 C CA . LEU A 1 61 ? -15.505 -27.971 18.943 1.00 42.31 61 LEU A CA 8
ATOM 12258 C C . LEU A 1 61 ? -15.948 -26.627 19.512 1.00 43.53 61 LEU A C 8
ATOM 12259 O O . LEU A 1 61 ? -16.463 -26.553 20.627 1.00 53.34 61 LEU A O 8
ATOM 12275 N N . ALA A 1 62 ? -15.745 -25.566 18.737 1.00 64.13 62 ALA A N 8
ATOM 12276 C CA . ALA A 1 62 ? -16.127 -24.225 19.161 1.00 22.15 62 ALA A CA 8
ATOM 12277 C C . ALA A 1 62 ? -17.616 -23.982 18.938 1.00 24.15 62 ALA A C 8
ATOM 12278 O O . ALA A 1 62 ? -18.256 -23.255 19.697 1.00 10.43 62 ALA A O 8
ATOM 12285 N N . SER A 1 63 ? -18.160 -24.595 17.892 1.00 34.14 63 SER A N 8
ATOM 12286 C CA . SER A 1 63 ? -19.574 -24.441 17.567 1.00 65.30 63 SER A CA 8
ATOM 12287 C C . SER A 1 63 ? -20.386 -25.615 18.105 1.00 22.32 63 SER A C 8
ATOM 12288 O O . SER A 1 63 ? -19.842 -26.524 18.733 1.00 73.53 63 SER A O 8
ATOM 12296 N N . ARG A 1 64 ? -21.691 -25.588 17.855 1.00 3.10 64 ARG A N 8
ATOM 12297 C CA . ARG A 1 64 ? -22.579 -26.648 18.315 1.00 73.30 64 ARG A CA 8
ATOM 12298 C C . ARG A 1 64 ? -22.137 -28.003 17.770 1.00 63.12 64 ARG A C 8
ATOM 12299 O O . ARG A 1 64 ? -21.361 -28.078 16.817 1.00 42.22 64 ARG A O 8
ATOM 12320 N N . LYS A 1 65 ? -22.635 -29.072 18.381 1.00 30.41 65 LYS A N 8
ATOM 12321 C CA . LYS A 1 65 ? -22.293 -30.425 17.958 1.00 62.10 65 LYS A CA 8
ATOM 12322 C C . LYS A 1 65 ? -23.144 -30.854 16.767 1.00 65.21 65 LYS A C 8
ATOM 12323 O O . LYS A 1 65 ? -23.873 -31.844 16.835 1.00 24.44 65 LYS A O 8
ATOM 12342 N N . THR A 1 66 ? -23.045 -30.104 15.674 1.00 51.31 66 THR A N 8
ATOM 12343 C CA . THR A 1 66 ? -23.805 -30.407 14.468 1.00 50.42 66 THR A CA 8
ATOM 12344 C C . THR A 1 66 ? -22.929 -30.302 13.225 1.00 43.31 66 THR A C 8
ATOM 12345 O O . THR A 1 66 ? -23.303 -29.661 12.243 1.00 35.22 66 THR A O 8
ATOM 12356 N N . GLN A 1 67 ? -21.761 -30.935 13.274 1.00 33.15 67 GLN A N 8
ATOM 12357 C CA . GLN A 1 67 ? -20.832 -30.912 12.151 1.00 20.01 67 GLN A CA 8
ATOM 12358 C C . GLN A 1 67 ? -20.374 -29.488 11.853 1.00 62.33 67 GLN A C 8
ATOM 12359 O O . GLN A 1 67 ? -19.879 -29.200 10.764 1.00 61.11 67 GLN A O 8
ATOM 12373 N N . GLY A 1 68 ? -20.543 -28.601 12.828 1.00 2.42 68 GLY A N 8
ATOM 12374 C CA . GLY A 1 68 ? -20.142 -27.217 12.650 1.00 60.31 68 GLY A CA 8
ATOM 12375 C C . GLY A 1 68 ? -20.738 -26.597 11.402 1.00 60.23 68 GLY A C 8
ATOM 12376 O O . GLY A 1 68 ? -20.141 -26.654 10.327 1.00 53.31 68 GLY A O 8
ATOM 12380 N N . ALA A 1 69 ? -21.919 -26.005 11.543 1.00 33.02 69 ALA A N 8
ATOM 12381 C CA . ALA A 1 69 ? -22.596 -25.372 10.418 1.00 10.22 69 ALA A CA 8
ATOM 12382 C C . ALA A 1 69 ? -21.860 -24.113 9.973 1.00 40.31 69 ALA A C 8
ATOM 12383 O O . ALA A 1 69 ? -21.440 -24.001 8.821 1.00 2.01 69 ALA A O 8
ATOM 12390 N N . LYS A 1 70 ? -21.707 -23.166 10.892 1.00 15.34 70 LYS A N 8
ATOM 12391 C CA . LYS A 1 70 ? -21.022 -21.914 10.596 1.00 44.34 70 LYS A CA 8
ATOM 12392 C C . LYS A 1 70 ? -19.533 -22.151 10.362 1.00 71.05 70 LYS A C 8
ATOM 12393 O O . LYS A 1 70 ? -18.831 -21.285 9.838 1.00 35.21 70 LYS A O 8
ATOM 12412 N N . TYR A 1 71 ? -19.058 -23.329 10.751 1.00 52.11 71 TYR A N 8
ATOM 12413 C CA . TYR A 1 71 ? -17.653 -23.679 10.584 1.00 23.21 71 TYR A CA 8
ATOM 12414 C C . TYR A 1 71 ? -17.266 -23.691 9.108 1.00 4.14 71 TYR A C 8
ATOM 12415 O O . TYR A 1 71 ? -16.161 -23.293 8.742 1.00 1.40 71 TYR A O 8
ATOM 12433 N N . ASN A 1 72 ? -18.185 -24.151 8.266 1.00 50.41 72 ASN A N 8
ATOM 12434 C CA . ASN A 1 72 ? -17.941 -24.215 6.829 1.00 15.34 72 ASN A CA 8
ATOM 12435 C C . ASN A 1 72 ? -18.199 -22.862 6.173 1.00 40.20 72 ASN A C 8
ATOM 12436 O O . ASN A 1 72 ? -17.812 -22.634 5.027 1.00 12.22 72 ASN A O 8
ATOM 12447 N N . GLN A 1 73 ? -18.854 -21.969 6.908 1.00 43.30 73 GLN A N 8
ATOM 12448 C CA . GLN A 1 73 ? -19.163 -20.639 6.397 1.00 43.51 73 GLN A CA 8
ATOM 12449 C C . GLN A 1 73 ? -17.898 -19.794 6.278 1.00 15.32 73 GLN A C 8
ATOM 12450 O O . GLN A 1 73 ? -17.511 -19.390 5.181 1.00 12.13 73 GLN A O 8
ATOM 12464 N N . ILE A 1 74 ? -17.260 -19.530 7.413 1.00 32.34 74 ILE A N 8
ATOM 12465 C CA . ILE A 1 74 ? -16.039 -18.734 7.436 1.00 74.13 74 ILE A CA 8
ATOM 12466 C C . ILE A 1 74 ? -14.872 -19.501 6.824 1.00 41.20 74 ILE A C 8
ATOM 12467 O O . ILE A 1 74 ? -13.898 -18.905 6.363 1.00 21.10 74 ILE A O 8
ATOM 12483 N N . TYR A 1 75 ? -14.977 -20.825 6.822 1.00 53.14 75 TYR A N 8
ATOM 12484 C CA . TYR A 1 75 ? -13.930 -21.674 6.267 1.00 61.13 75 TYR A CA 8
ATOM 12485 C C . TYR A 1 75 ? -14.110 -21.848 4.762 1.00 62.12 75 TYR A C 8
ATOM 12486 O O . TYR A 1 75 ? -13.161 -22.161 4.044 1.00 20.22 75 TYR A O 8
ATOM 12504 N N . ASN A 1 76 ? -15.336 -21.642 4.291 1.00 4.23 76 ASN A N 8
ATOM 12505 C CA . ASN A 1 76 ? -15.642 -21.775 2.872 1.00 61.44 76 ASN A CA 8
ATOM 12506 C C . ASN A 1 76 ? -14.639 -20.999 2.023 1.00 32.14 76 ASN A C 8
ATOM 12507 O O . ASN A 1 76 ? -14.333 -21.387 0.896 1.00 42.21 76 ASN A O 8
ATOM 12518 N N . SER A 1 77 ? -14.131 -19.901 2.574 1.00 31.31 77 SER A N 8
ATOM 12519 C CA . SER A 1 77 ? -13.165 -19.068 1.867 1.00 32.33 77 SER A CA 8
ATOM 12520 C C . SER A 1 77 ? -11.998 -19.906 1.355 1.00 64.01 77 SER A C 8
ATOM 12521 O O . SER A 1 77 ? -11.397 -19.591 0.327 1.00 23.04 77 SER A O 8
ATOM 12529 N N . TYR A 1 78 ? -11.682 -20.974 2.078 1.00 30.45 78 TYR A N 8
ATOM 12530 C CA . TYR A 1 78 ? -10.585 -21.857 1.700 1.00 71.12 78 TYR A CA 8
ATOM 12531 C C . TYR A 1 78 ? -11.059 -22.924 0.717 1.00 4.21 78 TYR A C 8
ATOM 12532 O O . TYR A 1 78 ? -10.563 -23.013 -0.406 1.00 3.04 78 TYR A O 8
ATOM 12550 N N . MET A 1 79 ? -12.022 -23.731 1.149 1.00 54.41 79 MET A N 8
ATOM 12551 C CA . MET A 1 79 ? -12.565 -24.791 0.307 1.00 13.42 79 MET A CA 8
ATOM 12552 C C . MET A 1 79 ? -12.960 -24.249 -1.063 1.00 0.51 79 MET A C 8
ATOM 12553 O O . MET A 1 79 ? -12.891 -24.959 -2.065 1.00 65.21 79 MET A O 8
ATOM 12567 N N . MET A 1 80 ? -13.374 -22.986 -1.098 1.00 33.30 80 MET A N 8
ATOM 12568 C CA . MET A 1 80 ? -13.779 -22.350 -2.346 1.00 51.30 80 MET A CA 8
ATOM 12569 C C . MET A 1 80 ? -12.561 -21.944 -3.170 1.00 21.33 80 MET A C 8
ATOM 12570 O O . MET A 1 80 ? -12.533 -22.128 -4.387 1.00 52.21 80 MET A O 8
ATOM 12584 N N . HIS A 1 81 ? -11.555 -21.392 -2.498 1.00 72.13 81 HIS A N 8
ATOM 12585 C CA . HIS A 1 81 ? -10.334 -20.961 -3.169 1.00 23.00 81 HIS A CA 8
ATOM 12586 C C . HIS A 1 81 ? -9.691 -22.120 -3.925 1.00 23.14 81 HIS A C 8
ATOM 12587 O O . HIS A 1 81 ? -9.564 -22.083 -5.149 1.00 52.53 81 HIS A O 8
ATOM 12601 N N . LEU A 1 82 ? -9.286 -23.148 -3.187 1.00 64.23 82 LEU A N 8
ATOM 12602 C CA . LEU A 1 82 ? -8.655 -24.319 -3.788 1.00 3.44 82 LEU A CA 8
ATOM 12603 C C . LEU A 1 82 ? -9.661 -25.119 -4.608 1.00 71.10 82 LEU A C 8
ATOM 12604 O O . LEU A 1 82 ? -9.307 -25.739 -5.610 1.00 54.01 82 LEU A O 8
ATOM 12620 N N . GLY A 1 83 ? -10.919 -25.099 -4.176 1.00 65.12 83 GLY A N 8
ATOM 12621 C CA . GLY A 1 83 ? -11.957 -25.825 -4.883 1.00 53.14 83 GLY A CA 8
ATOM 12622 C C . GLY A 1 83 ? -11.777 -27.327 -4.797 1.00 24.45 83 GLY A C 8
ATOM 12623 O O . GLY A 1 83 ? -12.060 -28.051 -5.752 1.00 51.34 83 GLY A O 8
ATOM 12627 N N . LEU A 1 84 ? -11.302 -27.799 -3.649 1.00 31.11 84 LEU A N 8
ATOM 12628 C CA . LEU A 1 84 ? -11.082 -29.226 -3.441 1.00 21.21 84 LEU A CA 8
ATOM 12629 C C . LEU A 1 84 ? -12.102 -29.798 -2.462 1.00 14.42 84 LEU A C 8
ATOM 12630 O O . LEU A 1 84 ? -11.841 -30.793 -1.785 1.00 2.41 84 LEU A O 8
ATOM 12646 N N . THR A 1 85 ? -13.269 -29.163 -2.393 1.00 5.23 85 THR A N 8
ATOM 12647 C CA . THR A 1 85 ? -14.329 -29.608 -1.498 1.00 32.02 85 THR A CA 8
ATOM 12648 C C . THR A 1 85 ? -14.882 -30.961 -1.931 1.00 55.21 85 THR A C 8
ATOM 12649 O O . THR A 1 85 ? -14.768 -31.345 -3.094 1.00 73.41 85 THR A O 8
ATOM 12660 N N . GLY A 1 86 ? -15.484 -31.679 -0.987 1.00 64.13 86 GLY A N 8
ATOM 12661 C CA . GLY A 1 86 ? -16.046 -32.982 -1.292 1.00 54.41 86 GLY A CA 8
ATOM 12662 C C . GLY A 1 86 ? -16.304 -33.807 -0.047 1.00 73.34 86 GLY A C 8
ATOM 12663 O O . GLY A 1 86 ? -15.963 -34.989 0.004 1.00 62.22 86 GLY A O 8
ATOM 12667 N N . TYR A 1 87 ? -16.907 -33.185 0.959 1.00 10.42 87 TYR A N 8
ATOM 12668 C CA . TYR A 1 87 ? -17.207 -33.869 2.212 1.00 43.54 87 TYR A CA 8
ATOM 12669 C C . TYR A 1 87 ? -18.713 -34.017 2.405 1.00 42.15 87 TYR A C 8
ATOM 12670 O O . TYR A 1 87 ? -19.495 -33.758 1.490 1.00 5.23 87 TYR A O 8
ATOM 12688 N N . GLU A 1 88 ? -19.111 -34.435 3.602 1.00 71.21 88 GLU A N 8
ATOM 12689 C CA . GLU A 1 88 ? -20.523 -34.618 3.915 1.00 33.35 88 GLU A CA 8
ATOM 12690 C C . GLU A 1 88 ? -21.313 -33.343 3.635 1.00 42.11 88 GLU A C 8
ATOM 12691 O O . GLU A 1 88 ? -20.880 -32.233 3.947 1.00 20.43 88 GLU A O 8
ATOM 12703 N N . PRO A 1 89 ? -22.499 -33.503 3.030 1.00 13.04 89 PRO A N 8
ATOM 12704 C CA . PRO A 1 89 ? -23.375 -32.376 2.694 1.00 63.31 89 PRO A CA 8
ATOM 12705 C C . PRO A 1 89 ? -23.983 -31.725 3.931 1.00 3.13 89 PRO A C 8
ATOM 12706 O O . PRO A 1 89 ? -24.546 -32.404 4.789 1.00 65.34 89 PRO A O 8
ATOM 12717 N N . ASN A 1 90 ? -23.866 -30.404 4.017 1.00 44.21 90 ASN A N 8
ATOM 12718 C CA . ASN A 1 90 ? -24.404 -29.661 5.150 1.00 12.43 90 ASN A CA 8
ATOM 12719 C C . ASN A 1 90 ? -25.453 -28.652 4.691 1.00 70.41 90 ASN A C 8
ATOM 12720 O O . ASN A 1 90 ? -25.577 -28.370 3.499 1.00 35.12 90 ASN A O 8
ATOM 12731 N N . SER A 1 91 ? -26.205 -28.113 5.645 1.00 41.52 91 SER A N 8
ATOM 12732 C CA . SER A 1 91 ? -27.245 -27.138 5.338 1.00 14.13 91 SER A CA 8
ATOM 12733 C C . SER A 1 91 ? -27.106 -25.899 6.218 1.00 21.43 91 SER A C 8
ATOM 12734 O O . SER A 1 91 ? -27.673 -25.832 7.309 1.00 71.13 91 SER A O 8
ATOM 12742 N N . SER A 1 92 ? -26.346 -24.921 5.736 1.00 74.01 92 SER A N 8
ATOM 12743 C CA . SER A 1 92 ? -26.128 -23.686 6.479 1.00 11.42 92 SER A CA 8
ATOM 12744 C C . SER A 1 92 ? -25.619 -22.581 5.559 1.00 44.33 92 SER A C 8
ATOM 12745 O O . SER A 1 92 ? -25.062 -22.851 4.495 1.00 71.43 92 SER A O 8
ATOM 12753 N N . SER A 1 93 ? -25.814 -21.334 5.977 1.00 64.12 93 SER A N 8
ATOM 12754 C CA . SER A 1 93 ? -25.378 -20.187 5.189 1.00 0.22 93 SER A CA 8
ATOM 12755 C C . SER A 1 93 ? -25.710 -18.880 5.903 1.00 31.03 93 SER A C 8
ATOM 12756 O O . SER A 1 93 ? -26.199 -18.883 7.033 1.00 20.31 93 SER A O 8
ATOM 12764 N N . VAL A 1 94 ? -25.441 -17.763 5.235 1.00 4.12 94 VAL A N 8
ATOM 12765 C CA . VAL A 1 94 ? -25.711 -16.448 5.804 1.00 51.11 94 VAL A CA 8
ATOM 12766 C C . VAL A 1 94 ? -25.671 -15.366 4.731 1.00 45.04 94 VAL A C 8
ATOM 12767 O O . VAL A 1 94 ? -24.746 -15.317 3.919 1.00 51.21 94 VAL A O 8
ATOM 12780 N N . ASP A 1 95 ? -26.678 -14.500 4.733 1.00 72.43 95 ASP A N 8
ATOM 12781 C CA . ASP A 1 95 ? -26.757 -13.417 3.760 1.00 55.02 95 ASP A CA 8
ATOM 12782 C C . ASP A 1 95 ? -26.667 -12.059 4.450 1.00 72.43 95 ASP A C 8
ATOM 12783 O O . ASP A 1 95 ? -26.300 -11.060 3.832 1.00 45.11 95 ASP A O 8
ATOM 12792 N N . LYS A 1 96 ? -27.006 -12.031 5.734 1.00 10.51 96 LYS A N 8
ATOM 12793 C CA . LYS A 1 96 ? -26.964 -10.796 6.510 1.00 65.54 96 LYS A CA 8
ATOM 12794 C C . LYS A 1 96 ? -25.593 -10.135 6.406 1.00 62.45 96 LYS A C 8
ATOM 12795 O O . LYS A 1 96 ? -25.471 -8.915 6.519 1.00 44.01 96 LYS A O 8
ATOM 12814 N N . LEU A 1 97 ? -24.564 -10.948 6.188 1.00 54.31 97 LEU A N 8
ATOM 12815 C CA . LEU A 1 97 ? -23.202 -10.441 6.067 1.00 63.23 97 LEU A CA 8
ATOM 12816 C C . LEU A 1 97 ? -23.109 -9.385 4.970 1.00 21.11 97 LEU A C 8
ATOM 12817 O O . LEU A 1 97 ? -22.230 -8.524 4.997 1.00 71.13 97 LEU A O 8
ATOM 12833 N N . ALA A 1 98 ? -24.023 -9.457 4.008 1.00 43.22 98 ALA A N 8
ATOM 12834 C CA . ALA A 1 98 ? -24.047 -8.505 2.904 1.00 5.45 98 ALA A CA 8
ATOM 12835 C C . ALA A 1 98 ? -24.262 -7.083 3.411 1.00 14.41 98 ALA A C 8
ATOM 12836 O O . ALA A 1 98 ? -23.750 -6.124 2.834 1.00 13.33 98 ALA A O 8
ATOM 12843 N N . ALA A 1 99 ? -25.024 -6.954 4.492 1.00 14.13 99 ALA A N 8
ATOM 12844 C CA . ALA A 1 99 ? -25.307 -5.649 5.077 1.00 43.10 99 ALA A CA 8
ATOM 12845 C C . ALA A 1 99 ? -26.078 -4.766 4.102 1.00 41.30 99 ALA A C 8
ATOM 12846 O O . ALA A 1 99 ? -25.973 -3.540 4.144 1.00 74.32 99 ALA A O 8
ATOM 12853 N N . ALA A 1 100 ? -26.852 -5.396 3.225 1.00 64.45 100 ALA A N 8
ATOM 12854 C CA . ALA A 1 100 ? -27.641 -4.667 2.240 1.00 73.42 100 ALA A CA 8
ATOM 12855 C C . ALA A 1 100 ? -28.657 -3.755 2.918 1.00 55.31 100 ALA A C 8
ATOM 12856 O O . ALA A 1 100 ? -29.311 -4.147 3.886 1.00 40.24 100 ALA A O 8
ATOM 12863 N N . LEU A 1 101 ? -28.786 -2.536 2.405 1.00 4.01 101 LEU A N 8
ATOM 12864 C CA . LEU A 1 101 ? -29.723 -1.566 2.962 1.00 64.31 101 LEU A CA 8
ATOM 12865 C C . LEU A 1 101 ? -30.871 -1.301 1.994 1.00 73.21 101 LEU A C 8
ATOM 12866 O O . LEU A 1 101 ? -30.752 -0.481 1.084 1.00 24.32 101 LEU A O 8
ATOM 12882 N N . GLU A 1 102 ? -31.984 -1.999 2.198 1.00 21.43 102 GLU A N 8
ATOM 12883 C CA . GLU A 1 102 ? -33.154 -1.838 1.344 1.00 53.42 102 GLU A CA 8
ATOM 12884 C C . GLU A 1 102 ? -34.406 -2.383 2.026 1.00 64.41 102 GLU A C 8
ATOM 12885 O O . GLU A 1 102 ? -34.344 -3.370 2.758 1.00 34.24 102 GLU A O 8
ATOM 12897 N N . PRO A 1 1 ? 11.789 -17.011 -5.153 1.00 21.22 1 PRO A N 9
ATOM 12898 C CA . PRO A 1 1 ? 13.003 -16.246 -4.851 1.00 55.12 1 PRO A CA 9
ATOM 12899 C C . PRO A 1 1 ? 13.494 -16.477 -3.426 1.00 41.53 1 PRO A C 9
ATOM 12900 O O . PRO A 1 1 ? 12.961 -17.318 -2.705 1.00 23.33 1 PRO A O 9
ATOM 12911 N N . ASN A 1 2 ? 14.514 -15.723 -3.028 1.00 15.34 2 ASN A N 9
ATOM 12912 C CA . ASN A 1 2 ? 15.077 -15.846 -1.688 1.00 40.51 2 ASN A CA 9
ATOM 12913 C C . ASN A 1 2 ? 14.928 -14.540 -0.913 1.00 52.33 2 ASN A C 9
ATOM 12914 O O . ASN A 1 2 ? 15.746 -14.220 -0.051 1.00 21.24 2 ASN A O 9
ATOM 12925 N N . PHE A 1 3 ? 13.877 -13.789 -1.227 1.00 1.12 3 PHE A N 9
ATOM 12926 C CA . PHE A 1 3 ? 13.620 -12.517 -0.561 1.00 22.33 3 PHE A CA 9
ATOM 12927 C C . PHE A 1 3 ? 12.647 -12.699 0.601 1.00 51.45 3 PHE A C 9
ATOM 12928 O O . PHE A 1 3 ? 11.431 -12.644 0.420 1.00 64.35 3 PHE A O 9
ATOM 12945 N N . ASN A 1 4 ? 13.192 -12.915 1.793 1.00 10.33 4 ASN A N 9
ATOM 12946 C CA . ASN A 1 4 ? 12.373 -13.105 2.985 1.00 73.43 4 ASN A CA 9
ATOM 12947 C C . ASN A 1 4 ? 12.671 -12.033 4.028 1.00 44.33 4 ASN A C 9
ATOM 12948 O O . ASN A 1 4 ? 13.441 -12.258 4.963 1.00 14.31 4 ASN A O 9
ATOM 12959 N N . LEU A 1 5 ? 12.058 -10.866 3.861 1.00 70.31 5 LEU A N 9
ATOM 12960 C CA . LEU A 1 5 ? 12.257 -9.758 4.788 1.00 10.31 5 LEU A CA 9
ATOM 12961 C C . LEU A 1 5 ? 10.996 -9.500 5.607 1.00 24.14 5 LEU A C 9
ATOM 12962 O O . LEU A 1 5 ? 10.677 -8.356 5.930 1.00 22.44 5 LEU A O 9
ATOM 12978 N N . ALA A 1 6 ? 10.285 -10.572 5.942 1.00 41.31 6 ALA A N 9
ATOM 12979 C CA . ALA A 1 6 ? 9.062 -10.462 6.727 1.00 21.03 6 ALA A CA 9
ATOM 12980 C C . ALA A 1 6 ? 9.163 -11.270 8.017 1.00 45.42 6 ALA A C 9
ATOM 12981 O O . ALA A 1 6 ? 10.092 -12.058 8.195 1.00 10.25 6 ALA A O 9
ATOM 12988 N N . SER A 1 7 ? 8.203 -11.068 8.913 1.00 1.43 7 SER A N 9
ATOM 12989 C CA . SER A 1 7 ? 8.187 -11.774 10.189 1.00 61.02 7 SER A CA 9
ATOM 12990 C C . SER A 1 7 ? 7.331 -13.034 10.101 1.00 1.14 7 SER A C 9
ATOM 12991 O O . SER A 1 7 ? 6.596 -13.233 9.133 1.00 30.43 7 SER A O 9
ATOM 12999 N N . LEU A 1 8 ? 7.432 -13.882 11.119 1.00 11.42 8 LEU A N 9
ATOM 13000 C CA . LEU A 1 8 ? 6.667 -15.123 11.159 1.00 24.42 8 LEU A CA 9
ATOM 13001 C C . LEU A 1 8 ? 5.684 -15.120 12.325 1.00 55.12 8 LEU A C 9
ATOM 13002 O O . LEU A 1 8 ? 6.028 -15.505 13.441 1.00 13.44 8 LEU A O 9
ATOM 13018 N N . ASN A 1 9 ? 4.457 -14.684 12.056 1.00 71.42 9 ASN A N 9
ATOM 13019 C CA . ASN A 1 9 ? 3.422 -14.633 13.082 1.00 1.52 9 ASN A CA 9
ATOM 13020 C C . ASN A 1 9 ? 2.680 -15.962 13.174 1.00 73.21 9 ASN A C 9
ATOM 13021 O O . ASN A 1 9 ? 1.780 -16.237 12.381 1.00 72.30 9 ASN A O 9
ATOM 13032 N N . GLU A 1 10 ? 3.064 -16.782 14.147 1.00 33.31 10 GLU A N 9
ATOM 13033 C CA . GLU A 1 10 ? 2.434 -18.083 14.342 1.00 61.12 10 GLU A CA 9
ATOM 13034 C C . GLU A 1 10 ? 1.772 -18.167 15.714 1.00 73.10 10 GLU A C 9
ATOM 13035 O O . GLU A 1 10 ? 1.483 -19.256 16.209 1.00 3.02 10 GLU A O 9
ATOM 13047 N N . GLU A 1 11 ? 1.535 -17.009 16.322 1.00 15.10 11 GLU A N 9
ATOM 13048 C CA . GLU A 1 11 ? 0.908 -16.952 17.637 1.00 14.23 11 GLU A CA 9
ATOM 13049 C C . GLU A 1 11 ? -0.469 -16.298 17.556 1.00 21.10 11 GLU A C 9
ATOM 13050 O O . GLU A 1 11 ? -0.982 -15.783 18.549 1.00 53.24 11 GLU A O 9
ATOM 13062 N N . MET A 1 12 ? -1.060 -16.323 16.366 1.00 20.20 12 MET A N 9
ATOM 13063 C CA . MET A 1 12 ? -2.377 -15.734 16.155 1.00 50.22 12 MET A CA 9
ATOM 13064 C C . MET A 1 12 ? -3.461 -16.807 16.162 1.00 64.53 12 MET A C 9
ATOM 13065 O O . MET A 1 12 ? -4.552 -16.598 16.691 1.00 31.45 12 MET A O 9
ATOM 13079 N N . PHE A 1 13 ? -3.152 -17.957 15.570 1.00 13.21 13 PHE A N 9
ATOM 13080 C CA . PHE A 1 13 ? -4.101 -19.063 15.507 1.00 3.22 13 PHE A CA 9
ATOM 13081 C C . PHE A 1 13 ? -3.401 -20.394 15.764 1.00 32.33 13 PHE A C 9
ATOM 13082 O O . PHE A 1 13 ? -3.645 -21.050 16.776 1.00 21.30 13 PHE A O 9
ATOM 13099 N N . ASN A 1 14 ? -2.531 -20.787 14.840 1.00 42.23 14 ASN A N 9
ATOM 13100 C CA . ASN A 1 14 ? -1.796 -22.040 14.965 1.00 72.52 14 ASN A CA 9
ATOM 13101 C C . ASN A 1 14 ? -2.698 -23.149 15.500 1.00 53.54 14 ASN A C 9
ATOM 13102 O O . ASN A 1 14 ? -2.498 -23.646 16.608 1.00 73.22 14 ASN A O 9
ATOM 13113 N N . VAL A 1 15 ? -3.692 -23.531 14.704 1.00 51.01 15 VAL A N 9
ATOM 13114 C CA . VAL A 1 15 ? -4.624 -24.581 15.096 1.00 73.33 15 VAL A CA 9
ATOM 13115 C C . VAL A 1 15 ? -3.920 -25.929 15.203 1.00 71.20 15 VAL A C 9
ATOM 13116 O O . VAL A 1 15 ? -4.322 -26.790 15.985 1.00 60.44 15 VAL A O 9
ATOM 13129 N N . ALA A 1 16 ? -2.866 -26.105 14.412 1.00 13.44 16 ALA A N 9
ATOM 13130 C CA . ALA A 1 16 ? -2.104 -27.347 14.420 1.00 1.11 16 ALA A CA 9
ATOM 13131 C C . ALA A 1 16 ? -1.081 -27.356 15.551 1.00 34.44 16 ALA A C 9
ATOM 13132 O O . ALA A 1 16 ? -0.449 -28.377 15.820 1.00 25.00 16 ALA A O 9
ATOM 13139 N N . ALA A 1 17 ? -0.925 -26.213 16.211 1.00 65.24 17 ALA A N 9
ATOM 13140 C CA . ALA A 1 17 ? 0.020 -26.091 17.314 1.00 44.12 17 ALA A CA 9
ATOM 13141 C C . ALA A 1 17 ? -0.704 -25.836 18.631 1.00 21.53 17 ALA A C 9
ATOM 13142 O O . ALA A 1 17 ? -0.113 -25.942 19.707 1.00 40.10 17 ALA A O 9
ATOM 13149 N N . LEU A 1 18 ? -1.986 -25.500 18.541 1.00 61.31 18 LEU A N 9
ATOM 13150 C CA . LEU A 1 18 ? -2.791 -25.230 19.727 1.00 55.13 18 LEU A CA 9
ATOM 13151 C C . LEU A 1 18 ? -3.699 -26.412 20.050 1.00 71.42 18 LEU A C 9
ATOM 13152 O O . LEU A 1 18 ? -4.291 -27.018 19.155 1.00 25.35 18 LEU A O 9
ATOM 13168 N N . THR A 1 19 ? -3.807 -26.735 21.335 1.00 61.41 19 THR A N 9
ATOM 13169 C CA . THR A 1 19 ? -4.643 -27.844 21.777 1.00 71.32 19 THR A CA 9
ATOM 13170 C C . THR A 1 19 ? -5.335 -27.519 23.095 1.00 33.55 19 THR A C 9
ATOM 13171 O O . THR A 1 19 ? -4.681 -27.233 24.098 1.00 10.23 19 THR A O 9
ATOM 13182 N N . LYS A 1 20 ? -6.663 -27.567 23.089 1.00 52.44 20 LYS A N 9
ATOM 13183 C CA . LYS A 1 20 ? -7.446 -27.279 24.285 1.00 63.31 20 LYS A CA 9
ATOM 13184 C C . LYS A 1 20 ? -8.940 -27.348 23.987 1.00 11.10 20 LYS A C 9
ATOM 13185 O O . LYS A 1 20 ? -9.364 -27.169 22.845 1.00 63.41 20 LYS A O 9
ATOM 13204 N N . ARG A 1 21 ? -9.734 -27.606 25.021 1.00 22.12 21 ARG A N 9
ATOM 13205 C CA . ARG A 1 21 ? -11.181 -27.698 24.870 1.00 41.44 21 ARG A CA 9
ATOM 13206 C C . ARG A 1 21 ? -11.802 -26.311 24.734 1.00 12.50 21 ARG A C 9
ATOM 13207 O O . ARG A 1 21 ? -12.318 -25.951 23.676 1.00 20.31 21 ARG A O 9
ATOM 13228 N N . ALA A 1 22 ? -11.749 -25.536 25.813 1.00 71.12 22 ALA A N 9
ATOM 13229 C CA . ALA A 1 22 ? -12.305 -24.189 25.814 1.00 40.42 22 ALA A CA 9
ATOM 13230 C C . ALA A 1 22 ? -11.343 -23.197 25.168 1.00 62.40 22 ALA A C 9
ATOM 13231 O O . ALA A 1 22 ? -11.742 -22.384 24.334 1.00 65.31 22 ALA A O 9
ATOM 13238 N N . ASP A 1 23 ? -10.075 -23.270 25.559 1.00 34.00 23 ASP A N 9
ATOM 13239 C CA . ASP A 1 23 ? -9.056 -22.379 25.018 1.00 41.14 23 ASP A CA 9
ATOM 13240 C C . ASP A 1 23 ? -9.124 -22.338 23.494 1.00 3.31 23 ASP A C 9
ATOM 13241 O O . ASP A 1 23 ? -8.826 -21.316 22.877 1.00 4.42 23 ASP A O 9
ATOM 13250 N N . ALA A 1 24 ? -9.517 -23.456 22.894 1.00 63.51 24 ALA A N 9
ATOM 13251 C CA . ALA A 1 24 ? -9.624 -23.548 21.443 1.00 13.22 24 ALA A CA 9
ATOM 13252 C C . ALA A 1 24 ? -10.764 -22.679 20.921 1.00 21.25 24 ALA A C 9
ATOM 13253 O O . ALA A 1 24 ? -10.567 -21.840 20.042 1.00 22.22 24 ALA A O 9
ATOM 13260 N N . LYS A 1 25 ? -11.957 -22.886 21.468 1.00 12.01 25 LYS A N 9
ATOM 13261 C CA . LYS A 1 25 ? -13.130 -22.122 21.059 1.00 45.31 25 LYS A CA 9
ATOM 13262 C C . LYS A 1 25 ? -12.883 -20.624 21.211 1.00 32.12 25 LYS A C 9
ATOM 13263 O O . LYS A 1 25 ? -13.447 -19.814 20.476 1.00 43.55 25 LYS A O 9
ATOM 13282 N N . LYS A 1 26 ? -12.037 -20.263 22.170 1.00 42.14 26 LYS A N 9
ATOM 13283 C CA . LYS A 1 26 ? -11.713 -18.863 22.417 1.00 22.03 26 LYS A CA 9
ATOM 13284 C C . LYS A 1 26 ? -11.112 -18.215 21.174 1.00 25.50 26 LYS A C 9
ATOM 13285 O O . LYS A 1 26 ? -11.343 -17.037 20.902 1.00 40.32 26 LYS A O 9
ATOM 13304 N N . LEU A 1 27 ? -10.340 -18.993 20.422 1.00 13.10 27 LEU A N 9
ATOM 13305 C CA . LEU A 1 27 ? -9.707 -18.495 19.206 1.00 62.33 27 LEU A CA 9
ATOM 13306 C C . LEU A 1 27 ? -10.638 -18.644 18.007 1.00 61.12 27 LEU A C 9
ATOM 13307 O O . LEU A 1 27 ? -10.720 -17.756 17.159 1.00 74.44 27 LEU A O 9
ATOM 13323 N N . ALA A 1 28 ? -11.339 -19.772 17.945 1.00 42.43 28 ALA A N 9
ATOM 13324 C CA . ALA A 1 28 ? -12.267 -20.035 16.852 1.00 13.34 28 ALA A CA 9
ATOM 13325 C C . ALA A 1 28 ? -13.438 -19.057 16.879 1.00 24.53 28 ALA A C 9
ATOM 13326 O O . ALA A 1 28 ? -14.060 -18.789 15.851 1.00 4.33 28 ALA A O 9
ATOM 13333 N N . LYS A 1 29 ? -13.734 -18.529 18.062 1.00 43.43 29 LYS A N 9
ATOM 13334 C CA . LYS A 1 29 ? -14.829 -17.580 18.224 1.00 73.34 29 LYS A CA 9
ATOM 13335 C C . LYS A 1 29 ? -14.552 -16.292 17.456 1.00 43.13 29 LYS A C 9
ATOM 13336 O O . LYS A 1 29 ? -15.295 -15.930 16.544 1.00 34.14 29 LYS A O 9
ATOM 13355 N N . GLN A 1 30 ? -13.477 -15.606 17.829 1.00 4.44 30 GLN A N 9
ATOM 13356 C CA . GLN A 1 30 ? -13.101 -14.358 17.174 1.00 35.13 30 GLN A CA 9
ATOM 13357 C C . GLN A 1 30 ? -12.868 -14.575 15.683 1.00 65.30 30 GLN A C 9
ATOM 13358 O O . GLN A 1 30 ? -13.115 -13.685 14.869 1.00 53.13 30 GLN A O 9
ATOM 13372 N N . LEU A 1 31 ? -12.389 -15.763 15.331 1.00 23.53 31 LEU A N 9
ATOM 13373 C CA . LEU A 1 31 ? -12.121 -16.098 13.937 1.00 64.21 31 LEU A CA 9
ATOM 13374 C C . LEU A 1 31 ? -13.421 -16.279 13.160 1.00 11.55 31 LEU A C 9
ATOM 13375 O O . LEU A 1 31 ? -13.457 -16.105 11.943 1.00 73.34 31 LEU A O 9
ATOM 13391 N N . MET A 1 32 ? -14.487 -16.625 13.874 1.00 32.42 32 MET A N 9
ATOM 13392 C CA . MET A 1 32 ? -15.791 -16.826 13.252 1.00 2.50 32 MET A CA 9
ATOM 13393 C C . MET A 1 32 ? -16.655 -15.576 13.387 1.00 34.25 32 MET A C 9
ATOM 13394 O O . MET A 1 32 ? -17.814 -15.563 12.974 1.00 61.44 32 MET A O 9
ATOM 13408 N N . GLY A 1 33 ? -16.084 -14.527 13.971 1.00 51.55 33 GLY A N 9
ATOM 13409 C CA . GLY A 1 33 ? -16.818 -13.287 14.150 1.00 23.32 33 GLY A CA 9
ATOM 13410 C C . GLY A 1 33 ? -16.211 -12.136 13.373 1.00 63.32 33 GLY A C 9
ATOM 13411 O O . GLY A 1 33 ? -16.926 -11.356 12.747 1.00 15.40 33 GLY A O 9
ATOM 13415 N N . ASN A 1 34 ? -14.887 -12.030 13.414 1.00 45.33 34 ASN A N 9
ATOM 13416 C CA . ASN A 1 34 ? -14.183 -10.964 12.709 1.00 15.32 34 ASN A CA 9
ATOM 13417 C C . ASN A 1 34 ? -13.894 -11.364 11.266 1.00 63.41 34 ASN A C 9
ATOM 13418 O O . ASN A 1 34 ? -13.091 -12.262 11.009 1.00 34.33 34 ASN A O 9
ATOM 13429 N N . ASP A 1 35 ? -14.552 -10.692 10.328 1.00 64.32 35 ASP A N 9
ATOM 13430 C CA . ASP A 1 35 ? -14.364 -10.977 8.910 1.00 41.42 35 ASP A CA 9
ATOM 13431 C C . ASP A 1 35 ? -13.001 -10.484 8.432 1.00 15.55 35 ASP A C 9
ATOM 13432 O O . ASP A 1 35 ? -12.411 -11.050 7.513 1.00 72.25 35 ASP A O 9
ATOM 13441 N N . LYS A 1 36 ? -12.507 -9.423 9.063 1.00 35.41 36 LYS A N 9
ATOM 13442 C CA . LYS A 1 36 ? -11.215 -8.853 8.704 1.00 4.21 36 LYS A CA 9
ATOM 13443 C C . LYS A 1 36 ? -10.074 -9.727 9.214 1.00 65.45 36 LYS A C 9
ATOM 13444 O O . LYS A 1 36 ? -9.050 -9.882 8.545 1.00 34.23 36 LYS A O 9
ATOM 13463 N N . LEU A 1 37 ? -10.256 -10.298 10.399 1.00 23.31 37 LEU A N 9
ATOM 13464 C CA . LEU A 1 37 ? -9.242 -11.159 10.998 1.00 64.54 37 LEU A CA 9
ATOM 13465 C C . LEU A 1 37 ? -9.257 -12.544 10.359 1.00 72.45 37 LEU A C 9
ATOM 13466 O O . LEU A 1 37 ? -8.225 -13.045 9.914 1.00 22.41 37 LEU A O 9
ATOM 13482 N N . ALA A 1 38 ? -10.436 -13.157 10.314 1.00 1.24 38 ALA A N 9
ATOM 13483 C CA . ALA A 1 38 ? -10.587 -14.482 9.726 1.00 43.32 38 ALA A CA 9
ATOM 13484 C C . ALA A 1 38 ? -10.009 -14.525 8.315 1.00 10.12 38 ALA A C 9
ATOM 13485 O O . ALA A 1 38 ? -9.463 -15.542 7.889 1.00 65.31 38 ALA A O 9
ATOM 13492 N N . ASP A 1 39 ? -10.134 -13.415 7.596 1.00 72.34 39 ASP A N 9
ATOM 13493 C CA . ASP A 1 39 ? -9.624 -13.326 6.232 1.00 21.44 39 ASP A CA 9
ATOM 13494 C C . ASP A 1 39 ? -8.140 -13.676 6.184 1.00 42.01 39 ASP A C 9
ATOM 13495 O O . ASP A 1 39 ? -7.683 -14.360 5.268 1.00 3.34 39 ASP A O 9
ATOM 13504 N N . ALA A 1 40 ? -7.392 -13.201 7.175 1.00 75.01 40 ALA A N 9
ATOM 13505 C CA . ALA A 1 40 ? -5.961 -13.464 7.246 1.00 65.14 40 ALA A CA 9
ATOM 13506 C C . ALA A 1 40 ? -5.680 -14.789 7.947 1.00 43.23 40 ALA A C 9
ATOM 13507 O O . ALA A 1 40 ? -4.592 -15.350 7.821 1.00 3.11 40 ALA A O 9
ATOM 13514 N N . ALA A 1 41 ? -6.668 -15.283 8.686 1.00 64.04 41 ALA A N 9
ATOM 13515 C CA . ALA A 1 41 ? -6.527 -16.543 9.406 1.00 43.45 41 ALA A CA 9
ATOM 13516 C C . ALA A 1 41 ? -6.727 -17.733 8.474 1.00 42.13 41 ALA A C 9
ATOM 13517 O O . ALA A 1 41 ? -5.847 -18.584 8.340 1.00 42.44 41 ALA A O 9
ATOM 13524 N N . TYR A 1 42 ? -7.889 -17.787 7.833 1.00 61.44 42 TYR A N 9
ATOM 13525 C CA . TYR A 1 42 ? -8.206 -18.876 6.915 1.00 5.24 42 TYR A CA 9
ATOM 13526 C C . TYR A 1 42 ? -7.103 -19.051 5.876 1.00 44.51 42 TYR A C 9
ATOM 13527 O O . TYR A 1 42 ? -6.877 -20.152 5.373 1.00 12.21 42 TYR A O 9
ATOM 13545 N N . ILE A 1 43 ? -6.418 -17.956 5.560 1.00 73.45 43 ILE A N 9
ATOM 13546 C CA . ILE A 1 43 ? -5.338 -17.988 4.582 1.00 43.02 43 ILE A CA 9
ATOM 13547 C C . ILE A 1 43 ? -4.014 -18.366 5.237 1.00 1.05 43 ILE A C 9
ATOM 13548 O O . ILE A 1 43 ? -3.137 -18.946 4.598 1.00 24.52 43 ILE A O 9
ATOM 13564 N N . TRP A 1 44 ? -3.878 -18.034 6.516 1.00 22.52 44 TRP A N 9
ATOM 13565 C CA . TRP A 1 44 ? -2.661 -18.341 7.260 1.00 50.03 44 TRP A CA 9
ATOM 13566 C C . TRP A 1 44 ? -2.498 -19.846 7.440 1.00 65.24 44 TRP A C 9
ATOM 13567 O O . TRP A 1 44 ? -1.435 -20.402 7.160 1.00 53.11 44 TRP A O 9
ATOM 13588 N N . TRP A 1 45 ? -3.555 -20.500 7.907 1.00 2.21 45 TRP A N 9
ATOM 13589 C CA . TRP A 1 45 ? -3.527 -21.942 8.124 1.00 52.13 45 TRP A CA 9
ATOM 13590 C C . TRP A 1 45 ? -2.987 -22.667 6.896 1.00 42.41 45 TRP A C 9
ATOM 13591 O O . TRP A 1 45 ? -2.023 -23.426 6.988 1.00 45.45 45 TRP A O 9
ATOM 13612 N N . GLN A 1 46 ? -3.614 -22.427 5.749 1.00 50.02 46 GLN A N 9
ATOM 13613 C CA . GLN A 1 46 ? -3.195 -23.058 4.503 1.00 22.31 46 GLN A CA 9
ATOM 13614 C C . GLN A 1 46 ? -1.710 -22.825 4.248 1.00 45.15 46 GLN A C 9
ATOM 13615 O O . GLN A 1 46 ? -1.024 -23.679 3.683 1.00 13.45 46 GLN A O 9
ATOM 13629 N N . HIS A 1 47 ? -1.217 -21.663 4.666 1.00 55.14 47 HIS A N 9
ATOM 13630 C CA . HIS A 1 47 ? 0.188 -21.317 4.482 1.00 74.20 47 HIS A CA 9
ATOM 13631 C C . HIS A 1 47 ? 1.093 -22.361 5.129 1.00 70.01 47 HIS A C 9
ATOM 13632 O O . HIS A 1 47 ? 2.217 -22.584 4.682 1.00 71.35 47 HIS A O 9
ATOM 13646 N N . ASN A 1 48 ? 0.595 -22.997 6.185 1.00 40.53 48 ASN A N 9
ATOM 13647 C CA . ASN A 1 48 ? 1.360 -24.016 6.894 1.00 52.11 48 ASN A CA 9
ATOM 13648 C C . ASN A 1 48 ? 0.907 -25.415 6.490 1.00 73.53 48 ASN A C 9
ATOM 13649 O O . ASN A 1 48 ? 1.058 -26.372 7.250 1.00 43.20 48 ASN A O 9
ATOM 13660 N N . ARG A 1 49 ? 0.351 -25.527 5.288 1.00 73.43 49 ARG A N 9
ATOM 13661 C CA . ARG A 1 49 ? -0.125 -26.809 4.782 1.00 30.54 49 ARG A CA 9
ATOM 13662 C C . ARG A 1 49 ? -1.071 -27.470 5.781 1.00 24.40 49 ARG A C 9
ATOM 13663 O O . ARG A 1 49 ? -0.918 -28.647 6.111 1.00 14.55 49 ARG A O 9
ATOM 13684 N N . VAL A 1 50 ? -2.047 -26.706 6.259 1.00 53.32 50 VAL A N 9
ATOM 13685 C CA . VAL A 1 50 ? -3.018 -27.217 7.219 1.00 11.31 50 VAL A CA 9
ATOM 13686 C C . VAL A 1 50 ? -3.953 -28.230 6.569 1.00 71.20 50 VAL A C 9
ATOM 13687 O O . VAL A 1 50 ? -4.131 -28.236 5.350 1.00 25.33 50 VAL A O 9
ATOM 13700 N N . THR A 1 51 ? -4.551 -29.088 7.390 1.00 0.35 51 THR A N 9
ATOM 13701 C CA . THR A 1 51 ? -5.468 -30.107 6.896 1.00 1.12 51 THR A CA 9
ATOM 13702 C C . THR A 1 51 ? -6.881 -29.876 7.420 1.00 23.44 51 THR A C 9
ATOM 13703 O O . THR A 1 51 ? -7.069 -29.450 8.560 1.00 0.54 51 THR A O 9
ATOM 13714 N N . LEU A 1 52 ? -7.871 -30.162 6.583 1.00 53.44 52 LEU A N 9
ATOM 13715 C CA . LEU A 1 52 ? -9.269 -29.986 6.962 1.00 21.02 52 LEU A CA 9
ATOM 13716 C C . LEU A 1 52 ? -9.570 -30.699 8.276 1.00 20.44 52 LEU A C 9
ATOM 13717 O O . LEU A 1 52 ? -10.219 -30.143 9.162 1.00 10.40 52 LEU A O 9
ATOM 13733 N N . ASP A 1 53 ? -9.093 -31.933 8.396 1.00 25.25 53 ASP A N 9
ATOM 13734 C CA . ASP A 1 53 ? -9.308 -32.722 9.604 1.00 25.10 53 ASP A CA 9
ATOM 13735 C C . ASP A 1 53 ? -8.813 -31.973 10.838 1.00 64.44 53 ASP A C 9
ATOM 13736 O O . ASP A 1 53 ? -9.286 -32.209 11.949 1.00 53.52 53 ASP A O 9
ATOM 13745 N N . GLN A 1 54 ? -7.857 -31.073 10.633 1.00 40.41 54 GLN A N 9
ATOM 13746 C CA . GLN A 1 54 ? -7.297 -30.291 11.729 1.00 30.23 54 GLN A CA 9
ATOM 13747 C C . GLN A 1 54 ? -8.172 -29.081 12.038 1.00 52.24 54 GLN A C 9
ATOM 13748 O O . GLN A 1 54 ? -8.775 -28.995 13.108 1.00 21.30 54 GLN A O 9
ATOM 13762 N N . ILE A 1 55 ? -8.237 -28.148 11.094 1.00 41.13 55 ILE A N 9
ATOM 13763 C CA . ILE A 1 55 ? -9.039 -26.943 11.265 1.00 50.00 55 ILE A CA 9
ATOM 13764 C C . ILE A 1 55 ? -10.472 -27.288 11.655 1.00 13.42 55 ILE A C 9
ATOM 13765 O O . ILE A 1 55 ? -11.063 -26.643 12.522 1.00 4.21 55 ILE A O 9
ATOM 13781 N N . ASP A 1 56 ? -11.026 -28.309 11.011 1.00 64.01 56 ASP A N 9
ATOM 13782 C CA . ASP A 1 56 ? -12.389 -28.742 11.292 1.00 33.23 56 ASP A CA 9
ATOM 13783 C C . ASP A 1 56 ? -12.563 -29.063 12.773 1.00 22.35 56 ASP A C 9
ATOM 13784 O O . ASP A 1 56 ? -13.434 -28.507 13.443 1.00 20.21 56 ASP A O 9
ATOM 13793 N N . THR A 1 57 ? -11.728 -29.966 13.280 1.00 0.41 57 THR A N 9
ATOM 13794 C CA . THR A 1 57 ? -11.790 -30.363 14.681 1.00 51.31 57 THR A CA 9
ATOM 13795 C C . THR A 1 57 ? -11.607 -29.162 15.602 1.00 44.34 57 THR A C 9
ATOM 13796 O O . THR A 1 57 ? -11.977 -29.204 16.775 1.00 24.21 57 THR A O 9
ATOM 13807 N N . PHE A 1 58 ? -11.034 -28.091 15.062 1.00 2.33 58 PHE A N 9
ATOM 13808 C CA . PHE A 1 58 ? -10.801 -26.877 15.836 1.00 10.13 58 PHE A CA 9
ATOM 13809 C C . PHE A 1 58 ? -12.033 -25.977 15.821 1.00 73.24 58 PHE A C 9
ATOM 13810 O O . PHE A 1 58 ? -12.622 -25.693 16.864 1.00 34.34 58 PHE A O 9
ATOM 13827 N N . LEU A 1 59 ? -12.417 -25.531 14.630 1.00 52.03 59 LEU A N 9
ATOM 13828 C CA . LEU A 1 59 ? -13.579 -24.662 14.476 1.00 33.53 59 LEU A CA 9
ATOM 13829 C C . LEU A 1 59 ? -14.848 -25.362 14.953 1.00 14.40 59 LEU A C 9
ATOM 13830 O O . LEU A 1 59 ? -15.643 -24.789 15.700 1.00 64.33 59 LEU A O 9
ATOM 13846 N N . LYS A 1 60 ? -15.032 -26.604 14.518 1.00 13.43 60 LYS A N 9
ATOM 13847 C CA . LYS A 1 60 ? -16.203 -27.384 14.903 1.00 44.24 60 LYS A CA 9
ATOM 13848 C C . LYS A 1 60 ? -16.388 -27.376 16.417 1.00 74.25 60 LYS A C 9
ATOM 13849 O O . LYS A 1 60 ? -17.483 -27.114 16.917 1.00 72.34 60 LYS A O 9
ATOM 13868 N N . LEU A 1 61 ? -15.313 -27.663 17.141 1.00 21.43 61 LEU A N 9
ATOM 13869 C CA . LEU A 1 61 ? -15.357 -27.688 18.599 1.00 30.13 61 LEU A CA 9
ATOM 13870 C C . LEU A 1 61 ? -15.900 -26.373 19.150 1.00 65.11 61 LEU A C 9
ATOM 13871 O O . LEU A 1 61 ? -16.440 -26.327 20.255 1.00 60.35 61 LEU A O 9
ATOM 13887 N N . ALA A 1 62 ? -15.753 -25.306 18.371 1.00 31.22 62 ALA A N 9
ATOM 13888 C CA . ALA A 1 62 ? -16.232 -23.991 18.779 1.00 71.31 62 ALA A CA 9
ATOM 13889 C C . ALA A 1 62 ? -17.604 -23.697 18.181 1.00 21.24 62 ALA A C 9
ATOM 13890 O O . ALA A 1 62 ? -18.335 -22.838 18.674 1.00 43.21 62 ALA A O 9
ATOM 13897 N N . SER A 1 63 ? -17.947 -24.416 17.117 1.00 11.40 63 SER A N 9
ATOM 13898 C CA . SER A 1 63 ? -19.230 -24.228 16.449 1.00 21.04 63 SER A CA 9
ATOM 13899 C C . SER A 1 63 ? -20.289 -25.154 17.039 1.00 74.23 63 SER A C 9
ATOM 13900 O O . SER A 1 63 ? -20.073 -25.782 18.075 1.00 34.42 63 SER A O 9
ATOM 13908 N N . ARG A 1 64 ? -21.435 -25.233 16.370 1.00 32.10 64 ARG A N 9
ATOM 13909 C CA . ARG A 1 64 ? -22.530 -26.081 16.827 1.00 3.10 64 ARG A CA 9
ATOM 13910 C C . ARG A 1 64 ? -22.451 -27.463 16.186 1.00 61.32 64 ARG A C 9
ATOM 13911 O O . ARG A 1 64 ? -21.441 -27.822 15.580 1.00 71.13 64 ARG A O 9
ATOM 13932 N N . LYS A 1 65 ? -23.523 -28.236 16.324 1.00 50.10 65 LYS A N 9
ATOM 13933 C CA . LYS A 1 65 ? -23.577 -29.579 15.758 1.00 12.33 65 LYS A CA 9
ATOM 13934 C C . LYS A 1 65 ? -23.423 -29.537 14.241 1.00 13.43 65 LYS A C 9
ATOM 13935 O O . LYS A 1 65 ? -23.051 -28.510 13.672 1.00 1.24 65 LYS A O 9
ATOM 13954 N N . THR A 1 66 ? -23.714 -30.659 13.590 1.00 2.31 66 THR A N 9
ATOM 13955 C CA . THR A 1 66 ? -23.608 -30.750 12.139 1.00 11.34 66 THR A CA 9
ATOM 13956 C C . THR A 1 66 ? -22.185 -30.464 11.673 1.00 53.12 66 THR A C 9
ATOM 13957 O O . THR A 1 66 ? -21.972 -29.988 10.558 1.00 15.42 66 THR A O 9
ATOM 13968 N N . GLN A 1 67 ? -21.215 -30.759 12.532 1.00 12.53 67 GLN A N 9
ATOM 13969 C CA . GLN A 1 67 ? -19.812 -30.533 12.206 1.00 10.45 67 GLN A CA 9
ATOM 13970 C C . GLN A 1 67 ? -19.556 -29.063 11.890 1.00 15.30 67 GLN A C 9
ATOM 13971 O O . GLN A 1 67 ? -18.931 -28.734 10.883 1.00 3.22 67 GLN A O 9
ATOM 13985 N N . GLY A 1 68 ? -20.046 -28.182 12.757 1.00 1.35 68 GLY A N 9
ATOM 13986 C CA . GLY A 1 68 ? -19.861 -26.757 12.552 1.00 24.12 68 GLY A CA 9
ATOM 13987 C C . GLY A 1 68 ? -20.452 -26.278 11.241 1.00 34.44 68 GLY A C 9
ATOM 13988 O O . GLY A 1 68 ? -19.824 -26.394 10.190 1.00 63.21 68 GLY A O 9
ATOM 13992 N N . ALA A 1 69 ? -21.666 -25.740 11.303 1.00 30.33 69 ALA A N 9
ATOM 13993 C CA . ALA A 1 69 ? -22.343 -25.242 10.112 1.00 25.31 69 ALA A CA 9
ATOM 13994 C C . ALA A 1 69 ? -21.663 -23.985 9.580 1.00 20.11 69 ALA A C 9
ATOM 13995 O O . ALA A 1 69 ? -21.219 -23.945 8.432 1.00 13.33 69 ALA A O 9
ATOM 14002 N N . LYS A 1 70 ? -21.585 -22.959 10.421 1.00 31.30 70 LYS A N 9
ATOM 14003 C CA . LYS A 1 70 ? -20.959 -21.700 10.036 1.00 12.25 70 LYS A CA 9
ATOM 14004 C C . LYS A 1 70 ? -19.453 -21.871 9.864 1.00 74.13 70 LYS A C 9
ATOM 14005 O O . LYS A 1 70 ? -18.775 -20.990 9.335 1.00 12.32 70 LYS A O 9
ATOM 14024 N N . TYR A 1 71 ? -18.937 -23.010 10.311 1.00 31.21 71 TYR A N 9
ATOM 14025 C CA . TYR A 1 71 ? -17.511 -23.296 10.207 1.00 71.24 71 TYR A CA 9
ATOM 14026 C C . TYR A 1 71 ? -17.082 -23.400 8.746 1.00 2.33 71 TYR A C 9
ATOM 14027 O O . TYR A 1 71 ? -15.970 -23.017 8.386 1.00 5.13 71 TYR A O 9
ATOM 14045 N N . ASN A 1 72 ? -17.974 -23.920 7.910 1.00 42.04 72 ASN A N 9
ATOM 14046 C CA . ASN A 1 72 ? -17.689 -24.074 6.488 1.00 63.43 72 ASN A CA 9
ATOM 14047 C C . ASN A 1 72 ? -17.939 -22.770 5.738 1.00 54.33 72 ASN A C 9
ATOM 14048 O O . ASN A 1 72 ? -17.519 -22.611 4.592 1.00 1.11 72 ASN A O 9
ATOM 14059 N N . GLN A 1 73 ? -18.626 -21.839 6.393 1.00 72.40 73 GLN A N 9
ATOM 14060 C CA . GLN A 1 73 ? -18.933 -20.549 5.788 1.00 44.32 73 GLN A CA 9
ATOM 14061 C C . GLN A 1 73 ? -17.669 -19.710 5.625 1.00 72.21 73 GLN A C 9
ATOM 14062 O O . GLN A 1 73 ? -17.270 -19.382 4.507 1.00 33.31 73 GLN A O 9
ATOM 14076 N N . ILE A 1 74 ? -17.045 -19.366 6.746 1.00 24.42 74 ILE A N 9
ATOM 14077 C CA . ILE A 1 74 ? -15.826 -18.567 6.727 1.00 52.31 74 ILE A CA 9
ATOM 14078 C C . ILE A 1 74 ? -14.645 -19.377 6.202 1.00 13.54 74 ILE A C 9
ATOM 14079 O O . ILE A 1 74 ? -13.654 -18.816 5.734 1.00 72.33 74 ILE A O 9
ATOM 14095 N N . TYR A 1 75 ? -14.759 -20.698 6.283 1.00 41.51 75 TYR A N 9
ATOM 14096 C CA . TYR A 1 75 ? -13.700 -21.585 5.817 1.00 74.52 75 TYR A CA 9
ATOM 14097 C C . TYR A 1 75 ? -13.838 -21.860 4.323 1.00 75.35 75 TYR A C 9
ATOM 14098 O O . TYR A 1 75 ? -12.869 -22.215 3.653 1.00 32.23 75 TYR A O 9
ATOM 14116 N N . ASN A 1 76 ? -15.052 -21.692 3.806 1.00 23.43 76 ASN A N 9
ATOM 14117 C CA . ASN A 1 76 ? -15.319 -21.922 2.391 1.00 4.10 76 ASN A CA 9
ATOM 14118 C C . ASN A 1 76 ? -14.295 -21.200 1.520 1.00 3.13 76 ASN A C 9
ATOM 14119 O O . ASN A 1 76 ? -13.944 -21.669 0.438 1.00 70.32 76 ASN A O 9
ATOM 14130 N N . SER A 1 77 ? -13.819 -20.056 2.001 1.00 2.24 77 SER A N 9
ATOM 14131 C CA . SER A 1 77 ? -12.837 -19.267 1.266 1.00 14.20 77 SER A CA 9
ATOM 14132 C C . SER A 1 77 ? -11.633 -20.120 0.881 1.00 62.23 77 SER A C 9
ATOM 14133 O O . SER A 1 77 ? -11.039 -19.933 -0.182 1.00 13.44 77 SER A O 9
ATOM 14141 N N . TYR A 1 78 ? -11.278 -21.058 1.752 1.00 45.03 78 TYR A N 9
ATOM 14142 C CA . TYR A 1 78 ? -10.142 -21.939 1.505 1.00 35.43 78 TYR A CA 9
ATOM 14143 C C . TYR A 1 78 ? -10.519 -23.054 0.534 1.00 50.23 78 TYR A C 9
ATOM 14144 O O . TYR A 1 78 ? -9.927 -23.185 -0.537 1.00 51.01 78 TYR A O 9
ATOM 14162 N N . MET A 1 79 ? -11.509 -23.854 0.916 1.00 2.04 79 MET A N 9
ATOM 14163 C CA . MET A 1 79 ? -11.967 -24.957 0.079 1.00 43.40 79 MET A CA 9
ATOM 14164 C C . MET A 1 79 ? -12.249 -24.479 -1.342 1.00 33.11 79 MET A C 9
ATOM 14165 O O . MET A 1 79 ? -12.094 -25.233 -2.302 1.00 42.11 79 MET A O 9
ATOM 14179 N N . MET A 1 80 ? -12.665 -23.223 -1.468 1.00 33.23 80 MET A N 9
ATOM 14180 C CA . MET A 1 80 ? -12.969 -22.646 -2.772 1.00 45.01 80 MET A CA 9
ATOM 14181 C C . MET A 1 80 ? -11.688 -22.299 -3.524 1.00 65.01 80 MET A C 9
ATOM 14182 O O . MET A 1 80 ? -11.510 -22.685 -4.680 1.00 34.51 80 MET A O 9
ATOM 14196 N N . HIS A 1 81 ? -10.797 -21.568 -2.861 1.00 50.24 81 HIS A N 9
ATOM 14197 C CA . HIS A 1 81 ? -9.532 -21.169 -3.468 1.00 22.21 81 HIS A CA 9
ATOM 14198 C C . HIS A 1 81 ? -8.799 -22.379 -4.041 1.00 11.42 81 HIS A C 9
ATOM 14199 O O . HIS A 1 81 ? -8.305 -22.341 -5.168 1.00 63.34 81 HIS A O 9
ATOM 14213 N N . LEU A 1 82 ? -8.732 -23.449 -3.257 1.00 71.23 82 LEU A N 9
ATOM 14214 C CA . LEU A 1 82 ? -8.059 -24.670 -3.686 1.00 61.33 82 LEU A CA 9
ATOM 14215 C C . LEU A 1 82 ? -8.871 -25.392 -4.757 1.00 64.20 82 LEU A C 9
ATOM 14216 O O . LEU A 1 82 ? -8.313 -26.031 -5.648 1.00 45.44 82 LEU A O 9
ATOM 14232 N N . GLY A 1 83 ? -10.193 -25.284 -4.664 1.00 24.44 83 GLY A N 9
ATOM 14233 C CA . GLY A 1 83 ? -11.060 -25.930 -5.632 1.00 22.24 83 GLY A CA 9
ATOM 14234 C C . GLY A 1 83 ? -11.228 -27.412 -5.361 1.00 72.23 83 GLY A C 9
ATOM 14235 O O . GLY A 1 83 ? -11.351 -28.211 -6.291 1.00 40.53 83 GLY A O 9
ATOM 14239 N N . LEU A 1 84 ? -11.233 -27.782 -4.086 1.00 25.35 84 LEU A N 9
ATOM 14240 C CA . LEU A 1 84 ? -11.385 -29.180 -3.695 1.00 14.52 84 LEU A CA 9
ATOM 14241 C C . LEU A 1 84 ? -12.569 -29.354 -2.748 1.00 41.05 84 LEU A C 9
ATOM 14242 O O . LEU A 1 84 ? -12.591 -30.270 -1.925 1.00 44.24 84 LEU A O 9
ATOM 14258 N N . THR A 1 85 ? -13.554 -28.470 -2.872 1.00 73.12 85 THR A N 9
ATOM 14259 C CA . THR A 1 85 ? -14.742 -28.527 -2.029 1.00 41.52 85 THR A CA 9
ATOM 14260 C C . THR A 1 85 ? -15.556 -29.784 -2.310 1.00 20.43 85 THR A C 9
ATOM 14261 O O . THR A 1 85 ? -15.323 -30.479 -3.298 1.00 41.11 85 THR A O 9
ATOM 14272 N N . GLY A 1 86 ? -16.514 -30.072 -1.433 1.00 64.02 86 GLY A N 9
ATOM 14273 C CA . GLY A 1 86 ? -17.348 -31.247 -1.605 1.00 54.42 86 GLY A CA 9
ATOM 14274 C C . GLY A 1 86 ? -17.338 -32.149 -0.387 1.00 51.41 86 GLY A C 9
ATOM 14275 O O . GLY A 1 86 ? -17.319 -33.373 -0.513 1.00 63.30 86 GLY A O 9
ATOM 14279 N N . TYR A 1 87 ? -17.349 -31.543 0.795 1.00 35.33 87 TYR A N 9
ATOM 14280 C CA . TYR A 1 87 ? -17.337 -32.300 2.041 1.00 32.15 87 TYR A CA 9
ATOM 14281 C C . TYR A 1 87 ? -18.750 -32.466 2.592 1.00 73.41 87 TYR A C 9
ATOM 14282 O O . TYR A 1 87 ? -18.967 -32.408 3.802 1.00 52.34 87 TYR A O 9
ATOM 14300 N N . GLU A 1 88 ? -19.708 -32.675 1.693 1.00 4.13 88 GLU A N 9
ATOM 14301 C CA . GLU A 1 88 ? -21.100 -32.850 2.089 1.00 53.35 88 GLU A CA 9
ATOM 14302 C C . GLU A 1 88 ? -21.609 -31.625 2.844 1.00 74.24 88 GLU A C 9
ATOM 14303 O O . GLU A 1 88 ? -21.608 -31.578 4.074 1.00 63.21 88 GLU A O 9
ATOM 14315 N N . PRO A 1 89 ? -22.055 -30.609 2.090 1.00 35.21 89 PRO A N 9
ATOM 14316 C CA . PRO A 1 89 ? -22.576 -29.366 2.666 1.00 42.41 89 PRO A CA 9
ATOM 14317 C C . PRO A 1 89 ? -23.917 -29.566 3.363 1.00 21.22 89 PRO A C 9
ATOM 14318 O O . PRO A 1 89 ? -24.513 -30.639 3.285 1.00 30.43 89 PRO A O 9
ATOM 14329 N N . ASN A 1 90 ? -24.386 -28.526 4.044 1.00 11.32 90 ASN A N 9
ATOM 14330 C CA . ASN A 1 90 ? -25.658 -28.588 4.756 1.00 63.44 90 ASN A CA 9
ATOM 14331 C C . ASN A 1 90 ? -26.804 -28.121 3.863 1.00 23.14 90 ASN A C 9
ATOM 14332 O O . ASN A 1 90 ? -26.583 -27.473 2.840 1.00 31.23 90 ASN A O 9
ATOM 14343 N N . SER A 1 91 ? -28.028 -28.454 4.259 1.00 32.21 91 SER A N 9
ATOM 14344 C CA . SER A 1 91 ? -29.209 -28.072 3.494 1.00 12.32 91 SER A CA 9
ATOM 14345 C C . SER A 1 91 ? -30.050 -27.057 4.264 1.00 62.24 91 SER A C 9
ATOM 14346 O O . SER A 1 91 ? -30.695 -26.192 3.671 1.00 31.51 91 SER A O 9
ATOM 14354 N N . SER A 1 92 ? -30.037 -27.170 5.588 1.00 64.21 92 SER A N 9
ATOM 14355 C CA . SER A 1 92 ? -30.800 -26.266 6.440 1.00 72.01 92 SER A CA 9
ATOM 14356 C C . SER A 1 92 ? -30.319 -24.828 6.274 1.00 0.35 92 SER A C 9
ATOM 14357 O O . SER A 1 92 ? -29.166 -24.584 5.920 1.00 63.21 92 SER A O 9
ATOM 14365 N N . SER A 1 93 ? -31.212 -23.878 6.534 1.00 30.11 93 SER A N 9
ATOM 14366 C CA . SER A 1 93 ? -30.881 -22.463 6.411 1.00 72.33 93 SER A CA 9
ATOM 14367 C C . SER A 1 93 ? -31.894 -21.601 7.159 1.00 62.34 93 SER A C 9
ATOM 14368 O O . SER A 1 93 ? -32.847 -22.112 7.748 1.00 65.24 93 SER A O 9
ATOM 14376 N N . VAL A 1 94 ? -31.680 -20.290 7.131 1.00 52.45 94 VAL A N 9
ATOM 14377 C CA . VAL A 1 94 ? -32.574 -19.355 7.804 1.00 3.12 94 VAL A CA 9
ATOM 14378 C C . VAL A 1 94 ? -32.891 -18.159 6.914 1.00 44.23 94 VAL A C 9
ATOM 14379 O O . VAL A 1 94 ? -31.996 -17.569 6.307 1.00 11.14 94 VAL A O 9
ATOM 14392 N N . ASP A 1 95 ? -34.169 -17.806 6.840 1.00 51.40 95 ASP A N 9
ATOM 14393 C CA . ASP A 1 95 ? -34.605 -16.678 6.024 1.00 0.15 95 ASP A CA 9
ATOM 14394 C C . ASP A 1 95 ? -35.114 -15.538 6.901 1.00 2.12 95 ASP A C 9
ATOM 14395 O O . ASP A 1 95 ? -34.917 -14.364 6.588 1.00 52.43 95 ASP A O 9
ATOM 14404 N N . LYS A 1 96 ? -35.770 -15.892 8.001 1.00 50.20 96 LYS A N 9
ATOM 14405 C CA . LYS A 1 96 ? -36.308 -14.900 8.924 1.00 2.43 96 LYS A CA 9
ATOM 14406 C C . LYS A 1 96 ? -35.205 -13.980 9.438 1.00 44.34 96 LYS A C 9
ATOM 14407 O O . LYS A 1 96 ? -35.422 -12.784 9.636 1.00 2.41 96 LYS A O 9
ATOM 14426 N N . LEU A 1 97 ? -34.021 -14.544 9.649 1.00 21.22 97 LEU A N 9
ATOM 14427 C CA . LEU A 1 97 ? -32.882 -13.774 10.138 1.00 34.00 97 LEU A CA 9
ATOM 14428 C C . LEU A 1 97 ? -32.429 -12.753 9.099 1.00 32.32 97 LEU A C 9
ATOM 14429 O O . LEU A 1 97 ? -32.063 -11.628 9.438 1.00 35.34 97 LEU A O 9
ATOM 14445 N N . ALA A 1 98 ? -32.458 -13.153 7.832 1.00 31.42 98 ALA A N 9
ATOM 14446 C CA . ALA A 1 98 ? -32.054 -12.272 6.743 1.00 34.24 98 ALA A CA 9
ATOM 14447 C C . ALA A 1 98 ? -32.788 -10.938 6.817 1.00 53.54 98 ALA A C 9
ATOM 14448 O O . ALA A 1 98 ? -32.230 -9.892 6.485 1.00 62.45 98 ALA A O 9
ATOM 14455 N N . ALA A 1 99 ? -34.043 -10.981 7.253 1.00 41.54 99 ALA A N 9
ATOM 14456 C CA . ALA A 1 99 ? -34.853 -9.774 7.370 1.00 25.13 99 ALA A CA 9
ATOM 14457 C C . ALA A 1 99 ? -34.599 -9.070 8.699 1.00 30.31 99 ALA A C 9
ATOM 14458 O O . ALA A 1 99 ? -33.946 -9.617 9.587 1.00 30.33 99 ALA A O 9
ATOM 14465 N N . ALA A 1 100 ? -35.119 -7.854 8.828 1.00 72.10 100 ALA A N 9
ATOM 14466 C CA . ALA A 1 100 ? -34.950 -7.076 10.049 1.00 20.40 100 ALA A CA 9
ATOM 14467 C C . ALA A 1 100 ? -36.266 -6.438 10.480 1.00 31.23 100 ALA A C 9
ATOM 14468 O O . ALA A 1 100 ? -37.064 -6.011 9.645 1.00 42.23 100 ALA A O 9
ATOM 14475 N N . LEU A 1 101 ? -36.488 -6.377 11.789 1.00 62.34 101 LEU A N 9
ATOM 14476 C CA . LEU A 1 101 ? -37.709 -5.791 12.331 1.00 23.52 101 LEU A CA 9
ATOM 14477 C C . LEU A 1 101 ? -38.942 -6.524 11.812 1.00 43.12 101 LEU A C 9
ATOM 14478 O O . LEU A 1 101 ? -39.859 -5.907 11.272 1.00 75.31 101 LEU A O 9
ATOM 14494 N N . GLU A 1 102 ? -38.956 -7.842 11.981 1.00 23.41 102 GLU A N 9
ATOM 14495 C CA . GLU A 1 102 ? -40.077 -8.658 11.530 1.00 12.12 102 GLU A CA 9
ATOM 14496 C C . GLU A 1 102 ? -40.980 -9.036 12.701 1.00 55.23 102 GLU A C 9
ATOM 14497 O O . GLU A 1 102 ? -40.778 -10.063 13.347 1.00 4.12 102 GLU A O 9
ATOM 14509 N N . PRO A 1 1 ? 14.749 -3.014 2.624 1.00 51.43 1 PRO A N 10
ATOM 14510 C CA . PRO A 1 1 ? 13.755 -3.356 1.602 1.00 44.24 1 PRO A CA 10
ATOM 14511 C C . PRO A 1 1 ? 12.758 -4.401 2.090 1.00 53.43 1 PRO A C 10
ATOM 14512 O O . PRO A 1 1 ? 11.550 -4.250 1.912 1.00 51.25 1 PRO A O 10
ATOM 14523 N N . ASN A 1 2 ? 13.271 -5.460 2.707 1.00 44.14 2 ASN A N 10
ATOM 14524 C CA . ASN A 1 2 ? 12.425 -6.530 3.221 1.00 75.34 2 ASN A CA 10
ATOM 14525 C C . ASN A 1 2 ? 11.539 -7.101 2.117 1.00 42.01 2 ASN A C 10
ATOM 14526 O O . ASN A 1 2 ? 10.346 -7.330 2.319 1.00 44.41 2 ASN A O 10
ATOM 14537 N N . PHE A 1 3 ? 12.132 -7.329 0.949 1.00 34.45 3 PHE A N 10
ATOM 14538 C CA . PHE A 1 3 ? 11.397 -7.873 -0.187 1.00 63.20 3 PHE A CA 10
ATOM 14539 C C . PHE A 1 3 ? 11.236 -9.385 -0.057 1.00 51.12 3 PHE A C 10
ATOM 14540 O O . PHE A 1 3 ? 11.798 -10.149 -0.841 1.00 34.25 3 PHE A O 10
ATOM 14557 N N . ASN A 1 4 ? 10.464 -9.808 0.939 1.00 62.23 4 ASN A N 10
ATOM 14558 C CA . ASN A 1 4 ? 10.229 -11.228 1.173 1.00 60.41 4 ASN A CA 10
ATOM 14559 C C . ASN A 1 4 ? 8.791 -11.475 1.620 1.00 63.32 4 ASN A C 10
ATOM 14560 O O . ASN A 1 4 ? 8.251 -10.738 2.445 1.00 13.12 4 ASN A O 10
ATOM 14571 N N . LEU A 1 5 ? 8.177 -12.517 1.070 1.00 65.11 5 LEU A N 10
ATOM 14572 C CA . LEU A 1 5 ? 6.802 -12.863 1.412 1.00 41.21 5 LEU A CA 10
ATOM 14573 C C . LEU A 1 5 ? 6.758 -13.788 2.624 1.00 64.45 5 LEU A C 10
ATOM 14574 O O . LEU A 1 5 ? 6.567 -14.996 2.488 1.00 64.44 5 LEU A O 10
ATOM 14590 N N . ALA A 1 6 ? 6.935 -13.212 3.808 1.00 33.52 6 ALA A N 10
ATOM 14591 C CA . ALA A 1 6 ? 6.911 -13.985 5.044 1.00 1.11 6 ALA A CA 10
ATOM 14592 C C . ALA A 1 6 ? 6.815 -13.071 6.261 1.00 51.10 6 ALA A C 10
ATOM 14593 O O . ALA A 1 6 ? 7.615 -12.149 6.421 1.00 15.24 6 ALA A O 10
ATOM 14600 N N . SER A 1 7 ? 5.831 -13.332 7.115 1.00 31.34 7 SER A N 10
ATOM 14601 C CA . SER A 1 7 ? 5.628 -12.530 8.316 1.00 55.11 7 SER A CA 10
ATOM 14602 C C . SER A 1 7 ? 5.797 -13.379 9.572 1.00 4.10 7 SER A C 10
ATOM 14603 O O . SER A 1 7 ? 6.160 -14.554 9.497 1.00 12.23 7 SER A O 10
ATOM 14611 N N . LEU A 1 8 ? 5.533 -12.776 10.726 1.00 61.11 8 LEU A N 10
ATOM 14612 C CA . LEU A 1 8 ? 5.656 -13.475 12.000 1.00 21.53 8 LEU A CA 10
ATOM 14613 C C . LEU A 1 8 ? 4.288 -13.686 12.640 1.00 74.40 8 LEU A C 10
ATOM 14614 O O . LEU A 1 8 ? 4.168 -13.763 13.862 1.00 60.31 8 LEU A O 10
ATOM 14630 N N . ASN A 1 9 ? 3.258 -13.781 11.805 1.00 70.22 9 ASN A N 10
ATOM 14631 C CA . ASN A 1 9 ? 1.897 -13.985 12.289 1.00 65.21 9 ASN A CA 10
ATOM 14632 C C . ASN A 1 9 ? 1.574 -15.473 12.391 1.00 54.43 9 ASN A C 10
ATOM 14633 O O . ASN A 1 9 ? 0.519 -15.920 11.941 1.00 63.02 9 ASN A O 10
ATOM 14644 N N . GLU A 1 10 ? 2.488 -16.233 12.986 1.00 50.54 10 GLU A N 10
ATOM 14645 C CA . GLU A 1 10 ? 2.299 -17.669 13.146 1.00 61.50 10 GLU A CA 10
ATOM 14646 C C . GLU A 1 10 ? 1.887 -18.008 14.576 1.00 51.22 10 GLU A C 10
ATOM 14647 O O . GLU A 1 10 ? 1.795 -19.178 14.945 1.00 14.11 10 GLU A O 10
ATOM 14659 N N . GLU A 1 11 ? 1.641 -16.974 15.375 1.00 61.21 11 GLU A N 10
ATOM 14660 C CA . GLU A 1 11 ? 1.240 -17.162 16.764 1.00 24.03 11 GLU A CA 10
ATOM 14661 C C . GLU A 1 11 ? -0.173 -16.636 16.999 1.00 63.02 11 GLU A C 10
ATOM 14662 O O . GLU A 1 11 ? -0.475 -16.092 18.060 1.00 13.42 11 GLU A O 10
ATOM 14674 N N . MET A 1 12 ? -1.033 -16.803 16.000 1.00 52.42 12 MET A N 10
ATOM 14675 C CA . MET A 1 12 ? -2.415 -16.345 16.097 1.00 25.41 12 MET A CA 10
ATOM 14676 C C . MET A 1 12 ? -3.367 -17.525 16.261 1.00 34.14 12 MET A C 10
ATOM 14677 O O . MET A 1 12 ? -4.345 -17.447 17.006 1.00 22.41 12 MET A O 10
ATOM 14691 N N . PHE A 1 13 ? -3.077 -18.617 15.562 1.00 44.24 13 PHE A N 10
ATOM 14692 C CA . PHE A 1 13 ? -3.909 -19.812 15.629 1.00 23.42 13 PHE A CA 10
ATOM 14693 C C . PHE A 1 13 ? -3.053 -21.074 15.572 1.00 60.50 13 PHE A C 10
ATOM 14694 O O . PHE A 1 13 ? -2.854 -21.749 16.582 1.00 52.53 13 PHE A O 10
ATOM 14711 N N . ASN A 1 14 ? -2.550 -21.388 14.382 1.00 3.53 14 ASN A N 10
ATOM 14712 C CA . ASN A 1 14 ? -1.716 -22.569 14.192 1.00 72.01 14 ASN A CA 10
ATOM 14713 C C . ASN A 1 14 ? -2.359 -23.797 14.830 1.00 52.13 14 ASN A C 10
ATOM 14714 O O . ASN A 1 14 ? -1.839 -24.352 15.797 1.00 4.35 14 ASN A O 10
ATOM 14725 N N . VAL A 1 15 ? -3.494 -24.217 14.280 1.00 53.42 15 VAL A N 10
ATOM 14726 C CA . VAL A 1 15 ? -4.208 -25.380 14.793 1.00 11.31 15 VAL A CA 10
ATOM 14727 C C . VAL A 1 15 ? -3.336 -26.629 14.736 1.00 52.01 15 VAL A C 10
ATOM 14728 O O . VAL A 1 15 ? -3.604 -27.617 15.418 1.00 35.33 15 VAL A O 10
ATOM 14741 N N . ALA A 1 16 ? -2.291 -26.577 13.917 1.00 24.13 16 ALA A N 10
ATOM 14742 C CA . ALA A 1 16 ? -1.377 -27.704 13.773 1.00 40.44 16 ALA A CA 10
ATOM 14743 C C . ALA A 1 16 ? -0.283 -27.663 14.834 1.00 32.34 16 ALA A C 10
ATOM 14744 O O . ALA A 1 16 ? 0.488 -28.611 14.981 1.00 34.22 16 ALA A O 10
ATOM 14751 N N . ALA A 1 17 ? -0.221 -26.559 15.572 1.00 73.42 17 ALA A N 10
ATOM 14752 C CA . ALA A 1 17 ? 0.778 -26.397 16.621 1.00 54.51 17 ALA A CA 10
ATOM 14753 C C . ALA A 1 17 ? 0.118 -26.233 17.986 1.00 22.51 17 ALA A C 10
ATOM 14754 O O . ALA A 1 17 ? 0.732 -26.502 19.020 1.00 61.44 17 ALA A O 10
ATOM 14761 N N . LEU A 1 18 ? -1.134 -25.791 17.984 1.00 53.12 18 LEU A N 10
ATOM 14762 C CA . LEU A 1 18 ? -1.877 -25.591 19.223 1.00 35.22 18 LEU A CA 10
ATOM 14763 C C . LEU A 1 18 ? -2.657 -26.847 19.599 1.00 33.10 18 LEU A C 10
ATOM 14764 O O . LEU A 1 18 ? -3.310 -27.462 18.755 1.00 14.12 18 LEU A O 10
ATOM 14780 N N . THR A 1 19 ? -2.587 -27.223 20.872 1.00 5.44 19 THR A N 10
ATOM 14781 C CA . THR A 1 19 ? -3.286 -28.404 21.361 1.00 71.12 19 THR A CA 10
ATOM 14782 C C . THR A 1 19 ? -3.843 -28.174 22.761 1.00 1.20 19 THR A C 10
ATOM 14783 O O . THR A 1 19 ? -3.100 -27.863 23.693 1.00 53.45 19 THR A O 10
ATOM 14794 N N . LYS A 1 20 ? -5.155 -28.329 22.904 1.00 63.10 20 LYS A N 10
ATOM 14795 C CA . LYS A 1 20 ? -5.812 -28.140 24.192 1.00 73.24 20 LYS A CA 10
ATOM 14796 C C . LYS A 1 20 ? -7.318 -28.351 24.070 1.00 50.03 20 LYS A C 10
ATOM 14797 O O . LYS A 1 20 ? -7.892 -28.185 22.994 1.00 54.34 20 LYS A O 10
ATOM 14816 N N . ARG A 1 21 ? -7.952 -28.716 25.179 1.00 24.34 21 ARG A N 10
ATOM 14817 C CA . ARG A 1 21 ? -9.391 -28.949 25.196 1.00 23.12 21 ARG A CA 10
ATOM 14818 C C . ARG A 1 21 ? -10.155 -27.629 25.194 1.00 12.52 21 ARG A C 10
ATOM 14819 O O . ARG A 1 21 ? -10.829 -27.291 24.221 1.00 23.31 21 ARG A O 10
ATOM 14840 N N . ALA A 1 22 ? -10.046 -26.886 26.291 1.00 42.10 22 ALA A N 10
ATOM 14841 C CA . ALA A 1 22 ? -10.725 -25.602 26.415 1.00 31.21 22 ALA A CA 10
ATOM 14842 C C . ALA A 1 22 ? -9.947 -24.499 25.706 1.00 14.31 22 ALA A C 10
ATOM 14843 O O . ALA A 1 22 ? -10.518 -23.711 24.951 1.00 63.32 22 ALA A O 10
ATOM 14850 N N . ASP A 1 23 ? -8.644 -24.447 25.955 1.00 65.04 23 ASP A N 10
ATOM 14851 C CA . ASP A 1 23 ? -7.787 -23.440 25.339 1.00 12.43 23 ASP A CA 10
ATOM 14852 C C . ASP A 1 23 ? -8.046 -23.349 23.839 1.00 71.53 23 ASP A C 10
ATOM 14853 O O . ASP A 1 23 ? -7.957 -22.274 23.247 1.00 33.11 23 ASP A O 10
ATOM 14862 N N . ALA A 1 24 ? -8.365 -24.486 23.229 1.00 34.41 24 ALA A N 10
ATOM 14863 C CA . ALA A 1 24 ? -8.638 -24.536 21.798 1.00 1.40 24 ALA A CA 10
ATOM 14864 C C . ALA A 1 24 ? -10.029 -23.995 21.485 1.00 32.22 24 ALA A C 10
ATOM 14865 O O . ALA A 1 24 ? -10.221 -23.275 20.505 1.00 11.25 24 ALA A O 10
ATOM 14872 N N . LYS A 1 25 ? -10.998 -24.348 22.323 1.00 20.13 25 LYS A N 10
ATOM 14873 C CA . LYS A 1 25 ? -12.373 -23.899 22.137 1.00 5.43 25 LYS A CA 10
ATOM 14874 C C . LYS A 1 25 ? -12.466 -22.379 22.236 1.00 32.31 25 LYS A C 10
ATOM 14875 O O . LYS A 1 25 ? -13.340 -21.760 21.629 1.00 50.10 25 LYS A O 10
ATOM 14894 N N . LYS A 1 26 ? -11.560 -21.784 23.004 1.00 43.13 26 LYS A N 10
ATOM 14895 C CA . LYS A 1 26 ? -11.538 -20.337 23.180 1.00 5.32 26 LYS A CA 10
ATOM 14896 C C . LYS A 1 26 ? -10.897 -19.652 21.977 1.00 13.41 26 LYS A C 10
ATOM 14897 O O . LYS A 1 26 ? -11.214 -18.504 21.662 1.00 54.20 26 LYS A O 10
ATOM 14916 N N . LEU A 1 27 ? -9.996 -20.362 21.308 1.00 74.23 27 LEU A N 10
ATOM 14917 C CA . LEU A 1 27 ? -9.312 -19.823 20.137 1.00 15.14 27 LEU A CA 10
ATOM 14918 C C . LEU A 1 27 ? -10.272 -19.692 18.959 1.00 44.34 27 LEU A C 10
ATOM 14919 O O . LEU A 1 27 ? -10.307 -18.662 18.286 1.00 11.54 27 LEU A O 10
ATOM 14935 N N . ALA A 1 28 ? -11.049 -20.742 18.715 1.00 11.43 28 ALA A N 10
ATOM 14936 C CA . ALA A 1 28 ? -12.012 -20.742 17.621 1.00 63.13 28 ALA A CA 10
ATOM 14937 C C . ALA A 1 28 ? -13.217 -19.868 17.950 1.00 74.43 28 ALA A C 10
ATOM 14938 O O . ALA A 1 28 ? -13.894 -19.363 17.054 1.00 50.22 28 ALA A O 10
ATOM 14945 N N . LYS A 1 29 ? -13.482 -19.695 19.240 1.00 1.21 29 LYS A N 10
ATOM 14946 C CA . LYS A 1 29 ? -14.606 -18.882 19.689 1.00 50.44 29 LYS A CA 10
ATOM 14947 C C . LYS A 1 29 ? -14.586 -17.510 19.021 1.00 31.30 29 LYS A C 10
ATOM 14948 O O . LYS A 1 29 ? -15.567 -17.097 18.403 1.00 62.42 29 LYS A O 10
ATOM 14967 N N . GLN A 1 30 ? -13.463 -16.811 19.149 1.00 12.14 30 GLN A N 10
ATOM 14968 C CA . GLN A 1 30 ? -13.317 -15.487 18.557 1.00 2.52 30 GLN A CA 10
ATOM 14969 C C . GLN A 1 30 ? -13.264 -15.573 17.036 1.00 63.45 30 GLN A C 10
ATOM 14970 O O . GLN A 1 30 ? -13.705 -14.661 16.335 1.00 31.22 30 GLN A O 10
ATOM 14984 N N . LEU A 1 31 ? -12.721 -16.675 16.530 1.00 61.25 31 LEU A N 10
ATOM 14985 C CA . LEU A 1 31 ? -12.610 -16.882 15.090 1.00 44.54 31 LEU A CA 10
ATOM 14986 C C . LEU A 1 31 ? -13.985 -17.079 14.460 1.00 42.31 31 LEU A C 10
ATOM 14987 O O . LEU A 1 31 ? -14.180 -16.807 13.276 1.00 75.34 31 LEU A O 10
ATOM 15003 N N . MET A 1 32 ? -14.934 -17.551 15.261 1.00 55.32 32 MET A N 10
ATOM 15004 C CA . MET A 1 32 ? -16.293 -17.781 14.782 1.00 3.42 32 MET A CA 10
ATOM 15005 C C . MET A 1 32 ? -17.196 -16.599 15.120 1.00 4.53 32 MET A C 10
ATOM 15006 O O . MET A 1 32 ? -18.268 -16.439 14.540 1.00 54.43 32 MET A O 10
ATOM 15020 N N . GLY A 1 33 ? -16.754 -15.773 16.064 1.00 43.51 33 GLY A N 10
ATOM 15021 C CA . GLY A 1 33 ? -17.535 -14.616 16.463 1.00 64.22 33 GLY A CA 10
ATOM 15022 C C . GLY A 1 33 ? -17.188 -13.378 15.661 1.00 51.35 33 GLY A C 10
ATOM 15023 O O . GLY A 1 33 ? -18.063 -12.576 15.335 1.00 23.12 33 GLY A O 10
ATOM 15027 N N . ASN A 1 34 ? -15.907 -13.220 15.342 1.00 34.10 34 ASN A N 10
ATOM 15028 C CA . ASN A 1 34 ? -15.447 -12.069 14.575 1.00 42.44 34 ASN A CA 10
ATOM 15029 C C . ASN A 1 34 ? -15.139 -12.463 13.133 1.00 31.23 34 ASN A C 10
ATOM 15030 O O . ASN A 1 34 ? -14.258 -13.285 12.878 1.00 13.34 34 ASN A O 10
ATOM 15041 N N . ASP A 1 35 ? -15.870 -11.872 12.195 1.00 13.00 35 ASP A N 10
ATOM 15042 C CA . ASP A 1 35 ? -15.675 -12.160 10.779 1.00 41.01 35 ASP A CA 10
ATOM 15043 C C . ASP A 1 35 ? -14.456 -11.420 10.237 1.00 50.21 35 ASP A C 10
ATOM 15044 O O . ASP A 1 35 ? -13.871 -11.819 9.230 1.00 42.31 35 ASP A O 10
ATOM 15053 N N . LYS A 1 36 ? -14.079 -10.339 10.911 1.00 42.30 36 LYS A N 10
ATOM 15054 C CA . LYS A 1 36 ? -12.930 -9.542 10.499 1.00 43.45 36 LYS A CA 10
ATOM 15055 C C . LYS A 1 36 ? -11.631 -10.318 10.693 1.00 10.22 36 LYS A C 10
ATOM 15056 O O . LYS A 1 36 ? -10.754 -10.306 9.829 1.00 65.51 36 LYS A O 10
ATOM 15075 N N . LEU A 1 37 ? -11.515 -10.992 11.832 1.00 53.00 37 LEU A N 10
ATOM 15076 C CA . LEU A 1 37 ? -10.324 -11.776 12.139 1.00 2.44 37 LEU A CA 10
ATOM 15077 C C . LEU A 1 37 ? -10.338 -13.105 11.391 1.00 14.15 37 LEU A C 10
ATOM 15078 O O . LEU A 1 37 ? -9.338 -13.505 10.797 1.00 22.03 37 LEU A O 10
ATOM 15094 N N . ALA A 1 38 ? -11.481 -13.784 11.424 1.00 44.43 38 ALA A N 10
ATOM 15095 C CA . ALA A 1 38 ? -11.627 -15.065 10.745 1.00 21.55 38 ALA A CA 10
ATOM 15096 C C . ALA A 1 38 ? -11.256 -14.952 9.271 1.00 45.11 38 ALA A C 10
ATOM 15097 O O . ALA A 1 38 ? -10.841 -15.930 8.648 1.00 15.21 38 ALA A O 10
ATOM 15104 N N . ASP A 1 39 ? -11.407 -13.753 8.718 1.00 21.42 39 ASP A N 10
ATOM 15105 C CA . ASP A 1 39 ? -11.087 -13.512 7.316 1.00 21.01 39 ASP A CA 10
ATOM 15106 C C . ASP A 1 39 ? -9.617 -13.807 7.036 1.00 43.23 39 ASP A C 10
ATOM 15107 O O . ASP A 1 39 ? -9.278 -14.417 6.022 1.00 52.21 39 ASP A O 10
ATOM 15116 N N . ALA A 1 40 ? -8.748 -13.368 7.940 1.00 25.44 40 ALA A N 10
ATOM 15117 C CA . ALA A 1 40 ? -7.314 -13.586 7.791 1.00 70.11 40 ALA A CA 10
ATOM 15118 C C . ALA A 1 40 ? -6.901 -14.936 8.367 1.00 4.03 40 ALA A C 10
ATOM 15119 O O . ALA A 1 40 ? -5.857 -15.481 8.010 1.00 43.42 40 ALA A O 10
ATOM 15126 N N . ALA A 1 41 ? -7.726 -15.470 9.262 1.00 60.03 41 ALA A N 10
ATOM 15127 C CA . ALA A 1 41 ? -7.446 -16.757 9.886 1.00 13.14 41 ALA A CA 10
ATOM 15128 C C . ALA A 1 41 ? -7.757 -17.908 8.936 1.00 52.13 41 ALA A C 10
ATOM 15129 O O . ALA A 1 41 ? -6.894 -18.736 8.645 1.00 22.30 41 ALA A O 10
ATOM 15136 N N . TYR A 1 42 ? -8.995 -17.954 8.455 1.00 64.00 42 TYR A N 10
ATOM 15137 C CA . TYR A 1 42 ? -9.420 -19.006 7.539 1.00 10.22 42 TYR A CA 10
ATOM 15138 C C . TYR A 1 42 ? -8.454 -19.129 6.365 1.00 60.41 42 TYR A C 10
ATOM 15139 O O . TYR A 1 42 ? -8.260 -20.216 5.818 1.00 11.50 42 TYR A O 10
ATOM 15157 N N . ILE A 1 43 ? -7.850 -18.009 5.983 1.00 14.25 43 ILE A N 10
ATOM 15158 C CA . ILE A 1 43 ? -6.903 -17.991 4.876 1.00 51.12 43 ILE A CA 10
ATOM 15159 C C . ILE A 1 43 ? -5.496 -18.336 5.350 1.00 3.25 43 ILE A C 10
ATOM 15160 O O . ILE A 1 43 ? -4.686 -18.866 4.590 1.00 42.21 43 ILE A O 10
ATOM 15176 N N . TRP A 1 44 ? -5.212 -18.033 6.612 1.00 33.32 44 TRP A N 10
ATOM 15177 C CA . TRP A 1 44 ? -3.902 -18.313 7.189 1.00 34.24 44 TRP A CA 10
ATOM 15178 C C . TRP A 1 44 ? -3.615 -19.810 7.186 1.00 21.53 44 TRP A C 10
ATOM 15179 O O . TRP A 1 44 ? -2.594 -20.254 6.660 1.00 33.42 44 TRP A O 10
ATOM 15200 N N . TRP A 1 45 ? -4.520 -20.583 7.776 1.00 63.32 45 TRP A N 10
ATOM 15201 C CA . TRP A 1 45 ? -4.362 -22.032 7.840 1.00 10.11 45 TRP A CA 10
ATOM 15202 C C . TRP A 1 45 ? -3.986 -22.600 6.476 1.00 40.40 45 TRP A C 10
ATOM 15203 O O . TRP A 1 45 ? -2.990 -23.310 6.344 1.00 41.05 45 TRP A O 10
ATOM 15224 N N . GLN A 1 46 ? -4.789 -22.282 5.466 1.00 42.54 46 GLN A N 10
ATOM 15225 C CA . GLN A 1 46 ? -4.539 -22.761 4.112 1.00 63.44 46 GLN A CA 10
ATOM 15226 C C . GLN A 1 46 ? -3.120 -22.423 3.667 1.00 4.43 46 GLN A C 10
ATOM 15227 O O . GLN A 1 46 ? -2.487 -23.187 2.938 1.00 31.10 46 GLN A O 10
ATOM 15241 N N . HIS A 1 47 ? -2.625 -21.271 4.111 1.00 23.53 47 HIS A N 10
ATOM 15242 C CA . HIS A 1 47 ? -1.279 -20.831 3.759 1.00 34.33 47 HIS A CA 10
ATOM 15243 C C . HIS A 1 47 ? -0.240 -21.861 4.192 1.00 72.31 47 HIS A C 10
ATOM 15244 O O . HIS A 1 47 ? 0.785 -22.036 3.535 1.00 72.43 47 HIS A O 10
ATOM 15258 N N . ASN A 1 48 ? -0.513 -22.539 5.302 1.00 24.31 48 ASN A N 10
ATOM 15259 C CA . ASN A 1 48 ? 0.400 -23.551 5.823 1.00 13.21 48 ASN A CA 10
ATOM 15260 C C . ASN A 1 48 ? -0.038 -24.949 5.397 1.00 45.03 48 ASN A C 10
ATOM 15261 O O . ASN A 1 48 ? 0.274 -25.937 6.061 1.00 20.42 48 ASN A O 10
ATOM 15272 N N . ARG A 1 49 ? -0.760 -25.023 4.284 1.00 34.30 49 ARG A N 10
ATOM 15273 C CA . ARG A 1 49 ? -1.241 -26.300 3.769 1.00 41.30 49 ARG A CA 10
ATOM 15274 C C . ARG A 1 49 ? -1.977 -27.081 4.854 1.00 64.45 49 ARG A C 10
ATOM 15275 O O . ARG A 1 49 ? -1.641 -28.230 5.142 1.00 65.11 49 ARG A O 10
ATOM 15296 N N . VAL A 1 50 ? -2.982 -26.450 5.452 1.00 61.31 50 VAL A N 10
ATOM 15297 C CA . VAL A 1 50 ? -3.766 -27.086 6.504 1.00 24.11 50 VAL A CA 10
ATOM 15298 C C . VAL A 1 50 ? -4.707 -28.138 5.929 1.00 62.43 50 VAL A C 10
ATOM 15299 O O . VAL A 1 50 ? -5.196 -28.004 4.806 1.00 2.34 50 VAL A O 10
ATOM 15312 N N . THR A 1 51 ? -4.958 -29.188 6.705 1.00 11.11 51 THR A N 10
ATOM 15313 C CA . THR A 1 51 ? -5.840 -30.264 6.273 1.00 34.42 51 THR A CA 10
ATOM 15314 C C . THR A 1 51 ? -7.191 -30.184 6.976 1.00 62.01 51 THR A C 10
ATOM 15315 O O . THR A 1 51 ? -7.272 -29.803 8.145 1.00 74.35 51 THR A O 10
ATOM 15326 N N . LEU A 1 52 ? -8.248 -30.545 6.258 1.00 74.11 52 LEU A N 10
ATOM 15327 C CA . LEU A 1 52 ? -9.597 -30.515 6.813 1.00 0.34 52 LEU A CA 10
ATOM 15328 C C . LEU A 1 52 ? -9.664 -31.293 8.124 1.00 61.05 52 LEU A C 10
ATOM 15329 O O . LEU A 1 52 ? -10.279 -30.846 9.092 1.00 71.21 52 LEU A O 10
ATOM 15345 N N . ASP A 1 53 ? -9.026 -32.458 8.147 1.00 45.32 53 ASP A N 10
ATOM 15346 C CA . ASP A 1 53 ? -9.010 -33.297 9.339 1.00 25.22 53 ASP A CA 10
ATOM 15347 C C . ASP A 1 53 ? -8.451 -32.532 10.535 1.00 60.11 53 ASP A C 10
ATOM 15348 O O . ASP A 1 53 ? -8.718 -32.880 11.685 1.00 44.31 53 ASP A O 10
ATOM 15357 N N . GLN A 1 54 ? -7.675 -31.490 10.254 1.00 24.53 54 GLN A N 10
ATOM 15358 C CA . GLN A 1 54 ? -7.077 -30.678 11.307 1.00 12.13 54 GLN A CA 10
ATOM 15359 C C . GLN A 1 54 ? -8.060 -29.623 11.805 1.00 40.15 54 GLN A C 10
ATOM 15360 O O . GLN A 1 54 ? -8.495 -29.660 12.956 1.00 40.21 54 GLN A O 10
ATOM 15374 N N . ILE A 1 55 ? -8.405 -28.684 10.930 1.00 71.11 55 ILE A N 10
ATOM 15375 C CA . ILE A 1 55 ? -9.337 -27.620 11.281 1.00 40.45 55 ILE A CA 10
ATOM 15376 C C . ILE A 1 55 ? -10.659 -28.190 11.782 1.00 14.30 55 ILE A C 10
ATOM 15377 O O . ILE A 1 55 ? -11.182 -27.760 12.811 1.00 72.15 55 ILE A O 10
ATOM 15393 N N . ASP A 1 56 ? -11.194 -29.161 11.050 1.00 52.52 56 ASP A N 10
ATOM 15394 C CA . ASP A 1 56 ? -12.455 -29.793 11.422 1.00 43.45 56 ASP A CA 10
ATOM 15395 C C . ASP A 1 56 ? -12.394 -30.327 12.849 1.00 74.41 56 ASP A C 10
ATOM 15396 O O . ASP A 1 56 ? -13.420 -30.468 13.515 1.00 14.55 56 ASP A O 10
ATOM 15405 N N . THR A 1 57 ? -11.185 -30.626 13.313 1.00 22.20 57 THR A N 10
ATOM 15406 C CA . THR A 1 57 ? -10.990 -31.148 14.660 1.00 54.30 57 THR A CA 10
ATOM 15407 C C . THR A 1 57 ? -10.840 -30.017 15.671 1.00 2.20 57 THR A C 10
ATOM 15408 O O . THR A 1 57 ? -11.135 -30.185 16.854 1.00 31.24 57 THR A O 10
ATOM 15419 N N . PHE A 1 58 ? -10.379 -28.864 15.198 1.00 53.43 58 PHE A N 10
ATOM 15420 C CA . PHE A 1 58 ? -10.189 -27.704 16.061 1.00 34.03 58 PHE A CA 10
ATOM 15421 C C . PHE A 1 58 ? -11.484 -26.908 16.195 1.00 11.33 58 PHE A C 10
ATOM 15422 O O . PHE A 1 58 ? -12.047 -26.795 17.285 1.00 73.00 58 PHE A O 10
ATOM 15439 N N . LEU A 1 59 ? -11.951 -26.357 15.080 1.00 5.42 59 LEU A N 10
ATOM 15440 C CA . LEU A 1 59 ? -13.179 -25.570 15.071 1.00 1.34 59 LEU A CA 10
ATOM 15441 C C . LEU A 1 59 ? -14.319 -26.332 15.740 1.00 44.13 59 LEU A C 10
ATOM 15442 O O . LEU A 1 59 ? -14.994 -25.809 16.627 1.00 63.22 59 LEU A O 10
ATOM 15458 N N . LYS A 1 60 ? -14.527 -27.572 15.309 1.00 4.35 60 LYS A N 10
ATOM 15459 C CA . LYS A 1 60 ? -15.582 -28.409 15.868 1.00 41.25 60 LYS A CA 10
ATOM 15460 C C . LYS A 1 60 ? -15.497 -28.448 17.390 1.00 34.10 60 LYS A C 10
ATOM 15461 O O . LYS A 1 60 ? -16.495 -28.241 18.083 1.00 64.31 60 LYS A O 10
ATOM 15480 N N . LEU A 1 61 ? -14.302 -28.713 17.905 1.00 61.22 61 LEU A N 10
ATOM 15481 C CA . LEU A 1 61 ? -14.087 -28.778 19.346 1.00 2.13 61 LEU A CA 10
ATOM 15482 C C . LEU A 1 61 ? -14.553 -27.494 20.025 1.00 51.34 61 LEU A C 10
ATOM 15483 O O . LEU A 1 61 ? -14.895 -27.493 21.207 1.00 60.33 61 LEU A O 10
ATOM 15499 N N . ALA A 1 62 ? -14.566 -26.402 19.267 1.00 10.32 62 ALA A N 10
ATOM 15500 C CA . ALA A 1 62 ? -14.995 -25.112 19.794 1.00 45.21 62 ALA A CA 10
ATOM 15501 C C . ALA A 1 62 ? -16.503 -25.083 20.015 1.00 51.22 62 ALA A C 10
ATOM 15502 O O . ALA A 1 62 ? -16.998 -24.380 20.896 1.00 5.20 62 ALA A O 10
ATOM 15509 N N . SER A 1 63 ? -17.229 -25.850 19.209 1.00 75.43 63 SER A N 10
ATOM 15510 C CA . SER A 1 63 ? -18.683 -25.909 19.314 1.00 43.15 63 SER A CA 10
ATOM 15511 C C . SER A 1 63 ? -19.122 -27.142 20.098 1.00 44.14 63 SER A C 10
ATOM 15512 O O . SER A 1 63 ? -19.739 -27.030 21.157 1.00 63.10 63 SER A O 10
ATOM 15520 N N . ARG A 1 64 ? -18.799 -28.318 19.569 1.00 44.43 64 ARG A N 10
ATOM 15521 C CA . ARG A 1 64 ? -19.160 -29.572 20.217 1.00 20.33 64 ARG A CA 10
ATOM 15522 C C . ARG A 1 64 ? -20.672 -29.680 20.387 1.00 35.53 64 ARG A C 10
ATOM 15523 O O . ARG A 1 64 ? -21.182 -29.704 21.508 1.00 74.43 64 ARG A O 10
ATOM 15544 N N . LYS A 1 65 ? -21.385 -29.745 19.268 1.00 73.12 65 LYS A N 10
ATOM 15545 C CA . LYS A 1 65 ? -22.839 -29.851 19.291 1.00 33.50 65 LYS A CA 10
ATOM 15546 C C . LYS A 1 65 ? -23.329 -30.844 18.242 1.00 70.42 65 LYS A C 10
ATOM 15547 O O . LYS A 1 65 ? -23.857 -31.906 18.575 1.00 61.13 65 LYS A O 10
ATOM 15566 N N . THR A 1 66 ? -23.150 -30.494 16.972 1.00 4.40 66 THR A N 10
ATOM 15567 C CA . THR A 1 66 ? -23.573 -31.354 15.874 1.00 3.13 66 THR A CA 10
ATOM 15568 C C . THR A 1 66 ? -22.500 -31.436 14.795 1.00 44.42 66 THR A C 10
ATOM 15569 O O . THR A 1 66 ? -22.676 -30.919 13.692 1.00 73.43 66 THR A O 10
ATOM 15580 N N . GLN A 1 67 ? -21.388 -32.088 15.120 1.00 0.30 67 GLN A N 10
ATOM 15581 C CA . GLN A 1 67 ? -20.286 -32.236 14.176 1.00 33.44 67 GLN A CA 10
ATOM 15582 C C . GLN A 1 67 ? -19.871 -30.884 13.607 1.00 2.22 67 GLN A C 10
ATOM 15583 O O . GLN A 1 67 ? -19.391 -30.795 12.478 1.00 61.31 67 GLN A O 10
ATOM 15597 N N . GLY A 1 68 ? -20.059 -29.831 14.398 1.00 73.35 68 GLY A N 10
ATOM 15598 C CA . GLY A 1 68 ? -19.699 -28.497 13.955 1.00 73.04 68 GLY A CA 10
ATOM 15599 C C . GLY A 1 68 ? -20.450 -28.078 12.706 1.00 31.31 68 GLY A C 10
ATOM 15600 O O . GLY A 1 68 ? -19.919 -28.157 11.599 1.00 52.12 68 GLY A O 10
ATOM 15604 N N . ALA A 1 69 ? -21.690 -27.633 12.884 1.00 23.53 69 ALA A N 10
ATOM 15605 C CA . ALA A 1 69 ? -22.515 -27.201 11.763 1.00 4.32 69 ALA A CA 10
ATOM 15606 C C . ALA A 1 69 ? -22.015 -25.877 11.193 1.00 73.51 69 ALA A C 10
ATOM 15607 O O . ALA A 1 69 ? -21.674 -25.787 10.014 1.00 64.05 69 ALA A O 10
ATOM 15614 N N . LYS A 1 70 ? -21.976 -24.852 12.037 1.00 60.10 70 LYS A N 10
ATOM 15615 C CA . LYS A 1 70 ? -21.518 -23.533 11.618 1.00 0.30 70 LYS A CA 10
ATOM 15616 C C . LYS A 1 70 ? -20.035 -23.559 11.262 1.00 71.33 70 LYS A C 10
ATOM 15617 O O . LYS A 1 70 ? -19.518 -22.627 10.645 1.00 72.50 70 LYS A O 10
ATOM 15636 N N . TYR A 1 71 ? -19.357 -24.632 11.652 1.00 22.54 71 TYR A N 10
ATOM 15637 C CA . TYR A 1 71 ? -17.933 -24.780 11.375 1.00 41.42 71 TYR A CA 10
ATOM 15638 C C . TYR A 1 71 ? -17.667 -24.770 9.873 1.00 41.24 71 TYR A C 10
ATOM 15639 O O . TYR A 1 71 ? -16.647 -24.257 9.415 1.00 25.11 71 TYR A O 10
ATOM 15657 N N . ASN A 1 72 ? -18.594 -25.341 9.110 1.00 12.44 72 ASN A N 10
ATOM 15658 C CA . ASN A 1 72 ? -18.461 -25.398 7.659 1.00 33.32 72 ASN A CA 10
ATOM 15659 C C . ASN A 1 72 ? -18.906 -24.086 7.020 1.00 71.54 72 ASN A C 10
ATOM 15660 O O . ASN A 1 72 ? -18.644 -23.839 5.843 1.00 4.42 72 ASN A O 10
ATOM 15671 N N . GLN A 1 73 ? -19.580 -23.251 7.803 1.00 1.14 73 GLN A N 10
ATOM 15672 C CA . GLN A 1 73 ? -20.061 -21.965 7.313 1.00 10.32 73 GLN A CA 10
ATOM 15673 C C . GLN A 1 73 ? -18.901 -21.004 7.076 1.00 4.13 73 GLN A C 10
ATOM 15674 O O . GLN A 1 73 ? -18.651 -20.583 5.946 1.00 35.21 73 GLN A O 10
ATOM 15688 N N . ILE A 1 74 ? -18.195 -20.661 8.148 1.00 1.44 74 ILE A N 10
ATOM 15689 C CA . ILE A 1 74 ? -17.061 -19.750 8.056 1.00 5.13 74 ILE A CA 10
ATOM 15690 C C . ILE A 1 74 ? -15.879 -20.413 7.357 1.00 4.10 74 ILE A C 10
ATOM 15691 O O . ILE A 1 74 ? -15.000 -19.735 6.823 1.00 72.41 74 ILE A O 10
ATOM 15707 N N . TYR A 1 75 ? -15.864 -21.741 7.363 1.00 74.12 75 TYR A N 10
ATOM 15708 C CA . TYR A 1 75 ? -14.790 -22.497 6.730 1.00 51.35 75 TYR A CA 10
ATOM 15709 C C . TYR A 1 75 ? -15.065 -22.693 5.242 1.00 54.42 75 TYR A C 10
ATOM 15710 O O . TYR A 1 75 ? -14.147 -22.909 4.452 1.00 1.45 75 TYR A O 10
ATOM 15728 N N . ASN A 1 76 ? -16.338 -22.615 4.867 1.00 12.40 76 ASN A N 10
ATOM 15729 C CA . ASN A 1 76 ? -16.737 -22.783 3.474 1.00 5.12 76 ASN A CA 10
ATOM 15730 C C . ASN A 1 76 ? -15.912 -21.882 2.560 1.00 62.12 76 ASN A C 10
ATOM 15731 O O . ASN A 1 76 ? -15.656 -22.221 1.404 1.00 4.25 76 ASN A O 10
ATOM 15742 N N . SER A 1 77 ? -15.499 -20.734 3.086 1.00 45.52 77 SER A N 10
ATOM 15743 C CA . SER A 1 77 ? -14.705 -19.782 2.317 1.00 74.05 77 SER A CA 10
ATOM 15744 C C . SER A 1 77 ? -13.458 -20.450 1.746 1.00 73.41 77 SER A C 10
ATOM 15745 O O . SER A 1 77 ? -12.956 -20.057 0.693 1.00 1.30 77 SER A O 10
ATOM 15753 N N . TYR A 1 78 ? -12.964 -21.463 2.449 1.00 61.54 78 TYR A N 10
ATOM 15754 C CA . TYR A 1 78 ? -11.774 -22.186 2.015 1.00 72.13 78 TYR A CA 10
ATOM 15755 C C . TYR A 1 78 ? -12.141 -23.308 1.048 1.00 45.24 78 TYR A C 10
ATOM 15756 O O . TYR A 1 78 ? -11.702 -23.318 -0.102 1.00 75.54 78 TYR A O 10
ATOM 15774 N N . MET A 1 79 ? -12.948 -24.250 1.523 1.00 22.24 79 MET A N 10
ATOM 15775 C CA . MET A 1 79 ? -13.376 -25.376 0.701 1.00 25.11 79 MET A CA 10
ATOM 15776 C C . MET A 1 79 ? -13.933 -24.893 -0.634 1.00 63.33 79 MET A C 10
ATOM 15777 O O . MET A 1 79 ? -13.759 -25.547 -1.662 1.00 42.24 79 MET A O 10
ATOM 15791 N N . MET A 1 80 ? -14.603 -23.746 -0.611 1.00 11.04 80 MET A N 10
ATOM 15792 C CA . MET A 1 80 ? -15.185 -23.176 -1.820 1.00 62.24 80 MET A CA 10
ATOM 15793 C C . MET A 1 80 ? -14.096 -22.656 -2.754 1.00 15.41 80 MET A C 10
ATOM 15794 O O . MET A 1 80 ? -14.164 -22.845 -3.969 1.00 22.32 80 MET A O 10
ATOM 15808 N N . HIS A 1 81 ? -13.094 -21.998 -2.179 1.00 33.42 81 HIS A N 10
ATOM 15809 C CA . HIS A 1 81 ? -11.991 -21.451 -2.960 1.00 51.42 81 HIS A CA 10
ATOM 15810 C C . HIS A 1 81 ? -11.094 -22.566 -3.489 1.00 41.52 81 HIS A C 10
ATOM 15811 O O . HIS A 1 81 ? -10.381 -22.387 -4.478 1.00 13.11 81 HIS A O 10
ATOM 15825 N N . LEU A 1 82 ? -11.133 -23.715 -2.825 1.00 20.14 82 LEU A N 10
ATOM 15826 C CA . LEU A 1 82 ? -10.323 -24.860 -3.227 1.00 41.43 82 LEU A CA 10
ATOM 15827 C C . LEU A 1 82 ? -11.015 -25.656 -4.328 1.00 72.43 82 LEU A C 10
ATOM 15828 O O . LEU A 1 82 ? -10.363 -26.211 -5.211 1.00 65.23 82 LEU A O 10
ATOM 15844 N N . GLY A 1 83 ? -12.343 -25.707 -4.270 1.00 43.22 83 GLY A N 10
ATOM 15845 C CA . GLY A 1 83 ? -13.102 -26.436 -5.269 1.00 62.01 83 GLY A CA 10
ATOM 15846 C C . GLY A 1 83 ? -13.174 -27.921 -4.973 1.00 10.23 83 GLY A C 10
ATOM 15847 O O . GLY A 1 83 ? -13.096 -28.748 -5.882 1.00 43.32 83 GLY A O 10
ATOM 15851 N N . LEU A 1 84 ? -13.322 -28.261 -3.697 1.00 71.12 84 LEU A N 10
ATOM 15852 C CA . LEU A 1 84 ? -13.403 -29.657 -3.282 1.00 71.43 84 LEU A CA 10
ATOM 15853 C C . LEU A 1 84 ? -14.467 -29.845 -2.206 1.00 13.44 84 LEU A C 10
ATOM 15854 O O . LEU A 1 84 ? -14.580 -30.915 -1.608 1.00 30.34 84 LEU A O 10
ATOM 15870 N N . THR A 1 85 ? -15.249 -28.796 -1.964 1.00 64.42 85 THR A N 10
ATOM 15871 C CA . THR A 1 85 ? -16.305 -28.845 -0.961 1.00 25.11 85 THR A CA 10
ATOM 15872 C C . THR A 1 85 ? -17.307 -29.951 -1.271 1.00 51.31 85 THR A C 10
ATOM 15873 O O . THR A 1 85 ? -17.369 -30.449 -2.394 1.00 64.22 85 THR A O 10
ATOM 15884 N N . GLY A 1 86 ? -18.093 -30.330 -0.267 1.00 43.15 86 GLY A N 10
ATOM 15885 C CA . GLY A 1 86 ? -19.083 -31.374 -0.454 1.00 62.22 86 GLY A CA 10
ATOM 15886 C C . GLY A 1 86 ? -18.925 -32.507 0.540 1.00 32.24 86 GLY A C 10
ATOM 15887 O O . GLY A 1 86 ? -19.229 -33.660 0.232 1.00 1.11 86 GLY A O 10
ATOM 15891 N N . TYR A 1 87 ? -18.448 -32.180 1.736 1.00 22.30 87 TYR A N 10
ATOM 15892 C CA . TYR A 1 87 ? -18.246 -33.180 2.778 1.00 33.10 87 TYR A CA 10
ATOM 15893 C C . TYR A 1 87 ? -19.568 -33.541 3.450 1.00 43.03 87 TYR A C 10
ATOM 15894 O O . TYR A 1 87 ? -20.025 -34.680 3.370 1.00 34.41 87 TYR A O 10
ATOM 15912 N N . GLU A 1 88 ? -20.175 -32.561 4.111 1.00 52.54 88 GLU A N 10
ATOM 15913 C CA . GLU A 1 88 ? -21.444 -32.774 4.797 1.00 71.44 88 GLU A CA 10
ATOM 15914 C C . GLU A 1 88 ? -22.290 -31.504 4.785 1.00 61.24 88 GLU A C 10
ATOM 15915 O O . GLU A 1 88 ? -22.456 -30.829 5.801 1.00 44.14 88 GLU A O 10
ATOM 15927 N N . PRO A 1 89 ? -22.838 -31.170 3.607 1.00 70.01 89 PRO A N 10
ATOM 15928 C CA . PRO A 1 89 ? -23.676 -29.980 3.433 1.00 3.40 89 PRO A CA 10
ATOM 15929 C C . PRO A 1 89 ? -25.023 -30.112 4.134 1.00 54.21 89 PRO A C 10
ATOM 15930 O O . PRO A 1 89 ? -25.594 -31.199 4.202 1.00 73.45 89 PRO A O 10
ATOM 15941 N N . ASN A 1 90 ? -25.527 -28.997 4.654 1.00 43.12 90 ASN A N 10
ATOM 15942 C CA . ASN A 1 90 ? -26.808 -28.989 5.350 1.00 12.10 90 ASN A CA 10
ATOM 15943 C C . ASN A 1 90 ? -27.765 -27.983 4.717 1.00 61.11 90 ASN A C 10
ATOM 15944 O O . ASN A 1 90 ? -27.377 -27.205 3.846 1.00 5.31 90 ASN A O 10
ATOM 15955 N N . SER A 1 91 ? -29.017 -28.005 5.161 1.00 34.35 91 SER A N 10
ATOM 15956 C CA . SER A 1 91 ? -30.031 -27.098 4.637 1.00 40.24 91 SER A CA 10
ATOM 15957 C C . SER A 1 91 ? -29.836 -25.688 5.187 1.00 21.52 91 SER A C 10
ATOM 15958 O O . SER A 1 91 ? -30.118 -25.422 6.356 1.00 63.05 91 SER A O 10
ATOM 15966 N N . SER A 1 92 ? -29.351 -24.789 4.337 1.00 73.44 92 SER A N 10
ATOM 15967 C CA . SER A 1 92 ? -29.114 -23.408 4.738 1.00 52.43 92 SER A CA 10
ATOM 15968 C C . SER A 1 92 ? -29.627 -22.438 3.677 1.00 65.44 92 SER A C 10
ATOM 15969 O O . SER A 1 92 ? -29.449 -22.661 2.479 1.00 4.11 92 SER A O 10
ATOM 15977 N N . SER A 1 93 ? -30.264 -21.362 4.126 1.00 43.13 93 SER A N 10
ATOM 15978 C CA . SER A 1 93 ? -30.806 -20.359 3.216 1.00 20.50 93 SER A CA 10
ATOM 15979 C C . SER A 1 93 ? -30.963 -19.015 3.920 1.00 35.33 93 SER A C 10
ATOM 15980 O O . SER A 1 93 ? -30.955 -18.940 5.149 1.00 22.20 93 SER A O 10
ATOM 15988 N N . VAL A 1 94 ? -31.107 -17.955 3.132 1.00 15.40 94 VAL A N 10
ATOM 15989 C CA . VAL A 1 94 ? -31.268 -16.612 3.678 1.00 31.42 94 VAL A CA 10
ATOM 15990 C C . VAL A 1 94 ? -32.191 -15.770 2.804 1.00 23.23 94 VAL A C 10
ATOM 15991 O O . VAL A 1 94 ? -32.251 -15.955 1.589 1.00 62.34 94 VAL A O 10
ATOM 16004 N N . ASP A 1 95 ? -32.908 -14.844 3.431 1.00 23.23 95 ASP A N 10
ATOM 16005 C CA . ASP A 1 95 ? -33.827 -13.971 2.711 1.00 71.34 95 ASP A CA 10
ATOM 16006 C C . ASP A 1 95 ? -33.572 -12.508 3.058 1.00 1.11 95 ASP A C 10
ATOM 16007 O O . ASP A 1 95 ? -34.472 -11.672 2.974 1.00 71.23 95 ASP A O 10
ATOM 16016 N N . LYS A 1 96 ? -32.339 -12.205 3.450 1.00 12.44 96 LYS A N 10
ATOM 16017 C CA . LYS A 1 96 ? -31.964 -10.843 3.811 1.00 1.41 96 LYS A CA 10
ATOM 16018 C C . LYS A 1 96 ? -31.624 -10.025 2.569 1.00 3.01 96 LYS A C 10
ATOM 16019 O O . LYS A 1 96 ? -32.063 -8.883 2.426 1.00 62.15 96 LYS A O 10
ATOM 16038 N N . LEU A 1 97 ? -30.841 -10.616 1.673 1.00 22.25 97 LEU A N 10
ATOM 16039 C CA . LEU A 1 97 ? -30.443 -9.943 0.442 1.00 40.10 97 LEU A CA 10
ATOM 16040 C C . LEU A 1 97 ? -31.660 -9.397 -0.298 1.00 10.44 97 LEU A C 10
ATOM 16041 O O . LEU A 1 97 ? -31.576 -8.380 -0.986 1.00 3.02 97 LEU A O 10
ATOM 16057 N N . ALA A 1 98 ? -32.791 -10.078 -0.149 1.00 14.24 98 ALA A N 10
ATOM 16058 C CA . ALA A 1 98 ? -34.027 -9.658 -0.799 1.00 22.53 98 ALA A CA 10
ATOM 16059 C C . ALA A 1 98 ? -34.441 -8.264 -0.342 1.00 54.23 98 ALA A C 10
ATOM 16060 O O . ALA A 1 98 ? -34.834 -7.426 -1.154 1.00 20.13 98 ALA A O 10
ATOM 16067 N N . ALA A 1 99 ? -34.352 -8.022 0.962 1.00 70.05 99 ALA A N 10
ATOM 16068 C CA . ALA A 1 99 ? -34.717 -6.728 1.525 1.00 23.33 99 ALA A CA 10
ATOM 16069 C C . ALA A 1 99 ? -33.486 -5.983 2.030 1.00 1.12 99 ALA A C 10
ATOM 16070 O O . ALA A 1 99 ? -33.245 -5.907 3.235 1.00 72.43 99 ALA A O 10
ATOM 16077 N N . ALA A 1 100 ? -32.710 -5.434 1.101 1.00 23.34 100 ALA A N 10
ATOM 16078 C CA . ALA A 1 100 ? -31.504 -4.694 1.453 1.00 14.20 100 ALA A CA 10
ATOM 16079 C C . ALA A 1 100 ? -31.438 -3.367 0.705 1.00 2.52 100 ALA A C 10
ATOM 16080 O O . ALA A 1 100 ? -32.031 -3.214 -0.364 1.00 1.24 100 ALA A O 10
ATOM 16087 N N . LEU A 1 101 ? -30.714 -2.409 1.273 1.00 5.31 101 LEU A N 10
ATOM 16088 C CA . LEU A 1 101 ? -30.570 -1.093 0.660 1.00 2.30 101 LEU A CA 10
ATOM 16089 C C . LEU A 1 101 ? -29.149 -0.883 0.147 1.00 61.45 101 LEU A C 10
ATOM 16090 O O . LEU A 1 101 ? -28.179 -1.254 0.808 1.00 55.42 101 LEU A O 10
ATOM 16106 N N . GLU A 1 102 ? -29.034 -0.286 -1.035 1.00 52.24 102 GLU A N 10
ATOM 16107 C CA . GLU A 1 102 ? -27.731 -0.026 -1.636 1.00 71.21 102 GLU A CA 10
ATOM 16108 C C . GLU A 1 102 ? -27.313 1.426 -1.422 1.00 24.54 102 GLU A C 10
ATOM 16109 O O . GLU A 1 102 ? -27.737 2.319 -2.154 1.00 62.51 102 GLU A O 10
#

Radius of gyration: 14.43 Å; Cα contacts (8 Å, |Δi|>4): 67; chains: 1; bounding box: 37×35×31 Å

GO terms:
  GO:0044174 host cell endosome (C, EXP)
  GO:0005576 extracellular region (C, EXP)
  GO:0030430 host cell cytoplasm (C, EXP)

InterPro domains:
  IPR031825 RXLR phytopathogen effector protein [PF16810] (2-141)

Organism: Phytophthora infestans (NCBI:txid4787)

B-factor: mean 37.55, std 22.72, range [0.04, 75.53]

Secondary structure (DSSP, 8-state):
----------SS--TTT---SHHHHHHHHHHHH-HHHHHHHHHHHHHTT--HHHHHHHHHHHS-SSS-TTHHHHHHHHHHHHT----SS------TTTS---

Solvent-accessible surface area: 8306 Å² total; per-residue (Å²): 161,141,168,140,176,104,98,143,63,98,162,107,14,34,2,73,73,30,114,121,193,67,87,1,106,121,41,0,119,65,5,37,56,60,104,152,50,12,89,56,0,38,73,42,7,58,140,88,215,21,76,14,107,53,0,31,79,5,1,61,65,22,28,181,180,83,106,3,67,84,13,60,90,41,3,47,49,21,13,145,153,90,59,78,94,66,138,92,121,113,102,111,94,114,117,155,131,88,65,86,174,212

Nearest PDB structures (foldseek):
  2nar-assembly1_A  TM=8.489E-01  e=2.953E-15  Phytophthora infestans
  2nar-assembly1_A  TM=8.959E-01  e=2.166E-14  Phytophthora infestans
  3s5r-assembly1_B  TM=2.397E-01  e=6.469E+00  Syntrophus aciditrophicus SB
  2nar-assembly1_A  TM=8.254E-01  e=5.958E-15  Phytophthora infestans
  2nar-assembly1_A  TM=1.010E+00  e=8.028E-16  Phytophthora infestans